Protein 5L39 (pdb70)

CATH classification: 3.30.70.1710 (+1 more: 3.30.70.1710)

InterPro domains:
  IPR000249 Bacterial microcompartment domain [PF00936] (140-196)
  IPR000249 Bacterial microcompartment domain [SM00877] (34-115)
  IPR000249 Bacterial microcompartment domain [SM00877] (136-202)
  IPR037233 CcmK-like superfamily [G3DSA:3.30.70.1710] (1-100)
  IPR037233 CcmK-like superfamily [G3DSA:3.30.70.1710] (103-202)
  IPR037233 CcmK-like superfamily [SSF143414] (38-97)
  IPR037233 CcmK-like superfamily [SSF143414] (136-197)
  IPR044870 Bacterial microcompartment (BMC) circularly permuted domain [PS51931] (3-104)
  IPR044870 Bacterial microcompartment (BMC) circularly permuted domain [PS51931] (105-202)
  IPR060394 CsoS1D-like, N-terminal domain [PF27545] (4-96)

Solvent-accessible surface area: 40735 Å² total; per-residue (Å²): 126,71,17,27,0,43,4,74,2,77,128,0,27,58,16,0,6,0,3,0,0,16,91,1,98,6,10,70,3,137,70,67,36,2,0,2,0,0,0,3,19,25,0,3,45,0,4,2,0,0,16,22,0,12,92,116,23,145,3,49,0,1,3,8,39,35,29,46,74,22,0,1,1,0,0,1,5,143,75,52,24,0,112,51,0,6,80,15,0,19,98,80,47,64,36,78,65,73,66,15,51,137,4,102,55,59,12,34,91,34,2,54,54,4,30,78,39,0,1,58,9,5,4,104,65,13,64,0,3,4,0,45,53,46,37,2,0,0,2,0,1,0,22,4,0,0,6,0,0,18,0,0,0,43,0,20,86,41,11,127,4,50,0,0,13,2,91,3,44,6,22,15,0,22,0,12,0,0,10,88,72,78,43,0,104,93,0,2,87,19,0,89,86,10,0,49,102,56,67,26,32,146,113,55,74,82,154,174,126,70,16,26,0,41,5,70,2,73,129,2,41,75,22,0,3,4,0,1,0,20,75,0,103,1,12,21,1,125,55,79,44,1,0,2,0,0,0,3,17,16,0,2,48,0,3,1,0,0,17,23,0,12,96,113,12,134,3,62,1,0,3,6,36,30,27,44,78,17,0,0,0,1,0,2,5,114,65,52,5,0,107,51,0,6,81,14,0,16,93,80,40,72,38,67,64,54,64,6,50,65,0,96,61,80,13,44,101,29,3,44,64,3,30,46,13,0,2,12,6,4,24,82,54,20,60,0,5,33,0,85,59,50,26,4,0,0,3,0,1,0,20,4,0,0,2,0,0,17,0,0,0,42,0,20,82,41,10,129,4,54,0,0,8,1,104,2,42,8,22,15,0,22,0,23,0,0,8,88,74,78,43,0,105,94,0,0,77,19,0,72,88,10,0,51,108,46,83,38,31,137,100,56,48,66,139,134,180,125,72,13,26,0,38,1,60,3,70,110,8,26,66,28,0,0,43,60,5,46,7,40,75,107,61,162,132,20,0,0,2,1,0,0,2,17,20,0,3,45,0,4,1,0,0,15,41,0,2,100,120,16,136,8,97,18,22,17,8,45,31,26,46,76,17,0,1,0,1,0,7,4,126,60,51,17,0,101,36,0,5,78,13,0,18,96,78,41,69,36,69,61,108,65,6,54,98,3,106,59,61,12,37,90,30,2,48,54,4,31,59,22,0,2,14,3,4,5,27,48,22,104,19,5,0,0,31,48,43,27,7,0,0,2,0,0,0,21,3,0,0,2,0,0,14,0,1,1,51,0,18,59,46,13,124,4,46,3,0,11,10,64,9,60,8,22,14,0,25,1,10,0,0,14,88,69,73,36,0,116,104,0,1,83,21,1,76,86,11,0,50,109,61,98,98,125,76,21,26,0,42,7,63,1,66,118,5,24,42,14,1,34,8,21,23,6,63,134,106,79,2,0,3,1,0,0,3,15,24,0,2,44,0,4,2,0,0,8,38,0,0,94,73,31,131,8,91,9,14,2,7,25,33,27,44,76,24,0,1,0,2,0,36,5,105,58,47,13,0,100,47,0,6,81,32,0,18,100,85,54,69,41,70,69,126,72,21,53,119,6,98,67,60,15,37,80,36,0,52,51,5,26,51,37,0,0,4,14,5,0,92,64,8,79,6,3,0,0,32,46,43,38,5,0,0,3,0,1,0,22,2,0,0,19,0,2,34,0,0,0,44,0,19,69,55,15,119,6,41,0,0,4,8,81,13,44,7,22,14,0,13,0,10,0,0,11,86,60,70,38,0,118,110,0,0,83,21,0,78,100,27,9,70,69,185,135,130,125,72,18,25,0,40,7,79,3,81,101,2,24,62,23,0,0,30,48,3,30,7,19,33,57,33,90,96,103,208,47,53,11,0,0,4,0,0,0,1,18,21,0,4,44,0,5,1,0,0,16,24,0,13,100,113,25,156,6,94,13,26,18,4,37,23,31,45,64,20,0,0,0,0,0,8,4,116,59,38,20,0,111,45,0,6,83,10,0,15,111,77,62,66,38,72,61,129,58,21,51,180,10,107,67,59,12,38,70,32,0,44,49,4,34,48,41,0,2,8,5,2,3,27,43,22,98,22,6,0,0,31,44,45,36,1,0,0,2,0,1,0,22,3,0,0,8,0,0,18,0,0,0,45,0,19,56,46,16,121,4,53,2,0,9,10,74,7,65,8,17,13,0,22,0,12,0,0,11,87,81,75,35,0,109,110,0,1,86,22,0,73,90,12,10,76,129,90,125,70,18,24,0,39,5,58,4,70,116,1,29,63,23,0,8,5,0,3,0,19,76,0,104,1,19,22,0,97,62,61,32,2,1,1,2,0,0,3,15,18,0,2,41,0,1,1,0,0,13,23,0,10,100,123,22,142,6,66,3,0,4,6,36,26,25,39,72,20,0,1,0,4,0,1,7,146,75,52,19,0,103,50,0,2,93,15,0,14,108,86,45,74,19,96,68,126,58,13,29,139,4,99,53,64,10,37,71,33,1,50,52,2,32,68,2,0,2,16,0,4,31,104,63,19,58,0,4,34,0,84,71,48,31,1,0,0,2,0,1,0,19,3,0,0,4,0,2,17,0,0,1,55,0,20,76,48,10,128,5,51,0,0,10,0,105,2,45,8,24,15,0,22,0,21,0,0,7,80,68,66,34,0,111,88,0,1,69,27,0,92,96,12,0,49,114,74,80,55,96,257

Foldseek 3Di:
DAWAAWDKAQFFDDQLQVQLVVDFDWDRDDHGWIKIKTKDPQAVVVVVLCVQLVVFFDWTWRDFDHPPGMTMTMITDHPVRRVRSSCRSCVVVPNDNLSHHQKDWPDKDKDQFDAQVRQVVLLVVWDWDGAHGGKIKIKTKMPPLQLQSQLQRQLVVFAPWTFGHWARDDRIIMTIIIDHNVRNVRSNVRSVVSSVCSVCVVCVVVVD/DAWAAKDKAQWFDDQLLVQLVVDFPWDRDDHGKIKIKTKTPQAVVVVVLCVQLVVFFPWTWRHFDRDDGMTMTMTIDHNVSRVRSSQRSCVVVVRDNLRHHAKDWPDKDKAAQDAPVRQVVLLVVFDGDGADGRKIKIKIKMPPQQLQSVLQRQLVVFAVWHFRHWARDDRIIMGIIIDHPVRNVRSNVRSVVSSVCSVCVVVVVVVVD/DAWAAWDKAWAFDAQLCVLLVDGDDPPIKIKIKTKDPQAVVVVVLCVQLCVQAPWAWSDFDRDPGMTMTMTMDHPVRRVRSSQSSCVVVVNDRVRHHAKDWPDKDKAAFDAQVRQVVLLVVADWDRDHGGWIKIKTKMPPLQLQSQLQRQLVVFADWTFGHWASDDRMTMTITTDHSVSNVRSRVRSVVSSVVSVD/DAWADWDKDCAFDDQLVVLLVVLNWIKIKTKGPQAVVVVVLCCQLCVLPQWAWSDFDRPPGMTMTMTIDHDPSRVVSSQRSCVVPPNDRPSHRAKDWPDKDKAAFAAQVRQVVLQVVADFDGAHGGKIKIKTKMPPQQCQSQLQRQLVVFFPWGFSHWARDDRMIMTMIIDHSVRNVRSRVRSVVSSDDDDD/DAWAAWDKAPFFDAQLVVQLVDGDPPPDCPFTKMKIKTKDWQAVVVVVLCVQLVVQFPWAWRDFDHPPGMTMTMTMGDPVRRVRSSQSSCVVVPRDNPRHHQKDWPDKDKAAFAAQVSQVVLLVVADWDRDHGGWIKIKTKMPPLQLQSQLQRQLVVFADWTFGHWASDDRITMTMIIDHSVSRVRSRVRSVVSSVVD/DAWAAKDKDQFFDDQLQVQLVVDFPWDRDDGRWIKIKTKDWQAVVVVVLVVQLVVQFPWTWRHFDRDPGMTMTMITDHPVRRVRSSQRSCVVVVHDNLSHHAKDWPDKDKAQFAADVSQVVLQVVFDGDGADGGKIKIKIKIPPQQLQSQLQRQLVVFAPWTFRHWTRDDRMIMGIIIDHRVSNVRSRVSSVVSRVVSNDDD

Structure (mmCIF, N/CA/C/O backbone):
data_5L39
#
_entry.id   5L39
#
_cell.length_a   132.140
_cell.length_b   143.480
_cell.length_c   116.990
_cell.angle_alpha   90.00
_cell.angle_beta   90.00
_cell.angle_gamma   90.00
#
_symmetry.space_group_name_H-M   'C 2 2 21'
#
loop_
_entity.id
_entity.type
_entity.pdbx_description
1 polymer 'RMM microcompartment shell protein MSM0275'
2 non-polymer 'CHLORIDE ION'
3 water water
#
loop_
_atom_site.group_PDB
_atom_site.id
_atom_site.type_symbol
_atom_site.label_atom_id
_atom_site.label_alt_id
_atom_site.label_comp_id
_atom_site.label_asym_id
_atom_site.label_entity_id
_atom_site.label_seq_id
_atom_site.pdbx_PDB_ins_code
_atom_site.Cartn_x
_atom_site.Cartn_y
_atom_site.Cartn_z
_atom_site.occupancy
_atom_site.B_iso_or_equiv
_atom_site.auth_seq_id
_atom_site.auth_comp_id
_atom_site.auth_asym_id
_atom_site.auth_atom_id
_atom_site.pdbx_PDB_model_num
ATOM 1 N N . ALA A 1 2 ? 62.854 71.303 30.310 1.00 69.18 2 ALA A N 1
ATOM 2 C CA . ALA A 1 2 ? 61.638 71.292 29.506 1.00 64.14 2 ALA A CA 1
ATOM 3 C C . ALA A 1 2 ? 61.936 70.846 28.075 1.00 61.36 2 ALA A C 1
ATOM 4 O O . ALA A 1 2 ? 63.086 70.563 27.731 1.00 62.88 2 ALA A O 1
ATOM 6 N N . GLU A 1 3 ? 60.897 70.787 27.246 1.00 50.14 3 GLU A N 1
ATOM 7 C CA . GLU A 1 3 ? 61.046 70.309 25.878 1.00 42.48 3 GLU A CA 1
ATOM 8 C C . GLU A 1 3 ? 59.884 70.751 25.000 1.00 35.77 3 GLU A C 1
ATOM 9 O O . GLU A 1 3 ? 58.733 70.410 25.261 1.00 35.36 3 GLU A O 1
ATOM 15 N N . LEU A 1 4 ? 60.189 71.523 23.964 1.00 32.80 4 LEU A N 1
ATOM 16 C CA . LEU A 1 4 ? 59.195 71.858 22.951 1.00 28.73 4 LEU A CA 1
ATOM 17 C C . LEU A 1 4 ? 59.133 70.713 21.938 1.00 31.20 4 LEU A C 1
ATOM 18 O O . LEU A 1 4 ? 60.045 70.540 21.134 1.00 35.85 4 LEU A O 1
ATOM 23 N N . ARG A 1 5 ? 58.071 69.918 21.987 1.00 27.54 5 ARG A N 1
ATOM 24 C CA . ARG A 1 5 ? 58.010 68.713 21.169 1.00 28.31 5 ARG A CA 1
ATOM 25 C C . ARG A 1 5 ? 57.468 68.988 19.770 1.00 29.03 5 ARG A C 1
ATOM 26 O O . ARG A 1 5 ? 57.854 68.322 18.805 1.00 28.80 5 ARG A O 1
ATOM 34 N N . SER A 1 6 ? 56.582 69.970 19.659 1.00 25.20 6 SER A N 1
ATOM 35 C CA . SER A 1 6 ? 56.103 70.408 18.355 1.00 27.22 6 SER A CA 1
ATOM 36 C C . SER A 1 6 ? 55.582 71.825 18.428 1.00 28.42 6 SER A C 1
ATOM 37 O O . SER A 1 6 ? 55.074 72.265 19.461 1.00 27.34 6 SER A O 1
ATOM 40 N N . PHE A 1 7 ? 55.709 72.532 17.314 1.00 27.36 7 PHE A N 1
ATOM 41 C CA . PHE A 1 7 ? 55.143 73.860 17.171 1.00 24.78 7 PHE A CA 1
ATOM 42 C C . PHE A 1 7 ? 54.639 73.934 15.735 1.00 29.39 7 PHE A C 1
ATOM 43 O O . PHE A 1 7 ? 55.362 74.352 14.841 1.00 29.34 7 PHE A O 1
ATOM 51 N N . ILE A 1 8 ? 53.400 73.491 15.531 1.00 30.60 8 ILE A N 1
ATOM 52 C CA . ILE A 1 8 ? 52.866 73.206 14.201 1.00 29.24 8 ILE A CA 1
ATOM 53 C C . ILE A 1 8 ? 51.790 74.188 13.771 1.00 27.63 8 ILE A C 1
ATOM 54 O O . ILE A 1 8 ? 50.791 74.365 14.473 1.00 26.45 8 ILE A O 1
ATOM 59 N N . PHE A 1 9 ? 51.990 74.816 12.616 1.00 30.49 9 PHE A N 1
ATOM 60 C CA . PHE A 1 9 ? 50.978 75.700 12.038 1.00 29.51 9 PHE A CA 1
ATOM 61 C C . PHE A 1 9 ? 50.235 75.002 10.906 1.00 28.15 9 PHE A C 1
ATOM 62 O O . PHE A 1 9 ? 50.847 74.554 9.941 1.00 31.66 9 PHE A O 1
ATOM 70 N N . ILE A 1 10 ? 48.915 74.906 11.039 1.00 31.20 10 ILE A N 1
ATOM 71 C CA . ILE A 1 10 ? 48.056 74.381 9.979 1.00 33.34 10 ILE A CA 1
ATOM 72 C C . ILE A 1 10 ? 47.402 75.546 9.229 1.00 36.51 10 ILE A C 1
ATOM 73 O O . ILE A 1 10 ? 46.555 76.254 9.791 1.00 30.19 10 ILE A O 1
ATOM 78 N N . ASP A 1 11 ? 47.790 75.756 7.972 1.00 34.47 11 ASP A N 1
ATOM 79 C CA . ASP A 1 11 ? 47.310 76.928 7.239 1.00 39.79 11 ASP A CA 1
ATOM 80 C C . ASP A 1 11 ? 45.804 76.871 7.019 1.00 37.21 11 ASP A C 1
ATOM 81 O O . ASP A 1 11 ? 45.107 77.875 7.146 1.00 38.41 11 ASP A O 1
ATOM 86 N N . ARG A 1 12 ? 45.305 75.678 6.731 1.00 35.01 12 ARG A N 1
ATOM 87 C CA . ARG A 1 12 ? 43.907 75.506 6.393 1.00 38.37 12 ARG A CA 1
ATOM 88 C C . ARG A 1 12 ? 43.469 74.108 6.793 1.00 37.84 12 ARG A C 1
ATOM 89 O O . ARG A 1 12 ? 43.892 73.114 6.194 1.00 34.35 12 ARG A O 1
ATOM 97 N N . LEU A 1 13 ? 42.648 74.031 7.833 1.00 37.09 13 LEU A N 1
ATOM 98 C CA . LEU A 1 13 ? 42.178 72.746 8.315 1.00 40.09 13 LEU A CA 1
ATOM 99 C C . LEU A 1 13 ? 41.245 72.125 7.295 1.00 42.47 13 LEU A C 1
ATOM 100 O O . LEU A 1 13 ? 40.338 72.784 6.785 1.00 44.15 13 LEU A O 1
ATOM 105 N N . GLN A 1 14 ? 41.484 70.854 6.996 1.00 39.66 14 GLN A N 1
ATOM 106 C CA . GLN A 1 14 ? 40.702 70.140 6.000 1.00 41.18 14 GLN A CA 1
ATOM 107 C C . GLN A 1 14 ? 39.474 69.497 6.642 1.00 42.68 14 GLN A C 1
ATOM 108 O O . GLN A 1 14 ? 39.478 69.216 7.839 1.00 40.40 14 GLN A O 1
ATOM 114 N N . PRO A 1 15 ? 38.411 69.282 5.848 1.00 46.93 15 PRO A N 1
ATOM 115 C CA . PRO A 1 15 ? 37.143 68.691 6.297 1.00 47.68 15 PRO A CA 1
ATOM 116 C C . PRO A 1 15 ? 37.278 67.458 7.198 1.00 46.02 15 PRO A C 1
ATOM 117 O O . PRO A 1 15 ? 36.809 67.499 8.330 1.00 46.55 15 PRO A O 1
ATOM 121 N N . GLN A 1 16 ? 37.895 66.385 6.716 1.00 44.85 16 GLN A N 1
ATOM 122 C CA . GLN A 1 16 ? 37.977 65.159 7.511 1.00 49.42 16 GLN A CA 1
ATOM 123 C C . GLN A 1 16 ? 38.846 65.334 8.745 1.00 45.44 16 GLN A C 1
ATOM 124 O O . GLN A 1 16 ? 38.491 64.881 9.834 1.00 43.63 16 GLN A O 1
ATOM 130 N N . THR A 1 17 ? 39.993 65.980 8.557 1.00 45.58 17 THR A N 1
ATOM 131 C CA . THR A 1 17 ? 40.902 66.290 9.650 1.00 44.93 17 THR A CA 1
ATOM 132 C C . THR A 1 17 ? 40.152 67.008 10.760 1.00 41.24 17 THR A C 1
ATOM 133 O O . THR A 1 17 ? 40.231 66.642 11.932 1.00 43.57 17 THR A O 1
ATOM 137 N N . MET A 1 18 ? 39.398 68.021 10.357 1.00 34.34 18 MET A N 1
ATOM 138 C CA . MET A 1 18 ? 38.622 68.841 11.266 1.00 36.52 18 MET A CA 1
ATOM 139 C C . MET A 1 18 ? 37.409 68.085 11.794 1.00 39.88 18 MET A C 1
ATOM 140 O O . MET A 1 18 ? 37.035 68.225 12.965 1.00 39.88 18 MET A O 1
ATOM 145 N N . SER A 1 19 ? 36.793 67.290 10.923 1.00 36.77 19 SER A N 1
ATOM 146 C CA . SER A 1 19 ? 35.644 66.484 11.310 1.00 44.14 19 SER A CA 1
ATOM 147 C C . SER A 1 19 ? 36.076 65.405 12.292 1.00 45.10 19 SER A C 1
ATOM 148 O O . SER A 1 19 ? 35.386 65.134 13.278 1.00 46.71 19 SER A O 1
ATOM 151 N N . TYR A 1 20 ? 37.225 64.791 12.026 1.00 43.17 20 TYR A N 1
ATOM 152 C CA . TYR A 1 20 ? 37.751 63.787 12.938 1.00 47.25 20 TYR A CA 1
ATOM 153 C C . TYR A 1 20 ? 38.135 64.455 14.257 1.00 49.44 20 TYR A C 1
ATOM 154 O O . TYR A 1 20 ? 37.838 63.943 15.332 1.00 47.53 20 TYR A O 1
ATOM 163 N N . LEU A 1 21 ? 38.814 65.590 14.163 1.00 52.63 21 LEU A N 1
ATOM 164 C CA . LEU A 1 21 ? 39.167 66.366 15.343 1.00 54.72 21 LEU A CA 1
ATOM 165 C C . LEU A 1 21 ? 37.916 66.642 16.162 1.00 54.45 21 LEU A C 1
ATOM 166 O O . LEU A 1 21 ? 37.839 66.291 17.339 1.00 54.48 21 LEU A O 1
ATOM 171 N N . GLY A 1 22 ? 36.921 67.236 15.511 1.00 53.49 22 GLY A N 1
ATOM 172 C CA . GLY A 1 22 ? 35.665 67.574 16.156 1.00 52.29 22 GLY A CA 1
ATOM 173 C C . GLY A 1 22 ? 34.960 66.394 16.798 1.00 52.56 22 GLY A C 1
ATOM 174 O O . GLY A 1 22 ? 34.145 66.579 17.698 1.00 47.87 22 GLY A O 1
ATOM 175 N N . THR A 1 23 ? 35.272 65.183 16.339 1.00 57.18 23 THR A N 1
ATOM 176 C CA . THR A 1 23 ? 34.670 63.973 16.898 1.00 58.16 23 THR A CA 1
ATOM 177 C C . THR A 1 23 ? 34.969 63.825 18.394 1.00 56.67 23 THR A C 1
ATOM 178 O O . THR A 1 23 ? 34.107 63.396 19.161 1.00 59.56 23 THR A O 1
ATOM 182 N N . TRP A 1 24 ? 36.170 64.203 18.822 1.00 51.46 24 TRP A N 1
ATOM 183 C CA . TRP A 1 24 ? 36.551 63.930 20.204 1.00 51.49 24 TRP A CA 1
ATOM 184 C C . TRP A 1 24 ? 36.947 65.149 21.050 1.00 48.56 24 TRP A C 1
ATOM 185 O O . TRP A 1 24 ? 36.850 65.098 22.276 1.00 44.52 24 TRP A O 1
ATOM 196 N N . ILE A 1 25 ? 37.383 66.234 20.420 1.00 50.47 25 ILE A N 1
ATOM 197 C CA . ILE A 1 25 ? 37.888 67.376 21.188 1.00 56.46 25 ILE A CA 1
ATOM 198 C C . ILE A 1 25 ? 36.804 68.017 22.055 1.00 57.69 25 ILE A C 1
ATOM 199 O O . ILE A 1 25 ? 35.619 67.966 21.728 1.00 60.90 25 ILE A O 1
ATOM 204 N N . LYS A 1 26 ? 37.220 68.614 23.167 1.00 56.39 26 LYS A N 1
ATOM 205 C CA . LYS A 1 26 ? 36.278 69.142 24.149 1.00 56.09 26 LYS A CA 1
ATOM 206 C C . LYS A 1 26 ? 36.210 70.665 24.128 1.00 52.29 26 LYS A C 1
ATOM 207 O O . LYS A 1 26 ? 35.291 71.264 24.687 1.00 51.99 26 LYS A O 1
ATOM 213 N N . GLY A 1 27 ? 37.187 71.288 23.478 1.00 50.91 27 GLY A N 1
ATOM 214 C CA . GLY A 1 27 ? 37.202 72.732 23.336 1.00 50.64 27 GLY A CA 1
ATOM 215 C C . GLY A 1 27 ? 36.290 73.201 22.218 1.00 53.12 27 GLY A C 1
ATOM 216 O O . GLY A 1 27 ? 35.366 72.492 21.811 1.00 54.04 27 GLY A O 1
ATOM 217 N N . ALA A 1 28 ? 36.553 74.402 21.713 1.00 54.17 28 ALA A N 1
ATOM 218 C CA . ALA A 1 28 ? 35.729 74.978 20.658 1.00 58.48 28 ALA A CA 1
ATOM 219 C C . ALA A 1 28 ? 35.934 74.260 19.323 1.00 61.10 28 ALA A C 1
ATOM 220 O O . ALA A 1 28 ? 37.002 73.706 19.054 1.00 60.14 28 ALA A O 1
ATOM 222 N N . LEU A 1 29 ? 34.896 74.280 18.492 1.00 62.35 29 LEU A N 1
ATOM 223 C CA . LEU A 1 29 ? 34.905 73.579 17.213 1.00 62.45 29 LEU A CA 1
ATOM 224 C C . LEU A 1 29 ? 35.137 74.563 16.068 1.00 59.40 29 LEU A C 1
ATOM 225 O O . LEU A 1 29 ? 34.462 75.588 15.986 1.00 56.65 29 LEU A O 1
ATOM 230 N N . PRO A 1 30 ? 36.094 74.255 15.178 1.00 62.12 30 PRO A N 1
ATOM 231 C CA . PRO A 1 30 ? 36.407 75.159 14.063 1.00 66.62 30 PRO A CA 1
ATOM 232 C C . PRO A 1 30 ? 35.371 75.115 12.938 1.00 66.60 30 PRO A C 1
ATOM 233 O O . PRO A 1 30 ? 34.784 74.063 12.687 1.00 64.91 30 PRO A O 1
ATOM 237 N N . ARG A 1 31 ? 35.145 76.252 12.285 1.00 67.89 31 ARG A N 1
ATOM 238 C CA . ARG A 1 31 ? 34.315 76.296 11.085 1.00 67.99 31 ARG A CA 1
ATOM 239 C C . ARG A 1 31 ? 35.185 76.030 9.865 1.00 66.71 31 ARG A C 1
ATOM 240 O O . ARG A 1 31 ? 36.370 75.729 9.997 1.00 66.03 31 ARG A O 1
ATOM 248 N N . ALA A 1 32 ? 34.595 76.177 8.683 1.00 64.92 32 ALA A N 1
ATOM 249 C CA . ALA A 1 32 ? 35.266 75.879 7.420 1.00 59.66 32 ALA A CA 1
ATOM 250 C C . ALA A 1 32 ? 36.621 76.580 7.239 1.00 59.65 32 ALA A C 1
ATOM 251 O O . ALA A 1 32 ? 36.725 77.806 7.343 1.00 57.05 32 ALA A O 1
ATOM 253 N N . ASN A 1 33 ? 37.650 75.770 6.989 1.00 62.94 33 ASN A N 1
ATOM 254 C CA . ASN A 1 33 ? 38.957 76.229 6.503 1.00 67.89 33 ASN A CA 1
ATOM 255 C C . ASN A 1 33 ? 39.673 77.265 7.371 1.00 70.24 33 ASN A C 1
ATOM 256 O O . ASN A 1 33 ? 40.408 78.116 6.860 1.00 75.57 33 ASN A O 1
ATOM 261 N N . MET A 1 34 ? 39.465 77.186 8.681 1.00 61.09 34 MET A N 1
ATOM 262 C CA . MET A 1 34 ? 40.231 77.994 9.617 1.00 52.22 34 MET A CA 1
ATOM 263 C C . MET A 1 34 ? 41.679 77.536 9.653 1.00 41.21 34 MET A C 1
ATOM 264 O O . MET A 1 34 ? 41.987 76.403 9.283 1.00 40.16 34 MET A O 1
ATOM 269 N N . ALA A 1 35 ? 42.559 78.425 10.097 1.00 31.88 35 ALA A N 1
ATOM 270 C CA . ALA A 1 35 ? 43.936 78.074 10.408 1.00 32.71 35 ALA A CA 1
ATOM 271 C C . ALA A 1 35 ? 43.999 77.540 11.833 1.00 35.96 35 ALA A C 1
ATOM 272 O O . ALA A 1 35 ? 43.103 77.801 12.630 1.00 31.64 35 ALA A O 1
ATOM 274 N N . ALA A 1 36 ? 45.046 76.788 12.152 1.00 36.91 36 ALA A N 1
ATOM 275 C CA . ALA A 1 36 ? 45.203 76.260 13.497 1.00 32.66 36 ALA A CA 1
ATOM 276 C C . ALA A 1 36 ? 46.664 76.171 13.909 1.00 32.76 36 ALA A C 1
ATOM 277 O O . ALA A 1 36 ? 47.567 76.086 13.074 1.00 28.27 36 ALA A O 1
ATOM 279 N N . GLN A 1 37 ? 46.891 76.183 15.215 1.00 27.91 37 GLN A N 1
ATOM 280 C CA . GLN A 1 37 ? 48.231 76.023 15.742 1.00 25.54 37 GLN A CA 1
ATOM 281 C C . GLN A 1 37 ? 48.213 74.880 16.731 1.00 27.25 37 GLN A C 1
ATOM 282 O O . GLN A 1 37 ? 47.285 74.767 17.530 1.00 29.70 37 GLN A O 1
ATOM 288 N N . ILE A 1 38 ? 49.232 74.032 16.680 1.00 26.45 38 ILE A N 1
ATOM 289 C CA . ILE A 1 38 ? 49.329 72.930 17.629 1.00 26.12 38 ILE A CA 1
ATOM 290 C C . ILE A 1 38 ? 50.667 72.985 18.353 1.00 23.09 38 ILE A C 1
ATOM 291 O O . ILE A 1 38 ? 51.711 73.165 17.740 1.00 22.86 38 ILE A O 1
ATOM 296 N N . ILE A 1 39 ? 50.623 72.852 19.671 1.00 25.35 39 ILE A N 1
ATOM 297 C CA . ILE A 1 39 ? 51.828 72.916 20.485 1.00 24.26 39 ILE A CA 1
ATOM 298 C C . ILE A 1 39 ? 51.871 71.737 21.438 1.00 21.36 39 ILE A C 1
ATOM 299 O O . ILE A 1 39 ? 50.902 71.486 22.147 1.00 22.40 39 ILE A O 1
ATOM 304 N N . GLU A 1 40 ? 52.986 71.012 21.453 1.00 22.93 40 GLU A N 1
ATOM 305 C CA . GLU A 1 40 ? 53.149 69.885 22.369 1.00 21.97 40 GLU A CA 1
ATOM 306 C C . GLU A 1 40 ? 54.410 70.090 23.202 1.00 23.42 40 GLU A C 1
ATOM 307 O O . GLU A 1 40 ? 55.452 70.482 22.666 1.00 24.23 40 GLU A O 1
ATOM 313 N N . VAL A 1 41 ? 54.322 69.856 24.511 1.00 19.24 41 VAL A N 1
ATOM 314 C CA . VAL A 1 41 ? 55.482 70.076 25.370 1.00 21.23 41 VAL A CA 1
ATOM 315 C C . VAL A 1 41 ? 55.684 68.981 26.417 1.00 26.18 41 VAL A C 1
ATOM 316 O O . VAL A 1 41 ? 54.766 68.218 26.741 1.00 25.01 41 VAL A O 1
ATOM 320 N N . ALA A 1 42 ? 56.911 68.907 26.920 1.00 25.55 42 ALA A N 1
ATOM 321 C CA . ALA A 1 42 ? 57.229 68.163 28.132 1.00 21.99 42 ALA A CA 1
ATOM 322 C C . ALA A 1 42 ? 58.005 69.113 29.046 1.00 28.74 42 ALA A C 1
ATOM 323 O O . ALA A 1 42 ? 58.805 69.915 28.562 1.00 25.08 42 ALA A O 1
ATOM 325 N N . PRO A 1 43 ? 57.738 69.067 30.360 1.00 30.97 43 PRO A N 1
ATOM 326 C CA . PRO A 1 43 ? 56.690 68.253 30.991 1.00 30.37 43 PRO A CA 1
ATOM 327 C C . PRO A 1 43 ? 55.292 68.742 30.606 1.00 30.66 43 PRO A C 1
ATOM 328 O O . PRO A 1 43 ? 55.121 69.920 30.260 1.00 31.26 43 PRO A O 1
ATOM 332 N N . GLY A 1 44 ? 54.322 67.837 30.641 1.00 26.72 44 GLY A N 1
ATOM 333 C CA . GLY A 1 44 ? 52.983 68.118 30.165 1.00 27.11 44 GLY A CA 1
ATOM 334 C C . GLY A 1 44 ? 52.354 69.355 30.765 1.00 28.61 44 GLY A C 1
ATOM 335 O O . GLY A 1 44 ? 51.759 70.166 30.051 1.00 23.99 44 GLY A O 1
ATOM 336 N N . LEU A 1 45 ? 52.509 69.523 32.076 1.00 25.46 45 LEU A N 1
ATOM 337 C CA . LEU A 1 45 ? 51.852 70.623 32.764 1.00 28.45 45 LEU A CA 1
ATOM 338 C C . LEU A 1 45 ? 52.355 72.009 32.346 1.00 27.77 45 LEU A C 1
ATOM 339 O O . LEU A 1 45 ? 51.703 73.013 32.637 1.00 25.86 45 LEU A O 1
ATOM 344 N N . ASP A 1 46 ? 53.497 72.076 31.663 1.00 28.77 46 ASP A N 1
ATOM 345 C CA . ASP A 1 46 ? 53.982 73.356 31.135 1.00 30.01 46 ASP A CA 1
ATOM 346 C C . ASP A 1 46 ? 53.012 73.961 30.118 1.00 28.84 46 ASP A C 1
ATOM 347 O O . ASP A 1 46 ? 53.071 75.153 29.833 1.00 30.39 46 ASP A O 1
ATOM 352 N N . ILE A 1 47 ? 52.112 73.143 29.581 1.00 27.29 47 ILE A N 1
ATOM 353 C CA . ILE A 1 47 ? 51.180 73.611 28.563 1.00 25.87 47 ILE A CA 1
ATOM 354 C C . ILE A 1 47 ? 50.192 74.636 29.137 1.00 26.77 47 ILE A C 1
ATOM 355 O O . ILE A 1 47 ? 49.628 75.447 28.397 1.00 28.19 47 ILE A O 1
ATOM 360 N N . GLU A 1 48 ? 49.988 74.613 30.452 1.00 23.76 48 GLU A N 1
ATOM 361 C CA . GLU A 1 48 ? 49.032 75.536 31.064 1.00 24.61 48 GLU A CA 1
ATOM 362 C C . GLU A 1 48 ? 49.512 76.982 30.951 1.00 24.30 48 GLU A C 1
ATOM 363 O O . GLU A 1 48 ? 48.719 77.885 30.668 1.00 25.37 48 GLU A O 1
ATOM 369 N N . GLY A 1 49 ? 50.806 77.204 31.175 1.00 24.30 49 GLY A N 1
ATOM 370 C CA . GLY A 1 49 ? 51.379 78.535 31.025 1.00 28.40 49 GLY A CA 1
ATOM 371 C C . GLY A 1 49 ? 51.353 78.977 29.568 1.00 30.12 49 GLY A C 1
ATOM 372 O O . GLY A 1 49 ? 51.103 80.144 29.258 1.00 29.32 49 GLY A O 1
ATOM 373 N N . VAL A 1 50 ? 51.618 78.031 28.673 1.00 29.86 50 VAL A N 1
ATOM 374 C CA . VAL A 1 50 ? 51.534 78.277 27.237 1.00 30.14 50 VAL A CA 1
ATOM 375 C C . VAL A 1 50 ? 50.137 78.736 26.848 1.00 27.90 50 VAL A C 1
ATOM 376 O O . VAL A 1 50 ? 49.977 79.714 26.124 1.00 28.03 50 VAL A O 1
ATOM 380 N N . THR A 1 51 ? 49.129 78.033 27.351 1.00 24.73 51 THR A N 1
ATOM 381 C CA . THR A 1 51 ? 47.734 78.345 27.049 1.00 24.70 51 THR A CA 1
ATOM 382 C C . THR A 1 51 ? 47.338 79.741 27.543 1.00 26.39 51 THR A C 1
ATOM 383 O O . THR A 1 51 ? 46.659 80.498 26.843 1.00 22.54 51 THR A O 1
ATOM 387 N N . ASP A 1 52 ? 47.763 80.057 28.760 1.00 25.96 52 ASP A N 1
ATOM 388 C CA . ASP A 1 52 ? 47.520 81.356 29.375 1.00 26.88 52 ASP A CA 1
ATOM 389 C C . ASP A 1 52 ? 48.001 82.486 28.470 1.00 27.81 52 ASP A C 1
ATOM 390 O O . ASP A 1 52 ? 47.262 83.422 28.180 1.00 31.93 52 ASP A O 1
ATOM 395 N N . VAL A 1 53 ? 49.237 82.373 28.004 1.00 28.67 53 VAL A N 1
ATOM 396 C CA . VAL A 1 53 ? 49.805 83.361 27.096 1.00 31.45 53 VAL A CA 1
ATOM 397 C C . VAL A 1 53 ? 49.057 83.419 25.764 1.00 31.78 53 VAL A C 1
ATOM 398 O O . VAL A 1 53 ? 48.664 84.496 25.310 1.00 26.92 53 VAL A O 1
ATOM 402 N N . ALA A 1 54 ? 48.855 82.262 25.142 1.00 27.62 54 ALA A N 1
ATOM 403 C CA . ALA A 1 54 ? 48.288 82.214 23.792 1.00 29.33 54 ALA A CA 1
ATOM 404 C C . ALA A 1 54 ? 46.874 82.787 23.737 1.00 32.43 54 ALA A C 1
ATOM 405 O O . ALA A 1 54 ? 46.539 83.564 22.837 1.00 33.31 54 ALA A O 1
ATOM 407 N N . LEU A 1 55 ? 46.054 82.414 24.715 1.00 32.14 55 LEU A N 1
ATOM 408 C CA . LEU A 1 55 ? 44.646 82.781 24.703 1.00 29.30 55 LEU A CA 1
ATOM 409 C C . LEU A 1 55 ? 44.426 84.231 25.126 1.00 30.78 55 LEU A C 1
ATOM 410 O O . LEU A 1 55 ? 43.403 84.828 24.789 1.00 38.64 55 LEU A O 1
ATOM 415 N N . LYS A 1 56 ? 45.386 84.806 25.842 1.00 32.60 56 LYS A N 1
ATOM 416 C CA . LYS A 1 56 ? 45.281 86.209 26.240 1.00 38.25 56 LYS A CA 1
ATOM 417 C C . LYS A 1 56 ? 45.702 87.174 25.129 1.00 39.85 56 LYS A C 1
ATOM 418 O O . LYS A 1 56 ? 45.322 88.339 25.152 1.00 41.69 56 LYS A O 1
ATOM 424 N N . HIS A 1 57 ? 46.471 86.701 24.154 1.00 38.86 57 HIS A N 1
ATOM 425 C CA . HIS A 1 57 ? 47.058 87.624 23.182 1.00 45.33 57 HIS A CA 1
ATOM 426 C C . HIS A 1 57 ? 46.269 87.804 21.879 1.00 44.08 57 HIS A C 1
ATOM 427 O O . HIS A 1 57 ? 46.504 88.769 21.158 1.00 41.04 57 HIS A O 1
ATOM 434 N N . ALA A 1 58 ? 45.336 86.907 21.579 1.00 44.08 58 ALA A N 1
ATOM 435 C CA . ALA A 1 58 ? 44.501 87.070 20.387 1.00 49.68 58 ALA A CA 1
ATOM 436 C C . ALA A 1 58 ? 43.180 86.315 20.505 1.00 47.59 58 ALA A C 1
ATOM 437 O O . ALA A 1 58 ? 43.029 85.439 21.356 1.00 43.95 58 ALA A O 1
ATOM 439 N N . GLU A 1 59 ? 42.227 86.650 19.641 1.00 46.19 59 GLU A N 1
ATOM 440 C CA . GLU A 1 59 ? 40.955 85.940 19.628 1.00 48.89 59 GLU A CA 1
ATOM 441 C C . GLU A 1 59 ? 41.046 84.637 18.833 1.00 40.66 59 GLU A C 1
ATOM 442 O O . GLU A 1 59 ? 40.771 84.595 17.629 1.00 42.00 59 GLU A O 1
ATOM 448 N N . VAL A 1 60 ? 41.444 83.578 19.524 1.00 34.35 60 VAL A N 1
ATOM 449 C CA . VAL A 1 60 ? 41.474 82.242 18.959 1.00 30.77 60 VAL A CA 1
ATOM 450 C C . VAL A 1 60 ? 40.565 81.349 19.792 1.00 32.31 60 VAL A C 1
ATOM 451 O O . VAL A 1 60 ? 40.173 81.711 20.905 1.00 33.22 60 VAL A O 1
ATOM 455 N N . LYS A 1 61 ? 40.220 80.188 19.257 1.00 28.80 61 LYS A N 1
ATOM 456 C CA . LYS A 1 61 ? 39.412 79.241 20.009 1.00 33.29 61 LYS A CA 1
ATOM 457 C C . LYS A 1 61 ? 40.189 77.947 20.199 1.00 30.43 61 LYS A C 1
ATOM 458 O O . LYS A 1 61 ? 40.637 77.332 19.232 1.00 31.19 61 LYS A O 1
ATOM 464 N N . ALA A 1 62 ? 40.371 77.540 21.449 1.00 28.59 62 ALA A N 1
ATOM 465 C CA . ALA A 1 62 ? 41.143 76.340 21.722 1.00 31.67 62 ALA A CA 1
ATOM 466 C C . ALA A 1 62 ? 40.263 75.106 21.601 1.00 30.88 62 ALA A C 1
ATOM 467 O O . ALA A 1 62 ? 39.228 75.004 22.253 1.00 35.16 62 ALA A O 1
ATOM 469 N N . GLY A 1 63 ? 40.669 74.169 20.759 1.00 27.62 63 GLY A N 1
ATOM 470 C CA . GLY A 1 63 ? 39.915 72.942 20.611 1.00 29.13 63 GLY A CA 1
ATOM 471 C C . GLY A 1 63 ? 40.448 71.909 21.581 1.00 32.17 63 GLY A C 1
ATOM 472 O O . GLY A 1 63 ? 39.689 71.140 22.169 1.00 32.89 63 GLY A O 1
ATOM 473 N N . ILE A 1 64 ? 41.766 71.907 21.753 1.00 30.03 64 ILE A N 1
ATOM 474 C CA . ILE A 1 64 ? 42.433 70.920 22.590 1.00 30.34 64 ILE A CA 1
ATOM 475 C C . ILE A 1 64 ? 43.253 71.555 23.698 1.00 30.22 64 ILE A C 1
ATOM 476 O O . ILE A 1 64 ? 44.126 72.383 23.436 1.00 28.21 64 ILE A O 1
ATOM 481 N N . LEU A 1 65 ? 42.954 71.165 24.932 1.00 28.64 65 LEU A N 1
ATOM 482 C CA . LEU A 1 65 ? 43.826 71.413 26.072 1.00 24.82 65 LEU A CA 1
ATOM 483 C C . LEU A 1 65 ? 43.911 70.098 26.832 1.00 26.10 65 LEU A C 1
ATOM 484 O O . LEU A 1 65 ? 42.969 69.704 27.522 1.00 24.99 65 LEU A O 1
ATOM 489 N N . VAL A 1 66 ? 45.033 69.408 26.677 1.00 25.71 66 VAL A N 1
ATOM 490 C CA . VAL A 1 66 ? 45.171 68.058 27.193 1.00 28.82 66 VAL A CA 1
ATOM 491 C C . VAL A 1 66 ? 46.540 67.818 27.813 1.00 23.90 66 VAL A C 1
ATOM 492 O O . VAL A 1 66 ? 47.567 68.137 27.216 1.00 25.26 66 VAL A O 1
ATOM 496 N N . VAL A 1 67 ? 46.537 67.272 29.024 1.00 23.80 67 VAL A N 1
ATOM 497 C CA . VAL A 1 67 ? 47.742 66.721 29.631 1.00 28.63 67 VAL A CA 1
ATOM 498 C C . VAL A 1 67 ? 47.561 65.205 29.792 1.00 28.50 67 VAL A C 1
ATOM 499 O O . VAL A 1 67 ? 46.765 64.743 30.611 1.00 26.96 67 VAL A O 1
ATOM 503 N N . GLU A 1 68 ? 48.282 64.435 28.985 1.00 27.94 68 GLU A N 1
ATOM 504 C CA . GLU A 1 68 ? 48.171 62.978 29.024 1.00 25.77 68 GLU A CA 1
ATOM 505 C C . GLU A 1 68 ? 49.233 62.410 29.951 1.00 27.38 68 GLU A C 1
ATOM 506 O O . GLU A 1 68 ? 49.670 63.095 30.878 1.00 27.70 68 GLU A O 1
ATOM 512 N N . ARG A 1 69 ? 49.649 61.171 29.715 1.00 26.54 69 ARG A N 1
ATOM 513 C CA . ARG A 1 69 ? 50.554 60.511 30.653 1.00 29.39 69 ARG A CA 1
ATOM 514 C C . ARG A 1 69 ? 51.869 61.271 30.835 1.00 27.23 69 ARG A C 1
ATOM 515 O O . ARG A 1 69 ? 52.381 61.373 31.947 1.00 27.95 69 ARG A O 1
ATOM 523 N N . GLN A 1 70 ? 52.400 61.816 29.746 1.00 28.31 70 GLN A N 1
ATOM 524 C CA . GLN A 1 70 ? 53.705 62.476 29.771 1.00 29.83 70 GLN A CA 1
ATOM 525 C C . GLN A 1 70 ? 53.665 63.906 29.245 1.00 28.36 70 GLN A C 1
ATOM 526 O O . GLN A 1 70 ? 54.285 64.812 29.806 1.00 32.43 70 GLN A O 1
ATOM 532 N N . PHE A 1 71 ? 52.943 64.102 28.151 1.00 19.44 71 PHE A N 1
ATOM 533 C CA . PHE A 1 71 ? 53.073 65.328 27.379 1.00 22.03 71 PHE A CA 1
ATOM 534 C C . PHE A 1 71 ? 51.809 66.171 27.445 1.00 21.12 71 PHE A C 1
ATOM 535 O O . PHE A 1 71 ? 50.733 65.672 27.770 1.00 23.45 71 PHE A O 1
ATOM 543 N N . GLY A 1 72 ? 51.955 67.454 27.137 1.00 21.62 72 GLY A N 1
ATOM 544 C CA . GLY A 1 72 ? 50.854 68.395 27.185 1.00 23.58 72 GLY A CA 1
ATOM 545 C C . GLY A 1 72 ? 50.607 68.986 25.809 1.00 23.25 72 GLY A C 1
ATOM 546 O O . GLY A 1 72 ? 51.541 69.188 25.030 1.00 22.87 72 GLY A O 1
ATOM 547 N N . TYR A 1 73 ? 49.342 69.257 25.509 1.00 20.86 73 TYR A N 1
ATOM 548 C CA . TYR A 1 73 ? 48.942 69.636 24.159 1.00 22.74 73 TYR A CA 1
ATOM 549 C C . TYR A 1 73 ? 47.996 70.813 24.198 1.00 22.89 73 TYR A C 1
ATOM 550 O O . TYR A 1 73 ? 47.066 70.849 25.008 1.00 24.98 73 TYR A O 1
ATOM 559 N N . LEU A 1 74 ? 48.239 71.769 23.314 1.00 21.36 74 LEU A N 1
ATOM 560 C CA . LEU A 1 74 ? 47.309 72.860 23.082 1.00 22.08 74 LEU A CA 1
ATOM 561 C C . LEU A 1 74 ? 47.026 72.931 21.590 1.00 22.33 74 LEU A C 1
ATOM 562 O O . LEU A 1 74 ? 47.946 72.890 20.773 1.00 21.08 74 LEU A O 1
ATOM 567 N N . GLU A 1 75 ? 45.753 73.026 21.233 1.00 23.27 75 GLU A N 1
ATOM 568 C CA . GLU A 1 75 ? 45.395 73.363 19.865 1.00 26.08 75 GLU A CA 1
ATOM 569 C C . GLU A 1 75 ? 44.417 74.522 19.879 1.00 26.81 75 GLU A C 1
ATOM 570 O O . GLU A 1 75 ? 43.479 74.542 20.677 1.00 27.63 75 GLU A O 1
ATOM 576 N N . PHE A 1 76 ? 44.634 75.490 18.996 1.00 23.41 76 PHE A N 1
ATOM 577 C CA . PHE A 1 76 ? 43.656 76.549 18.823 1.00 29.70 76 PHE A CA 1
ATOM 578 C C . PHE A 1 76 ? 43.551 76.966 17.364 1.00 31.44 76 PHE A C 1
ATOM 579 O O . PHE A 1 76 ? 44.450 76.722 16.564 1.00 28.58 76 PHE A O 1
ATOM 587 N N . HIS A 1 77 ? 42.441 77.613 17.039 1.00 32.45 77 HIS A N 1
ATOM 588 C CA . HIS A 1 77 ? 42.113 77.931 15.664 1.00 32.83 77 HIS A CA 1
ATOM 589 C C . HIS A 1 77 ? 41.272 79.188 15.605 1.00 33.58 77 HIS A C 1
ATOM 590 O O . HIS A 1 77 ? 40.740 79.641 16.619 1.00 34.10 77 HIS A O 1
ATOM 597 N N . GLY A 1 78 ? 41.145 79.736 14.403 1.00 34.72 78 GLY A N 1
ATOM 598 C CA . GLY A 1 78 ? 40.437 80.981 14.184 1.00 34.17 78 GLY A CA 1
ATOM 599 C C . GLY A 1 78 ? 40.916 81.592 12.884 1.00 37.76 78 GLY A C 1
ATOM 600 O O . GLY A 1 78 ? 41.549 80.914 12.070 1.00 36.82 78 GLY A O 1
ATOM 601 N N . GLU A 1 79 ? 40.619 82.870 12.685 1.00 40.75 79 GLU A N 1
ATOM 602 C CA . GLU A 1 79 ? 41.098 83.574 11.506 1.00 45.19 79 GLU A CA 1
ATOM 603 C C . GLU A 1 79 ? 42.623 83.614 11.513 1.00 45.33 79 GLU A C 1
ATOM 604 O O . GLU A 1 79 ? 43.249 83.647 12.573 1.00 43.85 79 GLU A O 1
ATOM 610 N N . THR A 1 80 ? 43.203 83.587 10.317 1.00 44.59 80 THR A N 1
ATOM 611 C CA . THR A 1 80 ? 44.642 83.435 10.129 1.00 44.09 80 THR A CA 1
ATOM 612 C C . THR A 1 80 ? 45.480 84.392 10.965 1.00 38.05 80 THR A C 1
ATOM 613 O O . THR A 1 80 ? 46.402 83.963 11.654 1.00 37.13 80 THR A O 1
ATOM 617 N N . GLY A 1 81 ? 45.158 85.682 10.898 1.00 35.85 81 GLY A N 1
ATOM 618 C CA . GLY A 1 81 ? 45.877 86.695 11.655 1.00 38.58 81 GLY A CA 1
ATOM 619 C C . GLY A 1 81 ? 45.917 86.400 13.146 1.00 34.14 81 GLY A C 1
ATOM 620 O O . GLY A 1 81 ? 46.977 86.433 13.775 1.00 32.61 81 GLY A O 1
ATOM 621 N N . ALA A 1 82 ? 44.758 86.093 13.715 1.00 35.23 82 ALA A N 1
ATOM 622 C CA . ALA A 1 82 ? 44.652 85.818 15.144 1.00 36.39 82 ALA A CA 1
ATOM 623 C C . ALA A 1 82 ? 45.476 84.597 15.564 1.00 36.67 82 ALA A C 1
ATOM 624 O O . ALA A 1 82 ? 46.199 84.636 16.564 1.00 35.11 82 ALA A O 1
ATOM 626 N N . VAL A 1 83 ? 45.370 83.514 14.803 1.00 33.37 83 VAL A N 1
ATOM 627 C CA . VAL A 1 83 ? 46.099 82.286 15.126 1.00 27.08 83 VAL A CA 1
ATOM 628 C C . VAL A 1 83 ? 47.609 82.530 15.149 1.00 26.07 83 VAL A C 1
ATOM 629 O O . VAL A 1 83 ? 48.304 82.094 16.058 1.00 28.50 83 VAL A O 1
ATOM 633 N N . LYS A 1 84 ? 48.104 83.256 14.154 1.00 32.55 84 LYS A N 1
ATOM 634 C CA . LYS A 1 84 ? 49.528 83.551 14.051 1.00 36.19 84 LYS A CA 1
ATOM 635 C C . LYS A 1 84 ? 49.998 84.490 15.158 1.00 37.20 84 LYS A C 1
ATOM 636 O O . LYS A 1 84 ? 51.106 84.341 15.675 1.00 35.54 84 LYS A O 1
ATOM 642 N N . ALA A 1 85 ? 49.156 85.456 15.518 1.00 38.13 85 ALA A N 1
ATOM 643 C CA . ALA A 1 85 ? 49.463 86.357 16.623 1.00 38.12 85 ALA A CA 1
ATOM 644 C C . ALA A 1 85 ? 49.600 85.572 17.922 1.00 36.21 85 ALA A C 1
ATOM 645 O O . ALA A 1 85 ? 50.595 85.713 18.633 1.00 36.44 85 ALA A O 1
ATOM 647 N N . ALA A 1 86 ? 48.598 84.746 18.222 1.00 34.83 86 ALA A N 1
ATOM 648 C CA . ALA A 1 86 ? 48.617 83.898 19.415 1.00 35.00 86 ALA A CA 1
ATOM 649 C C . ALA A 1 86 ? 49.808 82.945 19.396 1.00 32.84 86 ALA A C 1
ATOM 650 O O . ALA A 1 86 ? 50.445 82.704 20.428 1.00 28.86 86 ALA A O 1
ATOM 652 N N . ALA A 1 87 ? 50.109 82.420 18.212 1.00 31.18 87 ALA A N 1
ATOM 653 C CA . ALA A 1 87 ? 51.200 81.465 18.043 1.00 30.36 87 ALA A CA 1
ATOM 654 C C . ALA A 1 87 ? 52.561 82.104 18.313 1.00 29.46 87 ALA A C 1
ATOM 655 O O . ALA A 1 87 ? 53.409 81.513 18.989 1.00 29.69 87 ALA A O 1
ATOM 657 N N . ASP A 1 88 ? 52.777 83.305 17.788 1.00 31.95 88 ASP A N 1
ATOM 658 C CA . ASP A 1 88 ? 54.048 83.989 18.019 1.00 43.72 88 ASP A CA 1
ATOM 659 C C . ASP A 1 88 ? 54.202 84.367 19.490 1.00 37.59 88 ASP A C 1
ATOM 660 O O . ASP A 1 88 ? 55.310 84.346 20.027 1.00 34.82 88 ASP A O 1
ATOM 665 N N . ALA A 1 89 ? 53.093 84.705 20.141 1.00 36.68 89 ALA A N 1
ATOM 666 C CA . ALA A 1 89 ? 53.125 84.992 21.574 1.00 37.99 89 ALA A CA 1
ATOM 667 C C . ALA A 1 89 ? 53.506 83.737 22.351 1.00 30.83 89 ALA A C 1
ATOM 668 O O . ALA A 1 89 ? 54.348 83.782 23.244 1.00 32.14 89 ALA A O 1
ATOM 670 N N . ALA A 1 90 ? 52.884 82.616 22.005 1.00 29.59 90 ALA A N 1
ATOM 671 C CA . ALA A 1 90 ? 53.222 81.342 22.633 1.00 29.67 90 ALA A CA 1
ATOM 672 C C . ALA A 1 90 ? 54.694 81.020 22.394 1.00 31.65 90 ALA A C 1
ATOM 673 O O . ALA A 1 90 ? 55.404 80.567 23.295 1.00 31.63 90 ALA A O 1
ATOM 675 N N . LEU A 1 91 ? 55.146 81.282 21.172 1.00 34.36 91 LEU A N 1
ATOM 676 C CA . LEU A 1 91 ? 56.516 80.989 20.776 1.00 35.00 91 LEU A CA 1
ATOM 677 C C . LEU A 1 91 ? 57.522 81.790 21.594 1.00 37.23 91 LEU A C 1
ATOM 678 O O . LEU A 1 91 ? 58.534 81.251 22.049 1.00 35.83 91 LEU A O 1
ATOM 683 N N . ASP A 1 92 ? 57.244 83.079 21.769 1.00 36.48 92 ASP A N 1
ATOM 684 C CA . ASP A 1 92 ? 58.106 83.941 22.569 1.00 39.54 92 ASP A CA 1
ATOM 685 C C . ASP A 1 92 ? 58.204 83.409 23.993 1.00 35.45 92 ASP A C 1
ATOM 686 O O . ASP A 1 92 ? 59.275 83.408 24.592 1.00 38.35 92 ASP A O 1
ATOM 691 N N . TYR A 1 93 ? 57.074 82.950 24.523 1.00 31.14 93 TYR A N 1
ATOM 692 C CA . TYR A 1 93 ? 57.029 82.379 25.863 1.00 35.02 93 TYR A CA 1
ATOM 693 C C . TYR A 1 93 ? 57.886 81.114 25.945 1.00 35.64 93 TYR A C 1
ATOM 694 O O . TYR A 1 93 ? 58.518 80.853 26.963 1.00 38.75 93 TYR A O 1
ATOM 703 N N . LEU A 1 94 ? 57.921 80.348 24.859 1.00 37.04 94 LEU A N 1
ATOM 704 C CA . LEU A 1 94 ? 58.627 79.067 24.840 1.00 41.73 94 LEU A CA 1
ATOM 705 C C . LEU A 1 94 ? 60.095 79.168 24.417 1.00 51.74 94 LEU A C 1
ATOM 706 O O . LEU A 1 94 ? 60.779 78.149 24.308 1.00 57.58 94 LEU A O 1
ATOM 711 N N . GLY A 1 95 ? 60.578 80.383 24.170 1.00 51.28 95 GLY A N 1
ATOM 712 C CA . GLY A 1 95 ? 61.984 80.575 23.853 1.00 47.50 95 GLY A CA 1
ATOM 713 C C . GLY A 1 95 ? 62.274 81.354 22.584 1.00 44.49 95 GLY A C 1
ATOM 714 O O . GLY A 1 95 ? 63.410 81.755 22.349 1.00 47.35 95 GLY A O 1
ATOM 715 N N . GLY A 1 96 ? 61.255 81.555 21.757 1.00 42.91 96 GLY A N 1
ATOM 716 C CA . GLY A 1 96 ? 61.395 82.359 20.554 1.00 42.01 96 GLY A CA 1
ATOM 717 C C . GLY A 1 96 ? 61.920 81.631 19.328 1.00 48.97 96 GLY A C 1
ATOM 718 O O . GLY A 1 96 ? 61.836 82.149 18.215 1.00 47.98 96 GLY A O 1
ATOM 719 N N . ASP A 1 97 ? 62.460 80.430 19.520 1.00 50.37 97 ASP A N 1
ATOM 720 C CA . ASP A 1 97 ? 63.024 79.669 18.409 1.00 48.60 97 ASP A CA 1
ATOM 721 C C . ASP A 1 97 ? 62.127 78.492 18.037 1.00 44.52 97 ASP A C 1
ATOM 722 O O . ASP A 1 97 ? 62.069 77.505 18.764 1.00 42.65 97 ASP A O 1
ATOM 727 N N . PRO A 1 98 ? 61.439 78.590 16.889 1.00 44.09 98 PRO A N 1
ATOM 728 C CA . PRO A 1 98 ? 60.570 77.507 16.412 1.00 45.84 98 PRO A CA 1
ATOM 729 C C . PRO A 1 98 ? 61.335 76.220 16.094 1.00 47.40 98 PRO A C 1
ATOM 730 O O . PRO A 1 98 ? 60.747 75.136 16.127 1.00 44.39 98 PRO A O 1
ATOM 734 N N . ASP A 1 99 ? 62.626 76.336 15.798 1.00 50.73 99 ASP A N 1
ATOM 735 C CA . ASP A 1 99 ? 63.421 75.167 15.432 1.00 55.84 99 ASP A CA 1
ATOM 736 C C . ASP A 1 99 ? 64.014 74.471 16.655 1.00 50.78 99 ASP A C 1
ATOM 737 O O . ASP A 1 99 ? 64.795 73.525 16.526 1.00 47.53 99 ASP A O 1
ATOM 742 N N . ALA A 1 100 ? 63.638 74.941 17.841 1.00 44.72 100 ALA A N 1
ATOM 743 C CA . ALA A 1 100 ? 63.967 74.236 19.072 1.00 41.99 100 ALA A CA 1
ATOM 744 C C . ALA A 1 100 ? 63.038 73.034 19.236 1.00 39.80 100 ALA A C 1
ATOM 745 O O . ALA A 1 100 ? 63.274 72.161 20.068 1.00 44.84 100 ALA A O 1
ATOM 747 N N . ALA A 1 101 ? 61.979 73.005 18.433 1.00 34.21 101 ALA A N 1
ATOM 748 C CA . ALA A 1 101 ? 61.005 71.924 18.472 1.00 33.52 101 ALA A CA 1
ATOM 749 C C . ALA A 1 101 ? 61.653 70.607 18.057 1.00 30.88 101 ALA A C 1
ATOM 750 O O . ALA A 1 101 ? 62.512 70.582 17.179 1.00 32.81 101 ALA A O 1
ATOM 752 N N . VAL A 1 102 ? 61.263 69.518 18.710 1.00 29.90 102 VAL A N 1
ATOM 753 C CA . VAL A 1 102 ? 61.769 68.206 18.330 1.00 29.09 102 VAL A CA 1
ATOM 754 C C . VAL A 1 102 ? 61.333 67.894 16.899 1.00 31.26 102 VAL A C 1
ATOM 755 O O . VAL A 1 102 ? 60.159 68.027 16.553 1.00 30.01 102 VAL A O 1
ATOM 759 N N . ARG A 1 103 ? 62.282 67.497 16.064 1.00 35.35 103 ARG A N 1
ATOM 760 C CA . ARG A 1 103 ? 61.958 67.152 14.689 1.00 39.67 103 ARG A CA 1
ATOM 761 C C . ARG A 1 103 ? 61.180 65.840 14.643 1.00 36.94 103 ARG A C 1
ATOM 762 O O . ARG A 1 103 ? 61.486 64.899 15.380 1.00 32.19 103 ARG A O 1
ATOM 770 N N . PRO A 1 104 ? 60.150 65.784 13.792 1.00 37.13 104 PRO A N 1
ATOM 771 C CA . PRO A 1 104 ? 59.324 64.580 13.673 1.00 34.74 104 PRO A CA 1
ATOM 772 C C . PRO A 1 104 ? 60.135 63.399 13.163 1.00 30.83 104 PRO A C 1
ATOM 773 O O . PRO A 1 104 ? 60.975 63.574 12.276 1.00 28.62 104 PRO A O 1
ATOM 777 N N . GLU A 1 105 ? 59.897 62.224 13.739 1.00 28.79 105 GLU A N 1
ATOM 778 C CA . GLU A 1 105 ? 60.487 60.987 13.246 1.00 33.14 105 GLU A CA 1
ATOM 779 C C . GLU A 1 105 ? 59.392 60.010 12.832 1.00 33.25 105 GLU A C 1
ATOM 780 O O . GLU A 1 105 ? 58.456 59.752 13.595 1.00 32.18 105 GLU A O 1
ATOM 786 N N . ILE A 1 106 ? 59.506 59.481 11.617 1.00 29.38 106 ILE A N 1
ATOM 787 C CA . ILE A 1 106 ? 58.617 58.426 11.143 1.00 28.58 106 ILE A CA 1
ATOM 788 C C . ILE A 1 106 ? 59.089 57.081 11.682 1.00 28.19 106 ILE A C 1
ATOM 789 O O . ILE A 1 106 ? 60.192 56.643 11.364 1.00 30.85 106 ILE A O 1
ATOM 794 N N . LEU A 1 107 ? 58.264 56.436 12.506 1.00 29.91 107 LEU A N 1
ATOM 795 C CA . LEU A 1 107 ? 58.649 55.168 13.129 1.00 33.68 107 LEU A CA 1
ATOM 796 C C . LEU A 1 107 ? 58.245 53.996 12.253 1.00 31.88 107 LEU A C 1
ATOM 797 O O . LEU A 1 107 ? 58.922 52.971 12.216 1.00 34.26 107 LEU A O 1
ATOM 802 N N . ALA A 1 108 ? 57.125 54.154 11.561 1.00 28.31 108 ALA A N 1
ATOM 803 C CA . ALA A 1 108 ? 56.684 53.162 10.590 1.00 30.56 108 ALA A CA 1
ATOM 804 C C . ALA A 1 108 ? 55.828 53.843 9.539 1.00 29.68 108 ALA A C 1
ATOM 805 O O . ALA A 1 108 ? 55.149 54.824 9.822 1.00 30.21 108 ALA A O 1
ATOM 807 N N . SER A 1 109 ? 55.883 53.333 8.319 1.00 31.89 109 SER A N 1
ATOM 808 C CA . SER A 1 109 ? 54.972 53.771 7.279 1.00 35.25 109 SER A CA 1
ATOM 809 C C . SER A 1 109 ? 54.853 52.647 6.276 1.00 38.01 109 SER A C 1
ATOM 810 O O . SER A 1 109 ? 55.848 52.031 5.891 1.00 40.93 109 SER A O 1
ATOM 813 N N . ARG A 1 110 ? 53.626 52.364 5.871 1.00 35.83 110 ARG A N 1
ATOM 814 C CA . ARG A 1 110 ? 53.388 51.250 4.983 1.00 39.37 110 ARG A CA 1
ATOM 815 C C . ARG A 1 110 ? 52.072 51.413 4.254 1.00 35.84 110 ARG A C 1
ATOM 816 O O . ARG A 1 110 ? 51.081 51.865 4.827 1.00 31.99 110 ARG A O 1
ATOM 824 N N . ILE A 1 111 ? 52.084 51.050 2.979 1.00 36.16 111 ILE A N 1
ATOM 825 C CA . ILE A 1 111 ? 50.870 50.946 2.195 1.00 37.99 111 ILE A CA 1
ATOM 826 C C . ILE A 1 111 ? 50.489 49.478 2.024 1.00 40.49 111 ILE A C 1
ATOM 827 O O . ILE A 1 111 ? 51.256 48.697 1.459 1.00 42.89 111 ILE A O 1
ATOM 832 N N . ILE A 1 112 ? 49.321 49.094 2.533 1.00 40.92 112 ILE A N 1
ATOM 833 C CA . ILE A 1 112 ? 48.769 47.778 2.214 1.00 45.90 112 ILE A CA 1
ATOM 834 C C . ILE A 1 112 ? 47.907 47.908 0.959 1.00 44.33 112 ILE A C 1
ATOM 835 O O . ILE A 1 112 ? 46.907 48.626 0.952 1.00 49.20 112 ILE A O 1
ATOM 840 N N . SER A 1 113 ? 48.302 47.209 -0.101 1.00 44.31 113 SER A N 1
ATOM 841 C CA . SER A 1 113 ? 47.750 47.450 -1.434 1.00 50.04 113 SER A CA 1
ATOM 842 C C . SER A 1 113 ? 46.276 47.079 -1.584 1.00 47.52 113 SER A C 1
ATOM 843 O O . SER A 1 113 ? 45.519 47.773 -2.264 1.00 50.02 113 SER A O 1
ATOM 846 N N . SER A 1 114 ? 45.870 45.984 -0.957 1.00 42.41 114 SER A N 1
ATOM 847 C CA . SER A 1 114 ? 44.497 45.514 -1.089 1.00 46.56 114 SER A CA 1
ATOM 848 C C . SER A 1 114 ? 44.111 44.781 0.181 1.00 44.64 114 SER A C 1
ATOM 849 O O . SER A 1 114 ? 44.443 43.610 0.359 1.00 44.97 114 SER A O 1
ATOM 852 N N . ILE A 1 115 ? 43.416 45.482 1.069 1.00 36.05 115 ILE A N 1
ATOM 853 C CA . ILE A 1 115 ? 43.234 44.994 2.427 1.00 34.78 115 ILE A CA 1
ATOM 854 C C . ILE A 1 115 ? 42.291 43.793 2.496 1.00 40.82 115 ILE A C 1
ATOM 855 O O . ILE A 1 115 ? 41.225 43.765 1.876 1.00 41.67 115 ILE A O 1
ATOM 860 N N . ASP A 1 116 ? 42.727 42.781 3.236 1.00 43.91 116 ASP A N 1
ATOM 861 C CA . ASP A 1 116 ? 41.896 41.623 3.514 1.00 48.01 116 ASP A CA 1
ATOM 862 C C . ASP A 1 116 ? 40.629 42.061 4.242 1.00 43.84 116 ASP A C 1
ATOM 863 O O . ASP A 1 116 ? 40.625 43.031 5.010 1.00 41.90 116 ASP A O 1
ATOM 868 N N . HIS A 1 117 ? 39.554 41.337 3.963 1.00 44.98 117 HIS A N 1
ATOM 869 C CA . HIS A 1 117 ? 38.230 41.632 4.485 1.00 53.66 117 HIS A CA 1
ATOM 870 C C . HIS A 1 117 ? 38.156 41.501 6.000 1.00 50.67 117 HIS A C 1
ATOM 871 O O . HIS A 1 117 ? 37.421 42.241 6.656 1.00 46.88 117 HIS A O 1
ATOM 878 N N . GLN A 1 118 ? 38.901 40.552 6.554 1.00 48.70 118 GLN A N 1
ATOM 879 C CA . GLN A 1 118 ? 38.930 40.391 7.997 1.00 45.51 118 GLN A CA 1
ATOM 880 C C . GLN A 1 118 ? 39.779 41.504 8.608 1.00 39.99 118 GLN A C 1
ATOM 881 O O . GLN A 1 118 ? 39.421 42.084 9.635 1.00 36.01 118 GLN A O 1
ATOM 887 N N . HIS A 1 119 ? 40.899 41.811 7.961 1.00 34.79 119 HIS A N 1
ATOM 888 C CA . HIS A 1 119 ? 41.766 42.882 8.428 1.00 32.52 119 HIS A CA 1
ATOM 889 C C . HIS A 1 119 ? 41.006 44.205 8.496 1.00 35.13 119 HIS A C 1
ATOM 890 O O . HIS A 1 119 ? 41.135 44.956 9.474 1.00 35.49 119 HIS A O 1
ATOM 897 N N . ALA A 1 120 ? 40.213 44.480 7.462 1.00 35.71 120 ALA A N 1
ATOM 898 C CA . ALA A 1 120 ? 39.444 45.726 7.385 1.00 36.39 120 ALA A CA 1
ATOM 899 C C . ALA A 1 120 ? 38.460 45.813 8.541 1.00 34.91 120 ALA A C 1
ATOM 900 O O . ALA A 1 120 ? 38.308 46.858 9.168 1.00 33.31 120 ALA A O 1
ATOM 902 N N . PHE A 1 121 ? 37.795 44.693 8.805 1.00 39.01 121 PHE A N 1
ATOM 903 C CA . PHE A 1 121 ? 36.863 44.563 9.917 1.00 41.21 121 PHE A CA 1
ATOM 904 C C . PHE A 1 121 ? 37.555 44.879 11.244 1.00 37.00 121 PHE A C 1
ATOM 905 O O . PHE A 1 121 ? 37.047 45.665 12.035 1.00 35.38 121 PHE A O 1
ATOM 913 N N . LEU A 1 122 ? 38.723 44.281 11.468 1.00 37.50 122 LEU A N 1
ATOM 914 C CA . LEU A 1 122 ? 39.478 44.477 12.711 1.00 36.47 122 LEU A CA 1
ATOM 915 C C . LEU A 1 122 ? 39.852 45.940 12.951 1.00 35.56 122 LEU A C 1
ATOM 916 O O . LEU A 1 122 ? 39.775 46.432 14.073 1.00 34.02 122 LEU A O 1
ATOM 921 N N . ILE A 1 123 ? 40.270 46.629 11.893 1.00 35.54 123 ILE A N 1
ATOM 922 C CA . ILE A 1 123 ? 40.634 48.038 11.998 1.00 32.55 123 ILE A CA 1
ATOM 923 C C . ILE A 1 123 ? 39.427 48.910 12.347 1.00 33.52 123 ILE A C 1
ATOM 924 O O . ILE A 1 123 ? 39.533 49.866 13.122 1.00 32.10 123 ILE A O 1
ATOM 929 N N . ASN A 1 124 ? 38.279 48.573 11.771 1.00 35.86 124 ASN A N 1
ATOM 930 C CA . ASN A 1 124 ? 37.078 49.373 11.955 1.00 37.97 124 ASN A CA 1
ATOM 931 C C . ASN A 1 124 ? 36.549 49.348 13.390 1.00 47.91 124 ASN A C 1
ATOM 932 O O . ASN A 1 124 ? 35.827 50.251 13.803 1.00 50.02 124 ASN A O 1
ATOM 937 N N . ARG A 1 125 ? 36.919 48.322 14.149 1.00 51.68 125 ARG A N 1
ATOM 938 C CA . ARG A 1 125 ? 36.511 48.227 15.547 1.00 53.84 125 ARG A CA 1
ATOM 939 C C . ARG A 1 125 ? 37.238 49.232 16.432 1.00 50.43 125 ARG A C 1
ATOM 940 O O . ARG A 1 125 ? 36.699 49.685 17.439 1.00 52.77 125 ARG A O 1
ATOM 948 N N . ASN A 1 126 ? 38.472 49.559 16.057 1.00 49.00 126 ASN A N 1
ATOM 949 C CA . ASN A 1 126 ? 39.307 50.467 16.840 1.00 50.89 126 ASN A CA 1
ATOM 950 C C . ASN A 1 126 ? 39.191 51.921 16.395 1.00 51.50 126 ASN A C 1
ATOM 951 O O . ASN A 1 126 ? 39.344 52.836 17.203 1.00 51.50 126 ASN A O 1
ATOM 956 N N . LYS A 1 127 ? 38.935 52.132 15.107 1.00 51.98 127 LYS A N 1
ATOM 957 C CA . LYS A 1 127 ? 38.963 53.475 14.534 1.00 50.34 127 LYS A CA 1
ATOM 958 C C . LYS A 1 127 ? 37.690 54.270 14.810 1.00 50.87 127 LYS A C 1
ATOM 959 O O . LYS A 1 127 ? 36.640 53.698 15.097 1.00 52.94 127 LYS A O 1
ATOM 965 N N . ILE A 1 128 ? 37.796 55.594 14.716 1.00 51.13 128 ILE A N 1
ATOM 966 C CA . ILE A 1 128 ? 36.654 56.473 14.954 1.00 56.68 128 ILE A CA 1
ATOM 967 C C . ILE A 1 128 ? 36.345 57.320 13.717 1.00 57.83 128 ILE A C 1
ATOM 968 O O . ILE A 1 128 ? 35.290 57.955 13.625 1.00 58.43 128 ILE A O 1
ATOM 973 N N . GLY A 1 129 ? 37.267 57.321 12.761 1.00 56.89 129 GLY A N 1
ATOM 974 C CA . GLY A 1 129 ? 37.052 58.021 11.508 1.00 51.44 129 GLY A CA 1
ATOM 975 C C . GLY A 1 129 ? 36.125 57.244 10.596 1.00 47.65 129 GLY A C 1
ATOM 976 O O . GLY A 1 129 ? 35.176 56.607 11.056 1.00 49.61 129 GLY A O 1
ATOM 977 N N . SER A 1 130 ? 36.400 57.290 9.297 1.00 42.35 130 SER A N 1
ATOM 978 C CA . SER A 1 130 ? 35.594 56.561 8.329 1.00 44.02 130 SER A CA 1
ATOM 979 C C . SER A 1 130 ? 36.079 55.119 8.227 1.00 43.40 130 SER A C 1
ATOM 980 O O . SER A 1 130 ? 37.220 54.817 8.572 1.00 41.99 130 SER A O 1
ATOM 983 N N . MET A 1 131 ? 35.211 54.229 7.760 1.00 45.28 131 MET A N 1
ATOM 984 C CA . MET A 1 131 ? 35.551 52.810 7.700 1.00 43.91 131 MET A CA 1
ATOM 985 C C . MET A 1 131 ? 36.451 52.485 6.518 1.00 43.72 131 MET A C 1
ATOM 986 O O . MET A 1 131 ? 36.289 53.041 5.435 1.00 41.36 131 MET A O 1
ATOM 991 N N . VAL A 1 132 ? 37.396 51.576 6.727 1.00 39.38 132 VAL A N 1
ATOM 992 C CA . VAL A 1 132 ? 38.157 51.035 5.617 1.00 42.34 132 VAL A CA 1
ATOM 993 C C . VAL A 1 132 ? 37.400 49.824 5.092 1.00 44.22 132 VAL A C 1
ATOM 994 O O . VAL A 1 132 ? 36.940 48.984 5.865 1.00 48.27 132 VAL A O 1
ATOM 998 N N . LEU A 1 133 ? 37.241 49.758 3.777 1.00 45.39 133 LEU A N 1
ATOM 999 C CA . LEU A 1 133 ? 36.454 48.702 3.162 1.00 50.94 133 LEU A CA 1
ATOM 1000 C C . LEU A 1 133 ? 37.362 47.663 2.514 1.00 51.67 133 LEU A C 1
ATOM 1001 O O . LEU A 1 133 ? 38.453 47.997 2.052 1.00 49.17 133 LEU A O 1
ATOM 1006 N N . PRO A 1 134 ? 36.922 46.393 2.495 1.00 52.71 134 PRO A N 1
ATOM 1007 C CA . PRO A 1 134 ? 37.680 45.317 1.845 1.00 51.29 134 PRO A CA 1
ATOM 1008 C C . PRO A 1 134 ? 38.080 45.665 0.413 1.00 50.19 134 PRO A C 1
ATOM 1009 O O . PRO A 1 134 ? 37.289 46.266 -0.312 1.00 51.39 134 PRO A O 1
ATOM 1013 N N . GLY A 1 135 ? 39.301 45.306 0.024 1.00 49.83 135 GLY A N 1
ATOM 1014 C CA . GLY A 1 135 ? 39.795 45.589 -1.313 1.00 49.16 135 GLY A CA 1
ATOM 1015 C C . GLY A 1 135 ? 40.532 46.918 -1.424 1.00 45.86 135 GLY A C 1
ATOM 1016 O O . GLY A 1 135 ? 41.432 47.065 -2.254 1.00 43.44 135 GLY A O 1
ATOM 1017 N N . GLU A 1 136 ? 40.154 47.885 -0.590 1.00 40.87 136 GLU A N 1
ATOM 1018 C CA . GLU A 1 136 ? 40.785 49.206 -0.605 1.00 44.12 136 GLU A CA 1
ATOM 1019 C C . GLU A 1 136 ? 42.259 49.153 -0.211 1.00 45.24 136 GLU A C 1
ATOM 1020 O O . GLU A 1 136 ? 42.720 48.183 0.395 1.00 43.18 136 GLU A O 1
ATOM 1026 N N . SER A 1 137 ? 42.990 50.205 -0.564 1.00 43.73 137 SER A N 1
ATOM 1027 C CA . SER A 1 137 ? 44.364 50.364 -0.119 1.00 43.58 137 SER A CA 1
ATOM 1028 C C . SER A 1 137 ? 44.372 51.078 1.224 1.00 41.44 137 SER A C 1
ATOM 1029 O O . SER A 1 137 ? 43.481 51.881 1.518 1.00 34.65 137 SER A O 1
ATOM 1032 N N . LEU A 1 138 ? 45.378 50.788 2.037 1.00 37.96 138 LEU A N 1
ATOM 1033 C CA . LEU A 1 138 ? 45.476 51.386 3.359 1.00 33.39 138 LEU A CA 1
ATOM 1034 C C . LEU A 1 138 ? 46.877 51.921 3.606 1.00 33.79 138 LEU A C 1
ATOM 1035 O O . LEU A 1 138 ? 47.854 51.182 3.532 1.00 37.38 138 LEU A O 1
ATOM 1040 N N . PHE A 1 139 ? 46.978 53.210 3.897 1.00 28.08 139 PHE A N 1
ATOM 1041 C CA . PHE A 1 139 ? 48.256 53.773 4.303 1.00 28.67 139 PHE A CA 1
ATOM 1042 C C . PHE A 1 139 ? 48.281 53.901 5.817 1.00 29.94 139 PHE A C 1
ATOM 1043 O O . PHE A 1 139 ? 47.358 54.474 6.405 1.00 31.75 139 PHE A O 1
ATOM 1051 N N . VAL A 1 140 ? 49.317 53.354 6.450 1.00 29.19 140 VAL A N 1
ATOM 1052 C CA . VAL A 1 140 ? 49.492 53.536 7.890 1.00 24.69 140 VAL A CA 1
ATOM 1053 C C . VAL A 1 140 ? 50.814 54.237 8.162 1.00 28.14 140 VAL A C 1
ATOM 1054 O O . VAL A 1 140 ? 51.822 53.971 7.508 1.00 32.35 140 VAL A O 1
ATOM 1058 N N . LEU A 1 141 ? 50.790 55.153 9.123 1.00 23.17 141 LEU A N 1
ATOM 1059 C CA . LEU A 1 141 ? 51.950 55.970 9.439 1.00 30.21 141 LEU A CA 1
ATOM 1060 C C . LEU A 1 141 ? 52.056 56.201 10.933 1.00 26.17 141 LEU A C 1
ATOM 1061 O O . LEU A 1 141 ? 51.078 56.587 11.567 1.00 25.95 141 LEU A O 1
ATOM 1066 N N . GLU A 1 142 ? 53.239 55.970 11.493 1.00 24.79 142 GLU A N 1
ATOM 1067 C CA . GLU A 1 142 ? 53.460 56.238 12.909 1.00 29.33 142 GLU A CA 1
ATOM 1068 C C . GLU A 1 142 ? 54.565 57.275 13.061 1.00 26.74 142 GLU A C 1
ATOM 1069 O O . GLU A 1 142 ? 55.649 57.128 12.496 1.00 30.27 142 GLU A O 1
ATOM 1075 N N . VAL A 1 143 ? 54.282 58.336 13.806 1.00 24.10 143 VAL A N 1
ATOM 1076 C CA . VAL A 1 143 ? 55.249 59.420 13.960 1.00 26.07 143 VAL A CA 1
ATOM 1077 C C . VAL A 1 143 ? 55.435 59.789 15.432 1.00 30.24 143 VAL A C 1
ATOM 1078 O O . VAL A 1 143 ? 54.506 59.672 16.235 1.00 28.33 143 VAL A O 1
ATOM 1082 N N . ALA A 1 144 ? 56.648 60.205 15.783 1.00 32.37 144 ALA A N 1
ATOM 1083 C CA . ALA A 1 144 ? 56.927 60.766 17.098 1.00 31.07 144 ALA A CA 1
ATOM 1084 C C . ALA A 1 144 ? 57.749 62.042 16.939 1.00 29.03 144 ALA A C 1
ATOM 1085 O O . ALA A 1 144 ? 58.683 62.069 16.137 1.00 29.01 144 ALA A O 1
ATOM 1087 N N . PRO A 1 145 ? 57.409 63.111 17.686 1.00 24.20 145 PRO A N 1
ATOM 1088 C CA . PRO A 1 145 ? 56.295 63.302 18.627 1.00 23.68 145 PRO A CA 1
ATOM 1089 C C . PRO A 1 145 ? 54.918 63.104 17.986 1.00 26.45 145 PRO A C 1
ATOM 1090 O O . PRO A 1 145 ? 54.767 63.328 16.781 1.00 24.08 145 PRO A O 1
ATOM 1094 N N . ALA A 1 146 ? 53.937 62.697 18.787 1.00 25.89 146 ALA A N 1
ATOM 1095 C CA . ALA A 1 146 ? 52.617 62.319 18.281 1.00 25.58 146 ALA A CA 1
ATOM 1096 C C . ALA A 1 146 ? 51.856 63.446 17.590 1.00 27.47 146 ALA A C 1
ATOM 1097 O O . ALA A 1 146 ? 51.089 63.184 16.666 1.00 25.93 146 ALA A O 1
ATOM 1099 N N . SER A 1 147 ? 52.036 64.690 18.033 1.00 23.18 147 SER A N 1
ATOM 1100 C CA . SER A 1 147 ? 51.203 65.778 17.506 1.00 25.15 147 SER A CA 1
ATOM 1101 C C . SER A 1 147 ? 51.443 66.038 16.020 1.00 23.93 147 SER A C 1
ATOM 1102 O O . SER A 1 147 ? 50.585 66.598 15.342 1.00 23.74 147 SER A O 1
ATOM 1105 N N . TYR A 1 148 ? 52.585 65.605 15.497 1.00 26.93 148 TYR A N 1
ATOM 1106 C CA . TYR A 1 148 ? 52.856 65.782 14.065 1.00 27.52 148 TYR A CA 1
ATOM 1107 C C . TYR A 1 148 ? 51.886 65.001 13.177 1.00 28.73 148 TYR A C 1
ATOM 1108 O O . TYR A 1 148 ? 51.809 65.250 11.975 1.00 30.08 148 TYR A O 1
ATOM 1117 N N . ALA A 1 149 ? 51.146 64.067 13.769 1.00 26.18 149 ALA A N 1
ATOM 1118 C CA . ALA A 1 149 ? 50.140 63.309 13.030 1.00 28.27 149 ALA A CA 1
ATOM 1119 C C . ALA A 1 149 ? 49.101 64.222 12.365 1.00 28.79 149 ALA A C 1
ATOM 1120 O O . ALA A 1 149 ? 48.628 63.928 11.268 1.00 27.88 149 ALA A O 1
ATOM 1122 N N . ILE A 1 150 ? 48.745 65.325 13.025 1.00 28.46 150 ILE A N 1
ATOM 1123 C CA . ILE A 1 150 ? 47.707 66.207 12.485 1.00 31.36 150 ILE A CA 1
ATOM 1124 C C . ILE A 1 150 ? 48.199 66.884 11.212 1.00 30.74 150 ILE A C 1
ATOM 1125 O O . ILE A 1 150 ? 47.431 67.083 10.274 1.00 30.55 150 ILE A O 1
ATOM 1130 N N . LEU A 1 151 ? 49.487 67.201 11.167 1.00 31.47 151 LEU A N 1
ATOM 1131 C CA . LEU A 1 151 ? 50.069 67.827 9.990 1.00 32.06 151 LEU A CA 1
ATOM 1132 C C . LEU A 1 151 ? 50.133 66.832 8.837 1.00 31.95 151 LEU A C 1
ATOM 1133 O O . LEU A 1 151 ? 49.817 67.176 7.700 1.00 31.08 151 LEU A O 1
ATOM 1138 N N . ALA A 1 152 ? 50.534 65.598 9.134 1.00 27.10 152 ALA A N 1
ATOM 1139 C CA . ALA A 1 152 ? 50.608 64.557 8.107 1.00 27.52 152 ALA A CA 1
ATOM 1140 C C . ALA A 1 152 ? 49.228 64.305 7.513 1.00 26.29 152 ALA A C 1
ATOM 1141 O O . ALA A 1 152 ? 49.063 64.236 6.297 1.00 31.89 152 ALA A O 1
ATOM 1143 N N . THR A 1 153 ? 48.242 64.193 8.394 1.00 29.58 153 THR A N 1
ATOM 1144 C CA . THR A 1 153 ? 46.862 63.927 8.011 1.00 29.57 153 THR A CA 1
ATOM 1145 C C . THR A 1 153 ? 46.256 65.063 7.203 1.00 33.99 153 THR A C 1
ATOM 1146 O O . THR A 1 153 ? 45.613 64.828 6.181 1.00 32.55 153 THR A O 1
ATOM 1150 N N . ASN A 1 154 ? 46.450 66.294 7.665 1.00 33.46 154 ASN A N 1
ATOM 1151 C CA . ASN A 1 154 ? 45.859 67.438 6.986 1.00 31.61 154 ASN A CA 1
ATOM 1152 C C . ASN A 1 154 ? 46.451 67.599 5.590 1.00 34.41 154 ASN A C 1
ATOM 1153 O O . ASN A 1 154 ? 45.739 67.879 4.630 1.00 38.66 154 ASN A O 1
ATOM 1158 N N . GLU A 1 155 ? 47.758 67.399 5.483 1.00 32.63 155 GLU A N 1
ATOM 1159 C CA . GLU A 1 155 ? 48.448 67.502 4.204 1.00 38.57 155 GLU A CA 1
ATOM 1160 C C . GLU A 1 155 ? 48.078 66.363 3.254 1.00 42.53 155 GLU A C 1
ATOM 1161 O O . GLU A 1 155 ? 47.994 66.559 2.041 1.00 46.55 155 GLU A O 1
ATOM 1167 N N . ALA A 1 156 ? 47.862 65.175 3.811 1.00 37.21 156 ALA A N 1
ATOM 1168 C CA . ALA A 1 156 ? 47.405 64.039 3.022 1.00 37.90 156 ALA A CA 1
ATOM 1169 C C . ALA A 1 156 ? 46.062 64.347 2.373 1.00 36.96 156 ALA A C 1
ATOM 1170 O O . ALA A 1 156 ? 45.857 64.080 1.183 1.00 31.70 156 ALA A O 1
ATOM 1172 N N . GLU A 1 157 ? 45.155 64.915 3.162 1.00 34.15 157 GLU A N 1
ATOM 1173 C CA . GLU A 1 157 ? 43.809 65.210 2.690 1.00 44.33 157 GLU A CA 1
ATOM 1174 C C . GLU A 1 157 ? 43.812 66.289 1.615 1.00 47.06 157 GLU A C 1
ATOM 1175 O O . GLU A 1 157 ? 42.969 66.280 0.720 1.00 51.24 157 GLU A O 1
ATOM 1181 N N . LYS A 1 158 ? 44.760 67.215 1.704 1.00 45.56 158 LYS A N 1
ATOM 1182 C CA . LYS A 1 158 ? 44.903 68.254 0.688 1.00 49.56 158 LYS A CA 1
ATOM 1183 C C . LYS A 1 158 ? 45.246 67.677 -0.677 1.00 47.96 158 LYS A C 1
ATOM 1184 O O . LYS A 1 158 ? 44.790 68.181 -1.704 1.00 49.90 158 LYS A O 1
ATOM 1190 N N . ALA A 1 159 ? 46.058 66.624 -0.686 1.00 44.07 159 ALA A N 1
ATOM 1191 C CA . ALA A 1 159 ? 46.662 66.150 -1.932 1.00 47.70 159 ALA A CA 1
ATOM 1192 C C . ALA A 1 159 ? 45.906 65.012 -2.608 1.00 45.55 159 ALA A C 1
ATOM 1193 O O . ALA A 1 159 ? 46.175 64.688 -3.768 1.00 50.02 159 ALA A O 1
ATOM 1195 N N . ALA A 1 160 ? 44.967 64.405 -1.897 1.00 40.94 160 ALA A N 1
ATOM 1196 C CA . ALA A 1 160 ? 44.296 63.228 -2.425 1.00 46.87 160 ALA A CA 1
ATOM 1197 C C . ALA A 1 160 ? 42.933 63.012 -1.794 1.00 48.30 160 ALA A C 1
ATOM 1198 O O . ALA A 1 160 ? 42.706 63.367 -0.638 1.00 46.30 160 ALA A O 1
ATOM 1200 N N . ASP A 1 161 ? 42.032 62.409 -2.560 1.00 49.60 161 ASP A N 1
ATOM 1201 C CA . ASP A 1 161 ? 40.707 62.075 -2.060 1.00 56.24 161 ASP A CA 1
ATOM 1202 C C . ASP A 1 161 ? 40.724 60.733 -1.330 1.00 49.00 161 ASP A C 1
ATOM 1203 O O . ASP A 1 161 ? 40.350 59.701 -1.885 1.00 48.55 161 ASP A O 1
ATOM 1208 N N . VAL A 1 162 ? 41.167 60.750 -0.083 1.00 41.12 162 VAL A N 1
ATOM 1209 C CA . VAL A 1 162 ? 41.212 59.528 0.703 1.00 39.56 162 VAL A CA 1
ATOM 1210 C C . VAL A 1 162 ? 40.295 59.633 1.910 1.00 42.48 162 VAL A C 1
ATOM 1211 O O . VAL A 1 162 ? 39.837 60.719 2.264 1.00 41.76 162 VAL A O 1
ATOM 1215 N N . LYS A 1 163 ? 40.023 58.496 2.536 1.00 42.75 163 LYS A N 1
ATOM 1216 C CA . LYS A 1 163 ? 39.248 58.476 3.767 1.00 42.76 163 LYS A CA 1
ATOM 1217 C C . LYS A 1 163 ? 40.168 58.449 4.982 1.00 36.60 163 LYS A C 1
ATOM 1218 O O . LYS A 1 163 ? 41.007 57.558 5.113 1.00 40.01 163 LYS A O 1
ATOM 1224 N N . VAL A 1 164 ? 40.019 59.434 5.860 1.00 35.01 164 VAL A N 1
ATOM 1225 C CA . VAL A 1 164 ? 40.718 59.418 7.135 1.00 32.83 164 VAL A CA 1
ATOM 1226 C C . VAL A 1 164 ? 40.048 58.386 8.041 1.00 33.52 164 VAL A C 1
ATOM 1227 O O . VAL A 1 164 ? 38.994 58.638 8.628 1.00 36.45 164 VAL A O 1
ATOM 1231 N N . VAL A 1 165 ? 40.661 57.212 8.125 1.00 32.54 165 VAL A N 1
ATOM 1232 C CA . VAL A 1 165 ? 40.116 56.097 8.885 1.00 33.68 165 VAL A CA 1
ATOM 1233 C C . VAL A 1 165 ? 40.401 56.260 10.369 1.00 37.38 165 VAL A C 1
ATOM 1234 O O . VAL A 1 165 ? 39.540 56.016 11.219 1.00 36.83 165 VAL A O 1
ATOM 1238 N N . ASP A 1 166 ? 41.621 56.681 10.671 1.00 36.23 166 ASP A N 1
ATOM 1239 C CA . ASP A 1 166 ? 42.023 56.901 12.045 1.00 36.38 166 ASP A CA 1
ATOM 1240 C C . ASP A 1 166 ? 43.131 57.935 12.096 1.00 34.25 166 ASP A C 1
ATOM 1241 O O . ASP A 1 166 ? 43.906 58.080 11.156 1.00 28.23 166 ASP A O 1
ATOM 1246 N N . PHE A 1 167 ? 43.213 58.648 13.208 1.00 34.26 167 PHE A N 1
ATOM 1247 C CA . PHE A 1 167 ? 44.209 59.687 13.345 1.00 36.02 167 PHE A CA 1
ATOM 1248 C C . PHE A 1 167 ? 44.384 59.986 14.838 1.00 36.54 167 PHE A C 1
ATOM 1249 O O . PHE A 1 167 ? 43.478 60.480 15.492 1.00 39.44 167 PHE A O 1
ATOM 1257 N N . ARG A 1 168 ? 45.542 59.624 15.379 1.00 31.13 168 ARG A N 1
ATOM 1258 C CA . ARG A 1 168 ? 45.838 59.877 16.789 1.00 34.62 168 ARG A CA 1
ATOM 1259 C C . ARG A 1 168 ? 47.015 60.831 16.906 1.00 31.51 168 ARG A C 1
ATOM 1260 O O . ARG A 1 168 ? 48.089 60.560 16.384 1.00 29.93 168 ARG A O 1
ATOM 1268 N N . MET A 1 169 ? 46.818 61.945 17.597 1.00 25.52 169 MET A N 1
ATOM 1269 C CA . MET A 1 169 ? 47.855 62.965 17.661 1.00 23.35 169 MET A CA 1
ATOM 1270 C C . MET A 1 169 ? 48.334 63.212 19.096 1.00 26.19 169 MET A C 1
ATOM 1271 O O . MET A 1 169 ? 49.117 64.129 19.349 1.00 28.18 169 MET A O 1
ATOM 1276 N N . ILE A 1 170 ? 47.852 62.393 20.026 1.00 22.86 170 ILE A N 1
ATOM 1277 C CA . ILE A 1 170 ? 48.206 62.528 21.438 1.00 25.95 170 ILE A CA 1
ATOM 1278 C C . ILE A 1 170 ? 48.719 61.211 22.011 1.00 27.03 170 ILE A C 1
ATOM 1279 O O . ILE A 1 170 ? 48.038 60.188 21.941 1.00 25.37 170 ILE A O 1
ATOM 1284 N N . GLY A 1 171 ? 49.923 61.239 22.573 1.00 26.85 171 GLY A N 1
ATOM 1285 C CA . GLY A 1 171 ? 50.485 60.069 23.214 1.00 28.50 171 GLY A CA 1
ATOM 1286 C C . GLY A 1 171 ? 51.977 59.963 22.993 1.00 27.47 171 GLY A C 1
ATOM 1287 O O . GLY A 1 171 ? 52.635 60.951 22.680 1.00 23.63 171 GLY A O 1
ATOM 1288 N N . ALA A 1 172 ? 52.516 58.761 23.162 1.00 27.91 172 ALA A N 1
ATOM 1289 C CA . ALA A 1 172 ? 53.935 58.530 22.922 1.00 28.43 172 ALA A CA 1
ATOM 1290 C C . ALA A 1 172 ? 54.230 58.663 21.432 1.00 27.30 172 ALA A C 1
ATOM 1291 O O . ALA A 1 172 ? 55.247 59.236 21.031 1.00 26.79 172 ALA A O 1
ATOM 1293 N N . THR A 1 173 ? 53.331 58.118 20.617 1.00 25.49 173 THR A N 1
ATOM 1294 C CA . THR A 1 173 ? 53.452 58.193 19.165 1.00 28.58 173 THR A CA 1
ATOM 1295 C C . THR A 1 173 ? 52.113 58.548 18.537 1.00 29.54 173 THR A C 1
ATOM 1296 O O . THR A 1 173 ? 51.055 58.257 19.095 1.00 29.51 173 THR A O 1
ATOM 1300 N N . GLY A 1 174 ? 52.167 59.185 17.375 1.00 23.89 174 GLY A N 1
ATOM 1301 C CA . GLY A 1 174 ? 50.966 59.533 16.646 1.00 22.03 174 GLY A CA 1
ATOM 1302 C C . GLY A 1 174 ? 50.758 58.550 15.512 1.00 23.93 174 GLY A C 1
ATOM 1303 O O . GLY A 1 174 ? 51.720 57.970 15.010 1.00 26.33 174 GLY A O 1
ATOM 1304 N N . ARG A 1 175 ? 49.508 58.376 15.095 1.00 25.16 175 ARG A N 1
ATOM 1305 C CA . ARG A 1 175 ? 49.176 57.369 14.091 1.00 31.29 175 ARG A CA 1
ATOM 1306 C C . ARG A 1 175 ? 48.244 57.942 13.037 1.00 30.17 175 ARG A C 1
ATOM 1307 O O . ARG A 1 175 ? 47.401 58.781 13.335 1.00 28.94 175 ARG A O 1
ATOM 1315 N N . VAL A 1 176 ? 48.401 57.480 11.803 1.00 27.12 176 VAL A N 1
ATOM 1316 C CA . VAL A 1 176 ? 47.539 57.916 10.712 1.00 30.51 176 VAL A CA 1
ATOM 1317 C C . VAL A 1 176 ? 47.123 56.717 9.871 1.00 26.29 176 VAL A C 1
ATOM 1318 O O . VAL A 1 176 ? 47.975 55.937 9.435 1.00 26.14 176 VAL A O 1
ATOM 1322 N N . TYR A 1 177 ? 45.816 56.564 9.664 1.00 24.77 177 TYR A N 1
ATOM 1323 C CA . TYR A 1 177 ? 45.281 55.510 8.795 1.00 30.08 177 TYR A CA 1
ATOM 1324 C C . TYR A 1 177 ? 44.465 56.151 7.676 1.00 30.11 177 TYR A C 1
ATOM 1325 O O . TYR A 1 177 ? 43.495 56.859 7.952 1.00 29.79 177 TYR A O 1
ATOM 1334 N N . LEU A 1 178 ? 44.847 55.899 6.428 1.00 25.30 178 LEU A N 1
ATOM 1335 C CA . LEU A 1 178 ? 44.133 56.442 5.277 1.00 30.44 178 LEU A CA 1
ATOM 1336 C C . LEU A 1 178 ? 43.784 55.333 4.298 1.00 33.16 178 LEU A C 1
ATOM 1337 O O . LEU A 1 178 ? 44.597 54.444 4.048 1.00 37.80 178 LEU A O 1
ATOM 1342 N N . SER A 1 179 ? 42.583 55.380 3.734 1.00 31.16 179 SER A N 1
ATOM 1343 C CA . SER A 1 179 ? 42.187 54.352 2.783 1.00 34.80 179 SER A CA 1
ATOM 1344 C C . SER A 1 179 ? 41.543 54.944 1.539 1.00 33.12 179 SER A C 1
ATOM 1345 O O . SER A 1 179 ? 41.181 56.119 1.513 1.00 36.95 179 SER A O 1
ATOM 1348 N N . GLY A 1 180 ? 41.404 54.113 0.511 1.00 34.81 180 GLY A N 1
ATOM 1349 C CA . GLY A 1 180 ? 40.818 54.532 -0.750 1.00 37.03 180 GLY A CA 1
ATOM 1350 C C . GLY A 1 180 ? 41.442 53.749 -1.887 1.00 39.26 180 GLY A C 1
ATOM 1351 O O . GLY A 1 180 ? 42.008 52.680 -1.661 1.00 39.76 180 GLY A O 1
ATOM 1352 N N . THR A 1 181 ? 41.339 54.271 -3.105 1.00 40.78 181 THR A N 1
ATOM 1353 C CA . THR A 1 181 ? 41.977 53.632 -4.254 1.00 45.74 181 THR A CA 1
ATOM 1354 C C . THR A 1 181 ? 43.489 53.682 -4.081 1.00 43.10 181 THR A C 1
ATOM 1355 O O . THR A 1 181 ? 44.010 54.547 -3.377 1.00 39.40 181 THR A O 1
ATOM 1359 N N . GLU A 1 182 ? 44.192 52.760 -4.728 1.00 45.92 182 GLU A N 1
ATOM 1360 C CA . GLU A 1 182 ? 45.640 52.690 -4.582 1.00 49.72 182 GLU A CA 1
ATOM 1361 C C . GLU A 1 182 ? 46.317 53.976 -5.047 1.00 47.04 182 GLU A C 1
ATOM 1362 O O . GLU A 1 182 ? 47.210 54.483 -4.373 1.00 47.24 182 GLU A O 1
ATOM 1368 N N . ALA A 1 183 ? 45.885 54.502 -6.189 1.00 43.86 183 ALA A N 1
ATOM 1369 C CA . ALA A 1 183 ? 46.434 55.749 -6.713 1.00 44.69 183 ALA A CA 1
ATOM 1370 C C . ALA A 1 183 ? 46.318 56.874 -5.697 1.00 42.71 183 ALA A C 1
ATOM 1371 O O . ALA A 1 183 ? 47.297 57.555 -5.401 1.00 45.12 183 ALA A O 1
ATOM 1373 N N . ASP A 1 184 ? 45.118 57.055 -5.156 1.00 42.83 184 ASP A N 1
ATOM 1374 C CA . ASP A 1 184 ? 44.849 58.140 -4.219 1.00 40.43 184 ASP A CA 1
ATOM 1375 C C . ASP A 1 184 ? 45.647 57.977 -2.931 1.00 42.29 184 ASP A C 1
ATOM 1376 O O . ASP A 1 184 ? 46.254 58.927 -2.440 1.00 39.76 184 ASP A O 1
ATOM 1381 N N . VAL A 1 185 ? 45.653 56.763 -2.396 1.00 41.11 185 VAL A N 1
ATOM 1382 C CA . VAL A 1 185 ? 46.335 56.495 -1.139 1.00 41.02 185 VAL A CA 1
ATOM 1383 C C . VAL A 1 185 ? 47.851 56.691 -1.263 1.00 34.53 185 VAL A C 1
ATOM 1384 O O . VAL A 1 185 ? 48.475 57.231 -0.362 1.00 33.03 185 VAL A O 1
ATOM 1388 N N . ARG A 1 186 ? 48.448 56.279 -2.379 1.00 36.33 186 ARG A N 1
ATOM 1389 C CA . ARG A 1 186 ? 49.881 56.510 -2.556 1.00 46.32 186 ARG A CA 1
ATOM 1390 C C . ARG A 1 186 ? 50.158 58.003 -2.676 1.00 47.06 186 ARG A C 1
ATOM 1391 O O . ARG A 1 186 ? 51.168 58.506 -2.177 1.00 43.27 186 ARG A O 1
ATOM 1399 N N . GLN A 1 187 ? 49.243 58.710 -3.326 1.00 45.69 187 GLN A N 1
ATOM 1400 C CA . GLN A 1 187 ? 49.352 60.154 -3.453 1.00 44.83 187 GLN A CA 1
ATOM 1401 C C . GLN A 1 187 ? 49.260 60.839 -2.088 1.00 41.31 187 GLN A C 1
ATOM 1402 O O . GLN A 1 187 ? 50.025 61.757 -1.800 1.00 40.12 187 GLN A O 1
ATOM 1408 N N . ALA A 1 188 ? 48.324 60.390 -1.255 1.00 36.03 188 ALA A N 1
ATOM 1409 C CA . ALA A 1 188 ? 48.169 60.946 0.087 1.00 37.91 188 ALA A CA 1
ATOM 1410 C C . ALA A 1 188 ? 49.392 60.638 0.939 1.00 36.89 188 ALA A C 1
ATOM 1411 O O . ALA A 1 188 ? 49.884 61.504 1.666 1.00 34.62 188 ALA A O 1
ATOM 1413 N N . ALA A 1 189 ? 49.880 59.405 0.836 1.00 38.24 189 ALA A N 1
ATOM 1414 C CA . ALA A 1 189 ? 51.053 58.970 1.591 1.00 39.87 189 ALA A CA 1
ATOM 1415 C C . ALA A 1 189 ? 52.268 59.834 1.260 1.00 35.91 189 ALA A C 1
ATOM 1416 O O . ALA A 1 189 ? 52.986 60.269 2.155 1.00 33.35 189 ALA A O 1
ATOM 1418 N N . ASP A 1 190 ? 52.485 60.080 -0.028 1.00 35.73 190 ASP A N 1
ATOM 1419 C CA . ASP A 1 190 ? 53.580 60.936 -0.481 1.00 40.30 190 ASP A CA 1
ATOM 1420 C C . ASP A 1 190 ? 53.509 62.337 0.107 1.00 39.79 190 ASP A C 1
ATOM 1421 O O . ASP A 1 190 ? 54.527 62.897 0.492 1.00 38.51 190 ASP A O 1
ATOM 1426 N N . ALA A 1 191 ? 52.305 62.899 0.169 1.00 41.54 191 ALA A N 1
ATOM 1427 C CA . ALA A 1 191 ? 52.117 64.240 0.715 1.00 42.68 191 ALA A CA 1
ATOM 1428 C C . ALA A 1 191 ? 52.310 64.274 2.226 1.00 42.44 191 ALA A C 1
ATOM 1429 O O . ALA A 1 191 ? 52.826 65.251 2.770 1.00 44.19 191 ALA A O 1
ATOM 1431 N N . ALA A 1 192 ? 51.878 63.217 2.904 1.00 36.35 192 ALA A N 1
ATOM 1432 C CA . ALA A 1 192 ? 52.041 63.127 4.349 1.00 36.72 192 ALA A CA 1
ATOM 1433 C C . ALA A 1 192 ? 53.523 63.104 4.713 1.00 40.16 192 ALA A C 1
ATOM 1434 O O . ALA A 1 192 ? 53.965 63.853 5.584 1.00 38.79 192 ALA A O 1
ATOM 1436 N N . ARG A 1 193 ? 54.291 62.262 4.028 1.00 41.15 193 ARG A N 1
ATOM 1437 C CA . ARG A 1 193 ? 55.727 62.169 4.283 1.00 45.64 193 ARG A CA 1
ATOM 1438 C C . ARG A 1 193 ? 56.461 63.459 3.916 1.00 44.53 193 ARG A C 1
ATOM 1439 O O . ARG A 1 193 ? 57.354 63.893 4.643 1.00 43.15 193 ARG A O 1
ATOM 1447 N N . ASP A 1 194 ? 56.087 64.068 2.793 1.00 36.35 194 ASP A N 1
ATOM 1448 C CA . ASP A 1 194 ? 56.737 65.299 2.360 1.00 43.89 194 ASP A CA 1
ATOM 1449 C C . ASP A 1 194 ? 56.516 66.421 3.373 1.00 42.86 194 ASP A C 1
ATOM 1450 O O . ASP A 1 194 ? 57.411 67.225 3.623 1.00 41.03 194 ASP A O 1
ATOM 1455 N N . ALA A 1 195 ? 55.327 66.461 3.962 1.00 41.90 195 ALA A N 1
ATOM 1456 C CA . ALA A 1 195 ? 55.015 67.462 4.975 1.00 40.78 195 ALA A CA 1
ATOM 1457 C C . ALA A 1 195 ? 55.935 67.310 6.177 1.00 40.13 195 ALA A C 1
ATOM 1458 O O . ALA A 1 195 ? 56.387 68.298 6.758 1.00 41.18 195 ALA A O 1
ATOM 1460 N N . LEU A 1 196 ? 56.210 66.067 6.553 1.00 39.33 196 LEU A N 1
ATOM 1461 C CA . LEU A 1 196 ? 57.128 65.804 7.650 1.00 40.20 196 LEU A CA 1
ATOM 1462 C C . LEU A 1 196 ? 58.547 66.129 7.207 1.00 40.04 196 LEU A C 1
ATOM 1463 O O . LEU A 1 196 ? 59.358 66.601 8.001 1.00 39.40 196 LEU A O 1
ATOM 1468 N N . ALA A 1 197 ? 58.827 65.900 5.927 1.00 41.58 197 ALA A N 1
ATOM 1469 C CA . ALA A 1 197 ? 60.152 66.148 5.364 1.00 45.00 197 ALA A CA 1
ATOM 1470 C C . ALA A 1 197 ? 60.545 67.624 5.389 1.00 45.91 197 ALA A C 1
ATOM 1471 O O . ALA A 1 197 ? 61.704 67.947 5.651 1.00 50.02 197 ALA A O 1
ATOM 1473 N N . VAL A 1 198 ? 59.601 68.522 5.109 1.00 43.41 198 VAL A N 1
ATOM 1474 C CA . VAL A 1 198 ? 59.933 69.943 5.106 1.00 49.08 198 VAL A CA 1
ATOM 1475 C C . VAL A 1 198 ? 60.283 70.406 6.520 1.00 46.61 198 VAL A C 1
ATOM 1476 O O . VAL A 1 198 ? 61.088 71.315 6.690 1.00 49.97 198 VAL A O 1
ATOM 1480 N N . LEU A 1 199 ? 59.699 69.771 7.532 1.00 44.42 199 LEU A N 1
ATOM 1481 C CA . LEU A 1 199 ? 60.033 70.102 8.917 1.00 45.16 199 LEU A CA 1
ATOM 1482 C C . LEU A 1 199 ? 61.390 69.523 9.296 1.00 44.71 199 LEU A C 1
ATOM 1483 O O . LEU A 1 199 ? 62.211 70.193 9.922 1.00 44.91 199 LEU A O 1
ATOM 1488 N N . GLN A 1 200 ? 61.618 68.274 8.907 1.00 43.36 200 GLN A N 1
ATOM 1489 C CA . GLN A 1 200 ? 62.900 67.615 9.134 1.00 43.06 200 GLN A CA 1
ATOM 1490 C C . GLN A 1 200 ? 64.049 68.384 8.493 1.00 45.02 200 GLN A C 1
ATOM 1491 O O . GLN A 1 200 ? 65.170 68.374 9.003 1.00 52.23 200 GLN A O 1
ATOM 1497 N N . GLY A 1 201 ? 63.768 69.044 7.373 1.00 39.68 201 GLY A N 1
ATOM 1498 C CA . GLY A 1 201 ? 64.781 69.805 6.663 1.00 44.70 201 GLY A CA 1
ATOM 1499 C C . GLY A 1 201 ? 64.672 71.298 6.916 1.00 45.07 201 GLY A C 1
ATOM 1500 O O . GLY A 1 201 ? 65.036 72.105 6.058 1.00 43.10 201 GLY A O 1
ATOM 1501 N N . ALA A 1 202 ? 64.177 71.666 8.096 1.00 42.13 202 ALA A N 1
ATOM 1502 C CA . ALA A 1 202 ? 63.965 73.074 8.433 1.00 46.90 202 ALA A CA 1
ATOM 1503 C C . ALA A 1 202 ? 65.259 73.887 8.352 1.00 55.52 202 ALA A C 1
ATOM 1504 O O . ALA A 1 202 ? 65.256 75.038 7.907 1.00 57.43 202 ALA A O 1
ATOM 1506 N N . LYS A 1 203 ? 66.364 73.271 8.762 1.00 54.95 203 LYS A N 1
ATOM 1507 C CA . LYS A 1 203 ? 67.645 73.963 8.848 1.00 55.17 203 LYS A CA 1
ATOM 1508 C C . LYS A 1 203 ? 68.379 74.040 7.514 1.00 53.82 203 LYS A C 1
ATOM 1509 O O . LYS A 1 203 ? 69.452 74.635 7.430 1.00 54.20 203 LYS A O 1
ATOM 1515 N N . LEU A 1 204 ? 67.811 73.428 6.478 1.00 41.73 204 LEU A N 1
ATOM 1516 C CA . LEU A 1 204 ? 68.322 73.606 5.122 1.00 48.71 204 LEU A CA 1
ATOM 1517 C C . LEU A 1 204 ? 68.084 75.037 4.650 1.00 45.58 204 LEU A C 1
ATOM 1518 O O . LEU A 1 204 ? 68.797 75.544 3.791 1.00 48.35 204 LEU A O 1
ATOM 1523 N N . ALA A 1 205 ? 67.061 75.672 5.213 1.00 52.50 205 ALA A N 1
ATOM 1524 C CA . ALA A 1 205 ? 66.722 77.054 4.889 1.00 53.69 205 ALA A CA 1
ATOM 1525 C C . ALA A 1 205 ? 67.939 77.972 4.980 1.00 55.84 205 ALA A C 1
ATOM 1526 O O . ALA A 1 205 ? 68.214 78.743 4.057 1.00 60.16 205 ALA A O 1
ATOM 1528 N N . ALA A 1 206 ? 68.671 77.873 6.087 1.00 54.00 206 ALA A N 1
ATOM 1529 C CA . ALA A 1 206 ? 69.859 78.695 6.306 1.00 56.09 206 ALA A CA 1
ATOM 1530 C C . ALA A 1 206 ? 70.901 78.455 5.224 1.00 59.18 206 ALA A C 1
ATOM 1531 O O . ALA A 1 206 ? 71.585 79.382 4.788 1.00 62.53 206 ALA A O 1
ATOM 1533 N N . ALA A 1 207 ? 71.008 77.204 4.787 1.00 57.94 207 ALA A N 1
ATOM 1534 C CA . ALA A 1 207 ? 71.971 76.825 3.761 1.00 60.57 207 ALA A CA 1
ATOM 1535 C C . ALA A 1 207 ? 71.620 77.430 2.404 1.00 63.60 207 ALA A C 1
ATOM 1536 O O . ALA A 1 207 ? 72.505 77.724 1.601 1.00 68.92 207 ALA A O 1
ATOM 1538 N N . LEU A 1 208 ? 70.328 77.620 2.156 1.00 60.09 208 LEU A N 1
ATOM 1539 C CA . LEU A 1 208 ? 69.857 78.071 0.848 1.00 61.35 208 LEU A CA 1
ATOM 1540 C C . LEU A 1 208 ? 69.861 79.597 0.686 1.00 63.76 208 LEU A C 1
ATOM 1541 O O . LEU A 1 208 ? 69.861 80.109 -0.437 1.00 60.94 208 LEU A O 1
ATOM 1546 N N . GLU A 1 209 ? 69.880 80.319 1.802 1.00 63.01 209 GLU A N 1
ATOM 1547 C CA . GLU A 1 209 ? 69.794 81.778 1.761 1.00 65.45 209 GLU A CA 1
ATOM 1548 C C . GLU A 1 209 ? 71.102 82.456 2.167 1.00 64.46 209 GLU A C 1
ATOM 1549 O O . GLU A 1 209 ? 72.154 81.821 2.227 1.00 65.57 209 GLU A O 1
ATOM 1555 N N . ALA B 1 2 ? 60.991 45.915 43.565 1.00 47.03 2 ALA B N 1
ATOM 1556 C CA . ALA B 1 2 ? 62.128 46.493 42.852 1.00 52.30 2 ALA B CA 1
ATOM 1557 C C . ALA B 1 2 ? 62.295 47.986 43.147 1.00 53.70 2 ALA B C 1
ATOM 1558 O O . ALA B 1 2 ? 63.401 48.519 43.044 1.00 57.29 2 ALA B O 1
ATOM 1560 N N . GLU B 1 3 ? 61.202 48.659 43.508 1.00 46.47 3 GLU B N 1
ATOM 1561 C CA . GLU B 1 3 ? 61.260 50.088 43.801 1.00 43.40 3 GLU B CA 1
ATOM 1562 C C . GLU B 1 3 ? 60.122 50.552 44.711 1.00 36.11 3 GLU B C 1
ATOM 1563 O O . GLU B 1 3 ? 58.946 50.368 44.399 1.00 33.87 3 GLU B O 1
ATOM 1569 N N . LEU B 1 4 ? 60.485 51.146 45.843 1.00 31.48 4 LEU B N 1
ATOM 1570 C CA . LEU B 1 4 ? 59.530 51.854 46.684 1.00 25.43 4 LEU B CA 1
ATOM 1571 C C . LEU B 1 4 ? 59.467 53.303 46.206 1.00 26.96 4 LEU B C 1
ATOM 1572 O O . LEU B 1 4 ? 60.398 54.076 46.431 1.00 29.96 4 LEU B O 1
ATOM 1577 N N . ARG B 1 5 ? 58.385 53.669 45.531 1.00 25.83 5 ARG B N 1
ATOM 1578 C CA . ARG B 1 5 ? 58.308 54.995 44.920 1.00 24.82 5 ARG B CA 1
ATOM 1579 C C . ARG B 1 5 ? 57.762 56.044 45.876 1.00 28.22 5 ARG B C 1
ATOM 1580 O O . ARG B 1 5 ? 58.080 57.227 45.753 1.00 27.63 5 ARG B O 1
ATOM 1588 N N . SER B 1 6 ? 56.937 55.614 46.824 1.00 23.53 6 SER B N 1
ATOM 1589 C CA . SER B 1 6 ? 56.494 56.516 47.876 1.00 25.68 6 SER B CA 1
ATOM 1590 C C . SER B 1 6 ? 55.960 55.743 49.067 1.00 29.90 6 SER B C 1
ATOM 1591 O O . SER B 1 6 ? 55.442 54.633 48.938 1.00 30.18 6 SER B O 1
ATOM 1594 N N . PHE B 1 7 ? 56.113 56.347 50.235 1.00 28.32 7 PHE B N 1
ATOM 1595 C CA . PHE B 1 7 ? 55.576 55.808 51.465 1.00 26.26 7 PHE B CA 1
ATOM 1596 C C . PHE B 1 7 ? 55.104 56.998 52.280 1.00 26.93 7 PHE B C 1
ATOM 1597 O O . PHE B 1 7 ? 55.847 57.539 53.092 1.00 26.35 7 PHE B O 1
ATOM 1605 N N . ILE B 1 8 ? 53.865 57.403 52.039 1.00 26.14 8 ILE B N 1
ATOM 1606 C CA . ILE B 1 8 ? 53.376 58.703 52.470 1.00 27.05 8 ILE B CA 1
ATOM 1607 C C . ILE B 1 8 ? 52.325 58.599 53.555 1.00 27.76 8 ILE B C 1
ATOM 1608 O O . ILE B 1 8 ? 51.257 58.024 53.339 1.00 23.61 8 ILE B O 1
ATOM 1613 N N . PHE B 1 9 ? 52.625 59.173 54.715 1.00 29.59 9 PHE B N 1
ATOM 1614 C CA . PHE B 1 9 ? 51.647 59.269 55.788 1.00 30.45 9 PHE B CA 1
ATOM 1615 C C . PHE B 1 9 ? 50.943 60.622 55.731 1.00 28.09 9 PHE B C 1
ATOM 1616 O O . PHE B 1 9 ? 51.588 61.661 55.808 1.00 28.29 9 PHE B O 1
ATOM 1624 N N . ILE B 1 10 ? 49.623 60.597 55.577 1.00 28.86 10 ILE B N 1
ATOM 1625 C CA . ILE B 1 10 ? 48.801 61.800 55.667 1.00 27.53 10 ILE B CA 1
ATOM 1626 C C . ILE B 1 10 ? 48.203 61.869 57.064 1.00 30.14 10 ILE B C 1
ATOM 1627 O O . ILE B 1 10 ? 47.298 61.095 57.390 1.00 27.70 10 ILE B O 1
ATOM 1632 N N . ASP B 1 11 ? 48.699 62.778 57.896 1.00 32.43 11 ASP B N 1
ATOM 1633 C CA . ASP B 1 11 ? 48.301 62.774 59.300 1.00 35.15 11 ASP B CA 1
ATOM 1634 C C . ASP B 1 11 ? 46.816 63.063 59.488 1.00 31.00 11 ASP B C 1
ATOM 1635 O O . ASP B 1 11 ? 46.146 62.406 60.283 1.00 34.39 11 ASP B O 1
ATOM 1640 N N . ARG B 1 12 ? 46.304 64.030 58.744 1.00 30.78 12 ARG B N 1
ATOM 1641 C CA . ARG B 1 12 ? 44.888 64.363 58.801 1.00 30.68 12 ARG B CA 1
ATOM 1642 C C . ARG B 1 12 ? 44.425 64.908 57.456 1.00 29.81 12 ARG B C 1
ATOM 1643 O O . ARG B 1 12 ? 44.919 65.937 56.983 1.00 30.76 12 ARG B O 1
ATOM 1651 N N . LEU B 1 13 ? 43.474 64.211 56.840 1.00 30.23 13 LEU B N 1
ATOM 1652 C CA . LEU B 1 13 ? 42.943 64.604 55.534 1.00 26.21 13 LEU B CA 1
ATOM 1653 C C . LEU B 1 13 ? 42.047 65.835 55.629 1.00 27.74 13 LEU B C 1
ATOM 1654 O O . LEU B 1 13 ? 41.161 65.917 56.481 1.00 30.37 13 LEU B O 1
ATOM 1659 N N . GLN B 1 14 ? 42.277 66.786 54.733 1.00 26.98 14 GLN B N 1
ATOM 1660 C CA . GLN B 1 14 ? 41.505 68.019 54.706 1.00 28.89 14 GLN B CA 1
ATOM 1661 C C . GLN B 1 14 ? 40.233 67.818 53.870 1.00 29.27 14 GLN B C 1
ATOM 1662 O O . GLN B 1 14 ? 40.177 66.905 53.054 1.00 32.58 14 GLN B O 1
ATOM 1668 N N . PRO B 1 15 ? 39.199 68.649 54.092 1.00 33.14 15 PRO B N 1
ATOM 1669 C CA . PRO B 1 15 ? 37.883 68.447 53.466 1.00 37.29 15 PRO B CA 1
ATOM 1670 C C . PRO B 1 15 ? 37.853 68.444 51.934 1.00 34.05 15 PRO B C 1
ATOM 1671 O O . PRO B 1 15 ? 37.220 67.553 51.368 1.00 35.57 15 PRO B O 1
ATOM 1675 N N . GLN B 1 16 ? 38.474 69.419 51.274 1.00 28.25 16 GLN B N 1
ATOM 1676 C CA . GLN B 1 16 ? 38.424 69.469 49.814 1.00 32.75 16 GLN B CA 1
ATOM 1677 C C . GLN B 1 16 ? 39.233 68.329 49.225 1.00 31.61 16 GLN B C 1
ATOM 1678 O O . GLN B 1 16 ? 38.832 67.720 48.234 1.00 30.39 16 GLN B O 1
ATOM 1684 N N . THR B 1 17 ? 40.375 68.048 49.844 1.00 30.47 17 THR B N 1
ATOM 1685 C CA . THR B 1 17 ? 41.236 66.958 49.406 1.00 29.76 17 THR B CA 1
ATOM 1686 C C . THR B 1 17 ? 40.481 65.641 49.477 1.00 28.73 17 THR B C 1
ATOM 1687 O O . THR B 1 17 ? 40.498 64.849 48.537 1.00 27.11 17 THR B O 1
ATOM 1691 N N . MET B 1 18 ? 39.812 65.419 50.603 1.00 29.49 18 MET B N 1
ATOM 1692 C CA . MET B 1 18 ? 39.040 64.199 50.807 1.00 30.72 18 MET B CA 1
ATOM 1693 C C . MET B 1 18 ? 37.848 64.132 49.852 1.00 31.92 18 MET B C 1
ATOM 1694 O O . MET B 1 18 ? 37.561 63.081 49.270 1.00 29.20 18 MET B O 1
ATOM 1699 N N . SER B 1 19 ? 37.159 65.257 49.689 1.00 28.98 19 SER B N 1
ATOM 1700 C CA . SER B 1 19 ? 36.025 65.321 48.776 1.00 29.91 19 SER B CA 1
ATOM 1701 C C . SER B 1 19 ? 36.449 65.028 47.341 1.00 31.97 19 SER B C 1
ATOM 1702 O O . SER B 1 19 ? 35.698 64.405 46.585 1.00 31.87 19 SER B O 1
ATOM 1705 N N . TYR B 1 20 ? 37.644 65.473 46.957 1.00 28.51 20 TYR B N 1
ATOM 1706 C CA . TYR B 1 20 ? 38.118 65.177 45.614 1.00 26.75 20 TYR B CA 1
ATOM 1707 C C . TYR B 1 20 ? 38.406 63.688 45.483 1.00 29.70 20 TYR B C 1
ATOM 1708 O O . TYR B 1 20 ? 38.027 63.078 44.489 1.00 27.99 20 TYR B O 1
ATOM 1717 N N . LEU B 1 21 ? 39.095 63.115 46.470 1.00 28.74 21 LEU B N 1
ATOM 1718 C CA . LEU B 1 21 ? 39.376 61.678 46.456 1.00 32.05 21 LEU B CA 1
ATOM 1719 C C . LEU B 1 21 ? 38.082 60.912 46.289 1.00 31.21 21 LEU B C 1
ATOM 1720 O O . LEU B 1 21 ? 37.977 60.011 45.451 1.00 35.65 21 LEU B O 1
ATOM 1725 N N . GLY B 1 22 ? 37.087 61.316 47.070 1.00 29.73 22 GLY B N 1
ATOM 1726 C CA . GLY B 1 22 ? 35.805 60.640 47.112 1.00 32.37 22 GLY B CA 1
ATOM 1727 C C . GLY B 1 22 ? 35.085 60.652 45.786 1.00 38.41 22 GLY B C 1
ATOM 1728 O O . GLY B 1 22 ? 34.149 59.892 45.584 1.00 41.36 22 GLY B O 1
ATOM 1729 N N . THR B 1 23 ? 35.525 61.510 44.872 1.00 38.20 23 THR B N 1
ATOM 1730 C CA . THR B 1 23 ? 34.887 61.606 43.573 1.00 42.47 23 THR B CA 1
ATOM 1731 C C . THR B 1 23 ? 35.287 60.444 42.647 1.00 41.27 23 THR B C 1
ATOM 1732 O O . THR B 1 23 ? 34.528 60.084 41.746 1.00 42.19 23 THR B O 1
ATOM 1736 N N . TRP B 1 24 ? 36.454 59.838 42.870 1.00 33.57 24 TRP B N 1
ATOM 1737 C CA . TRP B 1 24 ? 36.935 58.822 41.923 1.00 32.00 24 TRP B CA 1
ATOM 1738 C C . TRP B 1 24 ? 37.421 57.494 42.521 1.00 34.07 24 TRP B C 1
ATOM 1739 O O . TRP B 1 24 ? 37.367 56.466 41.842 1.00 32.82 24 TRP B O 1
ATOM 1750 N N . ILE B 1 25 ? 37.894 57.495 43.767 1.00 28.93 25 ILE B N 1
ATOM 1751 C CA . ILE B 1 25 ? 38.463 56.272 44.335 1.00 28.65 25 ILE B CA 1
ATOM 1752 C C . ILE B 1 25 ? 37.423 55.143 44.365 1.00 26.76 25 ILE B C 1
ATOM 1753 O O . ILE B 1 25 ? 36.230 55.377 44.541 1.00 32.33 25 ILE B O 1
ATOM 1758 N N . LYS B 1 26 ? 37.872 53.917 44.149 1.00 27.25 26 LYS B N 1
ATOM 1759 C CA . LYS B 1 26 ? 36.932 52.809 44.037 1.00 28.46 26 LYS B CA 1
ATOM 1760 C C . LYS B 1 26 ? 36.698 52.109 45.367 1.00 27.73 26 LYS B C 1
ATOM 1761 O O . LYS B 1 26 ? 35.754 51.340 45.509 1.00 30.33 26 LYS B O 1
ATOM 1767 N N . GLY B 1 27 ? 37.548 52.391 46.348 1.00 28.95 27 GLY B N 1
ATOM 1768 C CA . GLY B 1 27 ? 37.483 51.695 47.618 1.00 27.65 27 GLY B CA 1
ATOM 1769 C C . GLY B 1 27 ? 36.609 52.366 48.660 1.00 33.50 27 GLY B C 1
ATOM 1770 O O . GLY B 1 27 ? 35.613 53.011 48.340 1.00 34.39 27 GLY B O 1
ATOM 1771 N N . ALA B 1 28 ? 36.987 52.209 49.922 1.00 37.36 28 ALA B N 1
ATOM 1772 C CA . ALA B 1 28 ? 36.207 52.762 51.017 1.00 37.14 28 ALA B CA 1
ATOM 1773 C C . ALA B 1 28 ? 36.343 54.272 51.053 1.00 36.25 28 ALA B C 1
ATOM 1774 O O . ALA B 1 28 ? 37.425 54.819 50.844 1.00 33.05 28 ALA B O 1
ATOM 1776 N N . LEU B 1 29 ? 35.230 54.945 51.306 1.00 38.18 29 LEU B N 1
ATOM 1777 C CA . LEU B 1 29 ? 35.216 56.396 51.379 1.00 42.05 29 LEU B CA 1
ATOM 1778 C C . LEU B 1 29 ? 35.530 56.845 52.808 1.00 42.05 29 LEU B C 1
ATOM 1779 O O . LEU B 1 29 ? 34.875 56.411 53.754 1.00 43.03 29 LEU B O 1
ATOM 1784 N N . PRO B 1 30 ? 36.552 57.700 52.967 1.00 40.00 30 PRO B N 1
ATOM 1785 C CA . PRO B 1 30 ? 37.045 58.134 54.284 1.00 44.59 30 PRO B CA 1
ATOM 1786 C C . PRO B 1 30 ? 36.041 58.978 55.078 1.00 47.60 30 PRO B C 1
ATOM 1787 O O . PRO B 1 30 ? 35.298 59.764 54.490 1.00 46.63 30 PRO B O 1
ATOM 1791 N N . ARG B 1 31 ? 36.020 58.811 56.399 1.00 45.85 31 ARG B N 1
ATOM 1792 C CA . ARG B 1 31 ? 35.301 59.739 57.271 1.00 46.19 31 ARG B CA 1
ATOM 1793 C C . ARG B 1 31 ? 36.143 60.998 57.448 1.00 44.35 31 ARG B C 1
ATOM 1794 O O . ARG B 1 31 ? 37.350 60.980 57.207 1.00 41.94 31 ARG B O 1
ATOM 1802 N N . ALA B 1 32 ? 35.510 62.086 57.873 1.00 48.94 32 ALA B N 1
ATOM 1803 C CA . ALA B 1 32 ? 36.204 63.363 58.022 1.00 51.01 32 ALA B CA 1
ATOM 1804 C C . ALA B 1 32 ? 37.396 63.268 58.979 1.00 44.11 32 ALA B C 1
ATOM 1805 O O . ALA B 1 32 ? 37.343 62.545 59.971 1.00 43.43 32 ALA B O 1
ATOM 1807 N N . ASN B 1 33 ? 38.467 63.991 58.647 1.00 40.60 33 ASN B N 1
ATOM 1808 C CA . ASN B 1 33 ? 39.635 64.165 59.517 1.00 43.59 33 ASN B CA 1
ATOM 1809 C C . ASN B 1 33 ? 40.483 62.917 59.735 1.00 44.35 33 ASN B C 1
ATOM 1810 O O . ASN B 1 33 ? 41.340 62.896 60.621 1.00 52.04 33 ASN B O 1
ATOM 1815 N N . MET B 1 34 ? 40.256 61.879 58.942 1.00 40.28 34 MET B N 1
ATOM 1816 C CA . MET B 1 34 ? 40.991 60.632 59.133 1.00 35.40 34 MET B CA 1
ATOM 1817 C C . MET B 1 34 ? 42.440 60.734 58.680 1.00 29.61 34 MET B C 1
ATOM 1818 O O . MET B 1 34 ? 42.775 61.525 57.796 1.00 31.37 34 MET B O 1
ATOM 1823 N N . ALA B 1 35 ? 43.297 59.922 59.287 1.00 30.22 35 ALA B N 1
ATOM 1824 C CA . ALA B 1 35 ? 44.663 59.761 58.811 1.00 27.63 35 ALA B CA 1
ATOM 1825 C C . ALA B 1 35 ? 44.665 58.762 57.661 1.00 30.16 35 ALA B C 1
ATOM 1826 O O . ALA B 1 35 ? 43.751 57.941 57.545 1.00 27.76 35 ALA B O 1
ATOM 1828 N N . ALA B 1 36 ? 45.686 58.825 56.813 1.00 25.90 36 ALA B N 1
ATOM 1829 C CA . ALA B 1 36 ? 45.773 57.913 55.677 1.00 30.34 36 ALA B CA 1
ATOM 1830 C C . ALA B 1 36 ? 47.221 57.593 55.334 1.00 28.50 36 ALA B C 1
ATOM 1831 O O . ALA B 1 36 ? 48.123 58.368 55.642 1.00 25.69 36 ALA B O 1
ATOM 1833 N N . GLN B 1 37 ? 47.437 56.445 54.701 1.00 24.47 37 GLN B N 1
ATOM 1834 C CA . GLN B 1 37 ? 48.764 56.068 54.224 1.00 23.48 37 GLN B CA 1
ATOM 1835 C C . GLN B 1 37 ? 48.687 55.784 52.737 1.00 23.09 37 GLN B C 1
ATOM 1836 O O . GLN B 1 37 ? 47.740 55.154 52.273 1.00 22.59 37 GLN B O 1
ATOM 1842 N N . ILE B 1 38 ? 49.670 56.261 51.986 1.00 26.53 38 ILE B N 1
ATOM 1843 C CA . ILE B 1 38 ? 49.699 56.011 50.549 1.00 26.59 38 ILE B CA 1
ATOM 1844 C C . ILE B 1 38 ? 51.029 55.355 50.215 1.00 27.09 38 ILE B C 1
ATOM 1845 O O . ILE B 1 38 ? 52.078 55.781 50.697 1.00 28.89 38 ILE B O 1
ATOM 1850 N N . ILE B 1 39 ? 50.972 54.288 49.428 1.00 25.67 39 ILE B N 1
ATOM 1851 C CA . ILE B 1 39 ? 52.166 53.552 49.029 1.00 25.00 39 ILE B CA 1
ATOM 1852 C C . ILE B 1 39 ? 52.174 53.347 47.517 1.00 25.40 39 ILE B C 1
ATOM 1853 O O . ILE B 1 39 ? 51.188 52.883 46.937 1.00 25.97 39 ILE B O 1
ATOM 1858 N N . GLU B 1 40 ? 53.285 53.693 46.878 1.00 22.73 40 GLU B N 1
ATOM 1859 C CA . GLU B 1 40 ? 53.424 53.465 45.444 1.00 21.00 40 GLU B CA 1
ATOM 1860 C C . GLU B 1 40 ? 54.652 52.597 45.211 1.00 23.05 40 GLU B C 1
ATOM 1861 O O . GLU B 1 40 ? 55.700 52.824 45.816 1.00 23.98 40 GLU B O 1
ATOM 1867 N N . VAL B 1 41 ? 54.522 51.571 44.373 1.00 24.58 41 VAL B N 1
ATOM 1868 C CA . VAL B 1 41 ? 55.650 50.686 44.125 1.00 23.67 41 VAL B CA 1
ATOM 1869 C C . VAL B 1 41 ? 55.823 50.378 42.645 1.00 30.52 41 VAL B C 1
ATOM 1870 O O . VAL B 1 41 ? 54.916 50.602 41.843 1.00 26.36 41 VAL B O 1
ATOM 1874 N N . ALA B 1 42 ? 57.012 49.884 42.306 1.00 33.31 42 ALA B N 1
ATOM 1875 C CA . ALA B 1 42 ? 57.278 49.214 41.040 1.00 30.93 42 ALA B CA 1
ATOM 1876 C C . ALA B 1 42 ? 57.986 47.897 41.349 1.00 32.73 42 ALA B C 1
ATOM 1877 O O . ALA B 1 42 ? 58.817 47.843 42.255 1.00 35.84 42 ALA B O 1
ATOM 1879 N N . PRO B 1 43 ? 57.639 46.819 40.630 1.00 30.49 43 PRO B N 1
ATOM 1880 C CA . PRO B 1 43 ? 56.600 46.751 39.600 1.00 28.73 43 PRO B CA 1
ATOM 1881 C C . PRO B 1 43 ? 55.213 46.864 40.227 1.00 29.65 43 PRO B C 1
ATOM 1882 O O . PRO B 1 43 ? 55.054 46.579 41.419 1.00 29.55 43 PRO B O 1
ATOM 1886 N N . GLY B 1 44 ? 54.233 47.282 39.437 1.00 28.98 44 GLY B N 1
ATOM 1887 C CA . GLY B 1 44 ? 52.907 47.560 39.954 1.00 27.16 44 GLY B CA 1
ATOM 1888 C C . GLY B 1 44 ? 52.272 46.436 40.755 1.00 31.48 44 GLY B C 1
ATOM 1889 O O . GLY B 1 44 ? 51.686 46.686 41.812 1.00 25.37 44 GLY B O 1
ATOM 1890 N N . LEU B 1 45 ? 52.397 45.199 40.276 1.00 29.71 45 LEU B N 1
ATOM 1891 C CA . LEU B 1 45 ? 51.667 44.087 40.884 1.00 34.93 45 LEU B CA 1
ATOM 1892 C C . LEU B 1 45 ? 52.166 43.709 42.273 1.00 31.60 45 LEU B C 1
ATOM 1893 O O . LEU B 1 45 ? 51.505 42.939 42.974 1.00 27.67 45 LEU B O 1
ATOM 1898 N N . ASP B 1 46 ? 53.322 44.240 42.670 1.00 30.42 46 ASP B N 1
ATOM 1899 C CA . ASP B 1 46 ? 53.816 44.047 44.037 1.00 34.22 46 ASP B CA 1
ATOM 1900 C C . ASP B 1 46 ? 52.861 44.645 45.065 1.00 31.10 46 ASP B C 1
ATOM 1901 O O . ASP B 1 46 ? 52.851 44.236 46.231 1.00 31.18 46 ASP B O 1
ATOM 1906 N N . ILE B 1 47 ? 52.058 45.612 44.634 1.00 26.97 47 ILE B N 1
ATOM 1907 C CA . ILE B 1 47 ? 51.142 46.282 45.548 1.00 29.70 47 ILE B CA 1
ATOM 1908 C C . ILE B 1 47 ? 50.058 45.329 46.064 1.00 32.51 47 ILE B C 1
ATOM 1909 O O . ILE B 1 47 ? 49.442 45.589 47.098 1.00 34.72 47 ILE B O 1
ATOM 1914 N N . GLU B 1 48 ? 49.830 44.225 45.356 1.00 30.78 48 GLU B N 1
ATOM 1915 C CA . GLU B 1 48 ? 48.826 43.261 45.801 1.00 32.98 48 GLU B CA 1
ATOM 1916 C C . GLU B 1 48 ? 49.277 42.604 47.098 1.00 29.46 48 GLU B C 1
ATOM 1917 O O . GLU B 1 48 ? 48.485 42.427 48.021 1.00 28.74 48 GLU B O 1
ATOM 1923 N N . GLY B 1 49 ? 50.555 42.250 47.169 1.00 29.95 49 GLY B N 1
ATOM 1924 C CA . GLY B 1 49 ? 51.104 41.666 48.382 1.00 27.91 49 GLY B CA 1
ATOM 1925 C C . GLY B 1 49 ? 51.145 42.669 49.525 1.00 27.43 49 GLY B C 1
ATOM 1926 O O . GLY B 1 49 ? 50.909 42.312 50.677 1.00 26.86 49 GLY B O 1
ATOM 1927 N N . VAL B 1 50 ? 51.448 43.928 49.207 1.00 25.00 50 VAL B N 1
ATOM 1928 C CA . VAL B 1 50 ? 51.444 44.992 50.210 1.00 24.53 50 VAL B CA 1
ATOM 1929 C C . VAL B 1 50 ? 50.054 45.169 50.817 1.00 27.25 50 VAL B C 1
ATOM 1930 O O . VAL B 1 50 ? 49.908 45.348 52.031 1.00 33.00 50 VAL B O 1
ATOM 1934 N N . THR B 1 51 ? 49.040 45.114 49.958 1.00 26.13 51 THR B N 1
ATOM 1935 C CA . THR B 1 51 ? 47.650 45.318 50.357 1.00 24.82 51 THR B CA 1
ATOM 1936 C C . THR B 1 51 ? 47.190 44.191 51.272 1.00 30.73 51 THR B C 1
ATOM 1937 O O . THR B 1 51 ? 46.481 44.413 52.256 1.00 31.35 51 THR B O 1
ATOM 1941 N N . ASP B 1 52 ? 47.607 42.978 50.932 1.00 33.40 52 ASP B N 1
ATOM 1942 C CA . ASP B 1 52 ? 47.291 41.801 51.724 1.00 32.77 52 ASP B CA 1
ATOM 1943 C C . ASP B 1 52 ? 47.836 41.960 53.140 1.00 35.89 52 ASP B C 1
ATOM 1944 O O . ASP B 1 52 ? 47.108 41.792 54.117 1.00 34.59 52 ASP B O 1
ATOM 1949 N N . VAL B 1 53 ? 49.115 42.307 53.237 1.00 35.12 53 VAL B N 1
ATOM 1950 C CA . VAL B 1 53 ? 49.769 42.505 54.526 1.00 36.97 53 VAL B CA 1
ATOM 1951 C C . VAL B 1 53 ? 49.130 43.645 55.329 1.00 34.82 53 VAL B C 1
ATOM 1952 O O . VAL B 1 53 ? 48.879 43.500 56.532 1.00 32.45 53 VAL B O 1
ATOM 1956 N N . ALA B 1 54 ? 48.839 44.761 54.662 1.00 25.85 54 ALA B N 1
ATOM 1957 C CA . ALA B 1 54 ? 48.310 45.933 55.358 1.00 29.96 54 ALA B CA 1
ATOM 1958 C C . ALA B 1 54 ? 46.923 45.667 55.926 1.00 36.53 54 ALA B C 1
ATOM 1959 O O . ALA B 1 54 ? 46.682 45.880 57.117 1.00 39.68 54 ALA B O 1
ATOM 1961 N N . LEU B 1 55 ? 46.019 45.196 55.073 1.00 35.49 55 LEU B N 1
ATOM 1962 C CA . LEU B 1 55 ? 44.642 44.937 55.478 1.00 41.92 55 LEU B CA 1
ATOM 1963 C C . LEU B 1 55 ? 44.551 43.940 56.623 1.00 42.05 55 LEU B C 1
ATOM 1964 O O . LEU B 1 55 ? 43.657 44.030 57.462 1.00 44.76 55 LEU B O 1
ATOM 1969 N N . LYS B 1 56 ? 45.483 42.998 56.665 1.00 42.73 56 LYS B N 1
ATOM 1970 C CA . LYS B 1 56 ? 45.428 41.935 57.659 1.00 44.14 56 LYS B CA 1
ATOM 1971 C C . LYS B 1 56 ? 46.203 42.260 58.933 1.00 45.10 56 LYS B C 1
ATOM 1972 O O . LYS B 1 56 ? 46.306 41.421 59.824 1.00 49.14 56 LYS B O 1
ATOM 1978 N N . HIS B 1 57 ? 46.742 43.471 59.035 1.00 38.81 57 HIS B N 1
ATOM 1979 C CA . HIS B 1 57 ? 47.481 43.838 60.239 1.00 40.42 57 HIS B CA 1
ATOM 1980 C C . HIS B 1 57 ? 46.776 44.883 61.100 1.00 39.15 57 HIS B C 1
ATOM 1981 O O . HIS B 1 57 ? 47.123 45.061 62.266 1.00 41.11 57 HIS B O 1
ATOM 1988 N N . ALA B 1 58 ? 45.787 45.566 60.537 1.00 36.13 58 ALA B N 1
ATOM 1989 C CA . ALA B 1 58 ? 45.018 46.529 61.315 1.00 45.61 58 ALA B CA 1
ATOM 1990 C C . ALA B 1 58 ? 43.675 46.820 60.661 1.00 46.43 58 ALA B C 1
ATOM 1991 O O . ALA B 1 58 ? 43.411 46.386 59.541 1.00 42.73 58 ALA B O 1
ATOM 1993 N N . GLU B 1 59 ? 42.840 47.570 61.371 1.00 47.15 59 GLU B N 1
ATOM 1994 C CA . GLU B 1 59 ? 41.497 47.901 60.916 1.00 50.59 59 GLU B CA 1
ATOM 1995 C C . GLU B 1 59 ? 41.568 49.184 60.130 1.00 39.07 59 GLU B C 1
ATOM 1996 O O . GLU B 1 59 ? 41.211 50.249 60.628 1.00 35.98 59 GLU B O 1
ATOM 2002 N N . VAL B 1 60 ? 42.055 49.075 58.906 1.00 37.68 60 VAL B N 1
ATOM 2003 C CA . VAL B 1 60 ? 42.131 50.216 58.023 1.00 39.60 60 VAL B CA 1
ATOM 2004 C C . VAL B 1 60 ? 41.131 50.016 56.902 1.00 41.68 60 VAL B C 1
ATOM 2005 O O . VAL B 1 60 ? 40.741 48.888 56.606 1.00 40.39 60 VAL B O 1
ATOM 2009 N N . LYS B 1 61 ? 40.692 51.114 56.305 1.00 39.91 61 LYS B N 1
ATOM 2010 C CA . LYS B 1 61 ? 39.792 51.060 55.165 1.00 39.99 61 LYS B CA 1
ATOM 2011 C C . LYS B 1 61 ? 40.555 51.474 53.921 1.00 34.02 61 LYS B C 1
ATOM 2012 O O . LYS B 1 61 ? 41.047 52.602 53.837 1.00 29.77 61 LYS B O 1
ATOM 2018 N N . ALA B 1 62 ? 40.664 50.554 52.967 1.00 32.36 62 ALA B N 1
ATOM 2019 C CA . ALA B 1 62 ? 41.398 50.801 51.731 1.00 32.44 62 ALA B CA 1
ATOM 2020 C C . ALA B 1 62 ? 40.536 51.530 50.704 1.00 30.93 62 ALA B C 1
ATOM 2021 O O . ALA B 1 62 ? 39.513 51.010 50.262 1.00 32.36 62 ALA B O 1
ATOM 2023 N N . GLY B 1 63 ? 40.957 52.731 50.326 1.00 27.66 63 GLY B N 1
ATOM 2024 C CA . GLY B 1 63 ? 40.236 53.512 49.334 1.00 26.82 63 GLY B CA 1
ATOM 2025 C C . GLY B 1 63 ? 40.789 53.334 47.928 1.00 28.00 63 GLY B C 1
ATOM 2026 O O . GLY B 1 63 ? 40.056 53.454 46.942 1.00 29.96 63 GLY B O 1
ATOM 2027 N N . ILE B 1 64 ? 42.086 53.057 47.829 1.00 24.81 64 ILE B N 1
ATOM 2028 C CA . ILE B 1 64 ? 42.720 52.882 46.526 1.00 26.83 64 ILE B CA 1
ATOM 2029 C C . ILE B 1 64 ? 43.524 51.592 46.433 1.00 27.19 64 ILE B C 1
ATOM 2030 O O . ILE B 1 64 ? 44.379 51.312 47.274 1.00 27.96 64 ILE B O 1
ATOM 2035 N N . LEU B 1 65 ? 43.222 50.810 45.406 1.00 23.06 65 LEU B N 1
ATOM 2036 C CA . LEU B 1 65 ? 44.087 49.732 44.962 1.00 27.25 65 LEU B CA 1
ATOM 2037 C C . LEU B 1 65 ? 44.143 49.816 43.439 1.00 31.54 65 LEU B C 1
ATOM 2038 O O . LEU B 1 65 ? 43.169 49.501 42.759 1.00 31.27 65 LEU B O 1
ATOM 2043 N N . VAL B 1 66 ? 45.269 50.278 42.908 1.00 31.76 66 VAL B N 1
ATOM 2044 C CA . VAL B 1 66 ? 45.401 50.479 41.467 1.00 31.52 66 VAL B CA 1
ATOM 2045 C C . VAL B 1 66 ? 46.721 49.948 40.939 1.00 28.33 66 VAL B C 1
ATOM 2046 O O . VAL B 1 66 ? 47.788 50.276 41.460 1.00 28.39 66 VAL B O 1
ATOM 2050 N N . VAL B 1 67 ? 46.637 49.118 39.905 1.00 24.70 67 VAL B N 1
ATOM 2051 C CA . VAL B 1 67 ? 47.803 48.747 39.116 1.00 27.57 67 VAL B CA 1
ATOM 2052 C C . VAL B 1 67 ? 47.648 49.375 37.733 1.00 31.36 67 VAL B C 1
ATOM 2053 O O . VAL B 1 67 ? 46.917 48.859 36.888 1.00 32.87 67 VAL B O 1
ATOM 2057 N N . GLU B 1 68 ? 48.322 50.502 37.514 1.00 29.34 68 GLU B N 1
ATOM 2058 C CA . GLU B 1 68 ? 48.246 51.202 36.232 1.00 31.97 68 GLU B CA 1
ATOM 2059 C C . GLU B 1 68 ? 49.328 50.677 35.294 1.00 35.11 68 GLU B C 1
ATOM 2060 O O . GLU B 1 68 ? 49.782 49.546 35.460 1.00 34.47 68 GLU B O 1
ATOM 2066 N N . ARG B 1 69 ? 49.741 51.488 34.324 1.00 31.12 69 ARG B N 1
ATOM 2067 C CA . ARG B 1 69 ? 50.642 51.003 33.276 1.00 32.95 69 ARG B CA 1
ATOM 2068 C C . ARG B 1 69 ? 51.952 50.453 33.831 1.00 30.88 69 ARG B C 1
ATOM 2069 O O . ARG B 1 69 ? 52.398 49.383 33.425 1.00 27.60 69 ARG B O 1
ATOM 2077 N N . GLN B 1 70 ? 52.558 51.184 34.762 1.00 28.52 70 GLN B N 1
ATOM 2078 C CA . GLN B 1 70 ? 53.852 50.801 35.315 1.00 32.23 70 GLN B CA 1
ATOM 2079 C C . GLN B 1 70 ? 53.780 50.529 36.812 1.00 31.71 70 GLN B C 1
ATOM 2080 O O . GLN B 1 70 ? 54.42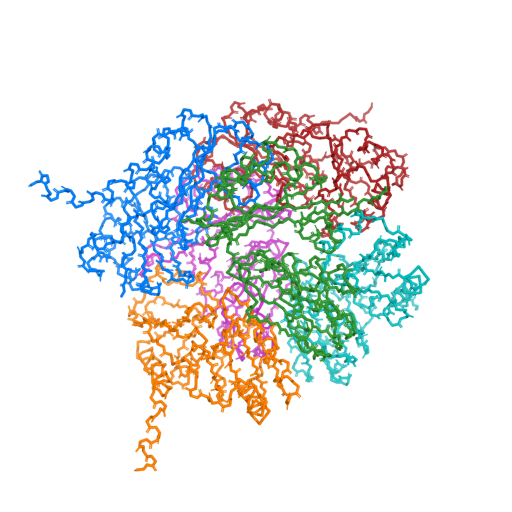2 49.610 37.311 1.00 34.08 70 GLN B O 1
ATOM 2086 N N . PHE B 1 71 ? 53.009 51.341 37.529 1.00 24.86 71 PHE B N 1
ATOM 2087 C CA . PHE B 1 71 ? 53.121 51.384 38.982 1.00 23.81 71 PHE B CA 1
ATOM 2088 C C . PHE B 1 71 ? 51.868 50.896 39.692 1.00 22.10 71 PHE B C 1
ATOM 2089 O O . PHE B 1 71 ? 50.786 50.826 39.102 1.00 22.95 71 PHE B O 1
ATOM 2097 N N . GLY B 1 72 ? 52.032 50.550 40.966 1.00 23.56 72 GLY B N 1
ATOM 2098 C CA . GLY B 1 72 ? 50.929 50.090 41.789 1.00 23.94 72 GLY B CA 1
ATOM 2099 C C . GLY B 1 72 ? 50.725 51.004 42.978 1.00 23.00 72 GLY B C 1
ATOM 2100 O O . GLY B 1 72 ? 51.687 51.525 43.541 1.00 25.69 72 GLY B O 1
ATOM 2101 N N . TYR B 1 73 ? 49.468 51.199 43.362 1.00 21.89 73 TYR B N 1
ATOM 2102 C CA . TYR B 1 73 ? 49.121 52.170 44.393 1.00 21.71 73 TYR B CA 1
ATOM 2103 C C . TYR B 1 73 ? 48.218 51.552 45.438 1.00 25.83 73 TYR B C 1
ATOM 2104 O O . TYR B 1 73 ? 47.294 50.809 45.109 1.00 27.33 73 TYR B O 1
ATOM 2113 N N . LEU B 1 74 ? 48.498 51.860 46.698 1.00 22.89 74 LEU B N 1
ATOM 2114 C CA . LEU B 1 74 ? 47.605 51.499 47.785 1.00 25.69 74 LEU B CA 1
ATOM 2115 C C . LEU B 1 74 ? 47.371 52.710 48.669 1.00 22.72 74 LEU B C 1
ATOM 2116 O O . LEU B 1 74 ? 48.316 53.405 49.050 1.00 22.91 74 LEU B O 1
ATOM 2121 N N . GLU B 1 75 ? 46.109 52.976 48.967 1.00 20.21 75 GLU B N 1
ATOM 2122 C CA . GLU B 1 75 ? 45.771 53.947 49.992 1.00 23.69 75 GLU B CA 1
ATOM 2123 C C . GLU B 1 75 ? 44.856 53.282 50.998 1.00 23.79 75 GLU B C 1
ATOM 2124 O O . GLU B 1 75 ? 43.947 52.550 50.623 1.00 26.06 75 GLU B O 1
ATOM 2130 N N . PHE B 1 76 ? 45.094 53.540 52.277 1.00 23.78 76 PHE B N 1
ATOM 2131 C CA . PHE B 1 76 ? 44.146 53.135 53.297 1.00 25.46 76 PHE B CA 1
ATOM 2132 C C . PHE B 1 76 ? 44.091 54.164 54.420 1.00 27.70 76 PHE B C 1
ATOM 2133 O O . PHE B 1 76 ? 45.038 54.913 54.644 1.00 26.58 76 PHE B O 1
ATOM 2141 N N . HIS B 1 77 ? 42.966 54.192 55.120 1.00 29.79 77 HIS B N 1
ATOM 2142 C CA . HIS B 1 77 ? 42.711 55.217 56.121 1.00 29.26 77 HIS B CA 1
ATOM 2143 C C . HIS B 1 77 ? 41.934 54.634 57.289 1.00 32.62 77 HIS B C 1
ATOM 2144 O O . HIS B 1 77 ? 41.542 53.466 57.259 1.00 32.93 77 HIS B O 1
ATOM 2151 N N . GLY B 1 78 ? 41.697 55.454 58.307 1.00 32.46 78 GLY B N 1
ATOM 2152 C CA . GLY B 1 78 ? 41.007 55.009 59.506 1.00 36.59 78 GLY B CA 1
ATOM 2153 C C . GLY B 1 78 ? 41.565 55.697 60.736 1.00 37.28 78 GLY B C 1
ATOM 2154 O O . GLY B 1 78 ? 42.180 56.761 60.626 1.00 33.37 78 GLY B O 1
ATOM 2155 N N . GLU B 1 79 ? 41.348 55.096 61.903 1.00 38.55 79 GLU B N 1
ATOM 2156 C CA . GLU B 1 79 ? 41.892 55.632 63.148 1.00 45.82 79 GLU B CA 1
ATOM 2157 C C . GLU B 1 79 ? 43.407 55.697 63.027 1.00 41.53 79 GLU B C 1
ATOM 2158 O O . GLU B 1 79 ? 44.021 54.824 62.422 1.00 39.25 79 GLU B O 1
ATOM 2164 N N . THR B 1 80 ? 44.000 56.741 63.589 1.00 39.79 80 THR B N 1
ATOM 2165 C CA . THR B 1 80 ? 45.427 56.994 63.429 1.00 39.57 80 THR B CA 1
ATOM 2166 C C . THR B 1 80 ? 46.289 55.810 63.849 1.00 34.05 80 THR B C 1
ATOM 2167 O O . THR B 1 80 ? 47.234 55.445 63.149 1.00 35.22 80 THR B O 1
ATOM 2171 N N . GLY B 1 81 ? 45.959 55.224 64.996 1.00 37.68 81 GLY B N 1
ATOM 2172 C CA . GLY B 1 81 ? 46.672 54.066 65.501 1.00 42.05 81 GLY B CA 1
ATOM 2173 C C . GLY B 1 81 ? 46.699 52.917 64.506 1.00 43.40 81 GLY B C 1
ATOM 2174 O O . GLY B 1 81 ? 47.745 52.308 64.279 1.00 42.57 81 GLY B O 1
ATOM 2175 N N . ALA B 1 82 ? 45.550 52.630 63.901 1.00 42.76 82 ALA B N 1
ATOM 2176 C CA . ALA B 1 82 ? 45.437 51.521 62.961 1.00 41.18 82 ALA B CA 1
ATOM 2177 C C . ALA B 1 82 ? 46.232 51.788 61.686 1.00 31.28 82 ALA B C 1
ATOM 2178 O O . ALA B 1 82 ? 46.923 50.903 61.175 1.00 30.48 82 ALA B O 1
ATOM 2180 N N . VAL B 1 83 ? 46.136 53.010 61.176 1.00 30.83 83 VAL B N 1
ATOM 2181 C CA . VAL B 1 83 ? 46.830 53.374 59.944 1.00 30.27 83 VAL B CA 1
ATOM 2182 C C . VAL B 1 83 ? 48.341 53.215 60.111 1.00 29.38 83 VAL B C 1
ATOM 2183 O O . VAL B 1 83 ? 49.014 52.662 59.242 1.00 29.96 83 VAL B O 1
ATOM 2187 N N . LYS B 1 84 ? 48.868 53.675 61.241 1.00 30.27 84 LYS B N 1
ATOM 2188 C CA . LYS B 1 84 ? 50.300 53.558 61.518 1.00 31.01 84 LYS B CA 1
ATOM 2189 C C . LYS B 1 84 ? 50.741 52.099 61.637 1.00 30.02 84 LYS B C 1
ATOM 2190 O O . LYS B 1 84 ? 51.794 51.716 61.115 1.00 31.94 84 LYS B O 1
ATOM 2196 N N . ALA B 1 85 ? 49.936 51.293 62.324 1.00 28.59 85 ALA B N 1
ATOM 2197 C CA . ALA B 1 85 ? 50.236 49.871 62.483 1.00 34.11 85 ALA B CA 1
ATOM 2198 C C . ALA B 1 85 ? 50.276 49.151 61.130 1.00 33.21 85 ALA B C 1
ATOM 2199 O O . ALA B 1 85 ? 51.219 48.413 60.848 1.00 33.47 85 ALA B O 1
ATOM 2201 N N . ALA B 1 86 ? 49.267 49.383 60.291 1.00 33.19 86 ALA B N 1
ATOM 2202 C CA . ALA B 1 86 ? 49.211 48.740 58.977 1.00 31.94 86 ALA B CA 1
ATOM 2203 C C . ALA B 1 86 ? 50.355 49.218 58.093 1.00 34.66 86 ALA B C 1
ATOM 2204 O O . ALA B 1 86 ? 50.963 48.423 57.361 1.00 31.28 86 ALA B O 1
ATOM 2206 N N . ALA B 1 87 ? 50.639 50.517 58.162 1.00 29.17 87 ALA B N 1
ATOM 2207 C CA . ALA B 1 87 ? 51.741 51.109 57.408 1.00 30.73 87 ALA B CA 1
ATOM 2208 C C . ALA B 1 87 ? 53.069 50.480 57.816 1.00 30.93 87 ALA B C 1
ATOM 2209 O O . ALA B 1 87 ? 53.894 50.140 56.964 1.00 33.21 87 ALA B O 1
ATOM 2211 N N . ASP B 1 88 ? 53.271 50.324 59.121 1.00 31.32 88 ASP B N 1
ATOM 2212 C CA . ASP B 1 88 ? 54.520 49.765 59.621 1.00 41.52 88 ASP B CA 1
ATOM 2213 C C . ASP B 1 88 ? 54.684 48.314 59.173 1.00 38.03 88 ASP B C 1
ATOM 2214 O O . ASP B 1 88 ? 55.790 47.877 58.873 1.00 40.24 88 ASP B O 1
ATOM 2219 N N . ALA B 1 89 ? 53.581 47.575 59.122 1.00 35.91 89 ALA B N 1
ATOM 2220 C CA . ALA B 1 89 ? 53.614 46.201 58.620 1.00 38.02 89 ALA B CA 1
ATOM 2221 C C . ALA B 1 89 ? 53.929 46.187 57.130 1.00 35.34 89 ALA B C 1
ATOM 2222 O O . ALA B 1 89 ? 54.709 45.362 56.654 1.00 34.07 89 ALA B O 1
ATOM 2224 N N . ALA B 1 90 ? 53.312 47.101 56.392 1.00 32.84 90 ALA B N 1
ATOM 2225 C CA . ALA B 1 90 ? 53.593 47.225 54.968 1.00 28.68 90 ALA B CA 1
ATOM 2226 C C . ALA B 1 90 ? 55.064 47.572 54.758 1.00 29.90 90 ALA B C 1
ATOM 2227 O O . ALA B 1 90 ? 55.727 47.015 53.880 1.00 31.11 90 ALA B O 1
ATOM 2229 N N . LEU B 1 91 ? 55.568 48.490 55.579 1.00 32.26 91 LEU B N 1
ATOM 2230 C CA . LEU B 1 91 ? 56.948 48.949 55.459 1.00 39.22 91 LEU B CA 1
ATOM 2231 C C . LEU B 1 91 ? 57.938 47.809 55.683 1.00 45.86 91 LEU B C 1
ATOM 2232 O O . LEU B 1 91 ? 58.868 47.627 54.893 1.00 47.86 91 LEU B O 1
ATOM 2237 N N . ASP B 1 92 ? 57.735 47.043 56.753 1.00 44.93 92 ASP B N 1
ATOM 2238 C CA . ASP B 1 92 ? 58.587 45.888 57.037 1.00 53.33 92 ASP B CA 1
ATOM 2239 C C . ASP B 1 92 ? 58.578 44.888 55.881 1.00 52.64 92 ASP B C 1
ATOM 2240 O O . ASP B 1 92 ? 59.586 44.242 55.593 1.00 55.89 92 ASP B O 1
ATOM 2245 N N . TYR B 1 93 ? 57.429 44.767 55.225 1.00 50.43 93 TYR B N 1
ATOM 2246 C CA . TYR B 1 93 ? 57.290 43.918 54.048 1.00 48.16 93 TYR B CA 1
ATOM 2247 C C . TYR B 1 93 ? 58.081 44.497 52.868 1.00 49.49 93 TYR B C 1
ATOM 2248 O O . TYR B 1 93 ? 58.531 43.762 51.990 1.00 48.61 93 TYR B O 1
ATOM 2257 N N . LEU B 1 94 ? 58.261 45.817 52.867 1.00 48.34 94 LEU B N 1
ATOM 2258 C CA . LEU B 1 94 ? 58.940 46.510 51.773 1.00 46.78 94 LEU B CA 1
ATOM 2259 C C . LEU B 1 94 ? 60.385 46.907 52.084 1.00 50.17 94 LEU B C 1
ATOM 2260 O O . LEU B 1 94 ? 60.919 47.832 51.472 1.00 51.75 94 LEU B O 1
ATOM 2265 N N . GLY B 1 95 ? 61.019 46.224 53.033 1.00 47.18 95 GLY B N 1
ATOM 2266 C CA . GLY B 1 95 ? 62.419 46.487 53.315 1.00 48.39 95 GLY B CA 1
ATOM 2267 C C . GLY B 1 95 ? 62.686 47.129 54.662 1.00 50.34 95 GLY B C 1
ATOM 2268 O O . GLY B 1 95 ? 63.789 47.020 55.196 1.00 56.76 95 GLY B O 1
ATOM 2269 N N . GLY B 1 96 ? 61.684 47.811 55.206 1.00 47.87 96 GLY B N 1
ATOM 2270 C CA . GLY B 1 96 ? 61.777 48.361 56.548 1.00 46.57 96 GLY B CA 1
ATOM 2271 C C . GLY B 1 96 ? 62.365 49.757 56.659 1.00 49.20 96 GLY B C 1
ATOM 2272 O O . GLY B 1 96 ? 62.479 50.295 57.764 1.00 50.80 96 GLY B O 1
ATOM 2273 N N . ASP B 1 97 ? 62.732 50.350 55.526 1.00 45.06 97 ASP B N 1
ATOM 2274 C CA . ASP B 1 97 ? 63.355 51.674 55.519 1.00 49.56 97 ASP B CA 1
ATOM 2275 C C . ASP B 1 97 ? 62.552 52.690 54.704 1.00 45.47 97 ASP B C 1
ATOM 2276 O O . ASP B 1 97 ? 62.532 52.631 53.475 1.00 42.93 97 ASP B O 1
ATOM 2281 N N . PRO B 1 98 ? 61.901 53.640 55.391 1.00 47.53 98 PRO B N 1
ATOM 2282 C CA . PRO B 1 98 ? 61.075 54.650 54.718 1.00 51.71 98 PRO B CA 1
ATOM 2283 C C . PRO B 1 98 ? 61.896 55.605 53.850 1.00 54.02 98 PRO B C 1
ATOM 2284 O O . PRO B 1 98 ? 61.365 56.186 52.901 1.00 52.57 98 PRO B O 1
ATOM 2288 N N . ASP B 1 99 ? 63.178 55.753 54.165 1.00 53.97 99 ASP B N 1
ATOM 2289 C CA . ASP B 1 99 ? 64.041 56.640 53.394 1.00 58.65 99 ASP B CA 1
ATOM 2290 C C . ASP B 1 99 ? 64.528 55.984 52.103 1.00 57.30 99 ASP B C 1
ATOM 2291 O O . ASP B 1 99 ? 65.260 56.595 51.323 1.00 59.14 99 ASP B O 1
ATOM 2296 N N . ALA B 1 100 ? 64.113 54.743 51.876 1.00 54.06 100 ALA B N 1
ATOM 2297 C CA . ALA B 1 100 ? 64.417 54.056 50.624 1.00 51.02 100 ALA B CA 1
ATOM 2298 C C . ALA B 1 100 ? 63.476 54.516 49.508 1.00 39.60 100 ALA B C 1
ATOM 2299 O O . ALA B 1 100 ? 63.700 54.226 48.335 1.00 41.51 100 ALA B O 1
ATOM 2301 N N . ALA B 1 101 ? 62.419 55.224 49.887 1.00 31.92 101 ALA B N 1
ATOM 2302 C CA . ALA B 1 101 ? 61.434 55.703 48.925 1.00 31.39 101 ALA B CA 1
ATOM 2303 C C . ALA B 1 101 ? 62.031 56.761 48.008 1.00 28.36 101 ALA B C 1
ATOM 2304 O O . ALA B 1 101 ? 62.814 57.602 48.446 1.00 33.48 101 ALA B O 1
ATOM 2306 N N . VAL B 1 102 ? 61.660 56.708 46.737 1.00 27.97 102 VAL B N 1
ATOM 2307 C CA . VAL B 1 102 ? 62.112 57.696 45.767 1.00 29.17 102 VAL B CA 1
ATOM 2308 C C . VAL B 1 102 ? 61.697 59.093 46.215 1.00 27.60 102 VAL B C 1
ATOM 2309 O O . VAL B 1 102 ? 60.537 59.332 46.541 1.00 30.45 102 VAL B O 1
ATOM 2313 N N . ARG B 1 103 ? 62.657 60.004 46.254 1.00 29.77 103 ARG B N 1
ATOM 2314 C CA . ARG B 1 103 ? 62.382 61.384 46.631 1.00 32.67 103 ARG B CA 1
ATOM 2315 C C . ARG B 1 103 ? 61.479 62.054 45.604 1.00 33.14 103 ARG B C 1
ATOM 2316 O O . ARG B 1 103 ? 61.618 61.814 44.405 1.00 32.72 103 ARG B O 1
ATOM 2324 N N . PRO B 1 104 ? 60.539 62.890 46.067 1.00 30.93 104 PRO B N 1
ATOM 2325 C CA . PRO B 1 104 ? 59.715 63.611 45.091 1.00 29.29 104 PRO B CA 1
ATOM 2326 C C . PRO B 1 104 ? 60.549 64.602 44.289 1.00 26.74 104 PRO B C 1
ATOM 2327 O O . PRO B 1 104 ? 61.477 65.199 44.834 1.00 28.53 104 PRO B O 1
ATOM 2331 N N . GLU B 1 105 ? 60.226 64.747 43.008 1.00 26.76 105 GLU B N 1
ATOM 2332 C CA . GLU B 1 105 ? 60.803 65.778 42.161 1.00 32.81 105 GLU B CA 1
ATOM 2333 C C . GLU B 1 105 ? 59.697 66.655 41.605 1.00 29.36 105 GLU B C 1
ATOM 2334 O O . GLU B 1 105 ? 58.706 66.153 41.073 1.00 27.29 105 GLU B O 1
ATOM 2340 N N . ILE B 1 106 ? 59.863 67.965 41.729 1.00 29.35 106 ILE B N 1
ATOM 2341 C CA . ILE B 1 106 ? 58.959 68.893 41.074 1.00 29.77 106 ILE B CA 1
ATOM 2342 C C . ILE B 1 106 ? 59.402 69.063 39.628 1.00 26.23 106 ILE B C 1
ATOM 2343 O O . ILE B 1 106 ? 60.501 69.544 39.372 1.00 28.72 106 ILE B O 1
ATOM 2348 N N . LEU B 1 107 ? 58.560 68.647 38.686 1.00 25.06 107 LEU B N 1
ATOM 2349 C CA . LEU B 1 107 ? 58.893 68.769 37.265 1.00 27.94 107 LEU B CA 1
ATOM 2350 C C . LEU B 1 107 ? 58.435 70.108 36.704 1.00 24.57 107 LEU B C 1
ATOM 2351 O O . LEU B 1 107 ? 59.015 70.627 35.760 1.00 27.66 107 LEU B O 1
ATOM 2356 N N . ALA B 1 108 ? 57.375 70.647 37.289 1.00 23.39 108 ALA B N 1
ATOM 2357 C CA . ALA B 1 108 ? 56.828 71.922 36.859 1.00 28.03 108 ALA B CA 1
ATOM 2358 C C . ALA B 1 108 ? 56.006 72.514 37.985 1.00 29.95 108 ALA B C 1
ATOM 2359 O O . ALA B 1 108 ? 55.326 71.792 38.718 1.00 25.35 108 ALA B O 1
ATOM 2361 N N . SER B 1 109 ? 56.086 73.828 38.133 1.00 31.62 109 SER B N 1
ATOM 2362 C CA . SER B 1 109 ? 55.210 74.533 39.055 1.00 37.95 109 SER B CA 1
ATOM 2363 C C . SER B 1 109 ? 55.048 75.964 38.584 1.00 40.15 109 SER B C 1
ATOM 2364 O O . SER B 1 109 ? 56.032 76.646 38.293 1.00 38.80 109 SER B O 1
ATOM 2367 N N . ARG B 1 110 ? 53.802 76.411 38.495 1.00 38.29 110 ARG B N 1
ATOM 2368 C CA . ARG B 1 110 ? 53.523 77.762 38.038 1.00 36.75 110 ARG B CA 1
ATOM 2369 C C . ARG B 1 110 ? 52.276 78.314 38.698 1.00 32.50 110 ARG B C 1
ATOM 2370 O O . ARG B 1 110 ? 51.309 77.590 38.942 1.00 28.52 110 ARG B O 1
ATOM 2378 N N . ILE B 1 111 ? 52.310 79.605 38.995 1.00 29.51 111 ILE B N 1
ATOM 2379 C CA . ILE B 1 111 ? 51.109 80.313 39.379 1.00 30.39 111 ILE B CA 1
ATOM 2380 C C . ILE B 1 111 ? 50.678 81.161 38.190 1.00 30.03 111 ILE B C 1
ATOM 2381 O O . ILE B 1 111 ? 51.436 82.001 37.700 1.00 29.92 111 ILE B O 1
ATOM 2386 N N . ILE B 1 112 ? 49.476 80.902 37.694 1.00 31.28 112 ILE B N 1
ATOM 2387 C CA . ILE B 1 112 ? 48.906 81.726 36.639 1.00 36.01 112 ILE B CA 1
ATOM 2388 C C . ILE B 1 112 ? 47.972 82.762 37.256 1.00 37.52 112 ILE B C 1
ATOM 2389 O O . ILE B 1 112 ? 46.919 82.424 37.795 1.00 39.55 112 ILE B O 1
ATOM 2394 N N . SER B 1 113 ? 48.378 84.025 37.200 1.00 39.51 113 SER B N 1
ATOM 2395 C CA . SER B 1 113 ? 47.575 85.106 37.755 1.00 46.33 113 SER B CA 1
ATOM 2396 C C . SER B 1 113 ? 46.463 85.470 36.780 1.00 44.29 113 SER B C 1
ATOM 2397 O O . SER B 1 113 ? 46.679 85.479 35.565 1.00 45.31 113 SER B O 1
ATOM 2400 N N . SER B 1 114 ? 45.284 85.760 37.327 1.00 37.37 114 SER B N 1
ATOM 2401 C CA . SER B 1 114 ? 44.120 86.174 36.546 1.00 35.24 114 SER B CA 1
ATOM 2402 C C . SER B 1 114 ? 43.889 85.285 35.337 1.00 34.99 114 SER B C 1
ATOM 2403 O O . SER B 1 114 ? 44.214 85.656 34.211 1.00 35.92 114 SER B O 1
ATOM 2406 N N . ILE B 1 115 ? 43.333 84.105 35.581 1.00 35.70 115 ILE B N 1
ATOM 2407 C CA . ILE B 1 115 ? 43.085 83.159 34.512 1.00 35.84 115 ILE B CA 1
ATOM 2408 C C . ILE B 1 115 ? 42.045 83.721 33.540 1.00 35.21 115 ILE B C 1
ATOM 2409 O O . ILE B 1 115 ? 41.029 84.290 33.941 1.00 32.82 115 ILE B O 1
ATOM 2414 N N . ASP B 1 116 ? 42.338 83.574 32.257 1.00 34.39 116 ASP B N 1
ATOM 2415 C CA . ASP B 1 116 ? 41.476 84.035 31.175 1.00 38.95 116 ASP B CA 1
ATOM 2416 C C . ASP B 1 116 ? 40.146 83.270 31.148 1.00 35.12 116 ASP B C 1
ATOM 2417 O O . ASP B 1 116 ? 40.082 82.113 31.571 1.00 29.80 116 ASP B O 1
ATOM 2422 N N . HIS B 1 117 ? 39.091 83.922 30.662 1.00 34.03 117 HIS B N 1
ATOM 2423 C CA . HIS B 1 117 ? 37.756 83.321 30.600 1.00 35.91 117 HIS B CA 1
ATOM 2424 C C . HIS B 1 117 ? 37.708 81.995 29.838 1.00 30.81 117 HIS B C 1
ATOM 2425 O O . HIS B 1 117 ? 37.115 81.026 30.309 1.00 28.90 117 HIS B O 1
ATOM 2432 N N . GLN B 1 118 ? 38.310 81.959 28.652 1.00 25.56 118 GLN B N 1
ATOM 2433 C CA . GLN B 1 118 ? 38.325 80.730 27.870 1.00 27.89 118 GLN B CA 1
ATOM 2434 C C . GLN B 1 118 ? 39.163 79.689 28.592 1.00 29.62 118 GLN B C 1
ATOM 2435 O O . GLN B 1 118 ? 38.809 78.506 28.628 1.00 25.57 118 GLN B O 1
ATOM 2441 N N . HIS B 1 119 ? 40.271 80.129 29.180 1.00 25.14 119 HIS B N 1
ATOM 2442 C CA . HIS B 1 119 ? 41.178 79.187 29.819 1.00 23.33 119 HIS B CA 1
ATOM 2443 C C . HIS B 1 119 ? 40.481 78.507 31.003 1.00 25.39 119 HIS B C 1
ATOM 2444 O O . HIS B 1 119 ? 40.623 77.299 31.203 1.00 25.77 119 HIS B O 1
ATOM 2451 N N . ALA B 1 120 ? 39.701 79.269 31.763 1.00 24.24 120 ALA B N 1
ATOM 2452 C CA . ALA B 1 120 ? 38.951 78.692 32.883 1.00 23.87 120 ALA B CA 1
ATOM 2453 C C . ALA B 1 120 ? 37.913 77.691 32.379 1.00 24.35 120 ALA B C 1
ATOM 2454 O O . ALA B 1 120 ? 37.719 76.628 32.977 1.00 27.17 120 ALA B O 1
ATOM 2456 N N . PHE B 1 121 ? 37.252 78.031 31.275 1.00 26.28 121 PHE B N 1
ATOM 2457 C CA . PHE B 1 121 ? 36.266 77.144 30.652 1.00 26.72 121 PHE B CA 1
ATOM 2458 C C . PHE B 1 121 ? 36.885 75.798 30.271 1.00 28.40 121 PHE B C 1
ATOM 2459 O O . PHE B 1 121 ? 36.279 74.749 30.471 1.00 32.32 121 PHE B O 1
ATOM 2467 N N . LEU B 1 122 ? 38.094 75.837 29.725 1.00 27.94 122 LEU B N 1
ATOM 2468 C CA . LEU B 1 122 ? 38.777 74.622 29.296 1.00 28.93 122 LEU B CA 1
ATOM 2469 C C . LEU B 1 122 ? 39.165 73.773 30.492 1.00 29.20 122 LEU B C 1
ATOM 2470 O O . LEU B 1 122 ? 39.020 72.554 30.478 1.00 29.59 122 LEU B O 1
ATOM 2475 N N . ILE B 1 123 ? 39.659 74.431 31.531 1.00 26.68 123 ILE B N 1
ATOM 2476 C CA . ILE B 1 123 ? 40.084 73.731 32.727 1.00 28.53 123 ILE B CA 1
ATOM 2477 C C . ILE B 1 123 ? 38.897 73.087 33.428 1.00 26.74 123 ILE B C 1
ATOM 2478 O O . ILE B 1 123 ? 38.981 71.944 33.867 1.00 28.42 123 ILE B O 1
ATOM 2483 N N . ASN B 1 124 ? 37.779 73.803 33.485 1.00 24.62 124 ASN B N 1
ATOM 2484 C CA . ASN B 1 124 ? 36.589 73.296 34.157 1.00 23.75 124 ASN B CA 1
ATOM 2485 C C . ASN B 1 124 ? 35.949 72.130 33.422 1.00 31.01 124 ASN B C 1
ATOM 2486 O O . ASN B 1 124 ? 35.253 71.317 34.034 1.00 31.20 124 ASN B O 1
ATOM 2491 N N . ARG B 1 125 ? 36.188 72.048 32.114 1.00 30.74 125 ARG B N 1
ATOM 2492 C CA . ARG B 1 125 ? 35.709 70.919 31.319 1.00 40.12 125 ARG B CA 1
ATOM 2493 C C . ARG B 1 125 ? 36.541 69.671 31.579 1.00 33.98 125 ARG B C 1
ATOM 2494 O O . ARG B 1 125 ? 36.031 68.559 31.515 1.00 38.65 125 ARG B O 1
ATOM 2502 N N . ASN B 1 126 ? 37.825 69.873 31.856 1.00 30.16 126 ASN B N 1
ATOM 2503 C CA . ASN B 1 126 ? 38.747 68.780 32.152 1.00 34.68 126 ASN B CA 1
ATOM 2504 C C . ASN B 1 126 ? 38.667 68.284 33.597 1.00 38.62 126 ASN B C 1
ATOM 2505 O O . ASN B 1 126 ? 38.744 67.086 33.848 1.00 43.21 126 ASN B O 1
ATOM 2510 N N . LYS B 1 127 ? 38.511 69.206 34.542 1.00 34.74 127 LYS B N 1
ATOM 2511 C CA . LYS B 1 127 ? 38.603 68.878 35.966 1.00 32.91 127 LYS B CA 1
ATOM 2512 C C . LYS B 1 127 ? 37.332 68.265 36.553 1.00 30.60 127 LYS B C 1
ATOM 2513 O O . LYS B 1 127 ? 36.238 68.486 36.048 1.00 30.94 127 LYS B O 1
ATOM 2519 N N . ILE B 1 128 ? 37.474 67.505 37.635 1.00 32.76 128 ILE B N 1
ATOM 2520 C CA . ILE B 1 128 ? 36.300 66.907 38.270 1.00 36.06 128 ILE B CA 1
ATOM 2521 C C . ILE B 1 128 ? 36.097 67.404 39.704 1.00 34.38 128 ILE B C 1
ATOM 2522 O O . ILE B 1 128 ? 35.181 66.958 40.398 1.00 33.39 128 ILE B O 1
ATOM 2527 N N . GLY B 1 129 ? 36.943 68.331 40.143 1.00 28.41 129 GLY B N 1
ATOM 2528 C CA . GLY B 1 129 ? 36.806 68.908 41.469 1.00 24.33 129 GLY B CA 1
ATOM 2529 C C . GLY B 1 129 ? 36.067 70.231 41.488 1.00 26.48 129 GLY B C 1
ATOM 2530 O O . GLY B 1 129 ? 34.996 70.374 40.901 1.00 29.66 129 GLY B O 1
ATOM 2531 N N . SER B 1 130 ? 36.645 71.210 42.171 1.00 26.80 130 SER B N 1
ATOM 2532 C CA . SER B 1 130 ? 35.993 72.499 42.334 1.00 27.54 130 SER B CA 1
ATOM 2533 C C . SER B 1 130 ? 36.230 73.377 41.116 1.00 28.32 130 SER B C 1
ATOM 2534 O O . SER B 1 130 ? 37.209 73.221 40.406 1.00 24.53 130 SER B O 1
ATOM 2537 N N . MET B 1 131 ? 35.315 74.304 40.896 1.00 30.53 131 MET B N 1
ATOM 2538 C CA . MET B 1 131 ? 35.325 75.165 39.727 1.00 34.22 131 MET B CA 1
ATOM 2539 C C . MET B 1 131 ? 36.368 76.275 39.822 1.00 32.26 131 MET B C 1
ATOM 2540 O O . MET B 1 131 ? 36.535 76.885 40.871 1.00 28.82 131 MET B O 1
ATOM 2545 N N . VAL B 1 132 ? 37.081 76.535 38.733 1.00 29.19 132 VAL B N 1
ATOM 2546 C CA . VAL B 1 132 ? 37.929 77.723 38.686 1.00 27.47 132 VAL B CA 1
ATOM 2547 C C . VAL B 1 132 ? 37.125 78.872 38.069 1.00 29.06 132 VAL B C 1
ATOM 2548 O O . VAL B 1 132 ? 36.326 78.655 37.159 1.00 31.50 132 VAL B O 1
ATOM 2552 N N . LEU B 1 133 ? 37.303 80.080 38.595 1.00 28.89 133 LEU B N 1
ATOM 2553 C CA . LEU B 1 133 ? 36.597 81.255 38.081 1.00 37.15 133 LEU B CA 1
ATOM 2554 C C . LEU B 1 133 ? 37.534 82.177 37.302 1.00 35.18 133 LEU B C 1
ATOM 2555 O O . LEU B 1 133 ? 38.720 82.271 37.620 1.00 34.66 133 LEU B O 1
ATOM 2560 N N . PRO B 1 134 ? 37.006 82.854 36.269 1.00 35.12 134 PRO B N 1
ATOM 2561 C CA . PRO B 1 134 ? 37.815 83.845 35.555 1.00 34.01 134 PRO B CA 1
ATOM 2562 C C . PRO B 1 134 ? 38.303 84.915 36.513 1.00 29.56 134 PRO B C 1
ATOM 2563 O O . PRO B 1 134 ? 37.535 85.353 37.359 1.00 35.11 134 PRO B O 1
ATOM 2567 N N . GLY B 1 135 ? 39.566 85.306 36.405 1.00 31.95 135 GLY B N 1
ATOM 2568 C CA . GLY B 1 135 ? 40.106 86.318 37.295 1.00 32.99 135 GLY B CA 1
ATOM 2569 C C . GLY B 1 135 ? 40.859 85.732 38.473 1.00 34.74 135 GLY B C 1
ATOM 2570 O O . GLY B 1 135 ? 41.735 86.391 39.030 1.00 40.61 135 GLY B O 1
ATOM 2571 N N . GLU B 1 136 ? 40.519 84.500 38.858 1.00 29.38 136 GLU B N 1
ATOM 2572 C CA . GLU B 1 136 ? 41.219 83.813 39.949 1.00 33.39 136 GLU B CA 1
ATOM 2573 C C . GLU B 1 136 ? 42.654 83.502 39.565 1.00 31.94 136 GLU B C 1
ATOM 2574 O O . GLU B 1 136 ? 43.002 83.509 38.390 1.00 28.26 136 GLU B O 1
ATOM 2580 N N . SER B 1 137 ? 43.481 83.212 40.564 1.00 33.05 137 SER B N 1
ATOM 2581 C CA . SER B 1 137 ? 44.813 82.684 40.316 1.00 32.31 137 SER B CA 1
ATOM 2582 C C . SER B 1 137 ? 44.752 81.165 40.320 1.00 29.84 137 SER B C 1
ATOM 2583 O O . SER B 1 137 ? 43.912 80.564 40.996 1.00 27.01 137 SER B O 1
ATOM 2586 N N . LEU B 1 138 ? 45.642 80.546 39.557 1.00 27.84 138 LEU B N 1
ATOM 2587 C CA . LEU B 1 138 ? 45.693 79.097 39.482 1.00 27.20 138 LEU B CA 1
ATOM 2588 C C . LEU B 1 138 ? 47.119 78.636 39.717 1.00 30.24 138 LEU B C 1
ATOM 2589 O O . LEU B 1 138 ? 48.059 79.161 39.113 1.00 35.72 138 LEU B O 1
ATOM 2594 N N . PHE B 1 139 ? 47.274 77.683 40.628 1.00 22.40 139 PHE B N 1
ATOM 2595 C CA . PHE B 1 139 ? 48.561 77.055 40.888 1.00 24.84 139 PHE B CA 1
ATOM 2596 C C . PHE B 1 139 ? 48.582 75.687 40.240 1.00 23.22 139 PHE B C 1
ATOM 2597 O O . PHE B 1 139 ? 47.675 74.882 40.471 1.00 21.87 139 PHE B O 1
ATOM 2605 N N . VAL B 1 140 ? 49.609 75.417 39.441 1.00 18.69 140 VAL B N 1
ATOM 2606 C CA . VAL B 1 140 ? 49.749 74.095 38.836 1.00 24.41 140 VAL B CA 1
ATOM 2607 C C . VAL B 1 140 ? 51.100 73.514 39.205 1.00 21.87 140 VAL B C 1
ATOM 2608 O O . VAL B 1 140 ? 52.116 74.200 39.178 1.00 22.52 140 VAL B O 1
ATOM 2612 N N . LEU B 1 141 ? 51.095 72.243 39.580 1.00 23.39 141 LEU B N 1
ATOM 2613 C CA . LEU B 1 141 ? 52.296 71.583 40.049 1.00 23.95 141 LEU B CA 1
ATOM 2614 C C . LEU B 1 141 ? 52.352 70.180 39.482 1.00 19.46 141 LEU B C 1
ATOM 2615 O O . LEU B 1 141 ? 51.360 69.450 39.530 1.00 20.67 141 LEU B O 1
ATOM 2620 N N . GLU B 1 142 ? 53.499 69.809 38.928 1.00 22.48 142 GLU B N 1
ATOM 2621 C CA . GLU B 1 142 ? 53.695 68.450 38.442 1.00 23.81 142 GLU B CA 1
ATOM 2622 C C . GLU B 1 142 ? 54.816 67.820 39.253 1.00 22.38 142 GLU B C 1
ATOM 2623 O O . GLU B 1 142 ? 55.868 68.426 39.444 1.00 24.30 142 GLU B O 1
ATOM 2629 N N . VAL B 1 143 ? 54.584 66.607 39.735 1.00 21.54 143 VAL B N 1
ATOM 2630 C CA . VAL B 1 143 ? 55.542 65.942 40.608 1.00 25.14 143 VAL B CA 1
ATOM 2631 C C . VAL B 1 143 ? 55.705 64.479 40.189 1.00 25.35 143 VAL B C 1
ATOM 2632 O O . VAL B 1 143 ? 54.763 63.863 39.696 1.00 25.25 143 VAL B O 1
ATOM 2636 N N . ALA B 1 144 ? 56.909 63.939 40.355 1.00 26.19 144 ALA B N 1
ATOM 2637 C CA . ALA B 1 144 ? 57.143 62.503 40.177 1.00 28.08 144 ALA B CA 1
ATOM 2638 C C . ALA B 1 144 ? 58.023 61.989 41.312 1.00 25.14 144 ALA B C 1
ATOM 2639 O O . ALA B 1 144 ? 58.964 62.679 41.707 1.00 24.93 144 ALA B O 1
ATOM 2641 N N . PRO B 1 145 ? 57.709 60.797 41.865 1.00 22.54 145 PRO B N 1
ATOM 2642 C CA . PRO B 1 145 ? 56.546 59.919 41.644 1.00 20.59 145 PRO B CA 1
ATOM 2643 C C . PRO B 1 145 ? 55.196 60.612 41.825 1.00 23.17 145 PRO B C 1
ATOM 2644 O O . PRO B 1 145 ? 55.082 61.581 42.586 1.00 24.69 145 PRO B O 1
ATOM 2648 N N . ALA B 1 146 ? 54.186 60.111 41.124 1.00 20.97 146 ALA B N 1
ATOM 2649 C CA . ALA B 1 146 ? 52.906 60.800 41.018 1.00 23.24 146 ALA B CA 1
ATOM 2650 C C . ALA B 1 146 ? 52.141 60.847 42.336 1.00 23.70 146 ALA B C 1
ATOM 2651 O O . ALA B 1 146 ? 51.428 61.821 42.604 1.00 20.69 146 ALA B O 1
ATOM 2653 N N . SER B 1 147 ? 52.285 59.802 43.156 1.00 21.05 147 SER B N 1
ATOM 2654 C CA . SER B 1 147 ? 51.494 59.696 44.391 1.00 22.16 147 SER B CA 1
ATOM 2655 C C . SER B 1 147 ? 51.719 60.869 45.345 1.00 22.09 147 SER B C 1
ATOM 2656 O O . SER B 1 147 ? 50.848 61.189 46.152 1.00 21.24 147 SER B O 1
ATOM 2659 N N . TYR B 1 148 ? 52.871 61.528 45.237 1.00 23.00 148 TYR B N 1
ATOM 2660 C CA . TYR B 1 148 ? 53.184 62.667 46.102 1.00 24.39 148 TYR B CA 1
ATOM 2661 C C . TYR B 1 148 ? 52.245 63.856 45.888 1.00 23.00 148 TYR B C 1
ATOM 2662 O O . TYR B 1 148 ? 52.250 64.802 46.678 1.00 22.70 148 TYR B O 1
ATOM 2671 N N . ALA B 1 149 ? 51.444 63.810 44.829 1.00 22.99 149 ALA B N 1
ATOM 2672 C CA . ALA B 1 149 ? 50.468 64.863 44.566 1.00 26.25 149 ALA B CA 1
ATOM 2673 C C . ALA B 1 149 ? 49.449 64.983 45.696 1.00 25.44 149 ALA B C 1
ATOM 2674 O O . ALA B 1 149 ? 48.918 66.065 45.932 1.00 24.60 149 ALA B O 1
ATOM 2676 N N . ILE B 1 150 ? 49.158 63.879 46.382 1.00 26.33 150 ILE B N 1
ATOM 2677 C CA . ILE B 1 150 ? 48.186 63.940 47.473 1.00 26.26 150 ILE B CA 1
ATOM 2678 C C . ILE B 1 150 ? 48.779 64.670 48.685 1.00 24.83 150 ILE B C 1
ATOM 2679 O O . ILE B 1 150 ? 48.072 65.372 49.406 1.00 28.02 150 ILE B O 1
ATOM 2684 N N . LEU B 1 151 ? 50.081 64.522 48.900 1.00 25.68 151 LEU B N 1
ATOM 2685 C CA . LEU B 1 151 ? 50.727 65.199 50.015 1.00 26.79 151 LEU B CA 1
ATOM 2686 C C . LEU B 1 151 ? 50.785 66.689 49.742 1.00 28.74 151 LEU B C 1
ATOM 2687 O O . LEU B 1 151 ? 50.487 67.506 50.619 1.00 24.90 151 LEU B O 1
ATOM 2692 N N . ALA B 1 152 ? 51.169 67.036 48.516 1.00 23.02 152 ALA B N 1
ATOM 2693 C CA . ALA B 1 152 ? 51.232 68.433 48.105 1.00 24.41 152 ALA B CA 1
ATOM 2694 C C . ALA B 1 152 ? 49.868 69.108 48.247 1.00 20.98 152 ALA B C 1
ATOM 2695 O O . ALA B 1 152 ? 49.763 70.225 48.741 1.00 23.90 152 ALA B O 1
ATOM 2697 N N . THR B 1 153 ? 48.825 68.419 47.804 1.00 22.56 153 THR B N 1
ATOM 2698 C CA . THR B 1 153 ? 47.472 68.957 47.827 1.00 23.29 153 THR B CA 1
ATOM 2699 C C . THR B 1 153 ? 46.942 69.130 49.253 1.00 27.77 153 THR B C 1
ATOM 2700 O O . THR B 1 153 ? 46.431 70.195 49.611 1.00 27.59 153 THR B O 1
ATOM 2704 N N . ASN B 1 154 ? 47.059 68.080 50.063 1.00 29.25 154 ASN B N 1
ATOM 2705 C CA . ASN B 1 154 ? 46.574 68.136 51.441 1.00 24.88 154 ASN B CA 1
ATOM 2706 C C . ASN B 1 154 ? 47.272 69.206 52.266 1.00 25.86 154 ASN B C 1
ATOM 2707 O O . ASN B 1 154 ? 46.642 69.882 53.080 1.00 26.28 154 ASN B O 1
ATOM 2712 N N . GLU B 1 155 ? 48.574 69.360 52.050 1.00 22.77 155 GLU B N 1
ATOM 2713 C CA . GLU B 1 155 ? 49.347 70.368 52.766 1.00 28.10 155 GLU B CA 1
ATOM 2714 C C . GLU B 1 155 ? 49.018 71.771 52.266 1.00 25.75 155 GLU B C 1
ATOM 2715 O O . GLU B 1 155 ? 48.991 72.727 53.048 1.00 26.06 155 GLU B O 1
ATOM 2721 N N . ALA B 1 156 ? 48.756 71.899 50.968 1.00 24.23 156 ALA B N 1
ATOM 2722 C CA . ALA B 1 156 ? 48.320 73.185 50.432 1.00 28.21 156 ALA B CA 1
ATOM 2723 C C . ALA B 1 156 ? 47.010 73.616 51.093 1.00 27.49 156 ALA B C 1
ATOM 2724 O O . ALA B 1 156 ? 46.863 74.770 51.504 1.00 25.46 156 ALA B O 1
ATOM 2726 N N . GLU B 1 157 ? 46.074 72.676 51.220 1.00 26.45 157 GLU B N 1
ATOM 2727 C CA . GLU B 1 157 ? 44.769 72.980 51.798 1.00 31.20 157 GLU B CA 1
ATOM 2728 C C . GLU B 1 157 ? 44.856 73.330 53.284 1.00 31.59 157 GLU B C 1
ATOM 2729 O O . GLU B 1 157 ? 44.095 74.169 53.773 1.00 30.33 157 GLU B O 1
ATOM 2735 N N . LYS B 1 158 ? 45.777 72.683 53.997 1.00 29.64 158 LYS B N 1
ATOM 2736 C CA . LYS B 1 158 ? 46.026 73.003 55.398 1.00 32.57 158 LYS B CA 1
ATOM 2737 C C . LYS B 1 158 ? 46.371 74.474 55.593 1.00 31.80 158 LYS B C 1
ATOM 2738 O O . LYS B 1 158 ? 46.030 75.072 56.612 1.00 32.62 158 LYS B O 1
ATOM 2744 N N . ALA B 1 159 ? 47.063 75.043 54.612 1.00 29.14 159 ALA B N 1
ATOM 2745 C CA . ALA B 1 159 ? 47.701 76.344 54.783 1.00 31.97 159 ALA B CA 1
ATOM 2746 C C . ALA B 1 159 ? 46.925 77.507 54.179 1.00 32.86 159 ALA B C 1
ATOM 2747 O O . ALA B 1 159 ? 47.236 78.666 54.456 1.00 36.85 159 ALA B O 1
ATOM 2749 N N . ALA B 1 160 ? 45.930 77.211 53.348 1.00 29.49 160 ALA B N 1
ATOM 2750 C CA . ALA B 1 160 ? 45.212 78.271 52.646 1.00 35.03 160 ALA B CA 1
ATOM 2751 C C . ALA B 1 160 ? 43.805 77.855 52.255 1.00 36.46 160 ALA B C 1
ATOM 2752 O O . ALA B 1 160 ? 43.548 76.686 51.987 1.00 32.93 160 ALA B O 1
ATOM 2754 N N . ASP B 1 161 ? 42.896 78.823 52.220 1.00 41.94 161 ASP B N 1
ATOM 2755 C CA . ASP B 1 161 ? 41.553 78.571 51.721 1.00 49.16 161 ASP B CA 1
ATOM 2756 C C . ASP B 1 161 ? 41.574 78.655 50.200 1.00 42.26 161 ASP B C 1
ATOM 2757 O O . ASP B 1 161 ? 41.265 79.695 49.619 1.00 40.54 161 ASP B O 1
ATOM 2762 N N . VAL B 1 162 ? 41.970 77.556 49.566 1.00 32.89 162 VAL B N 1
ATOM 2763 C CA . VAL B 1 162 ? 41.969 77.460 48.116 1.00 33.09 162 VAL B CA 1
ATOM 2764 C C . VAL B 1 162 ? 41.064 76.319 47.685 1.00 34.18 162 VAL B C 1
ATOM 2765 O O . VAL B 1 162 ? 40.736 75.440 48.483 1.00 33.16 162 VAL B O 1
ATOM 2769 N N . LYS B 1 163 ? 40.664 76.331 46.420 1.00 32.47 163 LYS B N 1
ATOM 2770 C CA . LYS B 1 163 ? 39.833 75.263 45.897 1.00 33.93 163 LYS B CA 1
ATOM 2771 C C . LYS B 1 163 ? 40.695 74.193 45.243 1.00 26.16 163 LYS B C 1
ATOM 2772 O O . LYS B 1 163 ? 41.641 74.511 44.523 1.00 24.94 163 LYS B O 1
ATOM 2778 N N . VAL B 1 164 ? 40.391 72.927 45.526 1.00 27.37 164 VAL B N 1
ATOM 2779 C CA . VAL B 1 164 ? 41.036 71.823 44.824 1.00 24.26 164 VAL B CA 1
ATOM 2780 C C . VAL B 1 164 ? 40.307 71.606 43.509 1.00 23.21 164 VAL B C 1
ATOM 2781 O O . VAL B 1 164 ? 39.261 70.956 43.462 1.00 27.02 164 VAL B O 1
ATOM 2785 N N . VAL B 1 165 ? 40.860 72.175 42.447 1.00 21.88 165 VAL B N 1
ATOM 2786 C CA . VAL B 1 165 ? 40.279 72.059 41.118 1.00 19.31 165 VAL B CA 1
ATOM 2787 C C . VAL B 1 165 ? 40.464 70.638 40.602 1.00 28.30 165 VAL B C 1
ATOM 2788 O O . VAL B 1 165 ? 39.520 70.004 40.127 1.00 27.90 165 VAL B O 1
ATOM 2792 N N . ASP B 1 166 ? 41.690 70.138 40.715 1.00 30.16 166 ASP B N 1
ATOM 2793 C CA . ASP B 1 166 ? 42.005 68.782 40.293 1.00 32.21 166 ASP B CA 1
ATOM 2794 C C . ASP B 1 166 ? 43.335 68.348 40.892 1.00 28.61 166 ASP B C 1
ATOM 2795 O O . ASP B 1 166 ? 44.241 69.165 41.056 1.00 28.53 166 ASP B O 1
ATOM 2800 N N . PHE B 1 167 ? 43.447 67.077 41.259 1.00 30.65 167 PHE B N 1
ATOM 2801 C CA . PHE B 1 167 ? 44.771 66.502 41.435 1.00 29.42 167 PHE B CA 1
ATOM 2802 C C . PHE B 1 167 ? 44.775 65.032 41.026 1.00 27.17 167 PHE B C 1
ATOM 2803 O O . PHE B 1 167 ? 43.814 64.295 41.244 1.00 27.30 167 PHE B O 1
ATOM 2811 N N . ARG B 1 168 ? 45.859 64.641 40.375 1.00 21.66 168 ARG B N 1
ATOM 2812 C CA . ARG B 1 168 ? 46.037 63.279 39.908 1.00 31.16 168 ARG B CA 1
ATOM 2813 C C . ARG B 1 168 ? 47.259 62.704 40.590 1.00 25.13 168 ARG B C 1
ATOM 2814 O O . ARG B 1 168 ? 48.326 63.309 40.573 1.00 26.49 168 ARG B O 1
ATOM 2822 N N . MET B 1 169 ? 47.102 61.538 41.199 1.00 20.05 169 MET B N 1
ATOM 2823 C CA . MET B 1 169 ? 48.164 60.981 42.025 1.00 20.12 169 MET B CA 1
ATOM 2824 C C . MET B 1 169 ? 48.590 59.615 41.509 1.00 24.07 169 MET B C 1
ATOM 2825 O O . MET B 1 169 ? 49.334 58.899 42.170 1.00 27.01 169 MET B O 1
ATOM 2830 N N . ILE B 1 170 ? 48.102 59.266 40.324 1.00 22.80 170 ILE B N 1
ATOM 2831 C CA . ILE B 1 170 ? 48.411 57.985 39.705 1.00 25.84 170 ILE B CA 1
ATOM 2832 C C . ILE B 1 170 ? 48.910 58.213 38.285 1.00 25.52 170 ILE B C 1
ATOM 2833 O O . ILE B 1 170 ? 48.265 58.901 37.501 1.00 27.16 170 ILE B O 1
ATOM 2838 N N . GLY B 1 171 ? 50.071 57.650 37.970 1.00 26.80 171 GLY B N 1
ATOM 2839 C CA . GLY B 1 171 ? 50.617 57.742 36.628 1.00 27.14 171 GLY B CA 1
ATOM 2840 C C . GLY B 1 171 ? 52.123 57.892 36.641 1.00 27.25 171 GLY B C 1
ATOM 2841 O O . GLY B 1 171 ? 52.786 57.579 37.631 1.00 26.19 171 GLY B O 1
ATOM 2842 N N . ALA B 1 172 ? 52.670 58.371 35.531 1.00 25.46 172 ALA B N 1
ATOM 2843 C CA . ALA B 1 172 ? 54.090 58.674 35.469 1.00 24.79 172 ALA B CA 1
ATOM 2844 C C . ALA B 1 172 ? 54.395 59.924 36.299 1.00 25.78 172 ALA B C 1
ATOM 2845 O O . ALA B 1 172 ? 55.447 60.019 36.925 1.00 25.86 172 ALA B O 1
ATOM 2847 N N . THR B 1 173 ? 53.472 60.885 36.288 1.00 21.86 173 THR B N 1
ATOM 2848 C CA . THR B 1 173 ? 53.645 62.130 37.040 1.00 25.01 173 THR B CA 1
ATOM 2849 C C . THR B 1 173 ? 52.326 62.512 37.698 1.00 26.11 173 THR B C 1
ATOM 2850 O O . THR B 1 173 ? 51.256 62.180 37.189 1.00 29.09 173 THR B O 1
ATOM 2854 N N . GLY B 1 174 ? 52.409 63.184 38.841 1.00 26.24 174 GLY B N 1
ATOM 2855 C CA . GLY B 1 174 ? 51.232 63.653 39.548 1.00 24.69 174 GLY B CA 1
ATOM 2856 C C . GLY B 1 174 ? 50.987 65.109 39.218 1.00 21.20 174 GLY B C 1
ATOM 2857 O O . GLY B 1 174 ? 51.921 65.829 38.877 1.00 24.87 174 GLY B O 1
ATOM 2858 N N . ARG B 1 175 ? 49.739 65.552 39.310 1.00 19.90 175 ARG B N 1
ATOM 2859 C CA . ARG B 1 175 ? 49.424 66.937 38.978 1.00 25.60 175 ARG B CA 1
ATOM 2860 C C . ARG B 1 175 ? 48.526 67.546 40.033 1.00 27.76 175 ARG B C 1
ATOM 2861 O O . ARG B 1 175 ? 47.668 66.865 40.594 1.00 25.20 175 ARG B O 1
ATOM 2869 N N . VAL B 1 176 ? 48.739 68.829 40.304 1.00 28.59 176 VAL B N 1
ATOM 2870 C CA . VAL B 1 176 ? 47.949 69.556 41.284 1.00 26.75 176 VAL B CA 1
ATOM 2871 C C . VAL B 1 176 ? 47.436 70.851 40.664 1.00 22.94 176 VAL B C 1
ATOM 2872 O O . VAL B 1 176 ? 48.205 71.620 40.094 1.00 20.44 176 VAL B O 1
ATOM 2876 N N . TYR B 1 177 ? 46.132 71.070 40.769 1.00 21.73 177 TYR B N 1
ATOM 2877 C CA . TYR B 1 177 ? 45.488 72.278 40.269 1.00 24.93 177 TYR B CA 1
ATOM 2878 C C . TYR B 1 177 ? 44.723 72.927 41.403 1.00 23.30 177 TYR B C 1
ATOM 2879 O O . TYR B 1 177 ? 43.742 72.362 41.876 1.00 21.14 177 TYR B O 1
ATOM 2888 N N . LEU B 1 178 ? 45.152 74.114 41.823 1.00 21.19 178 LEU B N 1
ATOM 2889 C CA . LEU B 1 178 ? 44.484 74.839 42.903 1.00 24.43 178 LEU B CA 1
ATOM 2890 C C . LEU B 1 178 ? 44.110 76.240 42.450 1.00 24.41 178 LEU B C 1
ATOM 2891 O O . LEU B 1 178 ? 44.869 76.873 41.724 1.00 31.00 178 LEU B O 1
ATOM 2896 N N . SER B 1 179 ? 42.953 76.735 42.881 1.00 25.36 179 SER B N 1
ATOM 2897 C CA . SER B 1 179 ? 42.559 78.095 42.514 1.00 28.39 179 SER B CA 1
ATOM 2898 C C . SER B 1 179 ? 42.041 78.910 43.699 1.00 28.26 179 SER B C 1
ATOM 2899 O O . SER B 1 179 ? 41.628 78.358 44.722 1.00 26.43 179 SER B O 1
ATOM 2902 N N . GLY B 1 180 ? 42.062 80.232 43.536 1.00 26.66 180 GLY B N 1
ATOM 2903 C CA . GLY B 1 180 ? 41.605 81.158 44.555 1.00 27.41 180 GLY B CA 1
ATOM 2904 C C . GLY B 1 180 ? 42.202 82.530 44.303 1.00 31.99 180 GLY B C 1
ATOM 2905 O O . GLY B 1 180 ? 42.723 82.799 43.215 1.00 25.64 180 GLY B O 1
ATOM 2906 N N . THR B 1 181 ? 42.131 83.403 45.301 1.00 32.24 181 THR B N 1
ATOM 2907 C CA . THR B 1 181 ? 42.770 84.706 45.196 1.00 36.71 181 THR B CA 1
ATOM 2908 C C . THR B 1 181 ? 44.272 84.502 45.124 1.00 36.34 181 THR B C 1
ATOM 2909 O O . THR B 1 181 ? 44.779 83.444 45.497 1.00 32.94 181 THR B O 1
ATOM 2913 N N . GLU B 1 182 ? 44.984 85.518 44.653 1.00 37.23 182 GLU B N 1
ATOM 2914 C CA . GLU B 1 182 ? 46.412 85.381 44.409 1.00 37.12 182 GLU B CA 1
ATOM 2915 C C . GLU B 1 182 ? 47.176 85.071 45.694 1.00 32.69 182 GLU B C 1
ATOM 2916 O O . GLU B 1 182 ? 48.011 84.170 45.720 1.00 30.98 182 GLU B O 1
ATOM 2922 N N . ALA B 1 183 ? 46.877 85.809 46.758 1.00 31.15 183 ALA B N 1
ATOM 2923 C CA . ALA B 1 183 ? 47.577 85.630 48.024 1.00 31.34 183 ALA B CA 1
ATOM 2924 C C . ALA B 1 183 ? 47.366 84.222 48.571 1.00 31.62 183 ALA B C 1
ATOM 2925 O O . ALA B 1 183 ? 48.315 83.581 49.021 1.00 33.80 183 ALA B O 1
ATOM 2927 N N . ASP B 1 184 ? 46.132 83.732 48.498 1.00 32.08 184 ASP B N 1
ATOM 2928 C CA . ASP B 1 184 ? 45.809 82.388 48.976 1.00 31.60 184 ASP B CA 1
ATOM 2929 C C . ASP B 1 184 ? 46.508 81.315 48.157 1.00 33.31 184 ASP B C 1
ATOM 2930 O O . ASP B 1 184 ? 46.969 80.298 48.691 1.00 27.62 184 ASP B O 1
ATOM 2935 N N . VAL B 1 185 ? 46.580 81.548 46.852 1.00 28.53 185 VAL B N 1
ATOM 2936 C CA . VAL B 1 185 ? 47.175 80.586 45.950 1.00 27.24 185 VAL B CA 1
ATOM 2937 C C . VAL B 1 185 ? 48.685 80.549 46.138 1.00 25.17 185 VAL B C 1
ATOM 2938 O O . VAL B 1 185 ? 49.276 79.478 46.134 1.00 27.94 185 VAL B O 1
ATOM 2942 N N . ARG B 1 186 ? 49.310 81.706 46.339 1.00 25.94 186 ARG B N 1
ATOM 2943 C CA . ARG B 1 186 ? 50.751 81.720 46.574 1.00 33.10 186 ARG B CA 1
ATOM 2944 C C . ARG B 1 186 ? 51.078 81.047 47.904 1.00 33.58 186 ARG B C 1
ATOM 2945 O O . ARG B 1 186 ? 52.063 80.319 48.018 1.00 29.66 186 ARG B O 1
ATOM 2953 N N . GLN B 1 187 ? 50.233 81.288 48.901 1.00 30.66 187 GLN B N 1
ATOM 2954 C CA . GLN B 1 187 ? 50.385 80.657 50.205 1.00 32.20 187 GLN B CA 1
ATOM 2955 C C . GLN B 1 187 ? 50.247 79.140 50.094 1.00 29.69 187 GLN B C 1
ATOM 2956 O O . GLN B 1 187 ? 51.028 78.393 50.686 1.00 26.03 187 GLN B O 1
ATOM 2962 N N . ALA B 1 188 ? 49.256 78.692 49.327 1.00 26.65 188 ALA B N 1
ATOM 2963 C CA . ALA B 1 188 ? 49.021 77.265 49.137 1.00 27.06 188 ALA B CA 1
ATOM 2964 C C . ALA B 1 188 ? 50.162 76.613 48.363 1.00 31.66 188 ALA B C 1
ATOM 2965 O O . ALA B 1 188 ? 50.552 75.484 48.652 1.00 34.94 188 ALA B O 1
ATOM 2967 N N . ALA B 1 189 ? 50.696 77.332 47.381 1.00 32.19 189 ALA B N 1
ATOM 2968 C CA . ALA B 1 189 ? 51.827 76.849 46.595 1.00 32.14 189 ALA B CA 1
ATOM 2969 C C . ALA B 1 189 ? 53.072 76.694 47.464 1.00 29.77 189 ALA B C 1
ATOM 2970 O O . ALA B 1 189 ? 53.804 75.712 47.350 1.00 29.04 189 ALA B O 1
ATOM 2972 N N . ASP B 1 190 ? 53.319 77.685 48.314 1.00 28.30 190 ASP B N 1
ATOM 2973 C CA . ASP B 1 190 ? 54.439 77.628 49.246 1.00 37.68 190 ASP B CA 1
ATOM 2974 C C . ASP B 1 190 ? 54.360 76.392 50.132 1.00 35.89 190 ASP B C 1
ATOM 2975 O O . ASP B 1 190 ? 55.366 75.732 50.380 1.00 33.53 190 ASP B O 1
ATOM 2980 N N . ALA B 1 191 ? 53.160 76.074 50.600 1.00 33.64 191 ALA B N 1
ATOM 2981 C CA . ALA B 1 191 ? 53.004 74.973 51.540 1.00 34.00 191 ALA B CA 1
ATOM 2982 C C . ALA B 1 191 ? 53.173 73.637 50.828 1.00 32.66 191 ALA B C 1
ATOM 2983 O O . ALA B 1 191 ? 53.701 72.683 51.402 1.00 32.03 191 ALA B O 1
ATOM 2985 N N . ALA B 1 192 ? 52.731 73.574 49.576 1.00 29.13 192 ALA B N 1
ATOM 2986 C CA . ALA B 1 192 ? 52.872 72.345 48.802 1.00 30.47 192 ALA B CA 1
ATOM 2987 C C . ALA B 1 192 ? 54.349 72.075 48.529 1.00 30.80 192 ALA B C 1
ATOM 2988 O O . ALA B 1 192 ? 54.819 70.951 48.682 1.00 35.15 192 ALA B O 1
ATOM 2990 N N . ARG B 1 193 ? 55.081 73.114 48.141 1.00 31.39 193 ARG B N 1
ATOM 2991 C CA . ARG B 1 193 ? 56.511 72.979 47.877 1.00 35.94 193 ARG B CA 1
ATOM 2992 C C . ARG B 1 193 ? 57.279 72.655 49.156 1.00 40.68 193 ARG B C 1
ATOM 2993 O O . ARG B 1 193 ? 58.208 71.846 49.143 1.00 41.19 193 ARG B O 1
ATOM 3001 N N . ASP B 1 194 ? 56.887 73.287 50.261 1.00 39.73 194 ASP B N 1
ATOM 3002 C CA . ASP B 1 194 ? 57.519 73.021 51.549 1.00 44.83 194 ASP B CA 1
ATOM 3003 C C . ASP B 1 194 ? 57.327 71.565 51.976 1.00 40.77 194 ASP B C 1
ATOM 3004 O O . ASP B 1 194 ? 58.229 70.959 52.550 1.00 39.33 194 ASP B O 1
ATOM 3009 N N . ALA B 1 195 ? 56.152 71.010 51.696 1.00 37.58 195 ALA B N 1
ATOM 3010 C CA . ALA B 1 195 ? 55.847 69.631 52.082 1.00 41.51 195 ALA B CA 1
ATOM 3011 C C . ALA B 1 195 ? 56.760 68.645 51.361 1.00 37.35 195 ALA B C 1
ATOM 3012 O O . ALA B 1 195 ? 57.248 67.681 51.952 1.00 38.34 195 ALA B O 1
ATOM 3014 N N . LEU B 1 196 ? 56.995 68.898 50.080 1.00 32.52 196 LEU B N 1
ATOM 3015 C CA . LEU B 1 196 ? 57.884 68.051 49.297 1.00 31.96 196 LEU B CA 1
ATOM 3016 C C . LEU B 1 196 ? 59.327 68.220 49.751 1.00 32.95 196 LEU B C 1
ATOM 3017 O O . LEU B 1 196 ? 60.098 67.263 49.754 1.00 38.58 196 LEU B O 1
ATOM 3022 N N . ALA B 1 197 ? 59.673 69.440 50.155 1.00 37.31 197 ALA B N 1
ATOM 3023 C CA . ALA B 1 197 ? 61.021 69.762 50.627 1.00 37.90 197 ALA B CA 1
ATOM 3024 C C . ALA B 1 197 ? 61.374 69.033 51.925 1.00 38.01 197 ALA B C 1
ATOM 3025 O O . ALA B 1 197 ? 62.528 68.661 52.138 1.00 36.53 197 ALA B O 1
ATOM 3027 N N . VAL B 1 198 ? 60.388 68.841 52.794 1.00 41.57 198 VAL B N 1
ATOM 3028 C CA . VAL B 1 198 ? 60.600 68.083 54.026 1.00 42.67 198 VAL B CA 1
ATOM 3029 C C . VAL B 1 198 ? 61.047 66.660 53.693 1.00 37.18 198 VAL B C 1
ATOM 3030 O O . VAL B 1 198 ? 61.962 66.120 54.320 1.00 40.82 198 VAL B O 1
ATOM 3034 N N . LEU B 1 199 ? 60.418 66.064 52.687 1.00 38.10 199 LEU B N 1
ATOM 3035 C CA . LEU B 1 199 ? 60.798 64.727 52.231 1.00 40.21 199 LEU B CA 1
ATOM 3036 C C . LEU B 1 199 ? 62.162 64.733 51.543 1.00 41.40 199 LEU B C 1
ATOM 3037 O O . LEU B 1 199 ? 63.008 63.872 51.803 1.00 37.37 199 LEU B O 1
ATOM 3042 N N . GLN B 1 200 ? 62.373 65.718 50.674 1.00 42.46 200 GLN B N 1
ATOM 3043 C CA . GLN B 1 200 ? 63.630 65.839 49.942 1.00 43.09 200 GLN B CA 1
ATOM 3044 C C . GLN B 1 200 ? 64.817 65.993 50.885 1.00 43.35 200 GLN B C 1
ATOM 3045 O O . GLN B 1 200 ? 65.918 65.523 50.591 1.00 41.95 200 GLN B O 1
ATOM 3051 N N . GLY B 1 201 ? 64.588 66.647 52.020 1.00 41.24 201 GLY B N 1
ATOM 3052 C CA . GLY B 1 201 ? 65.647 66.867 52.988 1.00 47.41 201 GLY B CA 1
ATOM 3053 C C . GLY B 1 201 ? 65.515 66.019 54.240 1.00 47.66 201 GLY B C 1
ATOM 3054 O O . GLY B 1 201 ? 65.919 66.441 55.324 1.00 50.77 201 GLY B O 1
ATOM 3055 N N . ALA B 1 202 ? 64.955 64.821 54.090 1.00 45.87 202 ALA B N 1
ATOM 3056 C CA . ALA B 1 202 ? 64.756 63.910 55.216 1.00 43.55 202 ALA B CA 1
ATOM 3057 C C . ALA B 1 202 ? 66.068 63.576 55.919 1.00 46.01 202 ALA B C 1
ATOM 3058 O O . ALA B 1 202 ? 66.126 63.540 57.148 1.00 48.22 202 ALA B O 1
ATOM 3060 N N . LYS B 1 203 ? 67.123 63.347 55.142 1.00 45.25 203 LYS B N 1
ATOM 3061 C CA . LYS B 1 203 ? 68.401 62.919 55.706 1.00 50.20 203 LYS B CA 1
ATOM 3062 C C . LYS B 1 203 ? 69.116 64.029 56.474 1.00 47.37 203 LYS B C 1
ATOM 3063 O O . LYS B 1 203 ? 70.170 63.797 57.073 1.00 38.57 203 LYS B O 1
ATOM 3069 N N . LEU B 1 204 ? 68.543 65.231 56.454 1.00 44.23 204 LEU B N 1
ATOM 3070 C CA . LEU B 1 204 ? 69.059 66.341 57.254 1.00 50.65 204 LEU B CA 1
ATOM 3071 C C . LEU B 1 204 ? 68.855 66.056 58.746 1.00 49.89 204 LEU B C 1
ATOM 3072 O O . LEU B 1 204 ? 69.575 66.582 59.595 1.00 51.13 204 LEU B O 1
ATOM 3077 N N . ALA B 1 205 ? 67.871 65.213 59.047 1.00 50.66 205 ALA B N 1
ATOM 3078 C CA . ALA B 1 205 ? 67.554 64.820 60.419 1.00 53.43 205 ALA B CA 1
ATOM 3079 C C . ALA B 1 205 ? 68.772 64.263 61.150 1.00 55.56 205 ALA B C 1
ATOM 3080 O O . ALA B 1 205 ? 69.008 64.585 62.315 1.00 58.43 205 ALA B O 1
ATOM 3082 N N . ALA B 1 206 ? 69.553 63.437 60.461 1.00 54.15 206 ALA B N 1
ATOM 3083 C CA . ALA B 1 206 ? 70.744 62.841 61.060 1.00 55.72 206 ALA B CA 1
ATOM 3084 C C . ALA B 1 206 ? 71.805 63.896 61.346 1.00 58.31 206 ALA B C 1
ATOM 3085 O O . ALA B 1 206 ? 72.545 63.789 62.320 1.00 60.89 206 ALA B O 1
ATOM 3087 N N . ALA B 1 207 ? 71.878 64.911 60.490 1.00 59.63 207 ALA B N 1
ATOM 3088 C CA . ALA B 1 207 ? 72.848 65.986 60.666 1.00 68.31 207 ALA B CA 1
ATOM 3089 C C . ALA B 1 207 ? 72.546 66.785 61.930 1.00 70.13 207 ALA B C 1
ATOM 3090 O O . ALA B 1 207 ? 73.456 67.252 62.617 1.00 75.50 207 ALA B O 1
ATOM 3092 N N . LEU B 1 208 ? 71.259 66.925 62.233 1.00 64.79 208 LEU B N 1
ATOM 3093 C CA . LEU B 1 208 ? 70.806 67.722 63.370 1.00 62.82 208 LEU B CA 1
ATOM 3094 C C . LEU B 1 208 ? 70.848 66.941 64.688 1.00 67.43 208 LEU B C 1
ATOM 3095 O O . LEU B 1 208 ? 70.870 67.532 65.771 1.00 69.42 208 LEU B O 1
ATOM 3100 N N . GLU B 1 209 ? 70.867 65.614 64.589 1.00 68.69 209 GLU B N 1
ATOM 3101 C CA . GLU B 1 209 ? 70.872 64.752 65.770 1.00 72.42 209 GLU B CA 1
ATOM 3102 C C . GLU B 1 209 ? 72.269 64.519 66.334 1.00 77.74 209 GLU B C 1
ATOM 3103 O O . GLU B 1 209 ? 72.431 63.801 67.322 1.00 83.73 209 GLU B O 1
ATOM 3109 N N . HIS B 1 210 ? 73.278 65.113 65.706 1.00 80.14 210 HIS B N 1
ATOM 3110 C CA . HIS B 1 210 ? 74.644 65.019 66.216 1.00 84.65 210 HIS B CA 1
ATOM 3111 C C . HIS B 1 210 ? 75.355 66.368 66.120 1.00 85.48 210 HIS B C 1
ATOM 3112 O O . HIS B 1 210 ? 74.806 67.403 66.502 1.00 84.13 210 HIS B O 1
ATOM 3119 N N . ALA C 1 2 ? 63.072 48.893 15.866 1.00 61.44 2 ALA C N 1
ATOM 3120 C CA . ALA C 1 2 ? 62.077 47.844 15.671 1.00 61.92 2 ALA C CA 1
ATOM 3121 C C . ALA C 1 2 ? 62.448 46.583 16.445 1.00 63.68 2 ALA C C 1
ATOM 3122 O O . ALA C 1 2 ? 63.616 46.189 16.483 1.00 69.32 2 ALA C O 1
ATOM 3124 N N . GLU C 1 3 ? 61.456 45.948 17.062 1.00 54.39 3 GLU C N 1
ATOM 3125 C CA . GLU C 1 3 ? 61.722 44.727 17.809 1.00 51.56 3 GLU C CA 1
ATOM 3126 C C . GLU C 1 3 ? 60.528 43.780 17.844 1.00 43.13 3 GLU C C 1
ATOM 3127 O O . GLU C 1 3 ? 59.371 44.199 17.849 1.00 40.58 3 GLU C O 1
ATOM 3133 N N . LEU C 1 4 ? 60.836 42.492 17.858 1.00 38.01 4 LEU C N 1
ATOM 3134 C CA . LEU C 1 4 ? 59.840 41.450 18.042 1.00 36.64 4 LEU C CA 1
ATOM 3135 C C . LEU C 1 4 ? 59.717 41.174 19.530 1.00 32.62 4 LEU C C 1
ATOM 3136 O O . LEU C 1 4 ? 60.661 40.684 20.149 1.00 38.47 4 LEU C O 1
ATOM 3141 N N . ARG C 1 5 ? 58.570 41.494 20.116 1.00 30.00 5 ARG C N 1
ATOM 3142 C CA . ARG C 1 5 ? 58.443 41.384 21.569 1.00 31.15 5 ARG C CA 1
ATOM 3143 C C . ARG C 1 5 ? 57.879 40.034 21.992 1.00 35.58 5 ARG C C 1
ATOM 3144 O O . ARG C 1 5 ? 58.158 39.560 23.096 1.00 33.85 5 ARG C O 1
ATOM 3152 N N . SER C 1 6 ? 57.103 39.406 21.112 1.00 31.27 6 SER C N 1
ATOM 3153 C CA . SER C 1 6 ? 56.618 38.057 21.379 1.00 32.05 6 SER C CA 1
ATOM 3154 C C . SER C 1 6 ? 56.187 37.348 20.102 1.00 32.51 6 SER C C 1
ATOM 3155 O O . SER C 1 6 ? 55.617 37.958 19.193 1.00 33.11 6 SER C O 1
ATOM 3158 N N . PHE C 1 7 ? 56.479 36.056 20.044 1.00 31.72 7 PHE C N 1
ATOM 3159 C CA . PHE C 1 7 ? 56.003 35.191 18.972 1.00 36.13 7 PHE C CA 1
ATOM 3160 C C . PHE C 1 7 ? 55.542 33.898 19.623 1.00 35.95 7 PHE C C 1
ATOM 3161 O O . PHE C 1 7 ? 56.299 32.933 19.725 1.00 35.52 7 PHE C O 1
ATOM 3169 N N . ILE C 1 8 ? 54.299 33.903 20.090 1.00 38.16 8 ILE C N 1
ATOM 3170 C CA . ILE C 1 8 ? 53.797 32.845 20.958 1.00 37.79 8 ILE C CA 1
ATOM 3171 C C . ILE C 1 8 ? 52.835 31.914 20.244 1.00 37.58 8 ILE C C 1
ATOM 3172 O O . ILE C 1 8 ? 51.828 32.350 19.687 1.00 34.66 8 ILE C O 1
ATOM 3177 N N . PHE C 1 9 ? 53.145 30.624 20.277 1.00 42.32 9 PHE C N 1
ATOM 3178 C CA . PHE C 1 9 ? 52.231 29.621 19.759 1.00 41.97 9 PHE C CA 1
ATOM 3179 C C . PHE C 1 9 ? 51.569 28.864 20.905 1.00 44.15 9 PHE C C 1
ATOM 3180 O O . PHE C 1 9 ? 52.244 28.350 21.794 1.00 46.91 9 PHE C O 1
ATOM 3188 N N . ILE C 1 10 ? 50.243 28.809 20.882 1.00 43.60 10 ILE C N 1
ATOM 3189 C CA . ILE C 1 10 ? 49.481 28.054 21.871 1.00 43.50 10 ILE C CA 1
ATOM 3190 C C . ILE C 1 10 ? 48.831 26.843 21.209 1.00 42.25 10 ILE C C 1
ATOM 3191 O O . ILE C 1 10 ? 48.021 26.999 20.298 1.00 42.24 10 ILE C O 1
ATOM 3196 N N . ASP C 1 11 ? 49.186 25.639 21.653 1.00 41.40 11 ASP C N 1
ATOM 3197 C CA . ASP C 1 11 ? 48.692 24.429 20.995 1.00 44.77 11 ASP C CA 1
ATOM 3198 C C . ASP C 1 11 ? 47.209 24.176 21.255 1.00 44.78 11 ASP C C 1
ATOM 3199 O O . ASP C 1 11 ? 46.474 23.780 20.348 1.00 47.06 11 ASP C O 1
ATOM 3204 N N . ARG C 1 12 ? 46.778 24.401 22.493 1.00 42.32 12 ARG C N 1
ATOM 3205 C CA . ARG C 1 12 ? 45.427 24.054 22.917 1.00 52.36 12 ARG C CA 1
ATOM 3206 C C . ARG C 1 12 ? 44.843 25.135 23.804 1.00 47.05 12 ARG C C 1
ATOM 3207 O O . ARG C 1 12 ? 45.097 25.148 25.008 1.00 49.65 12 ARG C O 1
ATOM 3215 N N . LEU C 1 13 ? 44.063 26.034 23.210 1.00 43.72 13 LEU C N 1
ATOM 3216 C CA . LEU C 1 13 ? 43.384 27.085 23.962 1.00 42.31 13 LEU C CA 1
ATOM 3217 C C . LEU C 1 13 ? 42.431 26.506 24.997 1.00 44.01 13 LEU C C 1
ATOM 3218 O O . LEU C 1 13 ? 41.691 25.560 24.720 1.00 44.27 13 LEU C O 1
ATOM 3223 N N . GLN C 1 14 ? 42.457 27.080 26.192 1.00 42.29 14 GLN C N 1
ATOM 3224 C CA . GLN C 1 14 ? 41.550 26.677 27.258 1.00 47.12 14 GLN C CA 1
ATOM 3225 C C . GLN C 1 14 ? 40.356 27.642 27.291 1.00 47.12 14 GLN C C 1
ATOM 3226 O O . GLN C 1 14 ? 40.459 28.757 26.783 1.00 48.31 14 GLN C O 1
ATOM 3232 N N . PRO C 1 15 ? 39.216 27.206 27.866 1.00 44.34 15 PRO C N 1
ATOM 3233 C CA . PRO C 1 15 ? 37.960 27.971 27.815 1.00 42.62 15 PRO C CA 1
ATOM 3234 C C . PRO C 1 15 ? 38.040 29.410 28.324 1.00 41.45 15 PRO C C 1
ATOM 3235 O O . PRO C 1 15 ? 37.651 30.322 27.599 1.00 39.88 15 PRO C O 1
ATOM 3239 N N . GLN C 1 16 ? 38.519 29.611 29.546 1.00 39.42 16 GLN C N 1
ATOM 3240 C CA . GLN C 1 16 ? 38.544 30.949 30.124 1.00 40.24 16 GLN C CA 1
ATOM 3241 C C . GLN C 1 16 ? 39.509 31.855 29.374 1.00 44.56 16 GLN C C 1
ATOM 3242 O O . GLN C 1 16 ? 39.230 33.037 29.162 1.00 46.51 16 GLN C O 1
ATOM 3248 N N . THR C 1 17 ? 40.641 31.292 28.970 1.00 45.53 17 THR C N 1
ATOM 3249 C CA . THR C 1 17 ? 41.658 32.053 28.260 1.00 49.70 17 THR C CA 1
ATOM 3250 C C . THR C 1 17 ? 41.136 32.469 26.891 1.00 53.96 17 THR C C 1
ATOM 3251 O O . THR C 1 17 ? 41.250 33.631 26.501 1.00 51.16 17 THR C O 1
ATOM 3255 N N . MET C 1 18 ? 40.536 31.526 26.172 1.00 52.37 18 MET C N 1
ATOM 3256 C CA . MET C 1 18 ? 40.065 31.815 24.826 1.00 52.82 18 MET C CA 1
ATOM 3257 C C . MET C 1 18 ? 38.840 32.726 24.849 1.00 51.97 18 MET C C 1
ATOM 3258 O O . MET C 1 18 ? 38.502 33.338 23.835 1.00 51.91 18 MET C O 1
ATOM 3263 N N . SER C 1 19 ? 38.186 32.820 26.005 1.00 46.95 19 SER C N 1
ATOM 3264 C CA . SER C 1 19 ? 37.025 33.691 26.156 1.00 48.73 19 SER C CA 1
ATOM 3265 C C . SER C 1 19 ? 37.416 35.148 25.927 1.00 45.55 19 SER C C 1
ATOM 3266 O O . SER C 1 19 ? 36.638 35.931 25.388 1.00 46.35 19 SER C O 1
ATOM 3269 N N . TYR C 1 20 ? 38.631 35.505 26.333 1.00 43.24 20 TYR C N 1
ATOM 3270 C CA . TYR C 1 20 ? 39.139 36.859 26.127 1.00 45.31 20 TYR C CA 1
ATOM 3271 C C . TYR C 1 20 ? 39.456 37.118 24.660 1.00 47.38 20 TYR C C 1
ATOM 3272 O O . TYR C 1 20 ? 39.576 38.266 24.237 1.00 49.34 20 TYR C O 1
ATOM 3281 N N . LEU C 1 21 ? 39.598 36.041 23.897 1.00 48.59 21 LEU C N 1
ATOM 3282 C CA . LEU C 1 21 ? 39.899 36.121 22.473 1.00 50.50 21 LEU C CA 1
ATOM 3283 C C . LEU C 1 21 ? 38.617 36.085 21.647 1.00 49.95 21 LEU C C 1
ATOM 3284 O O . LEU C 1 21 ? 38.661 36.105 20.417 1.00 48.41 21 LEU C O 1
ATOM 3289 N N . GLY C 1 22 ? 37.479 36.021 22.332 1.00 48.25 22 GLY C N 1
ATOM 3290 C CA . GLY C 1 22 ? 36.184 36.054 21.677 1.00 50.37 22 GLY C CA 1
ATOM 3291 C C . GLY C 1 22 ? 35.764 34.733 21.061 1.00 53.68 22 GLY C C 1
ATOM 3292 O O . GLY C 1 22 ? 34.985 34.703 20.109 1.00 55.24 22 GLY C O 1
ATOM 3293 N N . THR C 1 23 ? 36.276 33.634 21.600 1.00 51.60 23 THR C N 1
ATOM 3294 C CA . THR C 1 23 ? 35.908 32.321 21.090 1.00 56.22 23 THR C CA 1
ATOM 3295 C C . THR C 1 23 ? 35.638 31.329 22.219 1.00 57.32 23 THR C C 1
ATOM 3296 O O . THR C 1 23 ? 35.798 31.647 23.398 1.00 55.57 23 THR C O 1
ATOM 3300 N N . TRP C 1 24 ? 35.215 30.129 21.834 1.00 59.90 24 TRP C N 1
ATOM 3301 C CA . TRP C 1 24 ? 34.860 29.074 22.770 1.00 58.35 24 TRP C CA 1
ATOM 3302 C C . TRP C 1 24 ? 35.024 27.734 22.063 1.00 62.42 24 TRP C C 1
ATOM 3303 O O . TRP C 1 24 ? 35.004 27.673 20.834 1.00 67.00 24 TRP C O 1
ATOM 3314 N N . ILE C 1 25 ? 35.182 26.659 22.824 1.00 60.29 25 ILE C N 1
ATOM 3315 C CA . ILE C 1 25 ? 35.314 25.343 22.206 1.00 68.80 25 ILE C CA 1
ATOM 3316 C C . ILE C 1 25 ? 33.945 24.701 21.988 1.00 66.58 25 ILE C C 1
ATOM 3317 O O . ILE C 1 25 ? 33.084 24.735 22.868 1.00 64.46 25 ILE C O 1
ATOM 3322 N N . LYS C 1 26 ? 33.760 24.124 20.803 1.00 70.94 26 LYS C N 1
ATOM 3323 C CA . LYS C 1 26 ? 32.464 23.600 20.366 1.00 74.95 26 LYS C CA 1
ATOM 3324 C C . LYS C 1 26 ? 32.133 22.239 20.975 1.00 80.26 26 LYS C C 1
ATOM 3325 O O . LYS C 1 26 ? 31.609 22.149 22.083 1.00 82.01 26 LYS C O 1
ATOM 3331 N N . GLY C 1 27 ? 32.427 21.183 20.226 1.00 85.68 27 GLY C N 1
ATOM 3332 C CA . GLY C 1 27 ? 32.186 19.822 20.671 1.00 89.32 27 GLY C CA 1
ATOM 3333 C C . GLY C 1 27 ? 33.122 18.867 19.958 1.00 92.60 27 GLY C C 1
ATOM 3334 O O . GLY C 1 27 ? 34.343 19.006 20.053 1.00 94.80 27 GLY C O 1
ATOM 3335 N N . ALA C 1 28 ? 32.547 17.904 19.243 1.00 94.18 28 ALA C N 1
ATOM 3336 C CA . ALA C 1 28 ? 33.313 16.961 18.426 1.00 95.42 28 ALA C CA 1
ATOM 3337 C C . ALA C 1 28 ? 34.395 16.238 19.227 1.00 96.19 28 ALA C C 1
ATOM 3338 O O . ALA C 1 28 ? 35.589 16.462 19.018 1.00 95.21 28 ALA C O 1
ATOM 3340 N N . ASN C 1 33 ? 40.448 20.884 19.052 1.00 70.85 33 ASN C N 1
ATOM 3341 C CA . ASN C 1 33 ? 41.772 21.452 19.274 1.00 72.01 33 ASN C CA 1
ATOM 3342 C C . ASN C 1 33 ? 41.943 22.774 18.543 1.00 68.09 33 ASN C C 1
ATOM 3343 O O . ASN C 1 33 ? 42.083 22.806 17.319 1.00 67.81 33 ASN C O 1
ATOM 3348 N N . MET C 1 34 ? 41.957 23.865 19.298 1.00 63.84 34 MET C N 1
ATOM 3349 C CA . MET C 1 34 ? 42.095 25.177 18.694 1.00 62.42 34 MET C CA 1
ATOM 3350 C C . MET C 1 34 ? 43.421 25.821 19.074 1.00 61.15 34 MET C C 1
ATOM 3351 O O . MET C 1 34 ? 43.649 26.165 20.233 1.00 57.80 34 MET C O 1
ATOM 3356 N N . ALA C 1 35 ? 44.296 25.968 18.085 1.00 44.10 35 ALA C N 1
ATOM 3357 C CA . ALA C 1 35 ? 45.594 26.584 18.296 1.00 42.35 35 ALA C CA 1
ATOM 3358 C C . ALA C 1 35 ? 45.486 28.099 18.159 1.00 43.84 35 ALA C C 1
ATOM 3359 O O . ALA C 1 35 ? 44.523 28.608 17.589 1.00 42.03 35 ALA C O 1
ATOM 3361 N N . ALA C 1 36 ? 46.466 28.819 18.693 1.00 44.44 36 ALA C N 1
ATOM 3362 C CA . ALA C 1 36 ? 46.494 30.270 18.552 1.00 46.77 36 ALA C CA 1
ATOM 3363 C C . ALA C 1 36 ? 47.921 30.776 18.427 1.00 45.68 36 ALA C C 1
ATOM 3364 O O . ALA C 1 36 ? 48.864 30.146 18.908 1.00 46.02 36 ALA C O 1
ATOM 3366 N N . GLN C 1 37 ? 48.069 31.917 17.766 1.00 40.54 37 GLN C N 1
ATOM 3367 C CA . GLN C 1 37 ? 49.364 32.562 17.631 1.00 40.38 37 GLN C CA 1
ATOM 3368 C C . GLN C 1 37 ? 49.238 34.006 18.074 1.00 38.83 37 GLN C C 1
ATOM 3369 O O . GLN C 1 37 ? 48.340 34.720 17.628 1.00 42.16 37 GLN C O 1
ATOM 3375 N N . ILE C 1 38 ? 50.130 34.429 18.962 1.00 35.57 38 ILE C N 1
ATOM 3376 C CA . ILE C 1 38 ? 50.122 35.799 19.463 1.00 34.18 38 ILE C CA 1
ATOM 3377 C C . ILE C 1 38 ? 51.431 36.475 19.089 1.00 34.84 38 ILE C C 1
ATOM 3378 O O . ILE C 1 38 ? 52.511 35.907 19.270 1.00 35.08 38 ILE C O 1
ATOM 3383 N N . ILE C 1 39 ? 51.330 37.686 18.558 1.00 33.05 39 ILE C N 1
ATOM 3384 C CA . ILE C 1 39 ? 52.495 38.419 18.099 1.00 33.06 39 ILE C CA 1
ATOM 3385 C C . ILE C 1 39 ? 52.451 39.850 18.632 1.00 32.13 39 ILE C C 1
ATOM 3386 O O . ILE C 1 39 ? 51.445 40.545 18.486 1.00 31.56 39 ILE C O 1
ATOM 3391 N N . GLU C 1 40 ? 53.532 40.276 19.278 1.00 31.49 40 GLU C N 1
ATOM 3392 C CA . GLU C 1 40 ? 53.630 41.639 19.796 1.00 28.16 40 GLU C CA 1
ATOM 3393 C C . GLU C 1 40 ? 54.866 42.309 19.216 1.00 30.30 40 GLU C C 1
ATOM 3394 O O . GLU C 1 40 ? 55.937 41.708 19.180 1.00 34.22 40 GLU C O 1
ATOM 3400 N N . VAL C 1 41 ? 54.726 43.544 18.740 1.00 29.20 41 VAL C N 1
ATOM 3401 C CA . VAL C 1 41 ? 55.866 44.219 18.124 1.00 29.12 41 VAL C CA 1
ATOM 3402 C C . VAL C 1 41 ? 56.009 45.687 18.527 1.00 32.85 41 VAL C C 1
ATOM 3403 O O . VAL C 1 41 ? 55.079 46.300 19.058 1.00 30.58 41 VAL C O 1
ATOM 3407 N N . ALA C 1 42 ? 57.197 46.226 18.270 1.00 30.77 42 ALA C N 1
ATOM 3408 C CA . ALA C 1 42 ? 57.453 47.659 18.318 1.00 32.16 42 ALA C CA 1
ATOM 3409 C C . ALA C 1 42 ? 58.217 48.031 17.051 1.00 34.88 42 ALA C C 1
ATOM 3410 O O . ALA C 1 42 ? 59.061 47.257 16.599 1.00 35.14 42 ALA C O 1
ATOM 3412 N N . PRO C 1 43 ? 57.910 49.197 16.456 1.00 32.38 43 PRO C N 1
ATOM 3413 C CA . PRO C 1 43 ? 56.855 50.133 16.864 1.00 31.11 43 PRO C CA 1
ATOM 3414 C C . PRO C 1 43 ? 55.477 49.546 16.571 1.00 32.51 43 PRO C C 1
ATOM 3415 O O . PRO C 1 43 ? 55.360 48.699 15.676 1.00 33.09 43 PRO C O 1
ATOM 3419 N N . GLY C 1 44 ? 54.466 49.978 17.321 1.00 29.86 44 GLY C N 1
ATOM 3420 C CA . GLY C 1 44 ? 53.154 49.348 17.304 1.00 31.88 44 GLY C CA 1
ATOM 3421 C C . GLY C 1 44 ? 52.491 49.162 15.947 1.00 33.48 44 GLY C C 1
ATOM 3422 O O . GLY C 1 44 ? 51.844 48.145 15.708 1.00 34.58 44 GLY C O 1
ATOM 3423 N N . LEU C 1 45 ? 52.647 50.136 15.057 1.00 29.07 45 LEU C N 1
ATOM 3424 C CA . LEU C 1 45 ? 51.939 50.115 13.779 1.00 31.85 45 LEU C CA 1
ATOM 3425 C C . LEU C 1 45 ? 52.487 49.065 12.819 1.00 30.22 45 LEU C C 1
ATOM 3426 O O . LEU C 1 45 ? 51.862 48.768 11.802 1.00 30.29 45 LEU C O 1
ATOM 3431 N N . ASP C 1 46 ? 53.645 48.502 13.147 1.00 31.17 46 ASP C N 1
ATOM 3432 C CA . ASP C 1 46 ? 54.232 47.435 12.342 1.00 35.24 46 ASP C CA 1
ATOM 3433 C C . ASP C 1 46 ? 53.358 46.188 12.358 1.00 33.63 46 ASP C C 1
ATOM 3434 O O . ASP C 1 46 ? 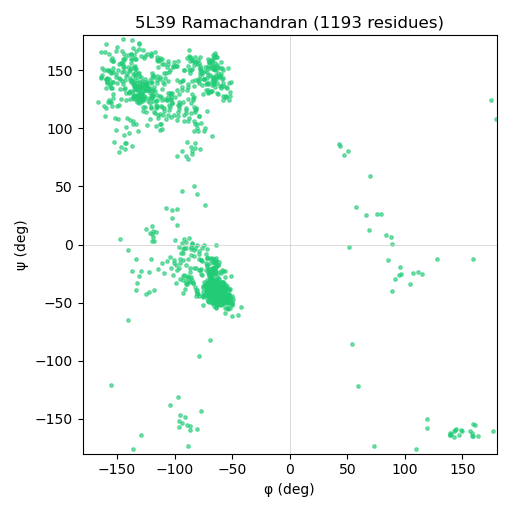53.499 45.310 11.501 1.00 36.25 46 ASP C O 1
ATOM 3439 N N . ILE C 1 47 ? 52.453 46.106 13.328 1.00 31.97 47 ILE C N 1
ATOM 3440 C CA . ILE C 1 47 ? 51.599 44.933 13.437 1.00 30.38 47 ILE C CA 1
ATOM 3441 C C . ILE C 1 47 ? 50.600 44.882 12.276 1.00 30.44 47 ILE C C 1
ATOM 3442 O O . ILE C 1 47 ? 50.086 43.814 11.934 1.00 32.17 47 ILE C O 1
ATOM 3447 N N . GLU C 1 48 ? 50.348 46.024 11.639 1.00 32.42 48 GLU C N 1
ATOM 3448 C CA . GLU C 1 48 ? 49.398 46.055 10.532 1.00 32.42 48 GLU C CA 1
ATOM 3449 C C . GLU C 1 48 ? 49.954 45.306 9.322 1.00 36.57 48 GLU C C 1
ATOM 3450 O O . GLU C 1 48 ? 49.232 44.561 8.663 1.00 39.25 48 GLU C O 1
ATOM 3456 N N . GLY C 1 49 ? 51.240 45.493 9.038 1.00 30.91 49 GLY C N 1
ATOM 3457 C CA . GLY C 1 49 ? 51.889 44.764 7.965 1.00 32.52 49 GLY C CA 1
ATOM 3458 C C . GLY C 1 49 ? 51.951 43.277 8.271 1.00 43.49 49 GLY C C 1
ATOM 3459 O O . GLY C 1 49 ? 51.827 42.438 7.376 1.00 39.16 49 GLY C O 1
ATOM 3460 N N . VAL C 1 50 ? 52.148 42.952 9.546 1.00 42.57 50 VAL C N 1
ATOM 3461 C CA . VAL C 1 50 ? 52.163 41.565 9.997 1.00 44.59 50 VAL C CA 1
ATOM 3462 C C . VAL C 1 50 ? 50.802 40.918 9.773 1.00 41.87 50 VAL C C 1
ATOM 3463 O O . VAL C 1 50 ? 50.710 39.795 9.277 1.00 40.95 50 VAL C O 1
ATOM 3467 N N . THR C 1 51 ? 49.749 41.643 10.141 1.00 38.51 51 THR C N 1
ATOM 3468 C CA . THR C 1 51 ? 48.381 41.157 10.017 1.00 38.60 51 THR C CA 1
ATOM 3469 C C . THR C 1 51 ? 48.020 40.913 8.560 1.00 43.53 51 THR C C 1
ATOM 3470 O O . THR C 1 51 ? 47.401 39.899 8.218 1.00 42.99 51 THR C O 1
ATOM 3474 N N . ASP C 1 52 ? 48.426 41.846 7.706 1.00 42.39 52 ASP C N 1
ATOM 3475 C CA . ASP C 1 52 ? 48.183 41.746 6.278 1.00 41.06 52 ASP C CA 1
ATOM 3476 C C . ASP C 1 52 ? 48.768 40.459 5.700 1.00 39.19 52 ASP C C 1
ATOM 3477 O O . ASP C 1 52 ? 48.143 39.806 4.868 1.00 39.89 52 ASP C O 1
ATOM 3482 N N . VAL C 1 53 ? 49.968 40.100 6.144 1.00 37.79 53 VAL C N 1
ATOM 3483 C CA . VAL C 1 53 ? 50.630 38.900 5.646 1.00 48.36 53 VAL C CA 1
ATOM 3484 C C . VAL C 1 53 ? 49.999 37.645 6.238 1.00 43.70 53 VAL C C 1
ATOM 3485 O O . VAL C 1 53 ? 49.752 36.669 5.526 1.00 41.78 53 VAL C O 1
ATOM 3489 N N . ALA C 1 54 ? 49.726 37.678 7.540 1.00 38.24 54 ALA C N 1
ATOM 3490 C CA . ALA C 1 54 ? 49.197 36.506 8.230 1.00 49.16 54 ALA C CA 1
ATOM 3491 C C . ALA C 1 54 ? 47.815 36.095 7.716 1.00 47.98 54 ALA C C 1
ATOM 3492 O O . ALA C 1 54 ? 47.607 34.944 7.318 1.00 44.30 54 ALA C O 1
ATOM 3494 N N . LEU C 1 55 ? 46.881 37.042 7.722 1.00 42.56 55 LEU C N 1
ATOM 3495 C CA . LEU C 1 55 ? 45.488 36.744 7.421 1.00 43.74 55 LEU C CA 1
ATOM 3496 C C . LEU C 1 55 ? 45.290 36.371 5.954 1.00 50.36 55 LEU C C 1
ATOM 3497 O O . LEU C 1 55 ? 44.338 35.670 5.611 1.00 50.60 55 LEU C O 1
ATOM 3502 N N . LYS C 1 56 ? 46.192 36.829 5.092 1.00 49.97 56 LYS C N 1
ATOM 3503 C CA . LYS C 1 56 ? 46.124 36.476 3.680 1.00 49.16 56 LYS C CA 1
ATOM 3504 C C . LYS C 1 56 ? 46.696 35.092 3.404 1.00 49.89 56 LYS C C 1
ATOM 3505 O O . LYS C 1 56 ? 46.130 34.337 2.625 1.00 49.22 56 LYS C O 1
ATOM 3511 N N . HIS C 1 57 ? 47.815 34.758 4.038 1.00 48.41 57 HIS C N 1
ATOM 3512 C CA . HIS C 1 57 ? 48.522 33.529 3.694 1.00 57.96 57 HIS C CA 1
ATOM 3513 C C . HIS C 1 57 ? 47.750 32.268 4.079 1.00 60.59 57 HIS C C 1
ATOM 3514 O O . HIS C 1 57 ? 47.938 31.212 3.479 1.00 67.63 57 HIS C O 1
ATOM 3521 N N . ALA C 1 58 ? 46.878 32.381 5.073 1.00 57.88 58 ALA C N 1
ATOM 3522 C CA . ALA C 1 58 ? 46.089 31.241 5.529 1.00 61.23 58 ALA C CA 1
ATOM 3523 C C . ALA C 1 58 ? 44.796 31.729 6.160 1.00 59.39 58 ALA C C 1
ATOM 3524 O O . ALA C 1 58 ? 44.711 32.877 6.596 1.00 55.33 58 ALA C O 1
ATOM 3526 N N . GLU C 1 59 ? 43.784 30.871 6.215 1.00 57.45 59 GLU C N 1
ATOM 3527 C CA . GLU C 1 59 ? 42.520 31.303 6.795 1.00 60.65 59 GLU C CA 1
ATOM 3528 C C . GLU C 1 59 ? 42.464 30.985 8.288 1.00 56.50 59 GLU C C 1
ATOM 3529 O O . GLU C 1 59 ? 42.418 29.825 8.698 1.00 58.08 59 GLU C O 1
ATOM 3535 N N . VAL C 1 60 ? 42.493 32.040 9.093 1.00 52.11 60 VAL C N 1
ATOM 3536 C CA . VAL C 1 60 ? 42.441 31.933 10.547 1.00 50.83 60 VAL C CA 1
ATOM 3537 C C . VAL C 1 60 ? 41.480 32.981 11.102 1.00 48.05 60 VAL C C 1
ATOM 3538 O O . VAL C 1 60 ? 41.054 33.886 10.381 1.00 46.34 60 VAL C O 1
ATOM 3542 N N . LYS C 1 61 ? 41.151 32.870 12.384 1.00 45.04 61 LYS C N 1
ATOM 3543 C CA . LYS C 1 61 ? 40.240 33.821 13.017 1.00 50.16 61 LYS C CA 1
ATOM 3544 C C . LYS C 1 61 ? 40.980 34.729 13.990 1.00 48.54 61 LYS C C 1
ATOM 3545 O O . LYS C 1 61 ? 41.487 34.263 15.008 1.00 50.30 61 LYS C O 1
ATOM 3551 N N . ALA C 1 62 ? 41.032 36.025 13.692 1.00 46.66 62 ALA C N 1
ATOM 3552 C CA . ALA C 1 62 ? 41.743 36.960 14.558 1.00 47.49 62 ALA C CA 1
ATOM 3553 C C . ALA C 1 62 ? 40.866 37.458 15.702 1.00 46.77 62 ALA C C 1
ATOM 3554 O O . ALA C 1 62 ? 39.805 38.036 15.480 1.00 49.51 62 ALA C O 1
ATOM 3556 N N . GLY C 1 63 ? 41.321 37.235 16.929 1.00 44.05 63 GLY C N 1
ATOM 3557 C CA . GLY C 1 63 ? 40.601 37.700 18.098 1.00 44.89 63 GLY C CA 1
ATOM 3558 C C . GLY C 1 63 ? 41.130 39.023 18.612 1.00 45.27 63 GLY C C 1
ATOM 3559 O O . GLY C 1 63 ? 40.434 39.737 19.336 1.00 48.08 63 GLY C O 1
ATOM 3560 N N . ILE C 1 64 ? 42.364 39.359 18.244 1.00 43.05 64 ILE C N 1
ATOM 3561 C CA . ILE C 1 64 ? 42.972 40.614 18.693 1.00 40.99 64 ILE C CA 1
ATOM 3562 C C . ILE C 1 64 ? 43.756 41.320 17.587 1.00 37.51 64 ILE C C 1
ATOM 3563 O O . ILE C 1 64 ? 44.641 40.737 16.958 1.00 34.33 64 ILE C O 1
ATOM 3568 N N . LEU C 1 65 ? 43.411 42.579 17.350 1.00 31.89 65 LEU C N 1
ATOM 3569 C CA . LEU C 1 65 ? 44.262 43.484 16.590 1.00 29.95 65 LEU C CA 1
ATOM 3570 C C . LEU C 1 65 ? 44.222 44.816 17.303 1.00 29.22 65 LEU C C 1
ATOM 3571 O O . LEU C 1 65 ? 43.206 45.500 17.275 1.00 29.62 65 LEU C O 1
ATOM 3576 N N . VAL C 1 66 ? 45.318 45.166 17.967 1.00 27.89 66 VAL C N 1
ATOM 3577 C CA . VAL C 1 66 ? 45.359 46.363 18.801 1.00 30.22 66 VAL C CA 1
ATOM 3578 C C . VAL C 1 66 ? 46.713 47.053 18.704 1.00 30.80 66 VAL C C 1
ATOM 3579 O O . VAL C 1 66 ? 47.761 46.397 18.774 1.00 32.45 66 VAL C O 1
ATOM 3583 N N . VAL C 1 67 ? 46.690 48.374 18.545 1.00 26.96 67 VAL C N 1
ATOM 3584 C CA . VAL C 1 67 ? 47.888 49.185 18.719 1.00 27.18 67 VAL C CA 1
ATOM 3585 C C . VAL C 1 67 ? 47.685 50.089 19.929 1.00 30.21 67 VAL C C 1
ATOM 3586 O O . VAL C 1 67 ? 46.859 51.001 19.901 1.00 28.91 67 VAL C O 1
ATOM 3590 N N . GLU C 1 68 ? 48.430 49.834 20.999 1.00 24.97 68 GLU C N 1
ATOM 3591 C CA . GLU C 1 68 ? 48.276 50.625 22.220 1.00 28.94 68 GLU C CA 1
ATOM 3592 C C . GLU C 1 68 ? 49.306 51.743 22.261 1.00 25.82 68 GLU C C 1
ATOM 3593 O O . GLU C 1 68 ? 49.803 52.155 21.218 1.00 26.83 68 GLU C O 1
ATOM 3599 N N . ARG C 1 69 ? 49.618 52.234 23.457 1.00 25.96 69 ARG C N 1
ATOM 3600 C CA . ARG C 1 69 ? 50.504 53.388 23.603 1.00 24.11 69 ARG C CA 1
ATOM 3601 C C . ARG C 1 69 ? 51.825 53.214 22.856 1.00 26.96 69 ARG C C 1
ATOM 3602 O O . ARG C 1 69 ? 52.281 54.124 22.170 1.00 25.67 69 ARG C O 1
ATOM 3610 N N . GLN C 1 70 ? 52.433 52.041 22.988 1.00 27.80 70 GLN C N 1
ATOM 3611 C CA . GLN C 1 70 ? 53.720 51.774 22.360 1.00 26.50 70 GLN C CA 1
ATOM 3612 C C . GLN C 1 70 ? 53.666 50.573 21.420 1.00 28.38 70 GLN C C 1
ATOM 3613 O O . GLN C 1 70 ? 54.247 50.600 20.338 1.00 30.74 70 GLN C O 1
ATOM 3619 N N . PHE C 1 71 ? 52.970 49.521 21.838 1.00 25.28 71 PHE C N 1
ATOM 3620 C CA . PHE C 1 71 ? 53.133 48.216 21.203 1.00 25.59 71 PHE C CA 1
ATOM 3621 C C . PHE C 1 71 ? 51.929 47.769 20.373 1.00 26.45 71 PHE C C 1
ATOM 3622 O O . PHE C 1 71 ? 50.797 48.199 20.602 1.00 30.22 71 PHE C O 1
ATOM 3630 N N . GLY C 1 72 ? 52.194 46.903 19.398 1.00 25.84 72 GLY C N 1
ATOM 3631 C CA . GLY C 1 72 ? 51.162 46.388 18.518 1.00 25.93 72 GLY C CA 1
ATOM 3632 C C . GLY C 1 72 ? 50.941 44.905 18.752 1.00 27.80 72 GLY C C 1
ATOM 3633 O O . GLY C 1 72 ? 51.888 44.160 18.996 1.00 25.97 72 GLY C O 1
ATOM 3634 N N . TYR C 1 73 ? 49.687 44.476 18.682 1.00 29.80 73 TYR C N 1
ATOM 3635 C CA . TYR C 1 73 ? 49.330 43.107 19.035 1.00 26.81 73 TYR C CA 1
ATOM 3636 C C . TYR C 1 73 ? 48.460 42.454 17.979 1.00 28.19 73 TYR C C 1
ATOM 3637 O O . TYR C 1 73 ? 47.496 43.051 17.510 1.00 32.14 73 TYR C O 1
ATOM 3646 N N . LEU C 1 74 ? 48.803 41.223 17.618 1.00 25.54 74 LEU C N 1
ATOM 3647 C CA . LEU C 1 74 ? 47.945 40.397 16.775 1.00 29.05 74 LEU C CA 1
ATOM 3648 C C . LEU C 1 74 ? 47.774 39.024 17.409 1.00 31.42 74 LEU C C 1
ATOM 3649 O O . LEU C 1 74 ? 48.742 38.418 17.863 1.00 30.00 74 LEU C O 1
ATOM 3654 N N . GLU C 1 75 ? 46.537 38.543 17.439 1.00 34.43 75 GLU C N 1
ATOM 3655 C CA . GLU C 1 75 ? 46.260 37.170 17.826 1.00 34.29 75 GLU C CA 1
ATOM 3656 C C . GLU C 1 75 ? 45.253 36.586 16.854 1.00 32.69 75 GLU C C 1
ATOM 3657 O O . GLU C 1 75 ? 44.242 37.220 16.548 1.00 37.07 75 GLU C O 1
ATOM 3663 N N . PHE C 1 76 ? 45.527 35.380 16.372 1.00 32.64 76 PHE C N 1
ATOM 3664 C CA . PHE C 1 76 ? 44.550 34.649 15.584 1.00 34.23 76 PHE C CA 1
ATOM 3665 C C . PHE C 1 76 ? 44.531 33.185 16.013 1.00 50.37 76 PHE C C 1
ATOM 3666 O O . PHE C 1 76 ? 45.486 32.695 16.617 1.00 44.22 76 PHE C O 1
ATOM 3674 N N . HIS C 1 77 ? 43.437 32.495 15.709 1.00 37.19 77 HIS C N 1
ATOM 3675 C CA . HIS C 1 77 ? 43.279 31.111 16.122 1.00 42.13 77 HIS C CA 1
ATOM 3676 C C . HIS C 1 77 ? 42.503 30.312 15.091 1.00 45.77 77 HIS C C 1
ATOM 3677 O O . HIS C 1 77 ? 41.874 30.873 14.196 1.00 43.85 77 HIS C O 1
ATOM 3684 N N . GLY C 1 78 ? 42.548 28.995 15.241 1.00 46.65 78 GLY C N 1
ATOM 3685 C CA . GLY C 1 78 ? 41.872 28.086 14.337 1.00 46.23 78 GLY C CA 1
ATOM 3686 C C . GLY C 1 78 ? 42.488 26.714 14.496 1.00 48.64 78 GLY C C 1
ATOM 3687 O O . GLY C 1 78 ? 43.052 26.401 15.547 1.00 48.41 78 GLY C O 1
ATOM 3688 N N . GLU C 1 79 ? 42.391 25.897 13.455 1.00 53.87 79 GLU C N 1
ATOM 3689 C CA . GLU C 1 79 ? 43.002 24.575 13.475 1.00 61.45 79 GLU C CA 1
ATOM 3690 C C . GLU C 1 79 ? 44.512 24.721 13.337 1.00 60.94 79 GLU C C 1
ATOM 3691 O O . GLU C 1 79 ? 44.994 25.666 12.708 1.00 61.83 79 GLU C O 1
ATOM 3697 N N . THR C 1 80 ? 45.244 23.782 13.932 1.00 59.46 80 THR C N 1
ATOM 3698 C CA . THR C 1 80 ? 46.698 23.870 14.079 1.00 58.22 80 THR C CA 1
ATOM 3699 C C . THR C 1 80 ? 47.438 24.210 12.786 1.00 57.86 80 THR C C 1
ATOM 3700 O O . THR C 1 80 ? 48.309 25.086 12.770 1.00 56.22 80 THR C O 1
ATOM 3704 N N . GLY C 1 81 ? 47.085 23.517 11.710 1.00 58.62 81 GLY C N 1
ATOM 3705 C CA . GLY C 1 81 ? 47.707 23.735 10.417 1.00 61.21 81 GLY C CA 1
ATOM 3706 C C . GLY C 1 81 ? 47.538 25.153 9.906 1.00 52.46 81 GLY C C 1
ATOM 3707 O O . GLY C 1 81 ? 48.511 25.798 9.511 1.00 59.44 81 GLY C O 1
ATOM 3708 N N . ALA C 1 82 ? 46.302 25.641 9.917 1.00 52.07 82 ALA C N 1
ATOM 3709 C CA . ALA C 1 82 ? 46.014 27.007 9.487 1.00 50.46 82 ALA C CA 1
ATOM 3710 C C . ALA C 1 82 ? 46.793 28.031 10.318 1.00 47.59 82 ALA C C 1
ATOM 3711 O O . ALA C 1 82 ? 47.429 28.929 9.766 1.00 46.68 82 ALA C O 1
ATOM 3713 N N . VAL C 1 83 ? 46.752 27.884 11.639 1.00 46.33 83 VAL C N 1
ATOM 3714 C CA . VAL C 1 83 ? 47.437 28.816 12.538 1.00 43.74 83 VAL C CA 1
ATOM 3715 C C . VAL C 1 83 ? 48.944 28.845 12.279 1.00 47.55 83 VAL C C 1
ATOM 3716 O O . VAL C 1 83 ? 49.540 29.916 12.146 1.00 42.11 83 VAL C O 1
ATOM 3720 N N . LYS C 1 84 ? 49.552 27.665 12.188 1.00 47.02 84 LYS C N 1
ATOM 3721 C CA . LYS C 1 84 ? 50.988 27.567 11.960 1.00 49.48 84 LYS C CA 1
ATOM 3722 C C . LYS C 1 84 ? 51.380 28.083 10.576 1.00 52.69 84 LYS C C 1
ATOM 3723 O O . LYS C 1 84 ? 52.469 28.629 10.395 1.00 56.64 84 LYS C O 1
ATOM 3729 N N . ALA C 1 85 ? 50.489 27.914 9.604 1.00 52.71 85 ALA C N 1
ATOM 3730 C CA . ALA C 1 85 ? 50.716 28.457 8.269 1.00 53.32 85 ALA C CA 1
ATOM 3731 C C . ALA C 1 85 ? 50.769 29.987 8.296 1.00 47.84 85 ALA C C 1
ATOM 3732 O O . ALA C 1 85 ? 51.731 30.591 7.821 1.00 46.35 85 ALA C O 1
ATOM 3734 N N . ALA C 1 86 ? 49.742 30.613 8.858 1.00 44.85 86 ALA C N 1
ATOM 3735 C CA . ALA C 1 86 ? 49.715 32.069 8.944 1.00 42.83 86 ALA C CA 1
ATOM 3736 C C . ALA C 1 86 ? 50.863 32.589 9.809 1.00 47.77 86 ALA C C 1
ATOM 3737 O O . ALA C 1 86 ? 51.406 33.661 9.545 1.00 40.05 86 ALA C O 1
ATOM 3739 N N . ALA C 1 87 ? 51.245 31.821 10.828 1.00 47.97 87 ALA C N 1
ATOM 3740 C CA . ALA C 1 87 ? 52.314 32.239 11.738 1.00 45.09 87 ALA C CA 1
ATOM 3741 C C . ALA C 1 87 ? 53.672 32.263 11.038 1.00 47.14 87 ALA C C 1
ATOM 3742 O O . ALA C 1 87 ? 54.452 33.194 11.224 1.00 44.05 87 ALA C O 1
ATOM 3744 N N . ASP C 1 88 ? 53.959 31.243 10.231 1.00 45.87 88 ASP C N 1
ATOM 3745 C CA . ASP C 1 88 ? 55.253 31.192 9.558 1.00 54.20 88 ASP C CA 1
ATOM 3746 C C . ASP C 1 88 ? 55.383 32.302 8.520 1.00 52.65 88 ASP C C 1
ATOM 3747 O O . ASP C 1 88 ? 56.469 32.851 8.316 1.00 52.42 88 ASP C O 1
ATOM 3752 N N . ALA C 1 89 ? 54.275 32.630 7.864 1.00 49.22 89 ALA C N 1
ATOM 3753 C CA . ALA C 1 89 ? 54.268 33.744 6.928 1.00 56.25 89 ALA C CA 1
ATOM 3754 C C . ALA C 1 89 ? 54.567 35.044 7.669 1.00 54.13 89 ALA C C 1
ATOM 3755 O O . ALA C 1 89 ? 55.322 35.885 7.185 1.00 53.93 89 ALA C O 1
ATOM 3757 N N . ALA C 1 90 ? 53.977 35.197 8.851 1.00 51.73 90 ALA C N 1
ATOM 3758 C CA . ALA C 1 90 ? 54.229 36.373 9.680 1.00 44.93 90 ALA C CA 1
ATOM 3759 C C . ALA C 1 90 ? 55.687 36.399 10.124 1.00 44.99 90 ALA C C 1
ATOM 3760 O O . ALA C 1 90 ? 56.333 37.443 10.104 1.00 44.06 90 ALA C O 1
ATOM 3762 N N . LEU C 1 91 ? 56.204 35.235 10.502 1.00 49.30 91 LEU C N 1
ATOM 3763 C CA . LEU C 1 91 ? 57.582 35.116 10.964 1.00 52.37 91 LEU C CA 1
ATOM 3764 C C . LEU C 1 91 ? 58.585 35.508 9.886 1.00 54.99 91 LEU C C 1
ATOM 3765 O O . LEU C 1 91 ? 59.565 36.195 10.169 1.00 49.86 91 LEU C O 1
ATOM 3770 N N . ASP C 1 92 ? 58.340 35.067 8.654 1.00 59.57 92 ASP C N 1
ATOM 3771 C CA . ASP C 1 92 ? 59.206 35.416 7.533 1.00 63.03 92 ASP C CA 1
ATOM 3772 C C . ASP C 1 92 ? 59.214 36.921 7.323 1.00 66.39 92 ASP C C 1
ATOM 3773 O O . ASP C 1 92 ? 60.244 37.511 6.999 1.00 71.76 92 ASP C O 1
ATOM 3778 N N . TYR C 1 93 ? 58.053 37.535 7.514 1.00 63.57 93 TYR C N 1
ATOM 3779 C CA . TYR C 1 93 ? 57.920 38.979 7.422 1.00 62.40 93 TYR C CA 1
ATOM 3780 C C . TYR C 1 93 ? 58.652 39.674 8.569 1.00 65.16 93 TYR C C 1
ATOM 3781 O O . TYR C 1 93 ? 59.099 40.811 8.431 1.00 70.87 93 TYR C O 1
ATOM 3790 N N . LEU C 1 94 ? 58.773 38.986 9.701 1.00 59.79 94 LEU C N 1
ATOM 3791 C CA . LEU C 1 94 ? 59.429 39.559 10.874 1.00 55.97 94 LEU C CA 1
ATOM 3792 C C . LEU C 1 94 ? 60.887 39.119 11.003 1.00 59.58 94 LEU C C 1
ATOM 3793 O O . LEU C 1 94 ? 61.483 39.244 12.073 1.00 60.18 94 LEU C O 1
ATOM 3798 N N . GLY C 1 95 ? 61.457 38.601 9.919 1.00 58.35 95 GLY C N 1
ATOM 3799 C CA . GLY C 1 95 ? 62.858 38.221 9.919 1.00 58.62 95 GLY C CA 1
ATOM 3800 C C . GLY C 1 95 ? 63.111 36.734 9.749 1.00 59.47 95 GLY C C 1
ATOM 3801 O O . GLY C 1 95 ? 64.175 36.332 9.282 1.00 62.03 95 GLY C O 1
ATOM 3802 N N . GLY C 1 96 ? 62.139 35.915 10.138 1.00 58.52 96 GLY C N 1
ATOM 3803 C CA . GLY C 1 96 ? 62.252 34.476 9.992 1.00 61.47 96 GLY C CA 1
ATOM 3804 C C . GLY C 1 96 ? 62.915 33.765 11.158 1.00 65.18 96 GLY C C 1
ATOM 3805 O O . GLY C 1 96 ? 63.163 32.563 11.090 1.00 66.44 96 GLY C O 1
ATOM 3806 N N . ASP C 1 97 ? 63.201 34.495 12.232 1.00 64.58 97 ASP C N 1
ATOM 3807 C CA . ASP C 1 97 ? 63.843 33.897 13.405 1.00 64.50 97 ASP C CA 1
ATOM 3808 C C . ASP C 1 97 ? 63.065 34.203 14.684 1.00 59.60 97 ASP C C 1
ATOM 3809 O O . ASP C 1 97 ? 62.966 35.359 15.088 1.00 58.87 97 ASP C O 1
ATOM 3814 N N . PRO C 1 98 ? 62.510 33.158 15.320 1.00 58.34 98 PRO C N 1
ATOM 3815 C CA . PRO C 1 98 ? 61.713 33.258 16.550 1.00 58.81 98 PRO C CA 1
ATOM 3816 C C . PRO C 1 98 ? 62.548 33.622 17.778 1.00 57.44 98 PRO C C 1
ATOM 3817 O O . PRO C 1 98 ? 62.009 34.167 18.740 1.00 55.59 98 PRO C O 1
ATOM 3821 N N . ASP C 1 99 ? 63.842 33.319 17.741 1.00 59.65 99 ASP C N 1
ATOM 3822 C CA . ASP C 1 99 ? 64.738 33.601 18.859 1.00 61.54 99 ASP C CA 1
ATOM 3823 C C . ASP C 1 99 ? 65.014 35.090 18.999 1.00 58.59 99 ASP C C 1
ATOM 3824 O O . ASP C 1 99 ? 65.579 35.533 19.997 1.00 58.17 99 ASP C O 1
ATOM 3829 N N . ALA C 1 100 ? 64.624 35.857 17.988 1.00 55.87 100 ALA C N 1
ATOM 3830 C CA . ALA C 1 100 ? 64.792 37.301 18.018 1.00 53.93 100 ALA C CA 1
ATOM 3831 C C . ALA C 1 100 ? 63.796 37.941 18.982 1.00 47.58 100 ALA C C 1
ATOM 3832 O O . ALA C 1 100 ? 63.956 39.097 19.376 1.00 49.38 100 ALA C O 1
ATOM 3834 N N . ALA C 1 101 ? 62.771 37.180 19.357 1.00 42.88 101 ALA C N 1
ATOM 3835 C CA . ALA C 1 101 ? 61.734 37.677 20.256 1.00 45.12 101 ALA C CA 1
ATOM 3836 C C . ALA C 1 101 ? 62.306 37.962 21.637 1.00 44.22 101 ALA C C 1
ATOM 3837 O O . ALA C 1 101 ? 63.143 37.210 22.134 1.00 44.37 101 ALA C O 1
ATOM 3839 N N . VAL C 1 102 ? 61.861 39.056 22.245 1.00 39.36 102 VAL C N 1
ATOM 3840 C CA . VAL C 1 102 ? 62.263 39.378 23.608 1.00 34.59 102 VAL C CA 1
ATOM 3841 C C . VAL C 1 102 ? 61.830 38.250 24.546 1.00 35.89 102 VAL C C 1
ATOM 3842 O O . VAL C 1 102 ? 60.707 37.753 24.451 1.00 37.00 102 VAL C O 1
ATOM 3846 N N . ARG C 1 103 ? 62.728 37.831 25.431 1.00 33.73 103 ARG C N 1
ATOM 3847 C CA . ARG C 1 103 ? 62.401 36.792 26.402 1.00 36.51 103 ARG C CA 1
ATOM 3848 C C . ARG C 1 103 ? 61.450 37.338 27.462 1.00 35.65 103 ARG C C 1
ATOM 3849 O O . ARG C 1 103 ? 61.564 38.492 27.861 1.00 36.12 103 ARG C O 1
ATOM 3857 N N . PRO C 1 104 ? 60.500 36.509 27.922 1.00 36.31 104 PRO C N 1
ATOM 3858 C CA . PRO C 1 104 ? 59.596 36.981 28.971 1.00 36.20 104 PRO C CA 1
ATOM 3859 C C . PRO C 1 104 ? 60.328 37.155 30.299 1.00 32.67 104 PRO C C 1
ATOM 3860 O O . PRO C 1 104 ? 61.265 36.417 30.592 1.00 32.71 104 PRO C O 1
ATOM 3864 N N . GLU C 1 105 ? 59.914 38.144 31.077 1.00 33.46 105 GLU C N 1
ATOM 3865 C CA . GLU C 1 105 ? 60.481 38.356 32.395 1.00 36.68 105 GLU C CA 1
ATOM 3866 C C . GLU C 1 105 ? 59.352 38.450 33.414 1.00 33.84 105 GLU C C 1
ATOM 3867 O O . GLU C 1 105 ? 58.445 39.271 33.275 1.00 32.75 105 GLU C O 1
ATOM 3873 N N . ILE C 1 106 ? 59.394 37.588 34.424 1.00 31.03 106 ILE C N 1
ATOM 3874 C CA . ILE C 1 106 ? 58.409 37.639 35.494 1.00 28.78 106 ILE C CA 1
ATOM 3875 C C . ILE C 1 106 ? 58.813 38.764 36.442 1.00 33.91 106 ILE C C 1
ATOM 3876 O O . ILE C 1 106 ? 59.837 38.674 37.118 1.00 37.64 106 ILE C O 1
ATOM 3881 N N . LEU C 1 107 ? 58.022 39.834 36.459 1.00 34.08 107 LEU C N 1
ATOM 3882 C CA . LEU C 1 107 ? 58.339 41.016 37.255 1.00 30.78 107 LEU C CA 1
ATOM 3883 C C . LEU C 1 107 ? 57.934 40.806 38.699 1.00 29.56 107 LEU C C 1
ATOM 3884 O O . LEU C 1 107 ? 58.638 41.209 39.620 1.00 30.23 107 LEU C O 1
ATOM 3889 N N . ALA C 1 108 ? 56.788 40.167 38.884 1.00 28.67 108 ALA C N 1
ATOM 3890 C CA . ALA C 1 108 ? 56.305 39.826 40.211 1.00 31.82 108 ALA C CA 1
ATOM 3891 C C . ALA C 1 108 ? 55.368 38.633 40.111 1.00 32.99 108 ALA C C 1
ATOM 3892 O O . ALA C 1 108 ? 54.674 38.454 39.109 1.00 33.99 108 ALA C O 1
ATOM 3894 N N . SER C 1 109 ? 55.366 37.807 41.146 1.00 29.78 109 SER C N 1
ATOM 3895 C CA . SER C 1 109 ? 54.409 36.715 41.232 1.00 35.77 109 SER C CA 1
ATOM 3896 C C . SER C 1 109 ? 54.241 36.350 42.688 1.00 36.79 109 SER C C 1
ATOM 3897 O O . SER C 1 109 ? 55.217 36.271 43.429 1.00 38.30 109 SER C O 1
ATOM 3900 N N . ARG C 1 110 ? 53.000 36.133 43.101 1.00 35.79 110 ARG C N 1
ATOM 3901 C CA . ARG C 1 110 ? 52.730 35.884 44.506 1.00 37.57 110 ARG C CA 1
ATOM 3902 C C . ARG C 1 110 ? 51.465 35.065 44.709 1.00 35.03 110 ARG C C 1
ATOM 3903 O O . ARG C 1 110 ? 50.461 35.257 44.015 1.00 33.05 110 ARG C O 1
ATOM 3911 N N . ILE C 1 111 ? 51.543 34.139 45.658 1.00 34.30 111 ILE C N 1
ATOM 3912 C CA . ILE C 1 111 ? 50.386 33.415 46.160 1.00 38.22 111 ILE C CA 1
ATOM 3913 C C . ILE C 1 111 ? 49.854 34.160 47.364 1.00 37.26 111 ILE C C 1
ATOM 3914 O O . ILE C 1 111 ? 50.581 34.378 48.332 1.00 35.03 111 ILE C O 1
ATOM 3919 N N . ILE C 1 112 ? 48.593 34.559 47.307 1.00 39.87 112 ILE C N 1
ATOM 3920 C CA . ILE C 1 112 ? 47.968 35.204 48.452 1.00 46.85 112 ILE C CA 1
ATOM 3921 C C . ILE C 1 112 ? 46.897 34.286 49.022 1.00 53.30 112 ILE C C 1
ATOM 3922 O O . ILE C 1 112 ? 45.816 34.137 48.454 1.00 55.95 112 ILE C O 1
ATOM 3927 N N . SER C 1 113 ? 47.220 33.653 50.142 1.00 57.13 113 SER C N 1
ATOM 3928 C CA . SER C 1 113 ? 46.306 32.716 50.772 1.00 61.49 113 SER C CA 1
ATOM 3929 C C . SER C 1 113 ? 45.176 33.450 51.486 1.00 61.60 113 SER C C 1
ATOM 3930 O O . SER C 1 113 ? 45.422 34.374 52.267 1.00 66.94 113 SER C O 1
ATOM 3933 N N . SER C 1 114 ? 43.944 33.036 51.198 1.00 53.23 114 SER C N 1
ATOM 3934 C CA . SER C 1 114 ? 42.750 33.550 51.865 1.00 48.88 114 SER C CA 1
ATOM 3935 C C . SER C 1 114 ? 42.696 35.076 51.874 1.00 41.98 114 SER C C 1
ATOM 3936 O O . SER C 1 114 ? 43.033 35.711 52.875 1.00 37.21 114 SER C O 1
ATOM 3939 N N . ILE C 1 115 ? 42.273 35.664 50.759 1.00 35.76 115 ILE C N 1
ATOM 3940 C CA . ILE C 1 115 ? 42.279 37.115 50.643 1.00 40.15 115 ILE C CA 1
ATOM 3941 C C . ILE C 1 115 ? 41.200 37.751 51.508 1.00 40.23 115 ILE C C 1
ATOM 3942 O O . ILE C 1 115 ? 40.136 37.167 51.744 1.00 36.91 115 ILE C O 1
ATOM 3947 N N . ASP C 1 116 ? 41.499 38.956 51.983 1.00 39.48 116 ASP C N 1
ATOM 3948 C CA . ASP C 1 116 ? 40.602 39.718 52.836 1.00 42.37 116 ASP C CA 1
ATOM 3949 C C . ASP C 1 116 ? 39.362 40.145 52.057 1.00 39.70 116 ASP C C 1
ATOM 3950 O O . ASP C 1 116 ? 39.405 40.264 50.833 1.00 38.48 116 ASP C O 1
ATOM 3955 N N . HIS C 1 117 ? 38.261 40.382 52.760 1.00 41.69 117 HIS C N 1
ATOM 3956 C CA . HIS C 1 117 ? 37.026 40.791 52.096 1.00 44.05 117 HIS C CA 1
ATOM 3957 C C . HIS C 1 117 ? 37.183 42.147 51.406 1.00 40.41 117 HIS C C 1
ATOM 3958 O O . HIS C 1 117 ? 36.591 42.383 50.352 1.00 39.23 117 HIS C O 1
ATOM 3965 N N . GLN C 1 118 ? 37.983 43.036 51.989 1.00 36.18 118 GLN C N 1
ATOM 3966 C CA . GLN C 1 118 ? 38.240 44.328 51.353 1.00 35.63 118 GLN C CA 1
ATOM 3967 C C . GLN C 1 118 ? 39.051 44.132 50.092 1.00 33.87 118 GLN C C 1
ATOM 3968 O O . GLN C 1 118 ? 38.830 44.800 49.083 1.00 33.98 118 GLN C O 1
ATOM 3974 N N . HIS C 1 119 ? 40.008 43.215 50.169 1.00 31.82 119 HIS C N 1
ATOM 3975 C CA . HIS C 1 119 ? 40.895 42.960 49.049 1.00 31.90 119 HIS C CA 1
ATOM 3976 C C . HIS C 1 119 ? 40.105 42.389 47.873 1.00 31.55 119 HIS C C 1
ATOM 3977 O O . HIS C 1 119 ? 40.311 42.790 46.731 1.00 34.02 119 HIS C O 1
ATOM 3984 N N . ALA C 1 120 ? 39.187 41.469 48.164 1.00 32.53 120 ALA C N 1
ATOM 3985 C CA . ALA C 1 120 ? 38.302 40.903 47.141 1.00 32.47 120 ALA C CA 1
ATOM 3986 C C . ALA C 1 120 ? 37.455 41.993 46.486 1.00 32.99 120 ALA C C 1
ATOM 3987 O O . ALA C 1 120 ? 37.345 42.074 45.258 1.00 30.82 120 ALA C O 1
ATOM 3989 N N . PHE C 1 121 ? 36.850 42.816 47.334 1.00 30.82 121 PHE C N 1
ATOM 3990 C CA . PHE C 1 121 ? 36.074 43.981 46.913 1.00 32.17 121 PHE C CA 1
ATOM 3991 C C . PHE C 1 121 ? 36.842 44.860 45.925 1.00 31.89 121 PHE C C 1
ATOM 3992 O O . PHE C 1 121 ? 36.344 45.184 44.844 1.00 35.76 121 PHE C O 1
ATOM 4000 N N . LEU C 1 122 ? 38.061 45.238 46.296 1.00 34.25 122 LEU C N 1
ATOM 4001 C CA . LEU C 1 122 ? 38.898 46.087 45.450 1.00 33.36 122 LEU C CA 1
ATOM 4002 C C . LEU C 1 122 ? 39.254 45.418 44.123 1.00 32.79 122 LEU C C 1
ATOM 4003 O O . LEU C 1 122 ? 39.216 46.050 43.070 1.00 30.76 122 LEU C O 1
ATOM 4008 N N . ILE C 1 123 ? 39.611 44.139 44.173 1.00 31.93 123 ILE C N 1
ATOM 4009 C CA . ILE C 1 123 ? 39.957 43.419 42.952 1.00 30.95 123 ILE C CA 1
ATOM 4010 C C . ILE C 1 123 ? 38.750 43.352 42.017 1.00 29.09 123 ILE C C 1
ATOM 4011 O O . ILE C 1 123 ? 38.867 43.640 40.823 1.00 28.90 123 ILE C O 1
ATOM 4016 N N . ASN C 1 124 ? 37.586 43.015 42.567 1.00 28.10 124 ASN C N 1
ATOM 4017 C CA . ASN C 1 124 ? 36.362 42.919 41.772 1.00 29.67 124 ASN C CA 1
ATOM 4018 C C . ASN C 1 124 ? 35.978 44.212 41.057 1.00 33.63 124 ASN C C 1
ATOM 4019 O O . ASN C 1 124 ? 35.238 44.181 40.075 1.00 32.51 124 ASN C O 1
ATOM 4024 N N . ARG C 1 125 ? 36.470 45.343 41.559 1.00 30.05 125 ARG C N 1
ATOM 4025 C CA . ARG C 1 125 ? 36.160 46.638 40.966 1.00 31.99 125 ARG C CA 1
ATOM 4026 C C . ARG C 1 125 ? 37.191 47.063 39.925 1.00 35.79 125 ARG C C 1
ATOM 4027 O O . ARG C 1 125 ? 37.043 48.105 39.295 1.00 35.38 125 ARG C O 1
ATOM 4035 N N . ASN C 1 126 ? 38.234 46.249 39.762 1.00 35.84 126 ASN C N 1
ATOM 4036 C CA . ASN C 1 126 ? 39.284 46.486 38.775 1.00 37.09 126 ASN C CA 1
ATOM 4037 C C . ASN C 1 126 ? 39.298 45.417 37.690 1.00 39.94 126 ASN C C 1
ATOM 4038 O O . ASN C 1 126 ? 39.834 45.628 36.604 1.00 41.73 126 ASN C O 1
ATOM 4043 N N . LYS C 1 127 ? 38.720 44.264 38.011 1.00 39.25 127 LYS C N 1
ATOM 4044 C CA . LYS C 1 127 ? 38.874 43.051 37.215 1.00 42.46 127 LYS C CA 1
ATOM 4045 C C . LYS C 1 127 ? 38.157 43.074 35.871 1.00 43.15 127 LYS C C 1
ATOM 4046 O O . LYS C 1 127 ? 37.231 43.853 35.647 1.00 44.66 127 LYS C O 1
ATOM 4052 N N . ILE C 1 128 ? 38.615 42.199 34.983 1.00 42.79 128 ILE C N 1
ATOM 4053 C CA . ILE C 1 128 ? 37.839 41.752 33.837 1.00 41.01 128 ILE C CA 1
ATOM 4054 C C . ILE C 1 128 ? 37.946 40.233 33.828 1.00 42.84 128 ILE C C 1
ATOM 4055 O O . ILE C 1 128 ? 38.940 39.667 33.363 1.00 37.44 128 ILE C O 1
ATOM 4060 N N . GLY C 1 129 ? 36.932 39.583 34.383 1.00 40.25 129 GLY C N 1
ATOM 4061 C CA . GLY C 1 129 ? 36.942 38.145 34.548 1.00 40.16 129 GLY C CA 1
ATOM 4062 C C . GLY C 1 129 ? 35.960 37.764 35.630 1.00 40.33 129 GLY C C 1
ATOM 4063 O O . GLY C 1 129 ? 35.015 38.501 35.899 1.00 39.26 129 GLY C O 1
ATOM 4064 N N . SER C 1 130 ? 36.190 36.622 36.263 1.00 41.00 130 SER C N 1
ATOM 4065 C CA . SER C 1 130 ? 35.247 36.107 37.242 1.00 41.70 130 SER C CA 1
ATOM 4066 C C . SER C 1 130 ? 35.384 36.784 38.598 1.00 38.66 130 SER C C 1
ATOM 4067 O O . SER C 1 130 ? 36.483 37.101 39.051 1.00 31.83 130 SER C O 1
ATOM 4070 N N . MET C 1 131 ? 34.236 36.994 39.227 1.00 41.48 131 MET C N 1
ATOM 4071 C CA . MET C 1 131 ? 34.131 37.550 40.568 1.00 41.72 131 MET C CA 1
ATOM 4072 C C . MET C 1 131 ? 34.934 36.761 41.607 1.00 37.79 131 MET C C 1
ATOM 4073 O O . MET C 1 131 ? 34.776 35.551 41.731 1.00 33.51 131 MET C O 1
ATOM 4078 N N . VAL C 1 132 ? 35.795 37.440 42.357 1.00 37.09 132 VAL C N 1
ATOM 4079 C CA . VAL C 1 132 ? 36.524 36.752 43.418 1.00 37.45 132 VAL C CA 1
ATOM 4080 C C . VAL C 1 132 ? 35.765 36.909 44.736 1.00 41.52 132 VAL C C 1
ATOM 4081 O O . VAL C 1 132 ? 35.172 37.958 45.005 1.00 41.25 132 VAL C O 1
ATOM 4085 N N . LEU C 1 133 ? 35.742 35.845 45.535 1.00 43.90 133 LEU C N 1
ATOM 4086 C CA . LEU C 1 133 ? 35.034 35.859 46.814 1.00 46.87 133 LEU C CA 1
ATOM 4087 C C . LEU C 1 133 ? 36.019 35.976 47.976 1.00 44.72 133 LEU C C 1
ATOM 4088 O O . LEU C 1 133 ? 37.162 35.528 47.870 1.00 38.46 133 LEU C O 1
ATOM 4093 N N . PRO C 1 134 ? 35.579 36.593 49.086 1.00 45.72 134 PRO C N 1
ATOM 4094 C CA . PRO C 1 134 ? 36.392 36.649 50.304 1.00 45.02 134 PRO C CA 1
ATOM 4095 C C . PRO C 1 134 ? 36.801 35.262 50.773 1.00 42.57 134 PRO C C 1
ATOM 4096 O O . PRO C 1 134 ? 35.973 34.351 50.768 1.00 41.35 134 PRO C O 1
ATOM 4100 N N . GLY C 1 135 ? 38.063 35.103 51.158 1.00 44.01 135 GLY C N 1
ATOM 4101 C CA . GLY C 1 135 ? 38.541 33.833 51.676 1.00 44.25 135 GLY C CA 1
ATOM 4102 C C . GLY C 1 135 ? 39.219 32.961 50.634 1.00 45.02 135 GLY C C 1
ATOM 4103 O O . GLY C 1 135 ? 39.973 32.051 50.979 1.00 43.80 135 GLY C O 1
ATOM 4104 N N . GLU C 1 136 ? 38.959 33.238 49.357 1.00 41.79 136 GLU C N 1
ATOM 4105 C CA . GLU C 1 136 ? 39.593 32.484 48.280 1.00 44.90 136 GLU C CA 1
ATOM 4106 C C . GLU C 1 136 ? 41.097 32.719 48.251 1.00 40.91 136 GLU C C 1
ATOM 4107 O O . GLU C 1 136 ? 41.580 33.766 48.682 1.00 35.93 136 GLU C O 1
ATOM 4113 N N . SER C 1 137 ? 41.834 31.740 47.742 1.00 39.66 137 SER C N 1
ATOM 4114 C CA . SER C 1 137 ? 43.261 31.914 47.521 1.00 43.28 137 SER C CA 1
ATOM 4115 C C . SER C 1 137 ? 43.492 32.550 46.152 1.00 44.53 137 SER C C 1
ATOM 4116 O O . SER C 1 137 ? 42.735 32.313 45.211 1.00 44.53 137 SER C O 1
ATOM 4119 N N . LEU C 1 138 ? 44.539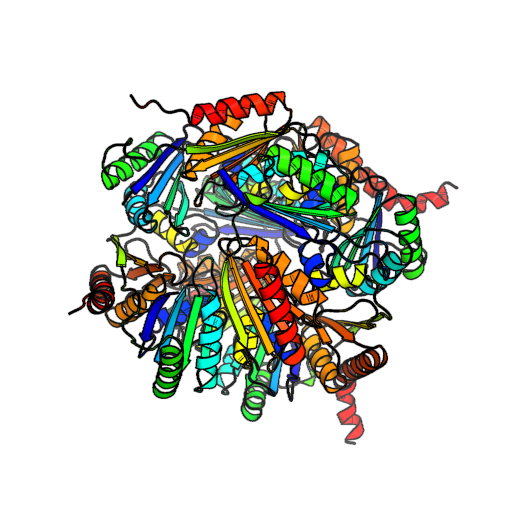 33.360 46.048 1.00 38.09 138 LEU C N 1
ATOM 4120 C CA . LEU C 1 138 ? 44.788 34.124 44.839 1.00 39.92 138 LEU C CA 1
ATOM 4121 C C . LEU C 1 138 ? 46.234 33.984 44.373 1.00 39.81 138 LEU C C 1
ATOM 4122 O O . LEU C 1 138 ? 47.169 34.032 45.184 1.00 39.63 138 LEU C O 1
ATOM 4127 N N . PHE C 1 139 ? 46.411 33.781 43.071 1.00 36.03 139 PHE C N 1
ATOM 4128 C CA . PHE C 1 139 ? 47.729 33.871 42.455 1.00 36.21 139 PHE C CA 1
ATOM 4129 C C . PHE C 1 139 ? 47.771 35.079 41.540 1.00 35.06 139 PHE C C 1
ATOM 4130 O O . PHE C 1 139 ? 46.909 35.244 40.677 1.00 37.84 139 PHE C O 1
ATOM 4138 N N . VAL C 1 140 ? 48.768 35.929 41.740 1.00 34.46 140 VAL C N 1
ATOM 4139 C CA . VAL C 1 140 ? 48.950 37.087 40.884 1.00 32.96 140 VAL C CA 1
ATOM 4140 C C . VAL C 1 140 ? 50.310 36.996 40.217 1.00 29.88 140 VAL C C 1
ATOM 4141 O O . VAL C 1 140 ? 51.261 36.455 40.779 1.00 31.00 140 VAL C O 1
ATOM 4145 N N . LEU C 1 141 ? 50.394 37.514 39.004 1.00 27.49 141 LEU C N 1
ATOM 4146 C CA . LEU C 1 141 ? 51.596 37.353 38.209 1.00 30.34 141 LEU C CA 1
ATOM 4147 C C . LEU C 1 141 ? 51.693 38.503 37.209 1.00 29.10 141 LEU C C 1
ATOM 4148 O O . LEU C 1 141 ? 50.699 38.877 36.588 1.00 26.97 141 LEU C O 1
ATOM 4153 N N . GLU C 1 142 ? 52.879 39.090 37.097 1.00 25.98 142 GLU C N 1
ATOM 4154 C CA . GLU C 1 142 ? 53.102 40.190 36.168 1.00 26.72 142 GLU C CA 1
ATOM 4155 C C . GLU C 1 142 ? 54.280 39.835 35.269 1.00 25.28 142 GLU C C 1
ATOM 4156 O O . GLU C 1 142 ? 55.305 39.373 35.751 1.00 29.45 142 GLU C O 1
ATOM 4162 N N . VAL C 1 143 ? 54.119 40.029 33.963 1.00 26.07 143 VAL C N 1
ATOM 4163 C CA . VAL C 1 143 ? 55.143 39.661 32.983 1.00 27.28 143 VAL C CA 1
ATOM 4164 C C . VAL C 1 143 ? 55.394 40.791 32.007 1.00 26.05 143 VAL C C 1
ATOM 4165 O O . VAL C 1 143 ? 54.476 41.535 31.678 1.00 27.36 143 VAL C O 1
ATOM 4169 N N . ALA C 1 144 ? 56.633 40.909 31.537 1.00 27.25 144 ALA C N 1
ATOM 4170 C CA . ALA C 1 144 ? 56.941 41.765 30.395 1.00 25.88 144 ALA C CA 1
ATOM 4171 C C . ALA C 1 144 ? 57.826 41.003 29.410 1.00 25.60 144 ALA C C 1
ATOM 4172 O O . ALA C 1 144 ? 58.772 40.324 29.818 1.00 25.78 144 ALA C O 1
ATOM 4174 N N . PRO C 1 145 ? 57.516 41.085 28.104 1.00 26.67 145 PRO C N 1
ATOM 4175 C CA . PRO C 1 145 ? 56.370 41.739 27.454 1.00 24.90 145 PRO C CA 1
ATOM 4176 C C . PRO C 1 145 ? 55.005 41.240 27.918 1.00 24.61 145 PRO C C 1
ATOM 4177 O O . PRO C 1 145 ? 54.854 40.080 28.316 1.00 25.31 145 PRO C O 1
ATOM 4181 N N . ALA C 1 146 ? 54.031 42.141 27.869 1.00 23.06 146 ALA C N 1
ATOM 4182 C CA . ALA C 1 146 ? 52.682 41.903 28.367 1.00 25.96 146 ALA C CA 1
ATOM 4183 C C . ALA C 1 146 ? 51.985 40.708 27.727 1.00 28.51 146 ALA C C 1
ATOM 4184 O O . ALA C 1 146 ? 51.228 39.999 28.398 1.00 30.19 146 ALA C O 1
ATOM 4186 N N . SER C 1 147 ? 52.231 40.477 26.437 1.00 26.41 147 SER C N 1
ATOM 4187 C CA . SER C 1 147 ? 51.482 39.445 25.717 1.00 26.02 147 SER C CA 1
ATOM 4188 C C . SER C 1 147 ? 51.788 38.035 26.226 1.00 29.29 147 SER C C 1
ATOM 4189 O O . SER C 1 147 ? 50.998 37.113 26.024 1.00 30.97 147 SER C O 1
ATOM 4192 N N . TYR C 1 148 ? 52.921 37.859 26.895 1.00 30.54 148 TYR C N 1
ATOM 4193 C CA . TYR C 1 148 ? 53.244 36.549 27.461 1.00 32.55 148 TYR C CA 1
ATOM 4194 C C . TYR C 1 148 ? 52.255 36.134 28.558 1.00 31.88 148 TYR C C 1
ATOM 4195 O O . TYR C 1 148 ? 52.213 34.973 28.950 1.00 30.94 148 TYR C O 1
ATOM 4204 N N . ALA C 1 149 ? 51.459 37.081 29.047 1.00 28.73 149 ALA C N 1
ATOM 4205 C CA . ALA C 1 149 ? 50.415 36.769 30.016 1.00 28.49 149 ALA C CA 1
ATOM 4206 C C . ALA C 1 149 ? 49.475 35.668 29.513 1.00 31.78 149 ALA C C 1
ATOM 4207 O O . ALA C 1 149 ? 49.012 34.842 30.299 1.00 35.56 149 ALA C O 1
ATOM 4209 N N . ILE C 1 150 ? 49.201 35.643 28.210 1.00 27.16 150 ILE C N 1
ATOM 4210 C CA . ILE C 1 150 ? 48.239 34.675 27.677 1.00 31.38 150 ILE C CA 1
ATOM 4211 C C . ILE C 1 150 ? 48.779 33.248 27.774 1.00 36.67 150 ILE C C 1
ATOM 4212 O O . ILE C 1 150 ? 48.026 32.305 28.030 1.00 38.36 150 ILE C O 1
ATOM 4217 N N . LEU C 1 151 ? 50.090 33.100 27.616 1.00 38.56 151 LEU C N 1
ATOM 4218 C CA . LEU C 1 151 ? 50.726 31.795 27.695 1.00 42.16 151 LEU C CA 1
ATOM 4219 C C . LEU C 1 151 ? 50.713 31.264 29.128 1.00 45.08 151 LEU C C 1
ATOM 4220 O O . LEU C 1 151 ? 50.441 30.081 29.364 1.00 39.01 151 LEU C O 1
ATOM 4225 N N . ALA C 1 152 ? 51.002 32.148 30.078 1.00 41.20 152 ALA C N 1
ATOM 4226 C CA . ALA C 1 152 ? 50.992 31.786 31.488 1.00 38.57 152 ALA C CA 1
ATOM 4227 C C . ALA C 1 152 ? 49.581 31.435 31.949 1.00 35.54 152 ALA C C 1
ATOM 4228 O O . ALA C 1 152 ? 49.389 30.515 32.732 1.00 36.72 152 ALA C O 1
ATOM 4230 N N . THR C 1 153 ? 48.596 32.182 31.468 1.00 33.70 153 THR C N 1
ATOM 4231 C CA . THR C 1 153 ? 47.209 31.941 31.845 1.00 36.90 153 THR C CA 1
ATOM 4232 C C . THR C 1 153 ? 46.678 30.645 31.232 1.00 36.36 153 THR C C 1
ATOM 4233 O O . THR C 1 153 ? 45.957 29.891 31.881 1.00 37.93 153 THR C O 1
ATOM 4237 N N . ASN C 1 154 ? 47.035 30.380 29.982 1.00 35.15 154 ASN C N 1
ATOM 4238 C CA . ASN C 1 154 ? 46.544 29.181 29.320 1.00 39.61 154 ASN C CA 1
ATOM 4239 C C . ASN C 1 154 ? 47.119 27.914 29.946 1.00 40.67 154 ASN C C 1
ATOM 4240 O O . ASN C 1 154 ? 46.405 26.930 30.133 1.00 40.28 154 ASN C O 1
ATOM 4245 N N . GLU C 1 155 ? 48.408 27.948 30.273 1.00 38.24 155 GLU C N 1
ATOM 4246 C CA . GLU C 1 155 ? 49.063 26.811 30.908 1.00 44.77 155 GLU C CA 1
ATOM 4247 C C . GLU C 1 155 ? 48.545 26.604 32.323 1.00 45.26 155 GLU C C 1
ATOM 4248 O O . GLU C 1 155 ? 48.348 25.469 32.760 1.00 43.68 155 GLU C O 1
ATOM 4254 N N . ALA C 1 156 ? 48.322 27.706 33.034 1.00 43.05 156 ALA C N 1
ATOM 4255 C CA . ALA C 1 156 ? 47.776 27.636 34.385 1.00 44.33 156 ALA C CA 1
ATOM 4256 C C . ALA C 1 156 ? 46.387 27.007 34.360 1.00 45.33 156 ALA C C 1
ATOM 4257 O O . ALA C 1 156 ? 46.064 26.156 35.185 1.00 43.29 156 ALA C O 1
ATOM 4259 N N . GLU C 1 157 ? 45.578 27.425 33.393 1.00 43.13 157 GLU C N 1
ATOM 4260 C CA . GLU C 1 157 ? 44.230 26.894 33.236 1.00 45.52 157 GLU C CA 1
ATOM 4261 C C . GLU C 1 157 ? 44.243 25.393 32.902 1.00 46.58 157 GLU C C 1
ATOM 4262 O O . GLU C 1 157 ? 43.370 24.640 33.353 1.00 42.35 157 GLU C O 1
ATOM 4268 N N . LYS C 1 158 ? 45.233 24.958 32.124 1.00 46.65 158 LYS C N 1
ATOM 4269 C CA . LYS C 1 158 ? 45.400 23.533 31.835 1.00 51.51 158 LYS C CA 1
ATOM 4270 C C . LYS C 1 158 ? 45.583 22.716 33.105 1.00 50.92 158 LYS C C 1
ATOM 4271 O O . LYS C 1 158 ? 45.019 21.632 33.245 1.00 51.04 158 LYS C O 1
ATOM 4277 N N . ALA C 1 159 ? 46.375 23.250 34.027 1.00 49.38 159 ALA C N 1
ATOM 4278 C CA . ALA C 1 159 ? 46.923 22.454 35.119 1.00 50.91 159 ALA C CA 1
ATOM 4279 C C . ALA C 1 159 ? 46.044 22.418 36.358 1.00 50.67 159 ALA C C 1
ATOM 4280 O O . ALA C 1 159 ? 46.220 21.560 37.213 1.00 48.80 159 ALA C O 1
ATOM 4282 N N . ALA C 1 160 ? 45.107 23.350 36.470 1.00 50.73 160 ALA C N 1
ATOM 4283 C CA . ALA C 1 160 ? 44.292 23.406 37.674 1.00 54.60 160 ALA C CA 1
ATOM 4284 C C . ALA C 1 160 ? 42.925 24.022 37.433 1.00 47.76 160 ALA C C 1
ATOM 4285 O O . ALA C 1 160 ? 42.722 24.764 36.474 1.00 45.68 160 ALA C O 1
ATOM 4287 N N . ASP C 1 161 ? 41.992 23.691 38.320 1.00 50.31 161 ASP C N 1
ATOM 4288 C CA . ASP C 1 161 ? 40.654 24.257 38.288 1.00 54.17 161 ASP C CA 1
ATOM 4289 C C . ASP C 1 161 ? 40.649 25.591 39.024 1.00 50.21 161 ASP C C 1
ATOM 4290 O O . ASP C 1 161 ? 40.219 25.688 40.172 1.00 52.94 161 ASP C O 1
ATOM 4295 N N . VAL C 1 162 ? 41.151 26.615 38.353 1.00 45.42 162 VAL C N 1
ATOM 4296 C CA . VAL C 1 162 ? 41.145 27.955 38.908 1.00 43.75 162 VAL C CA 1
ATOM 4297 C C . VAL C 1 162 ? 40.247 28.816 38.044 1.00 46.34 162 VAL C C 1
ATOM 4298 O O . VAL C 1 162 ? 39.966 28.465 36.895 1.00 43.21 162 VAL C O 1
ATOM 4302 N N . LYS C 1 163 ? 39.765 29.928 38.584 1.00 47.66 163 LYS C N 1
ATOM 4303 C CA . LYS C 1 163 ? 39.042 30.848 37.732 1.00 49.09 163 LYS C CA 1
ATOM 4304 C C . LYS C 1 163 ? 39.902 32.059 37.443 1.00 40.68 163 LYS C C 1
ATOM 4305 O O . LYS C 1 163 ? 40.646 32.542 38.304 1.00 37.43 163 LYS C O 1
ATOM 4311 N N . VAL C 1 164 ? 39.817 32.516 36.201 1.00 33.41 164 VAL C N 1
ATOM 4312 C CA . VAL C 1 164 ? 40.523 33.700 35.772 1.00 32.35 164 VAL C CA 1
ATOM 4313 C C . VAL C 1 164 ? 39.763 34.920 36.289 1.00 32.53 164 VAL C C 1
ATOM 4314 O O . VAL C 1 164 ? 38.702 35.266 35.776 1.00 36.30 164 VAL C O 1
ATOM 4318 N N . VAL C 1 165 ? 40.296 35.542 37.333 1.00 32.18 165 VAL C N 1
ATOM 4319 C CA . VAL C 1 165 ? 39.653 36.699 37.950 1.00 30.97 165 VAL C CA 1
ATOM 4320 C C . VAL C 1 165 ? 39.943 37.956 37.149 1.00 33.67 165 VAL C C 1
ATOM 4321 O O . VAL C 1 165 ? 39.058 38.784 36.922 1.00 37.42 165 VAL C O 1
ATOM 4325 N N . ASP C 1 166 ? 41.188 38.087 36.705 1.00 34.89 166 ASP C N 1
ATOM 4326 C CA . ASP C 1 166 ? 41.594 39.241 35.912 1.00 38.04 166 ASP C CA 1
ATOM 4327 C C . ASP C 1 166 ? 42.702 38.839 34.942 1.00 36.55 166 ASP C C 1
ATOM 4328 O O . ASP C 1 166 ? 43.495 37.937 35.227 1.00 34.88 166 ASP C O 1
ATOM 4333 N N . PHE C 1 167 ? 42.754 39.513 33.799 1.00 35.16 167 PHE C N 1
ATOM 4334 C CA . PHE C 1 167 ? 43.694 39.159 32.747 1.00 36.14 167 PHE C CA 1
ATOM 4335 C C . PHE C 1 167 ? 43.944 40.343 31.820 1.00 36.10 167 PHE C C 1
ATOM 4336 O O . PHE C 1 167 ? 43.012 40.896 31.245 1.00 37.06 167 PHE C O 1
ATOM 4344 N N . ARG C 1 168 ? 45.209 40.731 31.700 1.00 34.01 168 ARG C N 1
ATOM 4345 C CA . ARG C 1 168 ? 45.638 41.808 30.812 1.00 32.21 168 ARG C CA 1
ATOM 4346 C C . ARG C 1 168 ? 46.874 41.344 30.071 1.00 34.16 168 ARG C C 1
ATOM 4347 O O . ARG C 1 168 ? 47.852 40.942 30.707 1.00 33.38 168 ARG C O 1
ATOM 4355 N N . MET C 1 169 ? 46.845 41.400 28.743 1.00 31.59 169 MET C N 1
ATOM 4356 C CA . MET C 1 169 ? 47.981 40.953 27.940 1.00 31.79 169 MET C CA 1
ATOM 4357 C C . MET C 1 169 ? 48.447 42.051 26.995 1.00 32.69 169 MET C C 1
ATOM 4358 O O . MET C 1 169 ? 49.215 41.805 26.060 1.00 31.19 169 MET C O 1
ATOM 4363 N N . ILE C 1 170 ? 47.961 43.261 27.245 1.00 26.30 170 ILE C N 1
ATOM 4364 C CA . ILE C 1 170 ? 48.251 44.413 26.408 1.00 27.66 170 ILE C CA 1
ATOM 4365 C C . ILE C 1 170 ? 48.721 45.570 27.278 1.00 29.71 170 ILE C C 1
ATOM 4366 O O . ILE C 1 170 ? 48.048 45.944 28.231 1.00 32.64 170 ILE C O 1
ATOM 4371 N N . GLY C 1 171 ? 49.889 46.122 26.963 1.00 30.65 171 GLY C N 1
ATOM 4372 C CA . GLY C 1 171 ? 50.434 47.225 27.736 1.00 27.12 171 GLY C CA 1
ATOM 4373 C C . GLY C 1 171 ? 51.925 47.060 27.944 1.00 30.68 171 GLY C C 1
ATOM 4374 O O . GLY C 1 171 ? 52.579 46.293 27.230 1.00 31.70 171 GLY C O 1
ATOM 4375 N N . ALA C 1 172 ? 52.472 47.781 28.916 1.00 25.89 172 ALA C N 1
ATOM 4376 C CA . ALA C 1 172 ? 53.887 47.644 29.239 1.00 28.98 172 ALA C CA 1
ATOM 4377 C C . ALA C 1 172 ? 54.137 46.321 29.951 1.00 27.68 172 ALA C C 1
ATOM 4378 O O . ALA C 1 172 ? 55.188 45.700 29.779 1.00 28.59 172 ALA C O 1
ATOM 4380 N N . THR C 1 173 ? 53.167 45.900 30.756 1.00 26.91 173 THR C N 1
ATOM 4381 C CA . THR C 1 173 ? 53.246 44.632 31.472 1.00 31.64 173 THR C CA 1
ATOM 4382 C C . THR C 1 173 ? 51.925 43.876 31.361 1.00 30.80 173 THR C C 1
ATOM 4383 O O . THR C 1 173 ? 50.875 44.481 31.155 1.00 27.34 173 THR C O 1
ATOM 4387 N N . GLY C 1 174 ? 51.987 42.551 31.471 1.00 28.20 174 GLY C N 1
ATOM 4388 C CA . GLY C 1 174 ? 50.793 41.724 31.452 1.00 26.41 174 GLY C CA 1
ATOM 4389 C C . GLY C 1 174 ? 50.503 41.224 32.854 1.00 30.42 174 GLY C C 1
ATOM 4390 O O . GLY C 1 174 ? 51.412 41.153 33.684 1.00 30.42 174 GLY C O 1
ATOM 4391 N N . ARG C 1 175 ? 49.245 40.893 33.134 1.00 27.25 175 ARG C N 1
ATOM 4392 C CA . ARG C 1 175 ? 48.850 40.517 34.491 1.00 32.31 175 ARG C CA 1
ATOM 4393 C C . ARG C 1 175 ? 47.821 39.403 34.505 1.00 32.27 175 ARG C C 1
ATOM 4394 O O . ARG C 1 175 ? 46.947 39.327 33.638 1.00 33.18 175 ARG C O 1
ATOM 4402 N N . VAL C 1 176 ? 47.933 38.549 35.516 1.00 30.00 176 VAL C N 1
ATOM 4403 C CA . VAL C 1 176 ? 47.039 37.422 35.700 1.00 31.69 176 VAL C CA 1
ATOM 4404 C C . VAL C 1 176 ? 46.617 37.296 37.160 1.00 30.87 176 VAL C C 1
ATOM 4405 O O . VAL C 1 176 ? 47.462 37.245 38.054 1.00 30.61 176 VAL C O 1
ATOM 4409 N N . TYR C 1 177 ? 45.311 37.253 37.395 1.00 29.36 177 TYR C N 1
ATOM 4410 C CA . TYR C 1 177 ? 44.773 36.981 38.721 1.00 31.11 177 TYR C CA 1
ATOM 4411 C C . TYR C 1 177 ? 43.970 35.692 38.651 1.00 34.01 177 TYR C C 1
ATOM 4412 O O . TYR C 1 177 ? 42.952 35.635 37.961 1.00 34.09 177 TYR C O 1
ATOM 4421 N N . LEU C 1 178 ? 44.435 34.655 39.345 1.00 28.80 178 LEU C N 1
ATOM 4422 C CA . LEU C 1 178 ? 43.715 33.392 39.397 1.00 31.82 178 LEU C CA 1
ATOM 4423 C C . LEU C 1 178 ? 43.252 33.115 40.816 1.00 34.32 178 LEU C C 1
ATOM 4424 O O . LEU C 1 178 ? 43.992 33.350 41.770 1.00 36.83 178 LEU C O 1
ATOM 4429 N N . SER C 1 179 ? 42.032 32.613 40.960 1.00 32.26 179 SER C N 1
ATOM 4430 C CA . SER C 1 179 ? 41.533 32.253 42.279 1.00 35.73 179 SER C CA 1
ATOM 4431 C C . SER C 1 179 ? 41.027 30.816 42.315 1.00 39.97 179 SER C C 1
ATOM 4432 O O . SER C 1 179 ? 40.722 30.222 41.279 1.00 36.56 179 SER C O 1
ATOM 4435 N N . GLY C 1 180 ? 40.940 30.270 43.522 1.00 42.39 180 GLY C N 1
ATOM 4436 C CA . GLY C 1 180 ? 40.431 28.930 43.739 1.00 40.73 180 GLY C CA 1
ATOM 4437 C C . GLY C 1 180 ? 40.851 28.480 45.120 1.00 43.30 180 GLY C C 1
ATOM 4438 O O . GLY C 1 180 ? 41.264 29.305 45.942 1.00 39.11 180 GLY C O 1
ATOM 4439 N N . THR C 1 181 ? 40.753 27.181 45.390 1.00 41.99 181 THR C N 1
ATOM 4440 C CA . THR C 1 181 ? 41.307 26.644 46.626 1.00 50.12 181 THR C CA 1
ATOM 4441 C C . THR C 1 181 ? 42.817 26.840 46.616 1.00 55.68 181 THR C C 1
ATOM 4442 O O . THR C 1 181 ? 43.414 27.048 45.555 1.00 55.30 181 THR C O 1
ATOM 4446 N N . GLU C 1 182 ? 43.439 26.768 47.787 1.00 57.96 182 GLU C N 1
ATOM 4447 C CA . GLU C 1 182 ? 44.874 26.995 47.871 1.00 60.82 182 GLU C CA 1
ATOM 4448 C C . GLU C 1 182 ? 45.638 25.935 47.084 1.00 58.08 182 GLU C C 1
ATOM 4449 O O . GLU C 1 182 ? 46.623 26.248 46.427 1.00 56.38 182 GLU C O 1
ATOM 4455 N N . ALA C 1 183 ? 45.164 24.693 47.132 1.00 54.03 183 ALA C N 1
ATOM 4456 C CA . ALA C 1 183 ? 45.810 23.597 46.409 1.00 51.75 183 ALA C CA 1
ATOM 4457 C C . ALA C 1 183 ? 45.807 23.836 44.895 1.00 51.29 183 ALA C C 1
ATOM 4458 O O . ALA C 1 183 ? 46.824 23.650 44.225 1.00 49.15 183 ALA C O 1
ATOM 4460 N N . ASP C 1 184 ? 44.666 24.254 44.359 1.00 50.19 184 ASP C N 1
ATOM 4461 C CA . ASP C 1 184 ? 44.561 24.519 42.927 1.00 50.03 184 ASP C CA 1
ATOM 4462 C C . ASP C 1 184 ? 45.410 25.714 42.506 1.00 49.63 184 ASP C C 1
ATOM 4463 O O . ASP C 1 184 ? 46.031 25.699 41.442 1.00 49.30 184 ASP C O 1
ATOM 4468 N N . VAL C 1 185 ? 45.441 26.743 43.348 1.00 48.12 185 VAL C N 1
ATOM 4469 C CA . VAL C 1 185 ? 46.192 27.958 43.051 1.00 51.35 185 VAL C CA 1
ATOM 4470 C C . VAL C 1 185 ? 47.696 27.677 42.997 1.00 52.65 185 VAL C C 1
ATOM 4471 O O . VAL C 1 185 ? 48.401 28.187 42.117 1.00 49.36 185 VAL C O 1
ATOM 4475 N N . ARG C 1 186 ? 48.175 26.848 43.926 1.00 52.22 186 ARG C N 1
ATOM 4476 C CA . ARG C 1 186 ? 49.578 26.442 43.954 1.00 52.78 186 ARG C CA 1
ATOM 4477 C C . ARG C 1 186 ? 49.950 25.727 42.655 1.00 52.51 186 ARG C C 1
ATOM 4478 O O . ARG C 1 186 ? 51.009 25.977 42.075 1.00 47.60 186 ARG C O 1
ATOM 4486 N N . GLN C 1 187 ? 49.073 24.831 42.207 1.00 53.49 187 GLN C N 1
ATOM 4487 C CA . GLN C 1 187 ? 49.261 24.140 40.936 1.00 49.41 187 GLN C CA 1
ATOM 4488 C C . GLN C 1 187 ? 49.272 25.106 39.762 1.00 44.42 187 GLN C C 1
ATOM 4489 O O . GLN C 1 187 ? 50.138 25.023 38.890 1.00 43.72 187 GLN C O 1
ATOM 4495 N N . ALA C 1 188 ? 48.292 26.005 39.731 1.00 42.19 188 ALA C N 1
ATOM 4496 C CA . ALA C 1 188 ? 48.200 26.989 38.663 1.00 43.39 188 ALA C CA 1
ATOM 4497 C C . ALA C 1 188 ? 49.466 27.837 38.628 1.00 46.55 188 ALA C C 1
ATOM 4498 O O . ALA C 1 188 ? 50.011 28.117 37.558 1.00 48.40 188 ALA C O 1
ATOM 4500 N N . ALA C 1 189 ? 49.939 28.219 39.810 1.00 44.04 189 ALA C N 1
ATOM 4501 C CA . ALA C 1 189 ? 51.115 29.074 39.940 1.00 41.45 189 ALA C CA 1
ATOM 4502 C C . ALA C 1 189 ? 52.371 28.420 39.374 1.00 43.34 189 ALA C C 1
ATOM 4503 O O . ALA C 1 189 ? 53.115 29.043 38.620 1.00 43.50 189 ALA C O 1
ATOM 4505 N N . ASP C 1 190 ? 52.615 27.170 39.747 1.00 42.87 190 ASP C N 1
ATOM 4506 C CA . ASP C 1 190 ? 53.793 26.468 39.257 1.00 49.13 190 ASP C CA 1
ATOM 4507 C C . ASP C 1 190 ? 53.731 26.304 37.742 1.00 46.44 190 ASP C C 1
ATOM 4508 O O . ASP C 1 190 ? 54.741 26.440 37.055 1.00 47.34 190 ASP C O 1
ATOM 4513 N N . ALA C 1 191 ? 52.540 26.038 37.218 1.00 42.91 191 ALA C N 1
ATOM 4514 C CA . ALA C 1 191 ? 52.388 25.832 35.785 1.00 40.85 191 ALA C CA 1
ATOM 4515 C C . ALA C 1 191 ? 52.626 27.132 35.024 1.00 37.50 191 ALA C C 1
ATOM 4516 O O . ALA C 1 191 ? 53.322 27.142 34.013 1.00 38.77 191 ALA C O 1
ATOM 4518 N N . ALA C 1 192 ? 52.051 28.226 35.512 1.00 39.53 192 ALA C N 1
ATOM 4519 C CA . ALA C 1 192 ? 52.249 29.535 34.886 1.00 36.75 192 ALA C CA 1
ATOM 4520 C C . ALA C 1 192 ? 53.728 29.904 34.853 1.00 40.10 192 ALA C C 1
ATOM 4521 O O . ALA C 1 192 ? 54.243 30.365 33.833 1.00 41.39 192 ALA C O 1
ATOM 4523 N N . ARG C 1 193 ? 54.406 29.687 35.976 1.00 38.48 193 ARG C N 1
ATOM 4524 C CA . ARG C 1 193 ? 55.815 30.028 36.107 1.00 41.52 193 ARG C CA 1
ATOM 4525 C C . ARG C 1 193 ? 56.693 29.152 35.219 1.00 47.83 193 ARG C C 1
ATOM 4526 O O . ARG C 1 193 ? 57.579 29.655 34.532 1.00 48.55 193 ARG C O 1
ATOM 4534 N N . ASP C 1 194 ? 56.448 27.845 35.235 1.00 49.75 194 ASP C N 1
ATOM 4535 C CA . ASP C 1 194 ? 57.201 26.918 34.394 1.00 50.87 194 ASP C CA 1
ATOM 4536 C C . ASP C 1 194 ? 56.990 27.215 32.912 1.00 51.91 194 ASP C C 1
ATOM 4537 O O . ASP C 1 194 ? 57.877 26.988 32.089 1.00 52.22 194 ASP C O 1
ATOM 4542 N N . ALA C 1 195 ? 55.808 27.715 32.576 1.00 51.47 195 ALA C N 1
ATOM 4543 C CA . ALA C 1 195 ? 55.493 28.051 31.196 1.00 55.97 195 ALA C CA 1
ATOM 4544 C C . ALA C 1 195 ? 56.364 29.209 30.713 1.00 56.79 195 ALA C C 1
ATOM 4545 O O . ALA C 1 195 ? 56.777 29.255 29.554 1.00 58.38 195 ALA C O 1
ATOM 4547 N N . LEU C 1 196 ? 56.648 30.140 31.616 1.00 54.36 196 LEU C N 1
ATOM 4548 C CA . LEU C 1 196 ? 57.465 31.299 31.288 1.00 52.56 196 LEU C CA 1
ATOM 4549 C C . LEU C 1 196 ? 58.948 30.991 31.440 1.00 60.17 196 LEU C C 1
ATOM 4550 O O . LEU C 1 196 ? 59.797 31.843 31.179 1.00 65.58 196 LEU C O 1
ATOM 4555 N N . ALA C 1 197 ? 59.248 29.768 31.868 1.00 61.21 197 ALA C N 1
ATOM 4556 C CA . ALA C 1 197 ? 60.626 29.304 31.994 1.00 65.20 197 ALA C CA 1
ATOM 4557 C C . ALA C 1 197 ? 61.009 28.417 30.810 1.00 70.66 197 ALA C C 1
ATOM 4558 O O . ALA C 1 197 ? 62.183 28.304 30.458 1.00 73.83 197 ALA C O 1
ATOM 4560 N N . VAL C 1 198 ? 60.005 27.788 30.206 1.00 72.06 198 VAL C N 1
ATOM 4561 C CA . VAL C 1 198 ? 60.196 26.966 29.015 1.00 72.85 198 VAL C CA 1
ATOM 4562 C C . VAL C 1 198 ? 60.542 27.841 27.810 1.00 70.99 198 VAL C C 1
ATOM 4563 O O . VAL C 1 198 ? 61.368 27.469 26.975 1.00 68.74 198 VAL C O 1
ATOM 4567 N N . LEU C 1 199 ? 59.922 29.015 27.732 1.00 71.68 199 LEU C N 1
ATOM 4568 C CA . LEU C 1 199 ? 60.209 29.944 26.644 1.00 72.68 199 LEU C CA 1
ATOM 4569 C C . LEU C 1 199 ? 61.510 30.698 26.894 1.00 73.88 199 LEU C C 1
ATOM 4570 O O . LEU C 1 199 ? 62.003 31.415 26.023 1.00 74.65 199 LEU C O 1
ATOM 4575 N N . GLN C 1 200 ? 62.060 30.528 28.090 1.00 76.32 200 GLN C N 1
ATOM 4576 C CA . GLN C 1 200 ? 63.373 31.067 28.417 1.00 78.02 200 GLN C CA 1
ATOM 4577 C C . GLN C 1 200 ? 64.472 30.118 27.956 1.00 81.18 200 GLN C C 1
ATOM 4578 O O . GLN C 1 200 ? 65.559 30.551 27.573 1.00 87.46 200 GLN C O 1
ATOM 4584 N N . GLY C 1 201 ? 64.182 28.822 28.001 1.00 76.88 201 GLY C N 1
ATOM 4585 C CA . GLY C 1 201 ? 65.132 27.812 27.575 1.00 78.85 201 GLY C CA 1
ATOM 4586 C C . GLY C 1 201 ? 64.928 27.390 26.132 1.00 81.60 201 GLY C C 1
ATOM 4587 O O . GLY C 1 201 ? 64.266 28.086 25.360 1.00 82.81 201 GLY C O 1
ATOM 4588 N N . ALA D 1 2 ? 4.021 37.665 26.894 1.00 84.39 2 ALA D N 1
ATOM 4589 C CA . ALA D 1 2 ? 5.168 37.800 26.005 1.00 81.29 2 ALA D CA 1
ATOM 4590 C C . ALA D 1 2 ? 4.801 38.589 24.752 1.00 78.72 2 ALA D C 1
ATOM 4591 O O . ALA D 1 2 ? 3.653 39.006 24.583 1.00 81.86 2 ALA D O 1
ATOM 4593 N N . GLU D 1 3 ? 5.785 38.787 23.878 1.00 71.78 3 GLU D N 1
ATOM 4594 C CA . GLU D 1 3 ? 5.587 39.537 22.643 1.00 68.08 3 GLU D CA 1
ATOM 4595 C C . GLU D 1 3 ? 6.756 39.337 21.684 1.00 61.45 3 GLU D C 1
ATOM 4596 O O . GLU D 1 3 ? 7.904 39.604 22.032 1.00 56.59 3 GLU D O 1
ATOM 4602 N N . LEU D 1 4 ? 6.466 38.855 20.481 1.00 61.30 4 LEU D N 1
ATOM 4603 C CA . LEU D 1 4 ? 7.490 38.772 19.448 1.00 58.81 4 LEU D CA 1
ATOM 4604 C C . LEU D 1 4 ? 7.541 40.091 18.697 1.00 56.74 4 LEU D C 1
ATOM 4605 O O . LEU D 1 4 ? 6.625 40.419 17.950 1.00 57.86 4 LEU D O 1
ATOM 4610 N N . ARG D 1 5 ? 8.608 40.851 18.907 1.00 55.80 5 ARG D N 1
ATOM 4611 C CA . ARG D 1 5 ? 8.731 42.169 18.296 1.00 52.52 5 ARG D CA 1
ATOM 4612 C C . ARG D 1 5 ? 9.397 42.103 16.934 1.00 54.28 5 ARG D C 1
ATOM 4613 O O . ARG D 1 5 ? 9.160 42.949 16.073 1.00 55.55 5 ARG D O 1
ATOM 4621 N N . SER D 1 6 ? 10.224 41.086 16.737 1.00 55.01 6 SER D N 1
ATOM 4622 C CA . SER D 1 6 ? 11.003 40.989 15.517 1.00 54.76 6 SER D CA 1
ATOM 4623 C C . SER D 1 6 ? 11.493 39.573 15.243 1.00 54.60 6 SER D C 1
ATOM 4624 O O . SER D 1 6 ? 11.861 38.839 16.160 1.00 53.16 6 SER D O 1
ATOM 4627 N N . PHE D 1 7 ? 11.484 39.203 13.968 1.00 54.91 7 PHE D N 1
ATOM 4628 C CA . PHE D 1 7 ? 12.002 37.921 13.515 1.00 55.77 7 PHE D CA 1
ATOM 4629 C C . PHE D 1 7 ? 12.561 38.127 12.117 1.00 53.38 7 PHE D C 1
ATOM 4630 O O . PHE D 1 7 ? 11.907 37.823 11.124 1.00 55.57 7 PHE D O 1
ATOM 4638 N N . ILE D 1 8 ? 13.769 38.671 12.054 1.00 56.77 8 ILE D N 1
ATOM 4639 C CA . ILE D 1 8 ? 14.334 39.162 10.803 1.00 58.48 8 ILE D CA 1
ATOM 4640 C C . ILE D 1 8 ? 15.415 38.252 10.251 1.00 57.72 8 ILE D C 1
ATOM 4641 O O . ILE D 1 8 ? 16.342 37.871 10.965 1.00 54.70 8 ILE D O 1
ATOM 4646 N N . PHE D 1 9 ? 15.303 37.916 8.972 1.00 63.72 9 PHE D N 1
ATOM 4647 C CA . PHE D 1 9 ? 16.376 37.212 8.290 1.00 57.19 9 PHE D CA 1
ATOM 4648 C C . PHE D 1 9 ? 17.083 38.135 7.307 1.00 59.63 9 PHE D C 1
ATOM 4649 O O . PHE D 1 9 ? 16.452 38.751 6.450 1.00 64.29 9 PHE D O 1
ATOM 4657 N N . ILE D 1 10 ? 18.397 38.243 7.460 1.00 62.23 10 ILE D N 1
ATOM 4658 C CA . ILE D 1 10 ? 19.237 38.942 6.501 1.00 64.39 10 ILE D CA 1
ATOM 4659 C C . ILE D 1 10 ? 19.996 37.907 5.686 1.00 68.27 10 ILE D C 1
ATOM 4660 O O . ILE D 1 10 ? 20.808 37.162 6.233 1.00 70.19 10 ILE D O 1
ATOM 4665 N N . ASP D 1 11 ? 19.729 37.855 4.385 1.00 68.09 11 ASP D N 1
ATOM 4666 C CA . ASP D 1 11 ? 20.338 36.839 3.534 1.00 71.98 11 ASP D CA 1
ATOM 4667 C C . ASP D 1 11 ? 21.846 37.030 3.422 1.00 73.29 11 ASP D C 1
ATOM 4668 O O . ASP D 1 11 ? 22.614 36.078 3.563 1.00 77.01 11 ASP D O 1
ATOM 4673 N N . ARG D 1 12 ? 22.264 38.265 3.167 1.00 68.08 12 ARG D N 1
ATOM 4674 C CA . ARG D 1 12 ? 23.672 38.571 2.949 1.00 68.51 12 ARG D CA 1
ATOM 4675 C C . ARG D 1 12 ? 24.047 39.900 3.598 1.00 70.01 12 ARG D C 1
ATOM 4676 O O . ARG D 1 12 ? 23.649 40.963 3.120 1.00 69.75 12 ARG D O 1
ATOM 4684 N N . LEU D 1 13 ? 24.813 39.838 4.683 1.00 68.25 13 LEU D N 1
ATOM 4685 C CA . LEU D 1 13 ? 25.261 41.048 5.358 1.00 69.77 13 LEU D CA 1
ATOM 4686 C C . LEU D 1 13 ? 26.233 41.830 4.487 1.00 69.43 13 LEU D C 1
ATOM 4687 O O . LEU D 1 13 ? 27.177 41.267 3.929 1.00 71.23 13 LEU D O 1
ATOM 4692 N N . GLN D 1 14 ? 25.984 43.129 4.371 1.00 63.08 14 GLN D N 1
ATOM 4693 C CA . GLN D 1 14 ? 26.854 44.027 3.627 1.00 63.70 14 GLN D CA 1
ATOM 4694 C C . GLN D 1 14 ? 27.977 44.511 4.546 1.00 62.36 14 GLN D C 1
ATOM 4695 O O . GLN D 1 14 ? 27.781 44.604 5.756 1.00 61.43 14 GLN D O 1
ATOM 4701 N N . PRO D 1 15 ? 29.157 44.815 3.975 1.00 64.82 15 PRO D N 1
ATOM 4702 C CA . PRO D 1 15 ? 30.367 45.101 4.760 1.00 65.46 15 PRO D CA 1
ATOM 4703 C C . PRO D 1 15 ? 30.224 46.204 5.812 1.00 60.99 15 PRO D C 1
ATOM 4704 O O . PRO D 1 15 ? 30.642 45.983 6.949 1.00 59.21 15 PRO D O 1
ATOM 4708 N N . GLN D 1 16 ? 29.659 47.355 5.459 1.00 58.75 16 GLN D N 1
ATOM 4709 C CA . GLN D 1 16 ? 29.520 48.440 6.431 1.00 53.88 16 GLN D CA 1
ATOM 4710 C C . GLN D 1 16 ? 28.576 48.060 7.564 1.00 55.47 16 GLN D C 1
ATOM 4711 O O . GLN D 1 16 ? 28.830 48.376 8.727 1.00 55.14 16 GLN D O 1
ATOM 4717 N N . THR D 1 17 ? 27.488 47.381 7.220 1.00 56.30 17 THR D N 1
ATOM 4718 C CA . THR D 1 17 ? 26.546 46.906 8.222 1.00 57.91 17 THR D CA 1
ATOM 4719 C C . THR D 1 17 ? 27.230 45.912 9.150 1.00 59.32 17 THR D C 1
ATOM 4720 O O . THR D 1 17 ? 27.134 46.012 10.374 1.00 57.43 17 THR D O 1
ATOM 4724 N N . MET D 1 18 ? 27.934 44.964 8.544 1.00 62.62 18 MET D N 1
ATOM 4725 C CA . MET D 1 18 ? 28.699 43.963 9.273 1.00 63.14 18 MET D CA 1
ATOM 4726 C C . MET D 1 18 ? 29.773 44.613 10.144 1.00 64.24 18 MET D C 1
ATOM 4727 O O . MET D 1 18 ? 29.918 44.286 11.321 1.00 61.78 18 MET D O 1
ATOM 4732 N N . SER D 1 19 ? 30.513 45.548 9.557 1.00 69.12 19 SER D N 1
ATOM 4733 C CA . SER D 1 19 ? 31.650 46.169 10.228 1.00 72.03 19 SER D CA 1
ATOM 4734 C C . SER D 1 19 ? 31.215 47.020 11.413 1.00 68.40 19 SER D C 1
ATOM 4735 O O . SER D 1 19 ? 31.935 47.136 12.406 1.00 68.00 19 SER D O 1
ATOM 4738 N N . TYR D 1 20 ? 30.034 47.616 11.303 1.00 67.87 20 TYR D N 1
ATOM 4739 C CA . TYR D 1 20 ? 29.486 48.423 12.384 1.00 69.01 20 TYR D CA 1
ATOM 4740 C C . TYR D 1 20 ? 29.236 47.549 13.607 1.00 67.84 20 TYR D C 1
ATOM 4741 O O . TYR D 1 20 ? 29.458 47.967 14.744 1.00 67.11 20 TYR D O 1
ATOM 4750 N N . LEU D 1 21 ? 28.776 46.330 13.354 1.00 68.78 21 LEU D N 1
ATOM 4751 C CA . LEU D 1 21 ? 28.516 45.358 14.405 1.00 69.80 21 LEU D CA 1
ATOM 4752 C C . LEU D 1 21 ? 29.806 44.955 15.123 1.00 76.72 21 LEU D C 1
ATOM 4753 O O . LEU D 1 21 ? 29.772 44.507 16.270 1.00 81.20 21 LEU D O 1
ATOM 4758 N N . GLY D 1 22 ? 30.940 45.134 14.448 1.00 76.74 22 GLY D N 1
ATOM 4759 C CA . GLY D 1 22 ? 32.243 44.819 15.013 1.00 76.23 22 GLY D CA 1
ATOM 4760 C C . GLY D 1 22 ? 32.492 45.425 16.382 1.00 76.93 22 GLY D C 1
ATOM 4761 O O . GLY D 1 22 ? 33.253 44.879 17.184 1.00 77.39 22 GLY D O 1
ATOM 4762 N N . THR D 1 23 ? 31.839 46.551 16.657 1.00 76.67 23 THR D N 1
ATOM 4763 C CA . THR D 1 23 ? 31.907 47.174 17.973 1.00 78.44 23 THR D CA 1
ATOM 4764 C C . THR D 1 23 ? 30.957 46.482 18.957 1.00 79.07 23 THR D C 1
ATOM 4765 O O . THR D 1 23 ? 30.258 47.138 19.727 1.00 79.96 23 THR D O 1
ATOM 4769 N N . TRP D 1 24 ? 30.939 45.151 18.917 1.00 78.71 24 TRP D N 1
ATOM 4770 C CA . TRP D 1 24 ? 30.163 44.346 19.855 1.00 76.36 24 TRP D CA 1
ATOM 4771 C C . TRP D 1 24 ? 30.939 43.107 20.287 1.00 74.77 24 TRP D C 1
ATOM 4772 O O . TRP D 1 24 ? 30.364 42.030 20.448 1.00 72.76 24 TRP D O 1
ATOM 4783 N N . ASN D 1 33 ? 29.948 37.943 4.187 1.00 89.80 33 ASN D N 1
ATOM 4784 C CA . ASN D 1 33 ? 28.659 38.075 3.515 1.00 91.71 33 ASN D CA 1
ATOM 4785 C C . ASN D 1 33 ? 27.673 37.029 4.010 1.00 89.94 33 ASN D C 1
ATOM 4786 O O . ASN D 1 33 ? 26.823 36.542 3.260 1.00 91.33 33 ASN D O 1
ATOM 4791 N N . MET D 1 34 ? 27.798 36.702 5.290 1.00 85.39 34 MET D N 1
ATOM 4792 C CA . MET D 1 34 ? 27.010 35.655 5.919 1.00 82.35 34 MET D CA 1
ATOM 4793 C C . MET D 1 34 ? 25.542 36.031 6.090 1.00 76.93 34 MET D C 1
ATOM 4794 O O . MET D 1 34 ? 25.182 37.208 6.090 1.00 76.48 34 MET D O 1
ATOM 4799 N N . ALA D 1 35 ? 24.697 35.016 6.226 1.00 72.57 35 ALA D N 1
ATOM 4800 C CA . ALA D 1 35 ? 23.308 35.234 6.595 1.00 65.23 35 ALA D CA 1
ATOM 4801 C C . ALA D 1 35 ? 23.225 35.496 8.095 1.00 63.37 35 ALA D C 1
ATOM 4802 O O . ALA D 1 35 ? 24.087 35.057 8.856 1.00 60.34 35 ALA D O 1
ATOM 4804 N N . ALA D 1 36 ? 22.193 36.220 8.513 1.00 60.00 36 ALA D N 1
ATOM 4805 C CA . ALA D 1 36 ? 21.976 36.493 9.923 1.00 57.99 36 ALA D CA 1
ATOM 4806 C C . ALA D 1 36 ? 20.504 36.345 10.272 1.00 58.63 36 ALA D C 1
ATOM 4807 O O . ALA D 1 36 ? 19.637 36.457 9.408 1.00 62.20 36 ALA D O 1
ATOM 4809 N N . GLN D 1 37 ? 20.229 36.079 11.541 1.00 53.39 37 GLN D N 1
ATOM 4810 C CA . GLN D 1 37 ? 18.871 36.164 12.056 1.00 53.12 37 GLN D CA 1
ATOM 4811 C C . GLN D 1 37 ? 18.855 37.105 13.255 1.00 51.11 37 GLN D C 1
ATOM 4812 O O . GLN D 1 37 ? 19.719 37.024 14.125 1.00 49.59 37 GLN D O 1
ATOM 4818 N N . ILE D 1 38 ? 17.880 38.003 13.295 1.00 51.51 38 ILE D N 1
ATOM 4819 C CA . ILE D 1 38 ? 17.742 38.914 14.421 1.00 49.45 38 ILE D CA 1
ATOM 4820 C C . ILE D 1 38 ? 16.385 38.681 15.069 1.00 51.19 38 ILE D C 1
ATOM 4821 O O . ILE D 1 38 ? 15.360 38.674 14.390 1.00 54.32 38 ILE D O 1
ATOM 4826 N N . ILE D 1 39 ? 16.379 38.462 16.379 1.00 51.10 39 ILE D N 1
ATOM 4827 C CA . ILE D 1 39 ? 15.132 38.239 17.101 1.00 50.49 39 ILE D CA 1
ATOM 4828 C C . ILE D 1 39 ? 15.018 39.178 18.292 1.00 50.51 39 ILE D C 1
ATOM 4829 O O . ILE D 1 39 ? 15.845 39.133 19.203 1.00 48.34 39 ILE D O 1
ATOM 4834 N N . GLU D 1 40 ? 13.995 40.029 18.274 1.00 51.40 40 GLU D N 1
ATOM 4835 C CA . GLU D 1 40 ? 13.699 40.900 19.407 1.00 50.97 40 GLU D CA 1
ATOM 4836 C C . GLU D 1 40 ? 12.416 40.431 20.089 1.00 51.58 40 GLU D C 1
ATOM 4837 O O . GLU D 1 40 ? 11.457 40.052 19.420 1.00 50.30 40 GLU D O 1
ATOM 4843 N N . VAL D 1 41 ? 12.409 40.438 21.421 1.00 42.89 41 VAL D N 1
ATOM 4844 C CA . VAL D 1 41 ? 11.249 39.978 22.178 1.00 51.01 41 VAL D CA 1
ATOM 4845 C C . VAL D 1 41 ? 10.978 40.840 23.404 1.00 49.25 41 VAL D C 1
ATOM 4846 O O . VAL D 1 41 ? 11.842 41.590 23.856 1.00 41.07 41 VAL D O 1
ATOM 4850 N N . ALA D 1 42 ? 9.767 40.714 23.935 1.00 50.88 42 ALA D N 1
ATOM 4851 C CA . ALA D 1 42 ? 9.415 41.278 25.232 1.00 54.75 42 ALA D CA 1
ATOM 4852 C C . ALA D 1 42 ? 8.608 40.241 26.015 1.00 57.02 42 ALA D C 1
ATOM 4853 O O . ALA D 1 42 ? 7.791 39.534 25.432 1.00 58.84 42 ALA D O 1
ATOM 4855 N N . PRO D 1 43 ? 8.848 40.126 27.333 1.00 55.20 43 PRO D N 1
ATOM 4856 C CA . PRO D 1 43 ? 9.853 40.863 28.106 1.00 50.84 43 PRO D CA 1
ATOM 4857 C C . PRO D 1 43 ? 11.260 40.404 27.755 1.00 50.20 43 PRO D C 1
ATOM 4858 O O . PRO D 1 43 ? 11.430 39.288 27.259 1.00 52.20 43 PRO D O 1
ATOM 4862 N N . GLY D 1 44 ? 12.242 41.263 28.001 1.00 45.48 44 GLY D N 1
ATOM 4863 C CA . GLY D 1 44 ? 13.601 41.031 27.555 1.00 45.73 44 GLY D CA 1
ATOM 4864 C C . GLY D 1 44 ? 14.201 39.693 27.936 1.00 48.28 44 GLY D C 1
ATOM 4865 O O . GLY D 1 44 ? 14.843 39.043 27.113 1.00 46.96 44 GLY D O 1
ATOM 4866 N N . LEU D 1 45 ? 13.989 39.272 29.179 1.00 51.49 45 LEU D N 1
ATOM 4867 C CA . LEU D 1 45 ? 14.655 38.078 29.689 1.00 50.90 45 LEU D CA 1
ATOM 4868 C C . LEU D 1 45 ? 14.160 36.803 29.008 1.00 52.31 45 LEU D C 1
ATOM 4869 O O . LEU D 1 45 ? 14.777 35.746 29.139 1.00 51.39 45 LEU D O 1
ATOM 4874 N N . ASP D 1 46 ? 13.060 36.902 28.266 1.00 53.85 46 ASP D N 1
ATOM 4875 C CA . ASP D 1 46 ? 12.573 35.763 27.488 1.00 58.41 46 ASP D CA 1
ATOM 4876 C C . ASP D 1 46 ? 13.542 35.396 26.362 1.00 60.00 46 ASP D C 1
ATOM 4877 O O . ASP D 1 46 ? 13.447 34.319 25.781 1.00 64.98 46 ASP D O 1
ATOM 4882 N N . ILE D 1 47 ? 14.476 36.292 26.060 1.00 55.20 47 ILE D N 1
ATOM 4883 C CA . ILE D 1 47 ? 15.438 36.050 24.991 1.00 51.38 47 ILE D CA 1
ATOM 4884 C C . ILE D 1 47 ? 16.434 34.966 25.387 1.00 49.32 47 ILE D C 1
ATOM 4885 O O . ILE D 1 47 ? 17.063 34.357 24.527 1.00 50.06 47 ILE D O 1
ATOM 4890 N N . GLU D 1 48 ? 16.575 34.725 26.689 1.00 50.83 48 GLU D N 1
ATOM 4891 C CA . GLU D 1 48 ? 17.511 33.709 27.181 1.00 51.53 48 GLU D CA 1
ATOM 4892 C C . GLU D 1 48 ? 17.002 32.311 26.895 1.00 54.20 48 GLU D C 1
ATOM 4893 O O . GLU D 1 48 ? 17.777 31.419 26.544 1.00 58.18 48 GLU D O 1
ATOM 4899 N N . GLY D 1 49 ? 15.697 32.118 27.057 1.00 55.49 49 GLY D N 1
ATOM 4900 C CA . GLY D 1 49 ? 15.083 30.850 26.714 1.00 61.05 49 GLY D CA 1
ATOM 4901 C C . GLY D 1 49 ? 15.159 30.636 25.215 1.00 60.05 49 GLY D C 1
ATOM 4902 O O . GLY D 1 49 ? 15.416 29.532 24.746 1.00 60.21 49 GLY D O 1
ATOM 4903 N N . VAL D 1 50 ? 14.940 31.714 24.467 1.00 59.92 50 VAL D N 1
ATOM 4904 C CA . VAL D 1 50 ? 15.025 31.690 23.012 1.00 60.49 50 VAL D CA 1
ATOM 4905 C C . VAL D 1 50 ? 16.423 31.297 22.559 1.00 59.69 50 VAL D C 1
ATOM 4906 O O . VAL D 1 50 ? 16.588 30.446 21.690 1.00 62.86 50 VAL D O 1
ATOM 4910 N N . THR D 1 51 ? 17.428 31.920 23.167 1.00 59.93 51 THR D N 1
ATOM 4911 C CA . THR D 1 51 ? 18.819 31.690 22.797 1.00 58.43 51 THR D CA 1
ATOM 4912 C C . THR D 1 51 ? 19.249 30.259 23.094 1.00 60.19 51 THR D C 1
ATOM 4913 O O . THR D 1 51 ? 19.958 29.638 22.300 1.00 57.35 51 THR D O 1
ATOM 4917 N N . ASP D 1 52 ? 18.807 29.735 24.233 1.00 61.57 52 ASP D N 1
ATOM 4918 C CA . ASP D 1 52 ? 19.139 28.369 24.625 1.00 59.69 52 ASP D CA 1
ATOM 4919 C C . ASP D 1 52 ? 18.593 27.350 23.628 1.00 63.41 52 ASP D C 1
ATOM 4920 O O . ASP D 1 52 ? 19.215 26.317 23.382 1.00 62.72 52 ASP D O 1
ATOM 4925 N N . VAL D 1 53 ? 17.429 27.648 23.058 1.00 66.16 53 VAL D N 1
ATOM 4926 C CA . VAL D 1 53 ? 16.811 26.778 22.062 1.00 70.63 53 VAL D CA 1
ATOM 4927 C C . VAL D 1 53 ? 17.457 26.965 20.691 1.00 67.79 53 VAL D C 1
ATOM 4928 O O . VAL D 1 53 ? 17.756 25.993 19.994 1.00 68.92 53 VAL D O 1
ATOM 4932 N N . ALA D 1 54 ? 17.677 28.222 20.319 1.00 66.43 54 ALA D N 1
ATOM 4933 C CA . ALA D 1 54 ? 18.255 28.555 19.025 1.00 65.81 54 ALA D CA 1
ATOM 4934 C C . ALA D 1 54 ? 19.673 28.020 18.890 1.00 67.27 54 ALA D C 1
ATOM 4935 O O . ALA D 1 54 ? 20.020 27.414 17.877 1.00 64.14 54 ALA D O 1
ATOM 4937 N N . LEU D 1 55 ? 20.482 28.242 19.924 1.00 66.09 55 LEU D N 1
ATOM 4938 C CA . LEU D 1 55 ? 21.912 27.947 19.864 1.00 69.07 55 LEU D CA 1
ATOM 4939 C C . LEU D 1 55 ? 22.310 26.551 20.357 1.00 72.00 55 LEU D C 1
ATOM 4940 O O . LEU D 1 55 ? 23.482 26.200 20.296 1.00 75.48 55 LEU D O 1
ATOM 4945 N N . LYS D 1 56 ? 21.365 25.761 20.858 1.00 71.82 56 LYS D N 1
ATOM 4946 C CA . LYS D 1 56 ? 21.699 24.401 21.296 1.00 76.45 56 LYS D CA 1
ATOM 4947 C C . LYS D 1 56 ? 22.083 23.563 20.075 1.00 81.42 56 LYS D C 1
ATOM 4948 O O . LYS D 1 56 ? 22.959 22.696 20.137 1.00 84.99 56 LYS D O 1
ATOM 4954 N N . HIS D 1 57 ? 21.394 23.858 18.976 1.00 87.20 57 HIS D N 1
ATOM 4955 C CA . HIS D 1 57 ? 21.762 23.492 17.611 1.00 98.07 57 HIS D CA 1
ATOM 4956 C C . HIS D 1 57 ? 23.170 23.994 17.282 1.00 103.15 57 HIS D C 1
ATOM 4957 O O . HIS D 1 57 ? 23.941 23.315 16.600 1.00 108.25 57 HIS D O 1
ATOM 4964 N N . ALA D 1 58 ? 23.484 25.190 17.783 1.00 102.80 58 ALA D N 1
ATOM 4965 C CA . ALA D 1 58 ? 24.733 25.900 17.487 1.00 102.72 58 ALA D CA 1
ATOM 4966 C C . ALA D 1 58 ? 24.934 26.190 16.001 1.00 100.93 58 ALA D C 1
ATOM 4967 O O . ALA D 1 58 ? 24.125 26.882 15.376 1.00 103.50 58 ALA D O 1
ATOM 4969 N N . GLU D 1 59 ? 26.040 25.681 15.458 1.00 94.69 59 GLU D N 1
ATOM 4970 C CA . GLU D 1 59 ? 26.406 25.840 14.052 1.00 87.28 59 GLU D CA 1
ATOM 4971 C C . GLU D 1 59 ? 26.386 27.291 13.548 1.00 81.30 59 GLU D C 1
ATOM 4972 O O . GLU D 1 59 ? 26.710 27.535 12.392 1.00 83.38 59 GLU D O 1
ATOM 4978 N N . VAL D 1 60 ? 26.009 28.244 14.397 1.00 71.09 60 VAL D N 1
ATOM 4979 C CA . VAL D 1 60 ? 25.999 29.647 14.019 1.00 65.98 60 VAL D CA 1
ATOM 4980 C C . VAL D 1 60 ? 26.792 30.391 15.076 1.00 64.38 60 VAL D C 1
ATOM 4981 O O . VAL D 1 60 ? 27.113 29.827 16.122 1.00 60.97 60 VAL D O 1
ATOM 4985 N N . LYS D 1 61 ? 27.126 31.644 14.804 1.00 66.92 61 LYS D N 1
ATOM 4986 C CA . LYS D 1 61 ? 27.853 32.446 15.775 1.00 70.51 61 LYS D CA 1
ATOM 4987 C C . LYS D 1 61 ? 27.052 33.681 16.145 1.00 64.54 61 LYS D C 1
ATOM 4988 O O . LYS D 1 61 ? 26.754 34.529 15.301 1.00 61.40 61 LYS D O 1
ATOM 4994 N N . ALA D 1 62 ? 26.696 33.766 17.421 1.00 63.78 62 ALA D N 1
ATOM 4995 C CA . ALA D 1 62 ? 25.867 34.853 17.916 1.00 61.14 62 ALA D CA 1
ATOM 4996 C C . ALA D 1 62 ? 26.693 36.096 18.213 1.00 54.04 62 ALA D C 1
ATOM 4997 O O . ALA D 1 62 ? 27.532 36.098 19.115 1.00 53.91 62 ALA D O 1
ATOM 4999 N N . GLY D 1 63 ? 26.450 37.154 17.448 1.00 49.40 63 GLY D N 1
ATOM 5000 C CA . GLY D 1 63 ? 27.157 38.406 17.636 1.00 47.84 63 GLY D CA 1
ATOM 5001 C C . GLY D 1 63 ? 26.499 39.297 18.672 1.00 49.44 63 GLY D C 1
ATOM 5002 O O . GLY D 1 63 ? 27.151 40.157 19.265 1.00 50.76 63 GLY D O 1
ATOM 5003 N N . ILE D 1 64 ? 25.202 39.098 18.889 1.00 47.21 64 ILE D N 1
ATOM 5004 C CA . ILE D 1 64 ? 24.463 39.913 19.849 1.00 42.93 64 ILE D CA 1
ATOM 5005 C C . ILE D 1 64 ? 23.582 39.076 20.769 1.00 42.41 64 ILE D C 1
ATOM 5006 O O . ILE D 1 64 ? 22.795 38.243 20.317 1.00 41.87 64 ILE D O 1
ATOM 5011 N N . LEU D 1 65 ? 23.742 39.300 22.066 1.00 41.72 65 LEU D N 1
ATOM 5012 C CA . LEU D 1 65 ? 22.825 38.792 23.074 1.00 44.59 65 LEU D CA 1
ATOM 5013 C C . LEU D 1 65 ? 22.686 39.871 24.135 1.00 41.49 65 LEU D C 1
ATOM 5014 O O . LEU D 1 65 ? 23.566 40.039 24.978 1.00 43.01 65 LEU D O 1
ATOM 5019 N N . VAL D 1 66 ? 21.589 40.614 24.079 1.00 38.48 66 VAL D N 1
ATOM 5020 C CA . VAL D 1 66 ? 21.404 41.751 24.968 1.00 37.06 66 VAL D CA 1
ATOM 5021 C C . VAL D 1 66 ? 20.004 41.778 25.567 1.00 37.27 66 VAL D C 1
ATOM 5022 O O . VAL D 1 66 ? 19.015 41.517 24.882 1.00 38.49 66 VAL D O 1
ATOM 5026 N N . VAL D 1 67 ? 19.935 42.076 26.860 1.00 37.21 67 VAL D N 1
ATOM 5027 C CA . VAL D 1 67 ? 18.680 42.451 27.494 1.00 39.02 67 VAL D CA 1
ATOM 5028 C C . VAL D 1 67 ? 18.818 43.893 27.976 1.00 37.42 67 VAL D C 1
ATOM 5029 O O . VAL D 1 67 ? 19.459 44.164 28.995 1.00 35.95 67 VAL D O 1
ATOM 5033 N N . GLU D 1 68 ? 18.234 44.820 27.225 1.00 38.74 68 GLU D N 1
ATOM 5034 C CA . GLU D 1 68 ? 18.304 46.238 27.567 1.00 39.99 68 GLU D CA 1
ATOM 5035 C C . GLU D 1 68 ? 17.189 46.620 28.537 1.00 43.44 68 GLU D C 1
ATOM 5036 O O . GLU D 1 68 ? 16.671 45.766 29.256 1.00 42.96 68 GLU D O 1
ATOM 5042 N N . ARG D 1 69 ? 16.826 47.901 28.550 1.00 40.57 69 ARG D N 1
ATOM 5043 C CA . ARG D 1 69 ? 15.856 48.417 29.509 1.00 38.46 69 ARG D CA 1
ATOM 5044 C C . ARG D 1 69 ? 14.526 47.664 29.490 1.00 40.91 69 ARG D C 1
ATOM 5045 O O . ARG D 1 69 ? 13.902 47.458 30.531 1.00 41.43 69 ARG D O 1
ATOM 5053 N N . GLN D 1 70 ? 14.097 47.247 28.306 1.00 41.94 70 GLN D N 1
ATOM 5054 C CA . GLN D 1 70 ? 12.783 46.648 28.148 1.00 47.01 70 GLN D CA 1
ATOM 5055 C C . GLN D 1 70 ? 12.840 45.373 27.320 1.00 49.83 70 GLN D C 1
ATOM 5056 O O . GLN D 1 70 ? 12.157 44.394 27.615 1.00 56.66 70 GLN D O 1
ATOM 5062 N N . PHE D 1 71 ? 13.670 45.388 26.287 1.00 44.33 71 PHE D N 1
ATOM 5063 C CA . PHE D 1 71 ? 13.584 44.382 25.243 1.00 44.97 71 PHE D CA 1
ATOM 5064 C C . PHE D 1 71 ? 14.806 43.471 25.172 1.00 43.25 71 PHE D C 1
ATOM 5065 O O . PHE D 1 71 ? 15.910 43.854 25.559 1.00 40.54 71 PHE D O 1
ATOM 5073 N N . GLY D 1 72 ? 14.590 42.255 24.685 1.00 46.32 72 GLY D N 1
ATOM 5074 C CA . GLY D 1 72 ? 15.653 41.275 24.571 1.00 42.51 72 GLY D CA 1
ATOM 5075 C C . GLY D 1 72 ? 16.022 41.025 23.124 1.00 42.55 72 GLY D C 1
ATOM 5076 O O . GLY D 1 72 ? 15.153 40.938 22.260 1.00 45.16 72 GLY D O 1
ATOM 5077 N N . TYR D 1 73 ? 17.318 40.895 22.865 1.00 42.53 73 TYR D N 1
ATOM 5078 C CA . TYR D 1 73 ? 17.817 40.786 21.504 1.00 39.60 73 TYR D CA 1
ATOM 5079 C C . TYR D 1 73 ? 18.730 39.589 21.335 1.00 43.25 73 TYR D C 1
ATOM 5080 O O . TYR D 1 73 ? 19.598 39.317 22.167 1.00 42.32 73 TYR D O 1
ATOM 5089 N N . LEU D 1 74 ? 18.517 38.872 20.244 1.00 45.86 74 LEU D N 1
ATOM 5090 C CA . LEU D 1 74 ? 19.408 37.808 19.854 1.00 47.08 74 LEU D CA 1
ATOM 5091 C C . LEU D 1 74 ? 19.720 37.969 18.379 1.00 49.77 74 LEU D C 1
ATOM 5092 O O . LEU D 1 74 ? 18.820 38.116 17.550 1.00 52.86 74 LEU D O 1
ATOM 5097 N N . GLU D 1 75 ? 21.007 37.980 18.067 1.00 49.21 75 GLU D N 1
ATOM 5098 C CA . GLU D 1 75 ? 21.459 37.965 16.689 1.00 50.99 75 GLU D CA 1
ATOM 5099 C C . GLU D 1 75 ? 22.474 36.846 16.541 1.00 49.82 75 GLU D C 1
ATOM 5100 O O . GLU D 1 75 ? 23.398 36.719 17.346 1.00 48.25 75 GLU D O 1
ATOM 5106 N N . PHE D 1 76 ? 22.288 36.021 15.524 1.00 48.85 76 PHE D N 1
ATOM 5107 C CA . PHE D 1 76 ? 23.283 35.017 15.194 1.00 56.96 76 PHE D CA 1
ATOM 5108 C C . PHE D 1 76 ? 23.450 34.942 13.690 1.00 59.60 76 PHE D C 1
ATOM 5109 O O . PHE D 1 76 ? 22.484 35.067 12.934 1.00 60.21 76 PHE D O 1
ATOM 5117 N N . HIS D 1 77 ? 24.692 34.761 13.264 1.00 61.72 77 HIS D N 1
ATOM 5118 C CA . HIS D 1 77 ? 25.017 34.705 11.851 1.00 63.48 77 HIS D CA 1
ATOM 5119 C C . HIS D 1 77 ? 25.849 33.471 11.549 1.00 69.01 77 HIS D C 1
ATOM 5120 O O . HIS D 1 77 ? 25.925 32.551 12.358 1.00 69.50 77 HIS D O 1
ATOM 5127 N N . GLY D 1 78 ? 26.489 33.466 10.387 1.00 70.80 78 GLY D N 1
ATOM 5128 C CA . GLY D 1 78 ? 27.124 32.266 9.880 1.00 73.70 78 GLY D CA 1
ATOM 5129 C C . GLY D 1 78 ? 26.479 31.918 8.553 1.00 76.51 78 GLY D C 1
ATOM 5130 O O . GLY D 1 78 ? 25.880 32.771 7.906 1.00 76.95 78 GLY D O 1
ATOM 5131 N N . GLU D 1 79 ? 26.576 30.664 8.143 1.00 84.00 79 GLU D N 1
ATOM 5132 C CA . GLU D 1 79 ? 26.063 30.286 6.836 1.00 87.90 79 GLU D CA 1
ATOM 5133 C C . GLU D 1 79 ? 24.558 29.979 6.887 1.00 82.11 79 GLU D C 1
ATOM 5134 O O . GLU D 1 79 ? 24.033 29.527 7.907 1.00 76.52 79 GLU D O 1
ATOM 5140 N N . THR D 1 80 ? 23.895 30.215 5.758 1.00 80.65 80 THR D N 1
ATOM 5141 C CA . THR D 1 80 ? 22.441 30.341 5.666 1.00 77.35 80 THR D CA 1
ATOM 5142 C C . THR D 1 80 ? 21.598 29.199 6.237 1.00 78.74 80 THR D C 1
ATOM 5143 O O . THR D 1 80 ? 20.711 29.428 7.062 1.00 73.16 80 THR D O 1
ATOM 5147 N N . GLY D 1 81 ? 21.854 27.979 5.773 1.00 78.43 81 GLY D N 1
ATOM 5148 C CA . GLY D 1 81 ? 21.089 26.826 6.209 1.00 80.73 81 GLY D CA 1
ATOM 5149 C C . GLY D 1 81 ? 21.077 26.641 7.713 1.00 82.71 81 GLY D C 1
ATOM 5150 O O . GLY D 1 81 ? 20.027 26.401 8.309 1.00 78.64 81 GLY D O 1
ATOM 5151 N N . ALA D 1 82 ? 22.244 26.759 8.334 1.00 80.60 82 ALA D N 1
ATOM 5152 C CA . ALA D 1 82 ? 22.336 26.603 9.777 1.00 75.17 82 ALA D CA 1
ATOM 5153 C C . ALA D 1 82 ? 21.573 27.721 10.490 1.00 71.65 82 ALA D C 1
ATOM 5154 O O . ALA D 1 82 ? 20.906 27.474 11.492 1.00 71.02 82 ALA D O 1
ATOM 5156 N N . VAL D 1 83 ? 21.652 28.940 9.960 1.00 69.57 83 VAL D N 1
ATOM 5157 C CA . VAL D 1 83 ? 20.914 30.068 10.533 1.00 66.45 83 VAL D CA 1
ATOM 5158 C C . VAL D 1 83 ? 19.413 29.796 10.570 1.00 67.52 83 VAL D C 1
ATOM 5159 O O . VAL D 1 83 ? 18.771 29.939 11.609 1.00 66.07 83 VAL D O 1
ATOM 5163 N N . LYS D 1 84 ? 18.864 29.382 9.432 1.00 85.81 84 LYS D N 1
ATOM 5164 C CA . LYS D 1 84 ? 17.433 29.127 9.311 1.00 71.74 84 LYS D CA 1
ATOM 5165 C C . LYS D 1 84 ? 16.972 28.004 10.233 1.00 73.24 84 LYS D C 1
ATOM 5166 O O . LYS D 1 84 ? 15.893 28.082 10.825 1.00 72.86 84 LYS D O 1
ATOM 5172 N N . ALA D 1 85 ? 17.797 26.970 10.357 1.00 75.09 85 ALA D N 1
ATOM 5173 C CA . ALA D 1 85 ? 17.500 25.853 11.244 1.00 76.69 85 ALA D CA 1
ATOM 5174 C C . ALA D 1 85 ? 17.410 26.328 12.691 1.00 73.60 85 ALA D C 1
ATOM 5175 O O . ALA D 1 85 ? 16.480 25.972 13.414 1.00 74.05 85 ALA D O 1
ATOM 5177 N N . ALA D 1 86 ? 18.376 27.141 13.105 1.00 74.49 86 ALA D N 1
ATOM 5178 C CA . ALA D 1 86 ? 18.339 27.750 14.429 1.00 69.87 86 ALA D CA 1
ATOM 5179 C C . ALA D 1 86 ? 17.144 28.692 14.548 1.00 66.01 86 ALA D C 1
ATOM 5180 O O . ALA D 1 86 ? 16.451 28.704 15.565 1.00 66.64 86 ALA D O 1
ATOM 5182 N N . ALA D 1 87 ? 16.900 29.472 13.499 1.00 65.65 87 ALA D N 1
ATOM 5183 C CA . ALA D 1 87 ? 15.765 30.393 13.473 1.00 70.73 87 ALA D CA 1
ATOM 5184 C C . ALA D 1 87 ? 14.438 29.649 13.615 1.00 72.72 87 ALA D C 1
ATOM 5185 O O . ALA D 1 87 ? 13.528 30.104 14.310 1.00 65.53 87 ALA D O 1
ATOM 5187 N N . ASP D 1 88 ? 14.332 28.499 12.957 1.00 75.62 88 ASP D N 1
ATOM 5188 C CA . ASP D 1 88 ? 13.111 27.707 13.027 1.00 77.24 88 ASP D CA 1
ATOM 5189 C C . ASP D 1 88 ? 12.936 27.076 14.406 1.00 77.36 88 ASP D C 1
ATOM 5190 O O . ASP D 1 88 ? 11.814 26.940 14.895 1.00 76.77 88 ASP D O 1
ATOM 5195 N N . ALA D 1 89 ? 14.049 26.694 15.026 1.00 71.99 89 ALA D N 1
ATOM 5196 C CA . ALA D 1 89 ? 14.023 26.151 16.380 1.00 75.45 89 ALA D CA 1
ATOM 5197 C C . ALA D 1 89 ? 13.541 27.206 17.374 1.00 68.68 89 ALA D C 1
ATOM 5198 O O . ALA D 1 89 ? 12.710 26.927 18.236 1.00 69.15 89 ALA D O 1
ATOM 5200 N N . ALA D 1 90 ? 14.071 28.418 17.250 1.00 65.71 90 ALA D N 1
ATOM 5201 C CA . ALA D 1 90 ? 13.605 29.534 18.065 1.00 62.91 90 ALA D CA 1
ATOM 5202 C C . ALA D 1 90 ? 12.121 29.774 17.813 1.00 69.42 90 ALA D C 1
ATOM 5203 O O . ALA D 1 90 ? 11.329 29.891 18.748 1.00 70.46 90 ALA D O 1
ATOM 5205 N N . LEU D 1 91 ? 11.759 29.821 16.534 1.00 65.22 91 LEU D N 1
ATOM 5206 C CA . LEU D 1 91 ? 10.394 30.094 16.104 1.00 75.28 91 LEU D CA 1
ATOM 5207 C C . LEU D 1 91 ? 9.368 29.164 16.754 1.00 79.95 91 LEU D C 1
ATOM 5208 O O . LEU D 1 91 ? 8.351 29.625 17.273 1.00 82.54 91 LEU D O 1
ATOM 5213 N N . ASP D 1 92 ? 9.639 27.860 16.726 1.00 79.12 92 ASP D N 1
ATOM 5214 C CA . ASP D 1 92 ? 8.757 26.874 17.351 1.00 82.16 92 ASP D CA 1
ATOM 5215 C C . ASP D 1 92 ? 8.632 27.093 18.854 1.00 78.82 92 ASP D C 1
ATOM 5216 O O . ASP D 1 92 ? 7.566 26.885 19.433 1.00 73.17 92 ASP D O 1
ATOM 5221 N N . TYR D 1 93 ? 9.731 27.503 19.479 1.00 75.40 93 TYR D N 1
ATOM 5222 C CA . TYR D 1 93 ? 9.742 27.784 20.908 1.00 73.06 93 TYR D CA 1
ATOM 5223 C C . TYR D 1 93 ? 8.839 28.963 21.249 1.00 70.53 93 TYR D C 1
ATOM 5224 O O . TYR D 1 93 ? 8.139 28.949 22.261 1.00 71.27 93 TYR D O 1
ATOM 5233 N N . LEU D 1 94 ? 8.856 29.979 20.394 1.00 70.38 94 LEU D N 1
ATOM 5234 C CA . LEU D 1 94 ? 8.136 31.218 20.662 1.00 75.42 94 LEU D CA 1
ATOM 5235 C C . LEU D 1 94 ? 6.627 31.016 20.592 1.00 87.66 94 LEU D C 1
ATOM 5236 O O . LEU D 1 94 ? 5.967 30.839 21.618 1.00 95.20 94 LEU D O 1
ATOM 5241 N N . GLY D 1 95 ? 6.091 31.047 19.377 1.00 88.60 95 GLY D N 1
ATOM 5242 C CA . GLY D 1 95 ? 4.690 30.744 19.151 1.00 89.39 95 GLY D CA 1
ATOM 5243 C C . GLY D 1 95 ? 4.490 29.795 17.985 1.00 89.65 95 GLY D C 1
ATOM 5244 O O . GLY D 1 95 ? 3.392 29.275 17.778 1.00 91.11 95 GLY D O 1
ATOM 5245 N N . GLY D 1 96 ? 5.545 29.589 17.204 1.00 87.83 96 GLY D N 1
ATOM 5246 C CA . GLY D 1 96 ? 5.482 28.693 16.067 1.00 90.69 96 GLY D CA 1
ATOM 5247 C C . GLY D 1 96 ? 4.617 29.254 14.948 1.00 94.93 96 GLY D C 1
ATOM 5248 O O . GLY D 1 96 ? 3.620 28.626 14.575 1.00 102.20 96 GLY D O 1
ATOM 5249 N N . ASP D 1 97 ? 4.989 30.435 14.450 1.00 93.92 97 ASP D N 1
ATOM 5250 C CA . ASP D 1 97 ? 4.433 31.062 13.248 1.00 95.91 97 ASP D CA 1
ATOM 5251 C C . ASP D 1 97 ? 5.088 32.444 13.166 1.00 91.78 97 ASP D C 1
ATOM 5252 O O . ASP D 1 97 ? 5.037 33.211 14.116 1.00 89.10 97 ASP D O 1
ATOM 5257 N N . PRO D 1 98 ? 5.751 32.754 12.030 1.00 90.63 98 PRO D N 1
ATOM 5258 C CA . PRO D 1 98 ? 6.594 33.959 11.938 1.00 87.83 98 PRO D CA 1
ATOM 5259 C C . PRO D 1 98 ? 5.908 35.208 11.388 1.00 88.58 98 PRO D C 1
ATOM 5260 O O . PRO D 1 98 ? 6.471 35.892 10.537 1.00 88.02 98 PRO D O 1
ATOM 5264 N N . ASP D 1 99 ? 4.708 35.487 11.880 1.00 88.55 99 ASP D N 1
ATOM 5265 C CA . ASP D 1 99 ? 3.923 36.618 11.410 1.00 86.40 99 ASP D CA 1
ATOM 5266 C C . ASP D 1 99 ? 3.210 37.288 12.585 1.00 80.31 99 ASP D C 1
ATOM 5267 O O . ASP D 1 99 ? 2.560 38.322 12.438 1.00 79.18 99 ASP D O 1
ATOM 5272 N N . ALA D 1 100 ? 3.343 36.676 13.757 1.00 78.33 100 ALA D N 1
ATOM 5273 C CA . ALA D 1 100 ? 2.882 37.265 15.009 1.00 77.23 100 ALA D CA 1
ATOM 5274 C C . ALA D 1 100 ? 3.849 38.350 15.471 1.00 70.82 100 ALA D C 1
ATOM 5275 O O . ALA D 1 100 ? 3.619 39.007 16.485 1.00 72.96 100 ALA D O 1
ATOM 5277 N N . ALA D 1 101 ? 4.936 38.529 14.730 1.00 64.67 101 ALA D N 1
ATOM 5278 C CA . ALA D 1 101 ? 5.906 39.572 15.035 1.00 61.55 101 ALA D CA 1
ATOM 5279 C C . ALA D 1 101 ? 5.340 40.943 14.739 1.00 58.51 101 ALA D C 1
ATOM 5280 O O . ALA D 1 101 ? 4.674 41.143 13.722 1.00 60.04 101 ALA D O 1
ATOM 5282 N N . VAL D 1 102 ? 5.620 41.884 15.634 1.00 57.15 102 VAL D N 1
ATOM 5283 C CA . VAL D 1 102 ? 5.271 43.284 15.432 1.00 54.65 102 VAL D CA 1
ATOM 5284 C C . VAL D 1 102 ? 5.910 43.799 14.147 1.00 55.34 102 VAL D C 1
ATOM 5285 O O . VAL D 1 102 ? 7.124 43.708 13.967 1.00 58.32 102 VAL D O 1
ATOM 5289 N N . ARG D 1 103 ? 5.091 44.337 13.254 1.00 56.42 103 ARG D N 1
ATOM 5290 C CA . ARG D 1 103 ? 5.603 44.901 12.016 1.00 60.82 103 ARG D CA 1
ATOM 5291 C C . ARG D 1 103 ? 6.204 46.268 12.307 1.00 55.47 103 ARG D C 1
ATOM 5292 O O . ARG D 1 103 ? 5.783 46.949 13.249 1.00 53.74 103 ARG D O 1
ATOM 5300 N N . PRO D 1 104 ? 7.198 46.682 11.509 1.00 53.64 104 PRO D N 1
ATOM 5301 C CA . PRO D 1 104 ? 7.863 47.951 11.814 1.00 49.91 104 PRO D CA 1
ATOM 5302 C C . PRO D 1 104 ? 6.980 49.162 11.549 1.00 53.99 104 PRO D C 1
ATOM 5303 O O . PRO D 1 104 ? 6.164 49.160 10.626 1.00 53.38 104 PRO D O 1
ATOM 5307 N N . GLU D 1 105 ? 7.143 50.183 12.380 1.00 54.55 105 GLU D N 1
ATOM 5308 C CA . GLU D 1 105 ? 6.528 51.474 12.136 1.00 55.52 105 GLU D CA 1
ATOM 5309 C C . GLU D 1 105 ? 7.620 52.509 11.911 1.00 45.96 105 GLU D C 1
ATOM 5310 O O . GLU D 1 105 ? 8.513 52.671 12.740 1.00 40.19 105 GLU D O 1
ATOM 5316 N N . ILE D 1 106 ? 7.560 53.191 10.775 1.00 46.75 106 ILE D N 1
ATOM 5317 C CA . ILE D 1 106 ? 8.495 54.266 10.499 1.00 47.20 106 ILE D CA 1
ATOM 5318 C C . ILE D 1 106 ? 8.023 55.521 11.218 1.00 50.66 106 ILE D C 1
ATOM 5319 O O . ILE D 1 106 ? 7.113 56.206 10.752 1.00 53.45 106 ILE D O 1
ATOM 5324 N N . LEU D 1 107 ? 8.637 55.807 12.363 1.00 50.43 107 LEU D N 1
ATOM 5325 C CA . LEU D 1 107 ? 8.250 56.952 13.176 1.00 48.69 107 LEU D CA 1
ATOM 5326 C C . LEU D 1 107 ? 8.648 58.261 12.514 1.00 47.56 107 LEU D C 1
ATOM 5327 O O . LEU D 1 107 ? 7.974 59.278 12.669 1.00 48.25 107 LEU D O 1
ATOM 5332 N N . ALA D 1 108 ? 9.755 58.224 11.783 1.00 46.06 108 ALA D N 1
ATOM 5333 C CA . ALA D 1 108 ? 10.277 59.401 11.101 1.00 43.85 108 ALA D CA 1
ATOM 5334 C C . ALA D 1 108 ? 11.278 58.973 10.042 1.00 44.29 108 ALA D C 1
ATOM 5335 O O . ALA D 1 108 ? 11.995 57.990 10.219 1.00 44.24 108 ALA D O 1
ATOM 5337 N N . SER D 1 109 ? 11.317 59.711 8.941 1.00 45.88 109 SER D N 1
ATOM 5338 C CA . SER D 1 109 ? 12.268 59.448 7.871 1.00 48.00 109 SER D CA 1
ATOM 5339 C C . SER D 1 109 ? 12.421 60.702 7.029 1.00 46.23 109 SER D C 1
ATOM 5340 O O . SER D 1 109 ? 11.433 61.336 6.669 1.00 45.72 109 SER D O 1
ATOM 5343 N N . ARG D 1 110 ? 13.658 61.060 6.712 1.00 48.21 110 ARG D N 1
ATOM 5344 C CA . ARG D 1 110 ? 13.899 62.319 6.026 1.00 51.70 110 ARG D CA 1
ATOM 5345 C C . ARG D 1 110 ? 15.199 62.324 5.236 1.00 50.92 110 ARG D C 1
ATOM 5346 O O . ARG D 1 110 ? 16.225 61.829 5.699 1.00 51.53 110 ARG D O 1
ATOM 5354 N N . ILE D 1 111 ? 15.144 62.882 4.032 1.00 51.42 111 ILE D N 1
ATOM 5355 C CA . ILE D 1 111 ? 16.352 63.161 3.275 1.00 52.75 111 ILE D CA 1
ATOM 5356 C C . ILE D 1 111 ? 16.742 64.611 3.513 1.00 51.75 111 ILE D C 1
ATOM 5357 O O . ILE D 1 111 ? 15.996 65.527 3.173 1.00 50.16 111 ILE D O 1
ATOM 5362 N N . ILE D 1 112 ? 17.906 64.816 4.118 1.00 52.51 112 ILE D N 1
ATOM 5363 C CA . ILE D 1 112 ? 18.387 66.160 4.413 1.00 50.10 112 ILE D CA 1
ATOM 5364 C C . ILE D 1 112 ? 19.470 66.558 3.416 1.00 54.12 112 ILE D C 1
ATOM 5365 O O . ILE D 1 112 ? 20.578 66.020 3.432 1.00 56.49 112 ILE D O 1
ATOM 5370 N N . SER D 1 113 ? 19.131 67.495 2.539 1.00 57.20 113 SER D N 1
ATOM 5371 C CA . SER D 1 113 ? 20.033 67.931 1.481 1.00 63.37 113 SER D CA 1
ATOM 5372 C C . SER D 1 113 ? 21.209 68.738 2.021 1.00 64.02 113 SER D C 1
ATOM 5373 O O . SER D 1 113 ? 21.019 69.670 2.804 1.00 61.36 113 SER D O 1
ATOM 5376 N N . SER D 1 114 ? 22.414 68.357 1.596 1.00 64.98 114 SER D N 1
ATOM 5377 C CA . SER D 1 114 ? 23.651 69.096 1.869 1.00 61.67 114 SER D CA 1
ATOM 5378 C C . SER D 1 114 ? 23.791 69.604 3.307 1.00 56.00 114 SER D C 1
ATOM 5379 O O . SER D 1 114 ? 23.482 70.756 3.609 1.00 57.90 114 SER D O 1
ATOM 5382 N N . ILE D 1 115 ? 24.281 68.737 4.181 1.00 49.75 115 ILE D N 1
ATOM 5383 C CA . ILE D 1 115 ? 24.374 69.032 5.603 1.00 48.84 115 ILE D CA 1
ATOM 5384 C C . ILE D 1 115 ? 25.265 70.249 5.892 1.00 48.05 115 ILE D C 1
ATOM 5385 O O . ILE D 1 115 ? 26.245 70.503 5.186 1.00 49.65 115 ILE D O 1
ATOM 5390 N N . ASP D 1 116 ? 24.895 71.015 6.915 1.00 44.85 116 ASP D N 1
ATOM 5391 C CA . ASP D 1 116 ? 25.685 72.167 7.345 1.00 50.78 116 ASP D CA 1
ATOM 5392 C C . ASP D 1 116 ? 26.899 71.703 8.148 1.00 50.29 116 ASP D C 1
ATOM 5393 O O . ASP D 1 116 ? 26.845 70.661 8.806 1.00 45.82 116 ASP D O 1
ATOM 5398 N N . HIS D 1 117 ? 27.986 72.472 8.092 1.00 53.22 117 HIS D N 1
ATOM 5399 C CA . HIS D 1 117 ? 29.240 72.081 8.736 1.00 55.17 117 HIS D CA 1
ATOM 5400 C C . HIS D 1 117 ? 29.072 71.832 10.233 1.00 50.22 117 HIS D C 1
ATOM 5401 O O . HIS D 1 117 ? 29.675 70.907 10.778 1.00 46.50 117 HIS D O 1
ATOM 5408 N N . GLN D 1 118 ? 28.249 72.645 10.893 1.00 46.40 118 GLN D N 1
ATOM 5409 C CA . GLN D 1 118 ? 27.969 72.446 12.312 1.00 45.38 118 GLN D CA 1
ATOM 5410 C C . GLN D 1 118 ? 27.232 71.141 12.540 1.00 43.42 118 GLN D C 1
ATOM 5411 O O . GLN D 1 118 ? 27.572 70.364 13.433 1.00 44.94 118 GLN D O 1
ATOM 5417 N N . HIS D 1 119 ? 26.203 70.934 11.726 1.00 42.00 119 HIS D N 1
ATOM 5418 C CA . HIS D 1 119 ? 25.350 69.761 11.795 1.00 39.42 119 HIS D CA 1
ATOM 5419 C C . HIS D 1 119 ? 26.185 68.490 11.692 1.00 37.47 119 HIS D C 1
ATOM 5420 O O . HIS D 1 119 ? 26.001 67.549 12.463 1.00 35.40 119 HIS D O 1
ATOM 5427 N N . ALA D 1 120 ? 27.118 68.489 10.745 1.00 38.55 120 ALA D N 1
ATOM 5428 C CA . ALA D 1 120 ? 28.005 67.355 10.521 1.00 40.25 120 ALA D CA 1
ATOM 5429 C C . ALA D 1 120 ? 28.821 67.019 11.769 1.00 44.76 120 ALA D C 1
ATOM 5430 O O . ALA D 1 120 ? 28.940 65.854 12.150 1.00 43.54 120 ALA D O 1
ATOM 5432 N N . PHE D 1 121 ? 29.371 68.043 12.413 1.00 47.02 121 PHE D N 1
ATOM 5433 C CA . PHE D 1 121 ? 30.253 67.824 13.555 1.00 48.45 121 PHE D CA 1
ATOM 5434 C C . PHE D 1 121 ? 29.477 67.250 14.722 1.00 42.98 121 PHE D C 1
ATOM 5435 O O . PHE D 1 121 ? 29.944 66.334 15.400 1.00 42.43 121 PHE D O 1
ATOM 5443 N N . LEU D 1 122 ? 28.280 67.782 14.942 1.00 37.65 122 LEU D N 1
ATOM 5444 C CA . LEU D 1 122 ? 27.439 67.308 16.024 1.00 38.37 122 LEU D CA 1
ATOM 5445 C C . LEU D 1 122 ? 27.025 65.861 15.809 1.00 36.24 122 LEU D C 1
ATOM 5446 O O . LEU D 1 122 ? 26.933 65.083 16.759 1.00 38.73 122 LEU D O 1
ATOM 5451 N N . ILE D 1 123 ? 26.776 65.498 14.560 1.00 34.57 123 ILE D N 1
ATOM 5452 C CA . ILE D 1 123 ? 26.455 64.113 14.249 1.00 36.24 123 ILE D CA 1
ATOM 5453 C C . ILE D 1 123 ? 27.676 63.225 14.474 1.00 38.48 123 ILE D C 1
ATOM 5454 O O . ILE D 1 123 ? 27.570 62.135 15.036 1.00 42.49 123 ILE D O 1
ATOM 5459 N N . ASN D 1 124 ? 28.842 63.714 14.071 1.00 41.02 124 ASN D N 1
ATOM 5460 C CA . ASN D 1 124 ? 30.068 62.928 14.161 1.00 43.03 124 ASN D CA 1
ATOM 5461 C C . ASN D 1 124 ? 30.517 62.578 15.581 1.00 42.85 124 ASN D C 1
ATOM 5462 O O . ASN D 1 124 ? 31.073 61.504 15.805 1.00 44.26 124 ASN D O 1
ATOM 5467 N N . ARG D 1 125 ? 30.291 63.464 16.543 1.00 40.71 125 ARG D N 1
ATOM 5468 C CA . ARG D 1 125 ? 30.700 63.150 17.911 1.00 45.86 125 ARG D CA 1
ATOM 5469 C C . ARG D 1 125 ? 29.626 62.351 18.654 1.00 48.29 125 ARG D C 1
ATOM 5470 O O . ARG D 1 125 ? 29.867 61.843 19.744 1.00 51.39 125 ARG D O 1
ATOM 5478 N N . ASN D 1 126 ? 28.451 62.217 18.049 1.00 52.63 126 ASN D N 1
ATOM 5479 C CA . ASN D 1 126 ? 27.371 61.432 18.639 1.00 59.71 126 ASN D CA 1
ATOM 5480 C C . ASN D 1 126 ? 27.457 59.969 18.253 1.00 64.45 126 ASN D C 1
ATOM 5481 O O . ASN D 1 126 ? 27.081 59.074 19.014 1.00 71.97 126 ASN D O 1
ATOM 5486 N N . LYS D 1 127 ? 27.960 59.751 17.046 1.00 57.30 127 LYS D N 1
ATOM 5487 C CA . LYS D 1 127 ? 27.819 58.477 16.370 1.00 59.45 127 LYS D CA 1
ATOM 5488 C C . LYS D 1 127 ? 29.097 57.652 16.321 1.00 62.82 127 LYS D C 1
ATOM 5489 O O . LYS D 1 127 ? 30.198 58.188 16.390 1.00 66.78 127 LYS D O 1
ATOM 5495 N N . ILE D 1 128 ? 28.929 56.339 16.245 1.00 64.77 128 ILE D N 1
ATOM 5496 C CA . ILE D 1 128 ? 30.016 55.456 15.856 1.00 70.38 128 ILE D CA 1
ATOM 5497 C C . ILE D 1 128 ? 29.670 55.040 14.432 1.00 69.92 128 ILE D C 1
ATOM 5498 O O . ILE D 1 128 ? 28.515 55.131 14.037 1.00 71.35 128 ILE D O 1
ATOM 5503 N N . GLY D 1 129 ? 30.645 54.608 13.646 1.00 66.09 129 GLY D N 1
ATOM 5504 C CA . GLY D 1 129 ? 30.387 54.399 12.233 1.00 60.05 129 GLY D CA 1
ATOM 5505 C C . GLY D 1 129 ? 31.098 55.456 11.411 1.00 53.87 129 GLY D C 1
ATOM 5506 O O . GLY D 1 129 ? 31.829 56.280 11.957 1.00 52.02 129 GLY D O 1
ATOM 5507 N N . SER D 1 130 ? 30.888 55.440 10.100 1.00 49.58 130 SER D N 1
ATOM 5508 C CA . SER D 1 130 ? 31.633 56.330 9.217 1.00 48.11 130 SER D CA 1
ATOM 5509 C C . SER D 1 130 ? 31.294 57.796 9.440 1.00 50.38 130 SER D C 1
ATOM 5510 O O . SER D 1 130 ? 30.242 58.135 9.976 1.00 48.70 130 SER D O 1
ATOM 5513 N N . MET D 1 131 ? 32.205 58.653 8.997 1.00 49.85 131 MET D N 1
ATOM 5514 C CA . MET D 1 131 ? 32.149 60.084 9.242 1.00 48.35 131 MET D CA 1
ATOM 5515 C C . MET D 1 131 ? 31.268 60.801 8.217 1.00 44.99 131 MET D C 1
ATOM 5516 O O . MET D 1 131 ? 31.426 60.600 7.010 1.00 46.73 131 MET D O 1
ATOM 5521 N N . VAL D 1 132 ? 30.334 61.626 8.685 1.00 37.84 132 VAL D N 1
ATOM 5522 C CA . VAL D 1 132 ? 29.575 62.461 7.758 1.00 41.51 132 VAL D CA 1
ATOM 5523 C C . VAL D 1 132 ? 30.343 63.767 7.553 1.00 43.95 132 VAL D C 1
ATOM 5524 O O . VAL D 1 132 ? 30.906 64.326 8.490 1.00 44.33 132 VAL D O 1
ATOM 5528 N N . LEU D 1 133 ? 30.391 64.234 6.314 1.00 46.50 133 LEU D N 1
ATOM 5529 C CA . LEU D 1 133 ? 31.168 65.418 5.992 1.00 49.86 133 LEU D CA 1
ATOM 5530 C C . LEU D 1 133 ? 30.257 66.571 5.600 1.00 56.18 133 LEU D C 1
ATOM 5531 O O . LEU D 1 133 ? 29.216 66.357 4.972 1.00 59.33 133 LEU D O 1
ATOM 5536 N N . PRO D 1 134 ? 30.636 67.799 5.987 1.00 53.41 134 PRO D N 1
ATOM 5537 C CA . PRO D 1 134 ? 29.868 68.986 5.600 1.00 52.21 134 PRO D CA 1
ATOM 5538 C C . PRO D 1 134 ? 29.637 69.013 4.093 1.00 49.42 134 PRO D C 1
ATOM 5539 O O . PRO D 1 134 ? 30.577 68.795 3.326 1.00 50.94 134 PRO D O 1
ATOM 5543 N N . GLY D 1 135 ? 28.396 69.238 3.676 1.00 48.15 135 GLY D N 1
ATOM 5544 C CA . GLY D 1 135 ? 28.073 69.279 2.261 1.00 47.99 135 GLY D CA 1
ATOM 5545 C C . GLY D 1 135 ? 27.359 68.039 1.749 1.00 49.10 135 GLY D C 1
ATOM 5546 O O . GLY D 1 135 ? 26.526 68.129 0.846 1.00 50.49 135 GLY D O 1
ATOM 5547 N N . GLU D 1 136 ? 27.691 66.880 2.314 1.00 49.35 136 GLU D N 1
ATOM 5548 C CA . GLU D 1 136 ? 27.034 65.629 1.942 1.00 50.57 136 GLU D CA 1
ATOM 5549 C C . GLU D 1 136 ? 25.550 65.670 2.288 1.00 47.60 136 GLU D C 1
ATOM 5550 O O . GLU D 1 136 ? 25.134 66.405 3.181 1.00 47.81 136 GLU D O 1
ATOM 5556 N N . SER D 1 137 ? 24.750 64.885 1.578 1.00 47.36 137 SER D N 1
ATOM 5557 C CA . SER D 1 137 ? 23.340 64.755 1.918 1.00 48.16 137 SER D CA 1
ATOM 5558 C C . SER D 1 137 ? 23.167 63.626 2.922 1.00 46.70 137 SER D C 1
ATOM 5559 O O . SER D 1 137 ? 24.036 62.765 3.053 1.00 46.16 137 SER D O 1
ATOM 5562 N N . LEU D 1 138 ? 22.045 63.632 3.632 1.00 45.03 138 LEU D N 1
ATOM 5563 C CA . LEU D 1 138 ? 21.841 62.688 4.721 1.00 45.10 138 LEU D CA 1
ATOM 5564 C C . LEU D 1 138 ? 20.434 62.100 4.718 1.00 50.34 138 LEU D C 1
ATOM 5565 O O . LEU D 1 138 ? 19.447 62.829 4.612 1.00 54.97 138 LEU D O 1
ATOM 5570 N N . PHE D 1 139 ? 20.349 60.779 4.824 1.00 46.78 139 PHE D N 1
ATOM 5571 C CA . PHE D 1 139 ? 19.073 60.116 5.061 1.00 40.46 139 PHE D CA 1
ATOM 5572 C C . PHE D 1 139 ? 18.988 59.671 6.514 1.00 36.05 139 PHE D C 1
ATOM 5573 O O . PHE D 1 139 ? 19.911 59.046 7.036 1.00 36.37 139 PHE D O 1
ATOM 5581 N N . VAL D 1 140 ? 17.881 60.006 7.165 1.00 39.50 140 VAL D N 1
ATOM 5582 C CA . VAL D 1 140 ? 17.660 59.605 8.546 1.00 37.19 140 VAL D CA 1
ATOM 5583 C C . VAL D 1 140 ? 16.349 58.838 8.649 1.00 39.28 140 VAL D C 1
ATOM 5584 O O . VAL D 1 140 ? 15.361 59.195 8.010 1.00 41.48 140 VAL D O 1
ATOM 5588 N N . LEU D 1 141 ? 16.351 57.771 9.440 1.00 36.70 141 LEU D N 1
ATOM 5589 C CA . LEU D 1 141 ? 15.163 56.949 9.592 1.00 36.75 141 LEU D CA 1
ATOM 5590 C C . LEU D 1 141 ? 15.052 56.403 11.012 1.00 37.40 141 LEU D C 1
ATOM 5591 O O . LEU D 1 141 ? 16.046 55.993 11.615 1.00 35.40 141 LEU D O 1
ATOM 5596 N N . GLU D 1 142 ? 13.836 56.416 11.547 1.00 39.63 142 GLU D N 1
ATOM 5597 C CA . GLU D 1 142 ? 13.578 55.912 12.891 1.00 38.38 142 GLU D CA 1
ATOM 5598 C C . GLU D 1 142 ? 12.453 54.890 12.823 1.00 37.03 142 GLU D C 1
ATOM 5599 O O . GLU D 1 142 ? 11.398 55.160 12.250 1.00 38.71 142 GLU D O 1
ATOM 5605 N N . VAL D 1 143 ? 12.688 53.710 13.387 1.00 35.77 143 VAL D N 1
ATOM 5606 C CA . VAL D 1 143 ? 11.693 52.647 13.356 1.00 41.55 143 VAL D CA 1
ATOM 5607 C C . VAL D 1 143 ? 11.494 51.986 14.711 1.00 38.85 143 VAL D C 1
ATOM 5608 O O . VAL D 1 143 ? 12.404 51.935 15.532 1.00 38.39 143 VAL D O 1
ATOM 5612 N N . ALA D 1 144 ? 10.283 51.490 14.929 1.00 39.85 144 ALA D N 1
ATOM 5613 C CA . ALA D 1 144 ? 9.983 50.649 16.076 1.00 42.59 144 ALA D CA 1
ATOM 5614 C C . ALA D 1 144 ? 9.182 49.444 15.586 1.00 42.98 144 ALA D C 1
ATOM 5615 O O . ALA D 1 144 ? 8.256 49.605 14.790 1.00 43.12 144 ALA D O 1
ATOM 5617 N N . PRO D 1 145 ? 9.545 48.230 16.036 1.00 46.38 145 PRO D N 1
ATOM 5618 C CA . PRO D 1 145 ? 10.645 47.894 16.955 1.00 42.93 145 PRO D CA 1
ATOM 5619 C C . PRO D 1 145 ? 12.026 48.258 16.409 1.00 43.27 145 PRO D C 1
ATOM 5620 O O . PRO D 1 145 ? 12.214 48.298 15.191 1.00 46.21 145 PRO D O 1
ATOM 5624 N N . ALA D 1 146 ? 12.964 48.524 17.316 1.00 37.14 146 ALA D N 1
ATOM 5625 C CA . ALA D 1 146 ? 14.290 49.025 16.968 1.00 36.49 146 ALA D CA 1
ATOM 5626 C C . ALA D 1 146 ? 15.079 48.119 16.026 1.00 40.11 146 ALA D C 1
ATOM 5627 O O . ALA D 1 146 ? 15.785 48.605 15.138 1.00 37.70 146 ALA D O 1
ATOM 5629 N N . SER D 1 147 ? 14.971 46.808 16.228 1.00 38.95 147 SER D N 1
ATOM 5630 C CA . SER D 1 147 ? 15.855 45.871 15.542 1.00 42.61 147 SER D CA 1
ATOM 5631 C C . SER D 1 147 ? 15.664 45.889 14.033 1.00 42.22 147 SER D C 1
ATOM 5632 O O . SER D 1 147 ? 16.548 45.468 13.300 1.00 44.12 147 SER D O 1
ATOM 5635 N N . TYR D 1 148 ? 14.528 46.404 13.568 1.00 43.31 148 TYR D N 1
ATOM 5636 C CA . TYR D 1 148 ? 14.268 46.489 12.129 1.00 44.46 148 TYR D CA 1
ATOM 5637 C C . TYR D 1 148 ? 15.223 47.446 11.424 1.00 43.60 148 TYR D C 1
ATOM 5638 O O . TYR D 1 148 ? 15.293 47.465 10.197 1.00 44.41 148 TYR D O 1
ATOM 5647 N N . ALA D 1 149 ? 15.960 48.237 12.198 1.00 38.27 149 ALA D N 1
ATOM 5648 C CA . ALA D 1 149 ? 16.921 49.168 11.625 1.00 40.29 149 ALA D CA 1
ATOM 5649 C C . ALA D 1 149 ? 18.012 48.429 10.850 1.00 45.57 149 ALA D C 1
ATOM 5650 O O . ALA D 1 149 ? 18.528 48.950 9.865 1.00 47.38 149 ALA D O 1
ATOM 5652 N N . ILE D 1 150 ? 18.358 47.220 11.289 1.00 44.52 150 ILE D N 1
ATOM 5653 C CA . ILE D 1 150 ? 19.358 46.421 10.580 1.00 50.23 150 ILE D CA 1
ATOM 5654 C C . ILE D 1 150 ? 18.874 46.052 9.173 1.00 52.73 150 ILE D C 1
ATOM 5655 O O . ILE D 1 150 ? 19.658 46.040 8.225 1.00 55.61 150 ILE D O 1
ATOM 5660 N N . LEU D 1 151 ? 17.578 45.783 9.040 1.00 51.36 151 LEU D N 1
ATOM 5661 C CA . LEU D 1 151 ? 16.987 45.418 7.759 1.00 53.49 151 LEU D CA 1
ATOM 5662 C C . LEU D 1 151 ? 17.040 46.589 6.791 1.00 53.66 151 LEU D C 1
ATOM 5663 O O . LEU D 1 151 ? 17.495 46.451 5.653 1.00 47.90 151 LEU D O 1
ATOM 5668 N N . ALA D 1 152 ? 16.579 47.746 7.257 1.00 53.75 152 ALA D N 1
ATOM 5669 C CA . ALA D 1 152 ? 16.595 48.957 6.449 1.00 48.60 152 ALA D CA 1
ATOM 5670 C C . ALA D 1 152 ? 18.022 49.312 6.060 1.00 43.70 152 ALA D C 1
ATOM 5671 O O . ALA D 1 152 ? 18.288 49.665 4.915 1.00 45.25 152 ALA D O 1
ATOM 5673 N N . THR D 1 153 ? 18.939 49.199 7.017 1.00 43.34 153 THR D N 1
ATOM 5674 C CA . THR D 1 153 ? 20.331 49.572 6.793 1.00 45.54 153 THR D CA 1
ATOM 5675 C C . THR D 1 153 ? 20.995 48.652 5.769 1.00 50.25 153 THR D C 1
ATOM 5676 O O . THR D 1 153 ? 21.605 49.119 4.807 1.00 49.42 153 THR D O 1
ATOM 5680 N N . ASN D 1 154 ? 20.863 47.344 5.977 1.00 51.55 154 ASN D N 1
ATOM 5681 C CA . ASN D 1 154 ? 21.477 46.368 5.087 1.00 54.16 154 ASN D CA 1
ATOM 5682 C C . ASN D 1 154 ? 21.006 46.529 3.648 1.00 54.43 154 ASN D C 1
ATOM 5683 O O . ASN D 1 154 ? 21.815 46.537 2.722 1.00 56.40 154 ASN D O 1
ATOM 5688 N N . GLU D 1 155 ? 19.697 46.672 3.471 1.00 55.91 155 GLU D N 1
ATOM 5689 C CA . GLU D 1 155 ? 19.114 46.798 2.138 1.00 58.12 155 GLU D CA 1
ATOM 5690 C C . GLU D 1 155 ? 19.457 48.141 1.498 1.00 52.73 155 GLU D C 1
ATOM 5691 O O . GLU D 1 155 ? 19.489 48.260 0.277 1.00 52.24 155 GLU D O 1
ATOM 5697 N N . ALA D 1 156 ? 19.719 49.148 2.325 1.00 47.03 156 ALA D N 1
ATOM 5698 C CA . ALA D 1 156 ? 20.140 50.445 1.814 1.00 49.43 156 ALA D CA 1
ATOM 5699 C C . ALA D 1 156 ? 21.548 50.371 1.229 1.00 53.34 156 ALA D C 1
ATOM 5700 O O . ALA D 1 156 ? 21.790 50.821 0.109 1.00 56.94 156 ALA D O 1
ATOM 5702 N N . GLU D 1 157 ? 22.472 49.800 1.995 1.00 52.65 157 GLU D N 1
ATOM 5703 C CA . GLU D 1 157 ? 23.862 49.671 1.568 1.00 55.93 157 GLU D CA 1
ATOM 5704 C C . GLU D 1 157 ? 23.970 48.773 0.343 1.00 61.07 157 GLU D C 1
ATOM 5705 O O . GLU D 1 157 ? 24.802 48.992 -0.542 1.00 64.63 157 GLU D O 1
ATOM 5711 N N . LYS D 1 158 ? 23.115 47.758 0.304 1.00 61.09 158 LYS D N 1
ATOM 5712 C CA . LYS D 1 158 ? 23.077 46.833 -0.815 1.00 68.68 158 LYS D CA 1
ATOM 5713 C C . LYS D 1 158 ? 22.637 47.546 -2.092 1.00 70.24 158 LYS D C 1
ATOM 5714 O O . LYS D 1 158 ? 23.073 47.199 -3.186 1.00 70.99 158 LYS D O 1
ATOM 5720 N N . ALA D 1 159 ? 21.792 48.562 -1.943 1.00 70.68 159 ALA D N 1
ATOM 5721 C CA . ALA D 1 159 ? 21.146 49.181 -3.097 1.00 71.69 159 ALA D CA 1
ATOM 5722 C C . ALA D 1 159 ? 21.792 50.490 -3.553 1.00 69.08 159 ALA D C 1
ATOM 5723 O O . ALA D 1 159 ? 21.540 50.947 -4.665 1.00 68.61 159 ALA D O 1
ATOM 5725 N N . ALA D 1 160 ? 22.618 51.096 -2.709 1.00 66.68 160 ALA D N 1
ATOM 5726 C CA . ALA D 1 160 ? 23.183 52.400 -3.043 1.00 63.17 160 ALA D CA 1
ATOM 5727 C C . ALA D 1 160 ? 24.617 52.571 -2.552 1.00 64.55 160 ALA D C 1
ATOM 5728 O O . ALA D 1 160 ? 25.090 51.820 -1.698 1.00 63.62 160 ALA D O 1
ATOM 5730 N N . ASP D 1 161 ? 25.301 53.570 -3.100 1.00 67.66 161 ASP D N 1
ATOM 5731 C CA . ASP D 1 161 ? 26.665 53.883 -2.695 1.00 69.71 161 ASP D CA 1
ATOM 5732 C C . ASP D 1 161 ? 26.668 54.961 -1.610 1.00 62.99 161 ASP D C 1
ATOM 5733 O O . ASP D 1 161 ? 26.889 56.142 -1.886 1.00 62.13 161 ASP D O 1
ATOM 5738 N N . VAL D 1 162 ? 26.412 54.544 -0.375 1.00 56.13 162 VAL D N 1
ATOM 5739 C CA . VAL D 1 162 ? 26.328 55.467 0.749 1.00 49.32 162 VAL D CA 1
ATOM 5740 C C . VAL D 1 162 ? 27.196 55.013 1.918 1.00 49.13 162 VAL D C 1
ATOM 5741 O O . VAL D 1 162 ? 27.590 53.848 1.998 1.00 49.56 162 VAL D O 1
ATOM 5745 N N . LYS D 1 163 ? 27.488 55.941 2.826 1.00 48.60 163 LYS D N 1
ATOM 5746 C CA . LYS D 1 163 ? 28.203 55.616 4.050 1.00 47.31 163 LYS D CA 1
ATOM 5747 C C . LYS D 1 163 ? 27.219 55.401 5.191 1.00 45.80 163 LYS D C 1
ATOM 5748 O O . LYS D 1 163 ? 26.338 56.230 5.421 1.00 44.89 163 LYS D O 1
ATOM 5754 N N . VAL D 1 164 ? 27.354 54.287 5.902 1.00 42.90 164 VAL D N 1
ATOM 5755 C CA . VAL D 1 164 ? 26.565 54.095 7.107 1.00 40.61 164 VAL D CA 1
ATOM 5756 C C . VAL D 1 164 ? 27.164 54.978 8.192 1.00 41.39 164 VAL D C 1
ATOM 5757 O O . VAL D 1 164 ? 28.160 54.618 8.820 1.00 41.04 164 VAL D O 1
ATOM 5761 N N . VAL D 1 165 ? 26.572 56.148 8.395 1.00 41.38 165 VAL D N 1
ATOM 5762 C CA . VAL D 1 165 ? 27.093 57.089 9.377 1.00 39.08 165 VAL D CA 1
ATOM 5763 C C . VAL D 1 165 ? 26.754 56.638 10.786 1.00 45.07 165 VAL D C 1
ATOM 5764 O O . VAL D 1 165 ? 27.632 56.549 11.639 1.00 45.54 165 VAL D O 1
ATOM 5768 N N . ASP D 1 166 ? 25.481 56.350 11.032 1.00 49.73 166 ASP D N 1
ATOM 5769 C CA . ASP D 1 166 ? 25.078 55.816 12.325 1.00 52.47 166 ASP D CA 1
ATOM 5770 C C . ASP D 1 166 ? 23.962 54.804 12.165 1.00 51.01 166 ASP D C 1
ATOM 5771 O O . ASP D 1 166 ? 23.180 54.858 11.217 1.00 48.55 166 ASP D O 1
ATOM 5776 N N . PHE D 1 167 ? 23.891 53.881 13.113 1.00 53.96 167 PHE D N 1
ATOM 5777 C CA . PHE D 1 167 ? 22.939 52.792 13.033 1.00 54.58 167 PHE D CA 1
ATOM 5778 C C . PHE D 1 167 ? 22.701 52.189 14.408 1.00 48.18 167 PHE D C 1
ATOM 5779 O O . PHE D 1 167 ? 23.621 51.673 15.028 1.00 48.73 167 PHE D O 1
ATOM 5787 N N . ARG D 1 168 ? 21.470 52.271 14.899 1.00 44.30 168 ARG D N 1
ATOM 5788 C CA . ARG D 1 168 ? 21.157 51.672 16.192 1.00 45.08 168 ARG D CA 1
ATOM 5789 C C . ARG D 1 168 ? 19.925 50.785 16.112 1.00 41.85 168 ARG D C 1
ATOM 5790 O O . ARG D 1 168 ? 18.885 51.194 15.609 1.00 41.81 168 ARG D O 1
ATOM 5798 N N . MET D 1 169 ? 20.057 49.561 16.609 1.00 36.47 169 MET D N 1
ATOM 5799 C CA . MET D 1 169 ? 19.004 48.568 16.464 1.00 37.99 169 MET D CA 1
ATOM 5800 C C . MET D 1 169 ? 18.487 48.092 17.812 1.00 39.36 169 MET D C 1
ATOM 5801 O O . MET D 1 169 ? 17.626 47.218 17.877 1.00 41.22 169 MET D O 1
ATOM 5806 N N . ILE D 1 170 ? 19.009 48.671 18.887 1.00 39.00 170 ILE D N 1
ATOM 5807 C CA . ILE D 1 170 ? 18.623 48.260 20.229 1.00 39.53 170 ILE D CA 1
ATOM 5808 C C . ILE D 1 170 ? 18.066 49.432 21.033 1.00 37.66 170 ILE D C 1
ATOM 5809 O O . ILE D 1 170 ? 18.707 50.472 21.157 1.00 36.83 170 ILE D O 1
ATOM 5814 N N . GLY D 1 171 ? 16.862 49.260 21.570 1.00 36.18 171 GLY D N 1
ATOM 5815 C CA . GLY D 1 171 ? 16.229 50.307 22.351 1.00 34.92 171 GLY D CA 1
ATOM 5816 C C . GLY D 1 171 ? 14.746 50.393 22.053 1.00 37.49 171 GLY D C 1
ATOM 5817 O O . GLY D 1 171 ? 14.161 49.463 21.497 1.00 39.04 171 GLY D O 1
ATOM 5818 N N . ALA D 1 172 ? 14.141 51.514 22.429 1.00 36.15 172 ALA D N 1
ATOM 5819 C CA . ALA D 1 172 ? 12.735 51.766 22.146 1.00 37.97 172 ALA D CA 1
ATOM 5820 C C . ALA D 1 172 ? 12.515 51.953 20.649 1.00 38.06 172 ALA D C 1
ATOM 5821 O O . ALA D 1 172 ? 11.504 51.519 20.101 1.00 39.39 172 ALA D O 1
ATOM 5823 N N . THR D 1 173 ? 13.460 52.626 19.996 1.00 37.37 173 THR D N 1
ATOM 5824 C CA . THR D 1 173 ? 13.385 52.850 18.555 1.00 38.83 173 THR D CA 1
ATOM 5825 C C . THR D 1 173 ? 14.751 52.644 17.918 1.00 39.53 173 THR D C 1
ATOM 5826 O O . THR D 1 173 ? 15.776 52.848 18.561 1.00 37.70 173 THR D O 1
ATOM 5830 N N . GLY D 1 174 ? 14.757 52.242 16.652 1.00 43.53 174 GLY D N 1
ATOM 5831 C CA . GLY D 1 174 ? 15.989 52.045 15.911 1.00 41.30 174 GLY D CA 1
ATOM 5832 C C . GLY D 1 174 ? 16.257 53.228 15.003 1.00 37.73 174 GLY D C 1
ATOM 5833 O O . GLY D 1 174 ? 15.331 53.950 14.649 1.00 38.08 174 GLY D O 1
ATOM 5834 N N . ARG D 1 175 ? 17.520 53.430 14.635 1.00 36.38 175 ARG D N 1
ATOM 5835 C CA . ARG D 1 175 ? 17.924 54.617 13.879 1.00 40.17 175 ARG D CA 1
ATOM 5836 C C . ARG D 1 175 ? 18.904 54.298 12.761 1.00 36.73 175 ARG D C 1
ATOM 5837 O O . ARG D 1 175 ? 19.807 53.491 12.936 1.00 33.58 175 ARG D O 1
ATOM 5845 N N . VAL D 1 176 ? 18.729 54.950 11.615 1.00 38.62 176 VAL D N 1
ATOM 5846 C CA . VAL D 1 176 ? 19.670 54.817 10.511 1.00 41.83 176 VAL D CA 1
ATOM 5847 C C . VAL D 1 176 ? 20.093 56.193 9.999 1.00 41.04 176 VAL D C 1
ATOM 5848 O O . VAL D 1 176 ? 19.251 57.044 9.715 1.00 38.34 176 VAL D O 1
ATOM 5852 N N . TYR D 1 177 ? 21.401 56.397 9.886 1.00 39.69 177 TYR D N 1
ATOM 5853 C CA . TYR D 1 177 ? 21.966 57.610 9.300 1.00 38.45 177 TYR D CA 1
ATOM 5854 C C . TYR D 1 177 ? 22.819 57.237 8.099 1.00 39.06 177 TYR D C 1
ATOM 5855 O O . TYR D 1 177 ? 23.804 56.518 8.248 1.00 39.91 177 TYR D O 1
ATOM 5864 N N . LEU D 1 178 ? 22.456 57.720 6.917 1.00 39.03 178 LEU D N 1
ATOM 5865 C CA . LEU D 1 178 ? 23.238 57.439 5.717 1.00 39.49 178 LEU D CA 1
ATOM 5866 C C . LEU D 1 178 ? 23.639 58.732 5.013 1.00 44.78 178 LEU D C 1
ATOM 5867 O O . LEU D 1 178 ? 22.829 59.646 4.894 1.00 47.56 178 LEU D O 1
ATOM 5872 N N . SER D 1 179 ? 24.880 58.803 4.535 1.00 43.25 179 SER D N 1
ATOM 5873 C CA . SER D 1 179 ? 25.341 59.993 3.826 1.00 42.13 179 SER D CA 1
ATOM 5874 C C . SER D 1 179 ? 26.025 59.667 2.501 1.00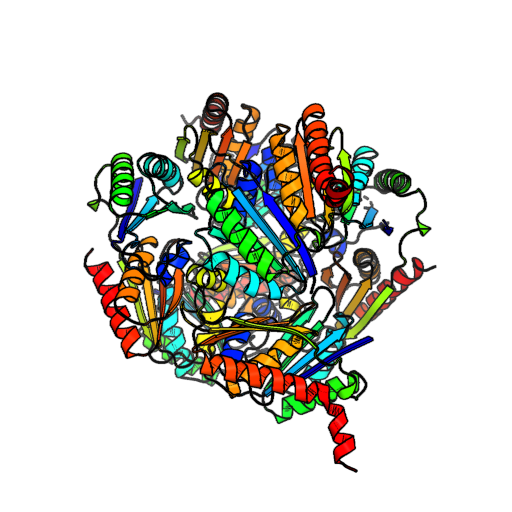 43.45 179 SER D C 1
ATOM 5875 O O . SER D 1 179 ? 26.355 58.516 2.217 1.00 44.84 179 SER D O 1
ATOM 5878 N N . GLY D 1 180 ? 26.244 60.705 1.703 1.00 47.57 180 GLY D N 1
ATOM 5879 C CA . GLY D 1 180 ? 26.789 60.565 0.365 1.00 49.67 180 GLY D CA 1
ATOM 5880 C C . GLY D 1 180 ? 26.182 61.641 -0.509 1.00 53.16 180 GLY D C 1
ATOM 5881 O O . GLY D 1 180 ? 25.614 62.607 0.003 1.00 54.04 180 GLY D O 1
ATOM 5882 N N . THR D 1 181 ? 26.296 61.489 -1.824 1.00 56.75 181 THR D N 1
ATOM 5883 C CA . THR D 1 181 ? 25.663 62.434 -2.734 1.00 59.22 181 THR D CA 1
ATOM 5884 C C . THR D 1 181 ? 24.157 62.313 -2.578 1.00 55.11 181 THR D C 1
ATOM 5885 O O . THR D 1 181 ? 23.654 61.248 -2.223 1.00 54.52 181 THR D O 1
ATOM 5889 N N . GLU D 1 182 ? 23.439 63.402 -2.831 1.00 53.31 182 GLU D N 1
ATOM 5890 C CA . GLU D 1 182 ? 21.987 63.387 -2.708 1.00 54.23 182 GLU D CA 1
ATOM 5891 C C . GLU D 1 182 ? 21.374 62.289 -3.573 1.00 54.15 182 GLU D C 1
ATOM 5892 O O . GLU D 1 182 ? 20.437 61.615 -3.148 1.00 53.19 182 GLU D O 1
ATOM 5898 N N . ALA D 1 183 ? 21.920 62.099 -4.772 1.00 53.77 183 ALA D N 1
ATOM 5899 C CA . ALA D 1 183 ? 21.433 61.061 -5.678 1.00 58.77 183 ALA D CA 1
ATOM 5900 C C . ALA D 1 183 ? 21.514 59.680 -5.032 1.00 56.66 183 ALA D C 1
ATOM 5901 O O . ALA D 1 183 ? 20.533 58.935 -5.007 1.00 53.60 183 ALA D O 1
ATOM 5903 N N . ASP D 1 184 ? 22.687 59.352 -4.503 1.00 59.10 184 ASP D N 1
ATOM 5904 C CA . ASP D 1 184 ? 22.911 58.060 -3.864 1.00 58.78 184 ASP D CA 1
ATOM 5905 C C . ASP D 1 184 ? 22.075 57.907 -2.601 1.00 54.76 184 ASP D C 1
ATOM 5906 O O . ASP D 1 184 ? 21.560 56.827 -2.313 1.00 59.41 184 ASP D O 1
ATOM 5911 N N . VAL D 1 185 ? 21.939 58.995 -1.852 1.00 48.89 185 VAL D N 1
ATOM 5912 C CA . VAL D 1 185 ? 21.190 58.966 -0.605 1.00 50.29 185 VAL D CA 1
ATOM 5913 C C . VAL D 1 185 ? 19.706 58.685 -0.865 1.00 54.17 185 VAL D C 1
ATOM 5914 O O . VAL D 1 185 ? 19.062 57.952 -0.109 1.00 55.75 185 VAL D O 1
ATOM 5918 N N . ARG D 1 186 ? 19.172 59.243 -1.947 1.00 55.13 186 ARG D N 1
ATOM 5919 C CA . ARG D 1 186 ? 17.771 59.021 -2.302 1.00 55.20 186 ARG D CA 1
ATOM 5920 C C . ARG D 1 186 ? 17.481 57.559 -2.648 1.00 59.00 186 ARG D C 1
ATOM 5921 O O . ARG D 1 186 ? 16.434 57.025 -2.282 1.00 62.28 186 ARG D O 1
ATOM 5929 N N . GLN D 1 187 ? 18.403 56.910 -3.351 1.00 56.92 187 GLN D N 1
ATOM 5930 C CA . GLN D 1 187 ? 18.217 55.505 -3.696 1.00 57.13 187 GLN D CA 1
ATOM 5931 C C . GLN D 1 187 ? 18.268 54.626 -2.450 1.00 53.73 187 GLN D C 1
ATOM 5932 O O . GLN D 1 187 ? 17.493 53.677 -2.318 1.00 50.43 187 GLN D O 1
ATOM 5938 N N . ALA D 1 188 ? 19.183 54.947 -1.541 1.00 49.75 188 ALA D N 1
ATOM 5939 C CA . ALA D 1 188 ? 19.267 54.242 -0.269 1.00 47.55 188 ALA D CA 1
ATOM 5940 C C . ALA D 1 188 ? 17.966 54.411 0.501 1.00 50.48 188 ALA D C 1
ATOM 5941 O O . ALA D 1 188 ? 17.435 53.448 1.055 1.00 56.63 188 ALA D O 1
ATOM 5943 N N . ALA D 1 189 ? 17.458 55.641 0.516 1.00 48.03 189 ALA D N 1
ATOM 5944 C CA . ALA D 1 189 ? 16.216 55.976 1.209 1.00 49.93 189 ALA D CA 1
ATOM 5945 C C . ALA D 1 189 ? 15.047 55.134 0.706 1.00 55.24 189 ALA D C 1
ATOM 5946 O O . ALA D 1 189 ? 14.282 54.580 1.497 1.00 57.99 189 ALA D O 1
ATOM 5948 N N . ASP D 1 190 ? 14.917 55.042 -0.613 1.00 58.14 190 ASP D N 1
ATOM 5949 C CA . ASP D 1 190 ? 13.852 54.257 -1.222 1.00 65.26 190 ASP D CA 1
ATOM 5950 C C . ASP D 1 190 ? 13.956 52.788 -0.828 1.00 63.09 190 ASP D C 1
ATOM 5951 O O . ASP D 1 190 ? 12.965 52.171 -0.439 1.00 64.91 190 ASP D O 1
ATOM 5956 N N . ALA D 1 191 ? 15.163 52.238 -0.914 1.00 58.59 191 ALA D N 1
ATOM 5957 C CA . ALA D 1 191 ? 15.387 50.840 -0.571 1.00 57.10 191 ALA D CA 1
ATOM 5958 C C . ALA D 1 191 ? 15.160 50.589 0.915 1.00 56.86 191 ALA D C 1
ATOM 5959 O O . ALA D 1 191 ? 14.583 49.569 1.296 1.00 55.28 191 ALA D O 1
ATOM 5961 N N . ALA D 1 192 ? 15.618 51.522 1.749 1.00 54.29 192 ALA D N 1
ATOM 5962 C CA . ALA D 1 192 ? 15.439 51.419 3.194 1.00 52.80 192 ALA D CA 1
ATOM 5963 C C . ALA D 1 192 ? 13.960 51.420 3.559 1.00 58.44 192 ALA D C 1
ATOM 5964 O O . ALA D 1 192 ? 13.517 50.642 4.406 1.00 63.09 192 ALA D O 1
ATOM 5966 N N . ARG D 1 193 ? 13.201 52.296 2.909 1.00 57.31 193 ARG D N 1
ATOM 5967 C CA . ARG D 1 193 ? 11.772 52.411 3.169 1.00 61.12 193 ARG D CA 1
ATOM 5968 C C . ARG D 1 193 ? 10.996 51.218 2.620 1.00 63.43 193 ARG D C 1
ATOM 5969 O O . ARG D 1 193 ? 10.053 50.742 3.252 1.00 65.05 193 ARG D O 1
ATOM 5977 N N . ASP D 1 194 ? 11.399 50.735 1.448 1.00 62.98 194 ASP D N 1
ATOM 5978 C CA . ASP D 1 194 ? 10.709 49.618 0.809 1.00 66.14 194 ASP D CA 1
ATOM 5979 C C . ASP D 1 194 ? 11.052 48.282 1.459 1.00 63.26 194 ASP D C 1
ATOM 5980 O O . ASP D 1 194 ? 10.268 47.337 1.398 1.00 65.78 194 ASP D O 1
ATOM 5985 N N . ALA D 1 195 ? 12.224 48.202 2.076 1.00 61.22 195 ALA D N 1
ATOM 5986 C CA . ALA D 1 195 ? 12.596 47.015 2.838 1.00 58.61 195 ALA D CA 1
ATOM 5987 C C . ALA D 1 195 ? 11.657 46.838 4.026 1.00 60.24 195 ALA D C 1
ATOM 5988 O O . ALA D 1 195 ? 11.388 45.717 4.459 1.00 69.10 195 ALA D O 1
ATOM 5990 N N . LEU D 1 196 ? 11.153 47.953 4.542 1.00 53.48 196 LEU D N 1
ATOM 5991 C CA . LEU D 1 196 ? 10.261 47.935 5.691 1.00 55.49 196 LEU D CA 1
ATOM 5992 C C . LEU D 1 196 ? 8.802 47.834 5.265 1.00 63.59 196 LEU D C 1
ATOM 5993 O O . LEU D 1 196 ? 7.907 47.746 6.105 1.00 64.65 196 LEU D O 1
ATOM 5998 N N . ALA D 1 197 ? 8.569 47.847 3.955 1.00 70.54 197 ALA D N 1
ATOM 5999 C CA . ALA D 1 197 ? 7.232 47.630 3.412 1.00 74.05 197 ALA D CA 1
ATOM 6000 C C . ALA D 1 197 ? 6.806 46.184 3.624 1.00 75.47 197 ALA D C 1
ATOM 6001 O O . ALA D 1 197 ? 7.557 45.257 3.320 1.00 76.86 197 ALA D O 1
ATOM 6003 N N . VAL D 1 198 ? 5.600 45.996 4.150 1.00 75.57 198 VAL D N 1
ATOM 6004 C CA . VAL D 1 198 ? 5.098 44.658 4.434 1.00 79.77 198 VAL D CA 1
ATOM 6005 C C . VAL D 1 198 ? 3.707 44.437 3.840 1.00 85.12 198 VAL D C 1
ATOM 6006 O O . VAL D 1 198 ? 2.885 45.354 3.796 1.00 85.10 198 VAL D O 1
ATOM 6010 N N . LEU D 1 199 ? 3.459 43.218 3.366 1.00 89.22 199 LEU D N 1
ATOM 6011 C CA . LEU D 1 199 ? 2.134 42.828 2.887 1.00 93.79 199 LEU D CA 1
ATOM 6012 C C . LEU D 1 199 ? 1.289 42.364 4.076 1.00 95.06 199 LEU D C 1
ATOM 6013 O O . LEU D 1 199 ? 1.798 41.692 4.976 1.00 91.43 199 LEU D O 1
ATOM 6018 N N . GLN D 1 200 ? 0.003 42.717 4.082 1.00 97.55 200 GLN D N 1
ATOM 6019 C CA . GLN D 1 200 ? -0.806 42.544 5.288 1.00 95.16 200 GLN D CA 1
ATOM 6020 C C . GLN D 1 200 ? -2.293 42.228 5.095 1.00 93.99 200 GLN D C 1
ATOM 6021 O O . GLN D 1 200 ? -3.039 42.173 6.072 1.00 95.37 200 GLN D O 1
ATOM 6027 N N . GLY D 1 201 ? -2.735 42.031 3.858 1.00 93.04 201 GLY D N 1
ATOM 6028 C CA . GLY D 1 201 ? -4.144 41.776 3.609 1.00 92.80 201 GLY D CA 1
ATOM 6029 C C . GLY D 1 201 ? -4.391 40.681 2.594 1.00 95.33 201 GLY D C 1
ATOM 6030 O O . GLY D 1 201 ? -5.188 40.856 1.673 1.00 98.24 201 GLY D O 1
ATOM 6031 N N . ALA E 1 2 ? 5.525 64.530 16.130 1.00 65.17 2 ALA E N 1
ATOM 6032 C CA . ALA E 1 2 ? 4.190 64.315 16.673 1.00 67.02 2 ALA E CA 1
ATOM 6033 C C . ALA E 1 2 ? 4.008 65.063 17.992 1.00 67.38 2 ALA E C 1
ATOM 6034 O O . ALA E 1 2 ? 2.893 65.166 18.506 1.00 75.06 2 ALA E O 1
ATOM 6036 N N . GLU E 1 3 ? 5.107 65.582 18.535 1.00 55.65 3 GLU E N 1
ATOM 6037 C CA . GLU E 1 3 ? 5.054 66.309 19.798 1.00 50.70 3 GLU E CA 1
ATOM 6038 C C . GLU E 1 3 ? 6.186 67.327 19.926 1.00 45.65 3 GLU E C 1
ATOM 6039 O O . GLU E 1 3 ? 7.363 66.996 19.777 1.00 43.21 3 GLU E O 1
ATOM 6045 N N . LEU E 1 4 ? 5.814 68.574 20.191 1.00 43.96 4 LEU E N 1
ATOM 6046 C CA . LEU E 1 4 ? 6.775 69.594 20.583 1.00 38.32 4 LEU E CA 1
ATOM 6047 C C . LEU E 1 4 ? 6.865 69.601 22.102 1.00 40.08 4 LEU E C 1
ATOM 6048 O O . LEU E 1 4 ? 5.947 70.056 22.786 1.00 45.45 4 LEU E O 1
ATOM 6053 N N . ARG E 1 5 ? 7.964 69.081 22.633 1.00 32.47 5 ARG E N 1
ATOM 6054 C CA . ARG E 1 5 ? 8.083 68.917 24.070 1.00 32.53 5 ARG E CA 1
ATOM 6055 C C . ARG E 1 5 ? 8.576 70.196 24.740 1.00 33.02 5 ARG E C 1
ATOM 6056 O O . ARG E 1 5 ? 8.222 70.477 25.882 1.00 38.17 5 ARG E O 1
ATOM 6064 N N . SER E 1 6 ? 9.379 70.977 24.027 1.00 31.14 6 SER E N 1
ATOM 6065 C CA . SER E 1 6 ? 9.801 72.274 24.539 1.00 31.94 6 SER E CA 1
ATOM 6066 C C . SER E 1 6 ? 10.257 73.202 23.427 1.00 34.46 6 SER E C 1
ATOM 6067 O O . SER E 1 6 ? 10.776 72.760 22.404 1.00 34.12 6 SER E O 1
ATOM 6070 N N . PHE E 1 7 ? 10.063 74.497 23.655 1.00 33.13 7 PHE E N 1
ATOM 6071 C CA . PHE E 1 7 ? 10.523 75.540 22.754 1.00 37.04 7 PHE E CA 1
ATOM 6072 C C . PHE E 1 7 ? 10.971 76.707 23.622 1.00 36.84 7 PHE E C 1
ATOM 6073 O O . PHE E 1 7 ? 10.219 77.652 23.854 1.00 31.36 7 PHE E O 1
ATOM 6081 N N . ILE E 1 8 ? 12.197 76.615 24.122 1.00 40.42 8 ILE E N 1
ATOM 6082 C CA . ILE E 1 8 ? 12.662 77.502 25.178 1.00 40.79 8 ILE E CA 1
ATOM 6083 C C . ILE E 1 8 ? 13.583 78.585 24.655 1.00 36.47 8 ILE E C 1
ATOM 6084 O O . ILE E 1 8 ? 14.587 78.295 24.011 1.00 36.30 8 ILE E O 1
ATOM 6089 N N . PHE E 1 9 ? 13.243 79.835 24.944 1.00 32.18 9 PHE E N 1
ATOM 6090 C CA . PHE E 1 9 ? 14.147 80.941 24.668 1.00 36.65 9 PHE E CA 1
ATOM 6091 C C . PHE E 1 9 ? 14.810 81.413 25.954 1.00 42.67 9 PHE E C 1
ATOM 6092 O O . PHE E 1 9 ? 14.131 81.744 26.923 1.00 47.02 9 PHE E O 1
ATOM 6100 N N . ILE E 1 10 ? 16.139 81.419 25.959 1.00 41.59 10 ILE E N 1
ATOM 6101 C CA . ILE E 1 10 ? 16.913 81.997 27.053 1.00 38.94 10 ILE E CA 1
ATOM 6102 C C . ILE E 1 10 ? 17.434 83.368 26.625 1.00 42.82 10 ILE E C 1
ATOM 6103 O O . ILE E 1 10 ? 18.151 83.471 25.625 1.00 41.27 10 ILE E O 1
ATOM 6108 N N . ASP E 1 11 ? 17.079 84.414 27.371 1.00 41.38 11 ASP E N 1
ATOM 6109 C CA . ASP E 1 11 ? 17.463 85.778 27.003 1.00 48.83 11 ASP E CA 1
ATOM 6110 C C . ASP E 1 11 ? 18.960 86.037 27.184 1.00 45.14 11 ASP E C 1
ATOM 6111 O O . ASP E 1 11 ? 19.594 86.668 26.335 1.00 41.80 11 ASP E O 1
ATOM 6116 N N . ARG E 1 12 ? 19.519 85.567 28.294 1.00 42.60 12 ARG E N 1
ATOM 6117 C CA . ARG E 1 12 ? 20.954 85.697 28.522 1.00 45.57 12 ARG E CA 1
ATOM 6118 C C . ARG E 1 12 ? 21.496 84.530 29.337 1.00 41.99 12 ARG E C 1
ATOM 6119 O O . ARG E 1 12 ? 21.074 84.272 30.466 1.00 39.49 12 ARG E O 1
ATOM 6127 N N . LEU E 1 13 ? 22.433 83.816 28.732 1.00 38.18 13 LEU E N 1
ATOM 6128 C CA . LEU E 1 13 ? 23.023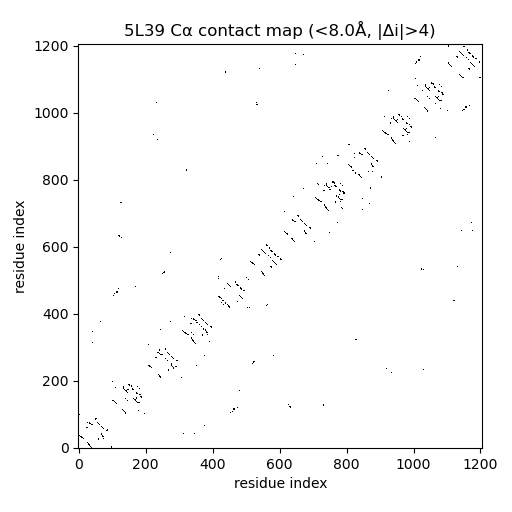 82.643 29.348 1.00 39.73 13 LEU E CA 1
ATOM 6129 C C . LEU E 1 13 ? 23.990 83.013 30.465 1.00 38.55 13 LEU E C 1
ATOM 6130 O O . LEU E 1 13 ? 24.721 83.992 30.365 1.00 37.35 13 LEU E O 1
ATOM 6135 N N . GLN E 1 14 ? 23.992 82.212 31.524 1.00 38.61 14 GLN E N 1
ATOM 6136 C CA . GLN E 1 14 ? 24.922 82.387 32.631 1.00 37.35 14 GLN E CA 1
ATOM 6137 C C . GLN E 1 14 ? 26.083 81.391 32.484 1.00 35.92 14 GLN E C 1
ATOM 6138 O O . GLN E 1 14 ? 25.916 80.341 31.859 1.00 33.80 14 GLN E O 1
ATOM 6144 N N . PRO E 1 15 ? 27.262 81.724 33.041 1.00 32.35 15 PRO E N 1
ATOM 6145 C CA . PRO E 1 15 ? 28.509 80.968 32.844 1.00 32.91 15 PRO E CA 1
ATOM 6146 C C . PRO E 1 15 ? 28.436 79.449 33.063 1.00 35.93 15 PRO E C 1
ATOM 6147 O O . PRO E 1 15 ? 28.908 78.701 32.199 1.00 34.76 15 PRO E O 1
ATOM 6151 N N . GLN E 1 16 ? 27.886 78.995 34.188 1.00 31.15 16 GLN E N 1
ATOM 6152 C CA . GLN E 1 16 ? 27.867 77.561 34.469 1.00 28.42 16 GLN E CA 1
ATOM 6153 C C . GLN E 1 16 ? 26.921 76.843 33.518 1.00 33.88 16 GLN E C 1
ATOM 6154 O O . GLN E 1 16 ? 27.272 75.818 32.936 1.00 34.70 16 GLN E O 1
ATOM 6160 N N . THR E 1 17 ? 25.726 77.398 33.352 1.00 36.89 17 THR E N 1
ATOM 6161 C CA . THR E 1 17 ? 24.758 76.861 32.407 1.00 38.72 17 THR E CA 1
ATOM 6162 C C . THR E 1 17 ? 25.359 76.804 31.004 1.00 35.41 17 THR E C 1
ATOM 6163 O O . THR E 1 17 ? 25.223 75.805 30.304 1.00 38.88 17 THR E O 1
ATOM 6167 N N . MET E 1 18 ? 26.040 77.878 30.616 1.00 32.58 18 MET E N 1
ATOM 6168 C CA . MET E 1 18 ? 26.765 77.950 29.345 1.00 34.73 18 MET E CA 1
ATOM 6169 C C . MET E 1 18 ? 27.743 76.814 29.108 1.00 32.83 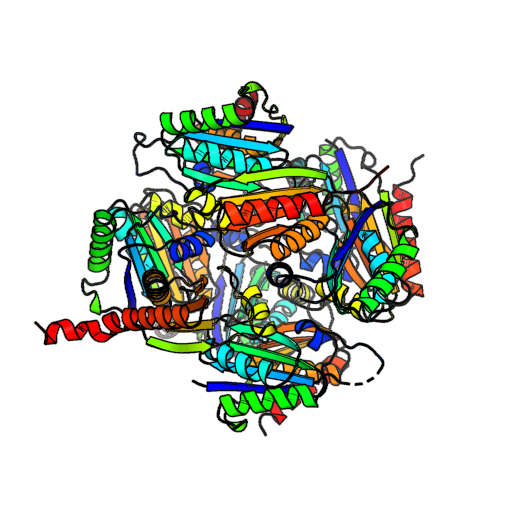18 MET E C 1
ATOM 6170 O O . MET E 1 18 ? 27.906 76.359 27.975 1.00 31.91 18 MET E O 1
ATOM 6175 N N . SER E 1 19 ? 28.434 76.406 30.167 1.00 33.80 19 SER E N 1
ATOM 6176 C CA . SER E 1 19 ? 29.495 75.413 30.055 1.00 38.06 19 SER E CA 1
ATOM 6177 C C . SER E 1 19 ? 28.949 74.085 29.549 1.00 37.28 19 SER E C 1
ATOM 6178 O O . SER E 1 19 ? 29.656 73.319 28.897 1.00 39.76 19 SER E O 1
ATOM 6181 N N . TYR E 1 20 ? 27.686 73.814 29.847 1.00 34.38 20 TYR E N 1
ATOM 6182 C CA . TYR E 1 20 ? 27.068 72.580 29.397 1.00 35.90 20 TYR E CA 1
ATOM 6183 C C . TYR E 1 20 ? 26.707 72.683 27.924 1.00 38.95 20 TYR E C 1
ATOM 6184 O O . TYR E 1 20 ? 26.408 71.680 27.286 1.00 38.16 20 TYR E O 1
ATOM 6193 N N . LEU E 1 21 ? 26.749 73.901 27.390 1.00 38.43 21 LEU E N 1
ATOM 6194 C CA . LEU E 1 21 ? 26.486 74.135 25.975 1.00 41.32 21 LEU E CA 1
ATOM 6195 C C . LEU E 1 21 ? 27.780 74.293 25.179 1.00 41.37 21 LEU E C 1
ATOM 6196 O O . LEU E 1 21 ? 27.749 74.572 23.977 1.00 43.02 21 LEU E O 1
ATOM 6201 N N . GLY E 1 22 ? 28.911 74.124 25.858 1.00 36.01 22 GLY E N 1
ATOM 6202 C CA . GLY E 1 22 ? 30.208 74.185 25.209 1.00 34.39 22 GLY E CA 1
ATOM 6203 C C . GLY E 1 22 ? 30.673 75.589 24.877 1.00 35.86 22 GLY E C 1
ATOM 6204 O O . GLY E 1 22 ? 31.466 75.790 23.956 1.00 34.88 22 GLY E O 1
ATOM 6205 N N . THR E 1 23 ? 30.187 76.570 25.628 1.00 34.02 23 THR E N 1
ATOM 6206 C CA . THR E 1 23 ? 30.603 77.945 25.401 1.00 32.34 23 THR E CA 1
ATOM 6207 C C . THR E 1 23 ? 30.889 78.667 26.725 1.00 35.40 23 THR E C 1
ATOM 6208 O O . THR E 1 23 ? 30.844 78.063 27.802 1.00 26.35 23 THR E O 1
ATOM 6212 N N . TRP E 1 24 ? 31.200 79.956 26.631 1.00 39.40 24 TRP E N 1
ATOM 6213 C CA . TRP E 1 24 ? 31.591 80.755 27.789 1.00 39.16 24 TRP E CA 1
ATOM 6214 C C . TRP E 1 24 ? 31.421 82.242 27.470 1.00 46.34 24 TRP E C 1
ATOM 6215 O O . TRP E 1 24 ? 31.272 82.613 26.307 1.00 45.92 24 TRP E O 1
ATOM 6226 N N . ILE E 1 25 ? 31.456 83.085 28.498 1.00 51.50 25 ILE E N 1
ATOM 6227 C CA . ILE E 1 25 ? 31.359 84.531 28.313 1.00 56.78 25 ILE E CA 1
ATOM 6228 C C . ILE E 1 25 ? 32.639 85.079 27.697 1.00 62.64 25 ILE E C 1
ATOM 6229 O O . ILE E 1 25 ? 33.701 85.032 28.316 1.00 64.97 25 ILE E O 1
ATOM 6234 N N . LYS E 1 26 ? 32.534 85.606 26.483 1.00 64.96 26 LYS E N 1
ATOM 6235 C CA . LYS E 1 26 ? 33.700 86.119 25.775 1.00 69.74 26 LYS E CA 1
ATOM 6236 C C . LYS E 1 26 ? 34.256 87.362 26.458 1.00 75.60 26 LYS E C 1
ATOM 6237 O O . LYS E 1 26 ? 33.816 88.482 26.194 1.00 79.22 26 LYS E O 1
ATOM 6243 N N . GLY E 1 27 ? 35.227 87.153 27.341 1.00 76.73 27 GLY E N 1
ATOM 6244 C CA . GLY E 1 27 ? 35.830 88.244 28.081 1.00 81.45 27 GLY E CA 1
ATOM 6245 C C . GLY E 1 27 ? 34.892 88.780 29.144 1.00 85.04 27 GLY E C 1
ATOM 6246 O O . GLY E 1 27 ? 33.822 88.214 29.384 1.00 83.29 27 GLY E O 1
ATOM 6247 N N . ALA E 1 28 ? 35.292 89.874 29.782 1.00 89.25 28 ALA E N 1
ATOM 6248 C CA . ALA E 1 28 ? 34.481 90.485 30.828 1.00 89.24 28 ALA E CA 1
ATOM 6249 C C . ALA E 1 28 ? 33.671 91.649 30.265 1.00 93.03 28 ALA E C 1
ATOM 6250 O O . ALA E 1 28 ? 34.004 92.817 30.472 1.00 98.44 28 ALA E O 1
ATOM 6252 N N . LEU E 1 29 ? 32.604 91.309 29.549 1.00 89.96 29 LEU E N 1
ATOM 6253 C CA . LEU E 1 29 ? 31.757 92.295 28.893 1.00 89.51 29 LEU E CA 1
ATOM 6254 C 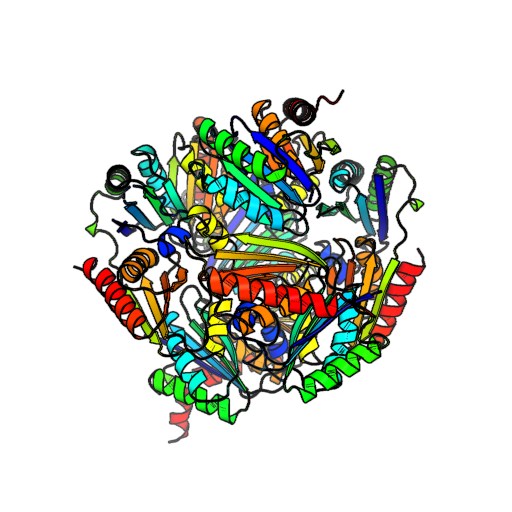C . LEU E 1 29 ? 30.364 91.727 28.657 1.00 87.43 29 LEU E C 1
ATOM 6255 O O . LEU E 1 29 ? 30.217 90.682 28.020 1.00 84.29 29 LEU E O 1
ATOM 6260 N N . PRO E 1 30 ? 29.330 92.418 29.164 1.00 89.17 30 PRO E N 1
ATOM 6261 C CA . PRO E 1 30 ? 27.949 92.020 28.879 1.00 88.03 30 PRO E CA 1
ATOM 6262 C C . PRO E 1 30 ? 27.555 92.381 27.449 1.00 89.22 30 PRO E C 1
ATOM 6263 O O . PRO E 1 30 ? 26.425 92.123 27.032 1.00 90.77 30 PRO E O 1
ATOM 6267 N N . ARG E 1 31 ? 28.486 92.990 26.719 1.00 88.02 31 ARG E N 1
ATOM 6268 C CA . ARG E 1 31 ? 28.305 93.277 25.302 1.00 86.54 31 ARG E CA 1
ATOM 6269 C C . ARG E 1 31 ? 27.998 92.000 24.536 1.00 87.80 31 ARG E C 1
ATOM 6270 O O . ARG E 1 31 ? 26.952 91.877 23.898 1.00 89.58 31 ARG E O 1
ATOM 6278 N N . ALA E 1 32 ? 28.920 91.047 24.613 1.00 87.07 32 ALA E N 1
ATOM 6279 C CA . ALA E 1 32 ? 28.748 89.763 23.952 1.00 85.29 32 ALA E CA 1
ATOM 6280 C C . ALA E 1 32 ? 27.903 88.812 24.800 1.00 84.06 32 ALA E C 1
ATOM 6281 O O . ALA E 1 32 ? 28.290 87.666 25.039 1.00 81.40 32 ALA E O 1
ATOM 6283 N N . ASN E 1 33 ? 26.753 89.299 25.259 1.00 83.48 33 ASN E N 1
ATOM 6284 C CA . ASN E 1 33 ? 25.773 88.451 25.927 1.00 79.02 33 ASN E CA 1
ATOM 6285 C C . ASN E 1 33 ? 25.057 87.569 24.914 1.00 72.34 33 ASN E C 1
ATOM 6286 O O . ASN E 1 33 ? 24.767 88.001 23.795 1.00 70.95 33 ASN E O 1
ATOM 6291 N N . MET E 1 34 ? 24.770 86.332 25.303 1.00 66.89 34 MET E N 1
ATOM 6292 C CA . MET E 1 34 ? 24.237 85.372 24.349 1.00 62.29 34 MET E CA 1
ATOM 6293 C C . MET E 1 34 ? 22.871 84.818 24.717 1.00 53.44 34 MET E C 1
ATOM 6294 O O . MET E 1 34 ? 22.657 84.294 25.812 1.00 49.81 34 MET E O 1
ATOM 6299 N N . ALA E 1 35 ? 21.946 84.950 23.776 1.00 46.66 35 ALA E N 1
ATOM 6300 C CA . ALA E 1 35 ? 20.671 84.271 23.868 1.00 42.70 35 ALA E CA 1
ATOM 6301 C C . ALA E 1 35 ? 20.850 82.845 23.381 1.00 39.01 35 ALA E C 1
ATOM 6302 O O . ALA E 1 35 ? 21.825 82.530 22.696 1.00 39.24 35 ALA E O 1
ATOM 6304 N N . ALA E 1 36 ? 19.912 81.981 23.735 1.00 32.01 36 ALA E N 1
ATOM 6305 C CA . ALA E 1 36 ? 19.944 80.610 23.250 1.00 32.37 36 ALA E CA 1
ATOM 6306 C C . ALA E 1 36 ? 18.528 80.101 23.057 1.00 33.05 36 ALA E C 1
ATOM 6307 O O . ALA E 1 36 ? 17.584 80.610 23.669 1.00 32.37 36 ALA E O 1
ATOM 6309 N N . GLN E 1 37 ? 18.380 79.109 22.188 1.00 33.33 37 GLN E N 1
ATOM 6310 C CA . GLN E 1 37 ? 17.092 78.462 21.984 1.00 33.63 37 GLN E CA 1
ATOM 6311 C C . GLN E 1 37 ? 17.259 76.960 22.196 1.00 33.58 37 GLN E C 1
ATOM 6312 O O . GLN E 1 37 ? 18.221 76.361 21.716 1.00 34.04 37 GLN E O 1
ATOM 6318 N N . ILE E 1 38 ? 16.338 76.363 22.941 1.00 29.76 38 ILE E N 1
ATOM 6319 C CA . ILE E 1 38 ? 16.372 74.925 23.179 1.00 31.46 38 ILE E CA 1
ATOM 6320 C C . ILE E 1 38 ? 15.092 74.303 22.644 1.00 30.71 38 ILE E C 1
ATOM 6321 O O . ILE E 1 38 ? 13.995 74.806 22.890 1.00 33.65 38 ILE E O 1
ATOM 6326 N N . ILE E 1 39 ? 15.233 73.220 21.892 1.00 28.54 39 ILE E N 1
ATOM 6327 C CA . ILE E 1 39 ? 14.076 72.555 21.310 1.00 28.00 39 ILE E CA 1
ATOM 6328 C C . ILE E 1 39 ? 14.130 71.056 21.573 1.00 30.17 39 ILE E C 1
ATOM 6329 O O . ILE E 1 39 ? 15.140 70.404 21.299 1.00 29.47 39 ILE E O 1
ATOM 6334 N N . GLU E 1 40 ? 13.042 70.515 22.111 1.00 32.04 40 GLU E N 1
ATOM 6335 C CA . GLU E 1 40 ? 12.934 69.080 22.341 1.00 32.48 40 GLU E CA 1
ATOM 6336 C C . GLU E 1 40 ? 11.687 68.542 21.648 1.00 32.21 40 GLU E C 1
ATOM 6337 O O . GLU E 1 40 ? 10.619 69.142 21.741 1.00 36.72 40 GLU E O 1
ATOM 6343 N N . VAL E 1 41 ? 11.823 67.418 20.948 1.00 26.35 41 VAL E N 1
ATOM 6344 C CA . VAL E 1 41 ? 10.705 66.864 20.183 1.00 30.60 41 VAL E CA 1
ATOM 6345 C C . VAL E 1 41 ? 10.574 65.348 20.292 1.00 32.19 41 VAL E C 1
ATOM 6346 O O . VAL E 1 41 ? 11.498 64.654 20.716 1.00 33.88 41 VAL E O 1
ATOM 6350 N N . ALA E 1 42 ? 9.404 64.854 19.900 1.00 35.66 42 ALA E N 1
ATOM 6351 C CA . ALA E 1 42 ? 9.184 63.434 19.647 1.00 37.29 42 ALA E CA 1
ATOM 6352 C C . ALA E 1 42 ? 8.450 63.296 18.313 1.00 38.61 42 ALA E C 1
ATOM 6353 O O . ALA E 1 42 ? 7.566 64.100 18.012 1.00 39.40 42 ALA E O 1
ATOM 6355 N N . PRO E 1 43 ? 8.827 62.302 17.489 1.00 38.08 43 PRO E N 1
ATOM 6356 C CA . PRO E 1 43 ? 9.921 61.346 17.698 1.00 35.07 43 PRO E CA 1
ATOM 6357 C C . PRO E 1 43 ? 11.286 62.017 17.614 1.00 36.31 43 PRO E C 1
ATOM 6358 O O . PRO E 1 43 ? 11.426 63.031 16.927 1.00 39.38 43 PRO E O 1
ATOM 6362 N N . GLY E 1 44 ? 12.268 61.462 18.319 1.00 33.91 44 GLY E N 1
ATOM 6363 C CA . GLY E 1 44 ? 13.572 62.090 18.458 1.00 35.39 44 GLY E CA 1
ATOM 6364 C C . GLY E 1 44 ? 14.251 62.507 17.163 1.00 36.86 44 GLY E C 1
ATOM 6365 O O . GLY E 1 44 ? 14.890 63.557 17.107 1.00 34.33 44 GLY E O 1
ATOM 6366 N N . LEU E 1 45 ? 14.108 61.690 16.122 1.00 37.24 45 LEU E N 1
ATOM 6367 C CA . LEU E 1 45 ? 14.808 61.921 14.856 1.00 42.73 45 LEU E CA 1
ATOM 6368 C C . LEU E 1 45 ? 14.333 63.166 14.124 1.00 38.40 45 LEU E C 1
ATOM 6369 O O . LEU E 1 45 ? 15.040 63.683 13.265 1.00 42.64 45 LEU E O 1
ATOM 6374 N N . ASP E 1 46 ? 13.136 63.640 14.455 1.00 39.39 46 ASP E N 1
ATOM 6375 C CA . ASP E 1 46 ? 12.615 64.871 13.864 1.00 40.72 46 ASP E CA 1
ATOM 6376 C C . ASP E 1 46 ? 13.535 66.067 14.114 1.00 36.55 46 ASP E C 1
ATOM 6377 O O . ASP E 1 46 ? 13.502 67.043 13.370 1.00 36.54 46 ASP E O 1
ATOM 6382 N N . ILE E 1 47 ? 14.363 65.988 15.152 1.00 35.57 47 ILE E N 1
ATOM 6383 C CA . ILE E 1 47 ? 15.250 67.096 15.498 1.00 37.63 47 ILE E CA 1
ATOM 6384 C C . ILE E 1 47 ? 16.302 67.342 14.407 1.00 40.81 47 ILE E C 1
ATOM 6385 O O . ILE E 1 47 ? 16.803 68.456 14.265 1.00 42.70 47 ILE E O 1
ATOM 6390 N N . GLU E 1 48 ? 16.626 66.312 13.626 1.00 39.16 48 GLU E N 1
ATOM 6391 C CA . GLU E 1 48 ? 17.613 66.463 12.560 1.00 39.56 48 GLU E CA 1
ATOM 6392 C C . GLU E 1 48 ? 17.113 67.419 11.480 1.00 36.02 48 GLU E C 1
ATOM 6393 O O . GLU E 1 48 ? 17.862 68.266 11.001 1.00 38.31 48 GLU E O 1
ATOM 6399 N N . GLY E 1 49 ? 15.845 67.293 11.109 1.00 31.09 49 GLY E N 1
ATOM 6400 C CA . GLY E 1 49 ? 15.246 68.231 10.176 1.00 34.07 49 GLY E CA 1
ATOM 6401 C C . GLY E 1 49 ? 15.165 69.631 10.765 1.00 36.85 49 GLY E C 1
ATOM 6402 O O . GLY E 1 49 ? 15.380 70.628 10.074 1.00 39.70 49 GLY E O 1
ATOM 6403 N N . VAL E 1 50 ? 14.851 69.700 12.054 1.00 35.81 50 VAL E N 1
ATOM 6404 C CA . VAL E 1 50 ? 14.795 70.963 12.780 1.00 34.39 50 VAL E CA 1
ATOM 6405 C C . VAL E 1 50 ? 16.136 71.684 12.731 1.00 35.40 50 VAL E C 1
ATOM 6406 O O . VAL E 1 50 ? 16.206 72.880 12.430 1.00 34.51 50 VAL E O 1
ATOM 6410 N N . THR E 1 51 ? 17.193 70.940 13.039 1.00 35.15 51 THR E N 1
ATOM 6411 C CA . THR E 1 51 ? 18.558 71.454 13.033 1.00 31.56 51 THR E CA 1
ATOM 6412 C C . THR E 1 51 ? 18.950 72.009 11.667 1.00 35.13 51 THR E C 1
ATOM 6413 O O . THR E 1 51 ? 19.482 73.119 11.557 1.00 35.84 51 THR E O 1
ATOM 6417 N N . ASP E 1 52 ? 18.684 71.224 10.629 1.00 36.18 52 ASP E N 1
ATOM 6418 C CA . ASP E 1 52 ? 18.966 71.627 9.259 1.00 40.60 52 ASP E CA 1
ATOM 6419 C C . ASP E 1 52 ? 18.336 72.981 8.919 1.00 42.01 52 ASP E C 1
ATOM 6420 O O . ASP E 1 52 ? 18.994 73.866 8.372 1.00 44.51 52 ASP E O 1
ATOM 6425 N N . VAL E 1 53 ? 17.061 73.132 9.257 1.00 40.30 53 VAL E N 1
ATOM 6426 C CA . VAL E 1 53 ? 16.333 74.381 9.042 1.00 38.24 53 VAL E CA 1
ATOM 6427 C C . VAL E 1 53 ? 16.905 75.554 9.852 1.00 38.49 53 VAL E C 1
ATOM 6428 O O . VAL E 1 53 ? 17.139 76.636 9.312 1.00 42.52 53 VAL E O 1
ATOM 6432 N N . ALA E 1 54 ? 17.134 75.333 11.143 1.00 39.55 54 ALA E N 1
ATOM 6433 C CA . ALA E 1 54 ? 17.609 76.390 12.037 1.00 39.79 54 ALA E CA 1
ATOM 6434 C C . ALA E 1 54 ? 18.983 76.917 11.628 1.00 42.89 54 ALA E C 1
ATOM 6435 O O . ALA E 1 54 ? 19.173 78.129 11.456 1.00 43.38 54 ALA E O 1
ATOM 6437 N N . LEU E 1 55 ? 19.931 76.000 11.454 1.00 39.52 55 LEU E N 1
ATOM 6438 C CA . LEU E 1 55 ? 21.322 76.361 11.189 1.00 43.89 55 LEU E CA 1
ATOM 6439 C C . LEU E 1 55 ? 21.505 77.078 9.860 1.00 48.20 55 LEU E C 1
ATOM 6440 O O . LEU E 1 55 ? 22.472 77.814 9.676 1.00 53.25 55 LEU E O 1
ATOM 6445 N N . LYS E 1 56 ? 20.573 76.870 8.937 1.00 46.93 56 LYS E N 1
ATOM 6446 C CA . LYS E 1 56 ? 20.687 77.459 7.612 1.00 48.34 56 LYS E CA 1
ATOM 6447 C C . LYS E 1 56 ? 19.912 78.768 7.482 1.00 48.19 56 LYS E C 1
ATOM 6448 O O . LYS E 1 56 ? 19.951 79.415 6.435 1.00 50.50 56 LYS E O 1
ATOM 6454 N N . HIS E 1 57 ? 19.217 79.169 8.543 1.00 45.64 57 HIS E N 1
ATOM 6455 C CA . HIS E 1 57 ? 18.447 80.409 8.495 1.00 47.67 57 HIS E CA 1
ATOM 6456 C C . HIS E 1 57 ? 19.118 81.560 9.238 1.00 48.02 57 HIS E C 1
ATOM 6457 O O . HIS E 1 57 ? 18.693 82.704 9.112 1.00 50.43 57 HIS E O 1
ATOM 6464 N N . ALA E 1 58 ? 20.164 81.266 10.001 1.00 45.15 58 ALA E N 1
ATOM 6465 C CA . ALA E 1 58 ? 20.861 82.317 10.739 1.00 48.04 58 ALA E CA 1
ATOM 6466 C C . ALA E 1 58 ? 22.232 81.871 11.233 1.00 47.68 58 ALA E C 1
ATOM 6467 O O . ALA E 1 58 ? 22.544 80.681 11.252 1.00 46.83 58 ALA E O 1
ATOM 6469 N N . GLU E 1 59 ? 23.043 82.841 11.638 1.00 48.95 59 GLU E N 1
ATOM 6470 C CA . GLU E 1 59 ? 24.375 82.560 12.152 1.00 53.19 59 GLU E CA 1
ATOM 6471 C C . GLU E 1 59 ? 24.330 82.245 13.646 1.00 51.54 59 GLU E C 1
ATOM 6472 O O . GLU E 1 59 ? 24.543 83.123 14.479 1.00 54.48 59 GLU E O 1
ATOM 6478 N N . VAL E 1 60 ? 24.049 80.989 13.976 1.00 46.50 60 VAL E N 1
ATOM 6479 C CA . VAL E 1 60 ? 23.997 80.557 15.370 1.00 43.88 60 VAL E CA 1
ATOM 6480 C C . VAL E 1 60 ? 25.006 79.446 15.623 1.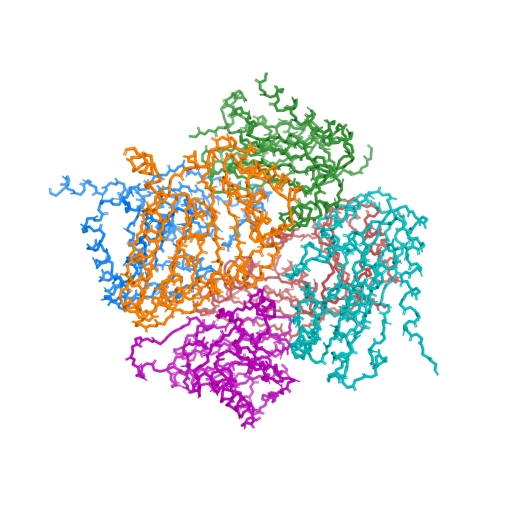00 40.99 60 VAL E C 1
ATOM 6481 O O . VAL E 1 60 ? 25.505 78.828 14.687 1.00 34.13 60 VAL E O 1
ATOM 6485 N N . LYS E 1 61 ? 25.313 79.211 16.893 1.00 43.06 61 LYS E N 1
ATOM 6486 C CA . LYS E 1 61 ? 26.233 78.147 17.274 1.00 45.40 61 LYS E CA 1
ATOM 6487 C C . LYS E 1 61 ? 25.478 77.031 17.976 1.00 42.48 61 LYS E C 1
ATOM 6488 O O . LYS E 1 61 ? 24.977 77.215 19.083 1.00 40.91 61 LYS E O 1
ATOM 6494 N N . ALA E 1 62 ? 25.390 75.876 17.325 1.00 37.71 62 ALA E N 1
ATOM 6495 C CA . ALA E 1 62 ? 24.684 74.740 17.900 1.00 36.58 62 ALA E CA 1
ATOM 6496 C C . ALA E 1 62 ? 25.586 74.021 18.892 1.00 42.16 62 ALA E C 1
ATOM 6497 O O . ALA E 1 62 ? 26.641 73.508 18.521 1.00 48.60 62 ALA E O 1
ATOM 6499 N N . GLY E 1 63 ? 25.171 73.997 20.155 1.00 37.85 63 GLY E N 1
ATOM 6500 C CA . GLY E 1 63 ? 25.968 73.402 21.210 1.00 42.93 63 GLY E CA 1
ATOM 6501 C C . GLY E 1 63 ? 25.456 72.040 21.633 1.00 44.12 63 GLY E C 1
ATOM 6502 O O . GLY E 1 63 ? 26.187 71.258 22.229 1.00 46.28 63 GLY E O 1
ATOM 6503 N N . ILE E 1 64 ? 24.194 71.755 21.326 1.00 39.72 64 ILE E N 1
ATOM 6504 C CA . ILE E 1 64 ? 23.609 70.462 21.663 1.00 40.42 64 ILE E CA 1
ATOM 6505 C C . ILE E 1 64 ? 22.813 69.889 20.504 1.00 34.80 64 ILE E C 1
ATOM 6506 O O . ILE E 1 64 ? 21.954 70.560 19.931 1.00 34.45 64 ILE E O 1
ATOM 6511 N N . LEU E 1 65 ? 23.119 68.645 20.158 1.00 33.19 65 LEU E N 1
ATOM 6512 C CA . LEU E 1 65 ? 22.321 67.886 19.212 1.00 35.05 65 LEU E CA 1
ATOM 6513 C C . LEU E 1 65 ? 22.407 66.417 19.591 1.00 34.87 65 LEU E C 1
ATOM 6514 O O . LEU E 1 65 ? 23.449 65.794 19.425 1.00 32.24 65 LEU E O 1
ATOM 6519 N N . VAL E 1 66 ? 21.317 65.877 20.128 1.00 36.96 66 VAL E N 1
ATOM 6520 C CA . VAL E 1 66 ? 21.271 64.480 20.534 1.00 37.34 66 VAL E CA 1
ATOM 6521 C C . VAL E 1 66 ? 19.876 63.895 20.359 1.00 35.35 66 VAL E C 1
ATOM 6522 O O . VAL E 1 66 ? 18.868 64.565 20.601 1.00 32.71 66 VAL E O 1
ATOM 6526 N N . VAL E 1 67 ? 19.817 62.640 19.933 1.00 34.77 67 VAL E N 1
ATOM 6527 C CA . VAL E 1 67 ? 18.576 61.886 20.037 1.00 39.11 67 VAL E CA 1
ATOM 6528 C C . VAL E 1 67 ? 18.833 60.743 21.016 1.00 40.26 67 VAL E C 1
ATOM 6529 O O . VAL E 1 67 ? 19.727 59.912 20.824 1.00 34.41 67 VAL E O 1
ATOM 6533 N N . GLU E 1 68 ? 18.084 60.746 22.113 1.00 42.08 68 GLU E N 1
ATOM 6534 C CA . GLU E 1 68 ? 18.251 59.724 23.137 1.00 41.84 68 GLU E CA 1
ATOM 6535 C C . GLU E 1 68 ? 17.226 58.617 22.918 1.00 40.10 68 GLU E C 1
ATOM 6536 O O . GLU E 1 68 ? 16.816 58.382 21.780 1.00 38.04 68 GLU E O 1
ATOM 6542 N N . ARG E 1 69 ? 16.823 57.938 23.990 1.00 40.79 69 ARG E N 1
ATOM 6543 C CA . ARG E 1 69 ? 15.956 56.767 23.874 1.00 40.25 69 ARG E CA 1
ATOM 6544 C C . ARG E 1 69 ? 14.692 57.069 23.083 1.00 38.40 69 ARG E C 1
ATOM 6545 O O . ARG E 1 69 ? 14.336 56.329 22.173 1.00 40.53 69 ARG E O 1
ATOM 6553 N N . GLN E 1 70 ? 14.021 58.168 23.419 1.00 39.38 70 GLN E N 1
ATOM 6554 C CA . GLN E 1 70 ? 12.804 58.540 22.704 1.00 42.85 70 GLN E CA 1
ATOM 6555 C C . GLN E 1 70 ? 12.778 59.986 22.213 1.00 36.95 70 GLN E C 1
ATOM 6556 O O . GLN E 1 70 ? 12.057 60.284 21.268 1.00 35.83 70 GLN E O 1
ATOM 6562 N N . PHE E 1 71 ? 13.552 60.877 22.829 1.00 29.85 71 PHE E N 1
ATOM 6563 C CA . PHE E 1 71 ? 13.429 62.300 22.508 1.00 33.23 71 PHE E CA 1
ATOM 6564 C C . PHE E 1 71 ? 14.639 62.880 21.772 1.00 32.57 71 PHE E C 1
ATOM 6565 O O . PHE E 1 71 ? 15.732 62.316 21.806 1.00 34.90 71 PHE E O 1
ATOM 6573 N N . GLY E 1 72 ? 14.429 64.012 21.105 1.00 31.06 72 GLY E N 1
ATOM 6574 C CA . GLY E 1 72 ? 15.474 64.648 20.327 1.00 24.76 72 GLY E CA 1
ATOM 6575 C C . GLY E 1 72 ? 15.671 66.081 20.767 1.00 25.57 72 GLY E C 1
ATOM 6576 O O . GLY E 1 72 ? 14.700 66.788 21.035 1.00 29.14 72 GLY E O 1
ATOM 6577 N N . TYR E 1 73 ? 16.927 66.513 20.822 1.00 26.52 73 TYR E N 1
ATOM 6578 C CA . TYR E 1 73 ? 17.282 67.785 21.444 1.00 27.91 73 TYR E CA 1
ATOM 6579 C C . TYR E 1 73 ? 18.186 68.620 20.558 1.00 31.35 73 TYR E C 1
ATOM 6580 O O . TYR E 1 73 ? 19.173 68.127 20.013 1.00 31.70 73 TYR E O 1
ATOM 6589 N N . LEU E 1 74 ? 17.842 69.893 20.431 1.00 29.82 74 LEU E N 1
ATOM 6590 C CA . LEU E 1 74 ? 18.692 70.850 19.750 1.00 28.95 74 LEU E CA 1
ATOM 6591 C C . LEU E 1 74 ? 18.861 72.073 20.631 1.00 28.91 74 LEU E C 1
ATOM 6592 O O . LEU E 1 74 ? 17.900 72.548 21.231 1.00 31.96 74 LEU E O 1
ATOM 6597 N N . GLU E 1 75 ? 20.086 72.573 20.724 1.00 27.51 75 GLU E N 1
ATOM 6598 C CA . GLU E 1 75 ? 20.309 73.871 21.338 1.00 29.74 75 GLU E CA 1
ATOM 6599 C C . GLU E 1 75 ? 21.256 74.683 20.473 1.00 31.71 75 GLU E C 1
ATOM 6600 O O . GLU E 1 75 ? 22.246 74.159 19.965 1.00 35.03 75 GLU E O 1
ATOM 6606 N N . PHE E 1 76 ? 20.942 75.963 20.298 1.00 24.36 76 PHE E N 1
ATOM 6607 C CA . PHE E 1 76 ? 21.859 76.877 19.644 1.00 30.15 76 PHE E CA 1
ATOM 6608 C C . PHE E 1 76 ? 21.829 78.238 20.322 1.00 31.63 76 PHE E C 1
ATOM 6609 O O . PHE E 1 76 ? 20.794 78.684 20.824 1.00 31.08 76 PHE E O 1
ATOM 6617 N N . HIS E 1 77 ? 22.980 78.891 20.329 1.00 32.18 77 HIS E N 1
ATOM 6618 C CA . HIS E 1 77 ? 23.125 80.179 20.978 1.00 33.01 77 HIS E CA 1
ATOM 6619 C C . HIS E 1 77 ? 23.805 81.160 20.041 1.00 36.27 77 HIS E C 1
ATOM 6620 O O . HIS E 1 77 ? 24.267 80.787 18.965 1.00 34.20 77 HIS E O 1
ATOM 6627 N N . GLY E 1 78 ? 23.867 82.414 20.468 1.00 37.63 78 GLY E N 1
ATOM 6628 C CA . GLY E 1 78 ? 24.481 83.461 19.683 1.00 39.24 78 GLY E CA 1
ATOM 6629 C C . GLY E 1 78 ? 23.796 84.775 19.976 1.00 43.50 78 GLY E C 1
ATOM 6630 O O . GLY E 1 78 ? 23.131 84.926 21.004 1.00 43.42 78 GLY E O 1
ATOM 6631 N N . GLU E 1 79 ? 23.961 85.732 19.073 1.00 48.63 79 GLU E N 1
ATOM 6632 C CA . GLU E 1 79 ? 23.322 87.028 19.218 1.00 52.93 79 GLU E CA 1
ATOM 6633 C C . GLU E 1 79 ? 21.801 86.863 19.179 1.00 53.84 79 GLU E C 1
ATOM 6634 O O . GLU E 1 79 ? 21.282 86.005 18.465 1.00 53.21 79 GLU E O 1
ATOM 6640 N N . THR E 1 80 ? 21.106 87.682 19.966 1.00 56.06 80 THR E N 1
ATOM 6641 C CA . THR E 1 80 ? 19.660 87.578 20.157 1.00 53.48 80 THR E CA 1
ATOM 6642 C C . THR E 1 80 ? 18.863 87.528 18.855 1.00 54.39 80 THR E C 1
ATOM 6643 O O . THR E 1 80 ? 17.955 86.707 18.713 1.00 50.26 80 THR E O 1
ATOM 6647 N N . GLY E 1 81 ? 19.202 88.405 17.913 1.00 54.61 81 GLY E N 1
ATOM 6648 C CA . GLY E 1 81 ? 18.523 88.456 16.629 1.00 53.03 81 GLY E CA 1
ATOM 6649 C C . GLY E 1 81 ? 18.702 87.194 15.801 1.00 52.74 81 GLY E C 1
ATOM 6650 O O . GLY E 1 81 ? 17.749 86.686 15.210 1.00 47.18 81 GLY E O 1
ATOM 6651 N N . ALA E 1 82 ? 19.928 86.684 15.753 1.00 53.08 82 ALA E N 1
ATOM 6652 C CA . ALA E 1 82 ? 20.208 85.472 14.994 1.00 48.98 82 ALA E CA 1
ATOM 6653 C C . ALA E 1 82 ? 19.487 84.269 15.609 1.00 43.86 82 ALA E C 1
ATOM 6654 O O . ALA E 1 82 ? 18.889 83.463 14.895 1.00 40.88 82 ALA E O 1
ATOM 6656 N N . VAL E 1 83 ? 19.533 84.170 16.934 1.00 39.37 83 VAL E N 1
ATOM 6657 C CA . VAL E 1 83 ? 18.891 83.069 17.647 1.00 37.54 83 VAL E CA 1
ATOM 6658 C C . VAL E 1 83 ? 17.385 83.046 17.384 1.00 40.18 83 VAL E C 1
ATOM 6659 O O . VAL E 1 83 ? 16.818 81.998 17.087 1.00 37.54 83 VAL E O 1
ATOM 6663 N N . LYS E 1 84 ? 16.743 84.206 17.463 1.00 46.06 84 LYS E N 1
ATOM 6664 C CA . LYS E 1 84 ? 15.304 84.278 17.228 1.00 50.58 84 LYS E CA 1
ATOM 6665 C C . LYS E 1 84 ? 14.954 83.967 15.770 1.00 46.99 84 LYS E C 1
ATOM 6666 O O . LYS E 1 84 ? 13.924 83.355 15.491 1.00 42.15 84 LYS E O 1
ATOM 6672 N N . ALA E 1 85 ? 15.815 84.375 14.843 1.00 45.55 85 ALA E N 1
ATOM 6673 C CA . ALA E 1 85 ? 15.584 84.084 13.432 1.00 47.17 85 ALA E CA 1
ATOM 6674 C C . ALA E 1 85 ? 15.603 82.574 13.183 1.00 42.94 85 ALA E C 1
ATOM 6675 O O . ALA E 1 85 ? 14.695 82.029 12.555 1.00 44.34 85 ALA E O 1
ATOM 6677 N N . ALA E 1 86 ? 16.634 81.906 13.690 1.00 37.15 86 ALA E N 1
ATOM 6678 C CA . ALA E 1 86 ? 16.748 80.460 13.559 1.00 36.60 86 ALA E CA 1
ATOM 6679 C C . ALA E 1 86 ? 15.582 79.754 14.246 1.00 39.62 86 ALA E C 1
ATOM 6680 O O . ALA E 1 86 ? 15.058 78.760 13.737 1.00 37.26 86 ALA E O 1
ATOM 6682 N N . ALA E 1 87 ? 15.171 80.280 15.396 1.00 41.31 87 ALA E N 1
ATOM 6683 C CA . ALA E 1 87 ? 14.091 79.670 16.162 1.00 42.24 87 ALA E CA 1
ATOM 6684 C C . ALA E 1 87 ? 12.779 79.732 15.387 1.00 39.18 87 ALA E C 1
ATOM 6685 O O . ALA E 1 87 ? 12.047 78.748 15.308 1.00 37.10 87 ALA E O 1
ATOM 6687 N N . ASP E 1 88 ? 12.497 80.894 14.813 1.00 40.66 88 ASP E N 1
ATOM 6688 C CA . ASP E 1 88 ? 11.270 81.105 14.055 1.00 48.86 88 ASP E CA 1
ATOM 6689 C C . ASP E 1 88 ? 11.166 80.154 12.872 1.00 49.74 88 ASP E C 1
ATOM 6690 O O . ASP E 1 88 ? 10.096 79.616 12.595 1.00 51.99 88 ASP E O 1
ATOM 6695 N N . ALA E 1 89 ? 12.281 79.954 12.177 1.00 48.47 89 ALA E N 1
ATOM 6696 C CA . ALA E 1 89 ? 12.327 79.031 11.050 1.00 45.00 89 ALA E CA 1
ATOM 6697 C C . ALA E 1 89 ? 12.104 77.618 11.548 1.00 44.16 89 ALA E C 1
ATOM 6698 O O . ALA E 1 89 ? 11.393 76.831 10.921 1.00 42.88 89 ALA E O 1
ATOM 6700 N N . ALA E 1 90 ? 12.722 77.304 12.683 1.00 43.45 90 ALA E N 1
ATOM 6701 C CA . ALA E 1 90 ? 12.510 76.023 13.335 1.00 39.39 90 ALA E CA 1
ATOM 6702 C C . ALA E 1 90 ? 11.040 75.874 13.692 1.00 44.18 90 ALA E C 1
ATOM 6703 O O . ALA E 1 90 ? 10.438 74.837 13.444 1.00 50.86 90 ALA E O 1
ATOM 6705 N N . LEU E 1 91 ? 10.460 76.928 14.255 1.00 46.12 91 LEU E N 1
ATOM 6706 C CA . LEU E 1 91 ? 9.061 76.899 14.656 1.00 46.70 91 LEU E CA 1
ATOM 6707 C C . LEU E 1 91 ? 8.154 76.723 13.441 1.00 51.25 91 LEU E C 1
ATOM 6708 O O . LEU E 1 91 ? 7.182 75.968 13.488 1.00 52.65 91 LEU E O 1
ATOM 6713 N N . ASP E 1 92 ? 8.481 77.422 12.357 1.00 53.57 92 ASP E N 1
ATOM 6714 C CA . ASP E 1 92 ? 7.737 77.310 11.105 1.00 57.85 92 ASP E CA 1
ATOM 6715 C C . ASP E 1 92 ? 7.740 75.877 10.593 1.00 56.34 92 ASP E C 1
ATOM 6716 O O . ASP E 1 92 ? 6.725 75.369 10.123 1.00 58.88 92 ASP E O 1
ATOM 6721 N N . TYR E 1 93 ? 8.896 75.234 10.697 1.00 53.86 93 TYR E N 1
ATOM 6722 C CA . TYR E 1 93 ? 9.075 73.857 10.256 1.00 57.50 93 TYR E CA 1
ATOM 6723 C C . TYR E 1 93 ? 8.248 72.865 11.082 1.00 64.50 93 TYR E C 1
ATOM 6724 O O . TYR E 1 93 ? 7.778 71.855 10.557 1.00 67.57 93 TYR E O 1
ATOM 6733 N N . LEU E 1 94 ? 8.071 73.155 12.370 1.00 65.23 94 LEU E N 1
ATOM 6734 C CA . LEU E 1 94 ? 7.327 72.264 13.259 1.00 68.00 94 LEU E CA 1
ATOM 6735 C C . LEU E 1 94 ? 5.812 72.455 13.167 1.00 72.54 94 LEU E C 1
ATOM 6736 O O . LEU E 1 94 ? 5.056 71.490 13.272 1.00 76.34 94 LEU E O 1
ATOM 6741 N N . GLY E 1 95 ? 5.367 73.694 12.984 1.00 71.32 95 GLY E N 1
ATOM 6742 C CA . GLY E 1 95 ? 3.943 73.973 12.930 1.00 72.22 95 GLY E CA 1
ATOM 6743 C C . GLY E 1 95 ? 3.583 75.420 13.206 1.00 74.39 95 GLY E C 1
ATOM 6744 O O . GLY E 1 95 ? 2.446 75.834 12.983 1.00 76.19 95 GLY E O 1
ATOM 6745 N N . GLY E 1 96 ? 4.545 76.189 13.703 1.00 73.93 96 GLY E N 1
ATOM 6746 C CA . GLY E 1 96 ? 4.352 77.614 13.900 1.00 73.41 96 GLY E CA 1
ATOM 6747 C C . GLY E 1 96 ? 3.655 78.006 15.190 1.00 71.42 96 GLY E C 1
ATOM 6748 O O . GLY E 1 96 ? 3.310 79.172 15.378 1.00 71.83 96 GLY E O 1
ATOM 6749 N N . ASP E 1 97 ? 3.448 77.041 16.080 1.00 71.04 97 ASP E N 1
ATOM 6750 C CA . ASP E 1 97 ? 2.811 77.316 17.366 1.00 74.17 97 ASP E CA 1
ATOM 6751 C C . ASP E 1 97 ? 3.796 77.127 18.519 1.00 73.73 97 ASP E C 1
ATOM 6752 O O . ASP E 1 97 ? 4.097 75.997 18.904 1.00 76.41 97 ASP E O 1
ATOM 6757 N N . PRO E 1 98 ? 4.297 78.238 19.081 1.00 70.96 98 PRO E N 1
ATOM 6758 C CA . PRO E 1 98 ? 5.253 78.158 20.191 1.00 68.98 98 PRO E CA 1
ATOM 6759 C C . PRO E 1 98 ? 4.597 77.645 21.470 1.00 69.74 98 PRO E C 1
ATOM 6760 O O . PRO E 1 98 ? 5.260 77.036 22.307 1.00 65.55 98 PRO E O 1
ATOM 6764 N N . ASP E 1 99 ? 3.297 77.893 21.599 1.00 73.70 99 ASP E N 1
ATOM 6765 C CA . ASP E 1 99 ? 2.533 77.517 22.784 1.00 74.26 99 ASP E CA 1
ATOM 6766 C C . ASP E 1 99 ? 2.049 76.070 22.706 1.00 73.09 99 ASP E C 1
ATOM 6767 O O . ASP E 1 99 ? 1.348 75.592 23.595 1.00 74.21 99 ASP E O 1
ATOM 6772 N N . ALA E 1 100 ? 2.406 75.381 21.628 1.00 70.94 100 ALA E N 1
ATOM 6773 C CA . ALA E 1 100 ? 2.042 73.977 21.470 1.00 67.84 100 ALA E CA 1
ATOM 6774 C C . ALA E 1 100 ? 3.027 73.081 22.212 1.00 60.37 100 ALA E C 1
ATOM 6775 O O . ALA E 1 100 ? 2.856 71.865 22.269 1.00 58.87 100 ALA E O 1
ATOM 6777 N N . ALA E 1 101 ? 4.062 73.693 22.777 1.00 54.92 101 ALA E N 1
ATOM 6778 C CA . ALA E 1 101 ? 5.055 72.956 23.547 1.00 48.82 101 ALA E CA 1
ATOM 6779 C C . ALA E 1 101 ? 4.443 72.417 24.835 1.00 46.45 101 ALA E C 1
ATOM 6780 O O . ALA E 1 101 ? 3.674 73.112 25.501 1.00 42.92 101 ALA E O 1
ATOM 6782 N N . VAL E 1 102 ? 4.775 71.173 25.168 1.00 44.76 102 VAL E N 1
ATOM 6783 C CA . VAL E 1 102 ? 4.346 70.575 26.424 1.00 45.19 102 VAL E CA 1
ATOM 6784 C C . VAL E 1 102 ? 4.772 71.474 27.581 1.00 40.31 102 VAL E C 1
ATOM 6785 O O . VAL E 1 102 ? 5.893 71.980 27.598 1.00 36.87 102 VAL E O 1
ATOM 6789 N N . ARG E 1 103 ? 3.860 71.700 28.520 1.00 43.16 103 ARG E N 1
ATOM 6790 C CA . ARG E 1 103 ? 4.150 72.500 29.706 1.00 47.88 103 ARG E CA 1
ATOM 6791 C C . ARG E 1 103 ? 5.057 71.735 30.667 1.00 45.48 103 ARG E C 1
ATOM 6792 O O . ARG E 1 103 ? 4.860 70.539 30.889 1.00 44.97 103 ARG E O 1
ATOM 6800 N N . PRO E 1 104 ? 6.055 72.421 31.244 1.00 42.99 104 PRO E N 1
ATOM 6801 C CA . PRO E 1 104 ? 6.940 71.747 32.198 1.00 40.99 104 PRO E CA 1
ATOM 6802 C C . PRO E 1 104 ? 6.201 71.356 33.470 1.00 43.86 104 PRO E C 1
ATOM 6803 O O . PRO E 1 104 ? 5.376 72.119 33.973 1.00 44.83 104 PRO E O 1
ATOM 6807 N N . GLU E 1 105 ? 6.490 70.163 33.971 1.00 43.07 105 GLU E N 1
ATOM 6808 C CA . GLU E 1 105 ? 5.939 69.725 35.242 1.00 45.74 105 GLU E CA 1
ATOM 6809 C C . GLU E 1 105 ? 7.069 69.469 36.228 1.00 39.28 105 GLU E C 1
ATOM 6810 O O . GLU E 1 105 ? 8.028 68.765 35.914 1.00 34.98 105 GLU E O 1
ATOM 6816 N N . ILE E 1 106 ? 6.962 70.060 37.412 1.00 42.30 106 ILE E N 1
ATOM 6817 C CA . ILE E 1 106 ? 7.933 69.822 38.474 1.00 43.26 106 ILE E CA 1
ATOM 6818 C C . ILE E 1 106 ? 7.589 68.525 39.199 1.00 42.98 106 ILE E C 1
ATOM 6819 O O . ILE E 1 106 ? 6.652 68.486 39.990 1.00 44.68 106 ILE E O 1
ATOM 6824 N N . LEU E 1 107 ? 8.338 67.462 38.919 1.00 41.61 107 LEU E N 1
ATOM 6825 C CA . LEU E 1 107 ? 8.068 66.161 39.534 1.00 43.47 107 LEU E CA 1
ATOM 6826 C C . LEU E 1 107 ? 8.519 66.136 40.983 1.00 41.68 107 LEU E C 1
ATOM 6827 O O . LEU E 1 107 ? 7.881 65.517 41.827 1.00 42.85 107 LEU E O 1
ATOM 6832 N N . ALA E 1 108 ? 9.622 66.820 41.264 1.00 39.28 108 ALA E N 1
ATOM 6833 C CA . ALA E 1 108 ? 10.165 66.876 42.614 1.00 37.73 108 ALA E CA 1
ATOM 6834 C C . ALA E 1 108 ? 11.069 68.083 42.774 1.00 35.11 108 ALA E C 1
ATOM 6835 O O . ALA E 1 108 ? 11.784 68.454 41.845 1.00 32.28 108 ALA E O 1
ATOM 6837 N N . SER E 1 109 ? 11.035 68.693 43.956 1.00 35.53 109 SER E N 1
ATOM 6838 C CA . SER E 1 109 ? 11.964 69.770 44.280 1.00 37.72 109 SER E CA 1
ATOM 6839 C C . SER E 1 109 ? 12.167 69.850 45.786 1.00 40.06 109 SER E C 1
ATOM 6840 O O . SER E 1 109 ? 11.222 69.703 46.559 1.00 41.84 109 SER E O 1
ATOM 6843 N N . ARG E 1 110 ? 13.402 70.088 46.204 1.00 40.76 110 ARG E N 1
ATOM 6844 C CA . ARG E 1 110 ? 13.705 70.066 47.623 1.00 42.86 110 ARG E CA 1
ATOM 6845 C C . ARG E 1 110 ? 14.969 70.832 47.994 1.00 37.47 110 ARG E C 1
ATOM 6846 O O . ARG E 1 110 ? 15.981 70.748 47.298 1.00 36.79 110 ARG E O 1
ATOM 6854 N N . ILE E 1 111 ? 14.908 71.569 49.101 1.00 36.32 111 ILE E N 1
ATOM 6855 C CA . ILE E 1 111 ? 16.109 72.164 49.680 1.00 38.17 111 ILE E CA 1
ATOM 6856 C C . ILE E 1 111 ? 16.627 71.280 50.810 1.00 39.06 111 ILE E C 1
ATOM 6857 O O . ILE E 1 111 ? 15.916 71.020 51.777 1.00 39.09 111 ILE E O 1
ATOM 6862 N N . ILE E 1 112 ? 17.860 70.803 50.673 1.00 42.49 112 ILE E N 1
ATOM 6863 C CA . ILE E 1 112 ? 18.509 70.025 51.724 1.00 48.85 112 ILE E CA 1
ATOM 6864 C C . ILE E 1 112 ? 19.560 70.898 52.395 1.00 48.55 112 ILE E C 1
ATOM 6865 O O . ILE E 1 112 ? 20.580 71.228 51.791 1.00 47.29 112 ILE E O 1
ATOM 6870 N N . SER E 1 113 ? 19.304 71.253 53.651 1.00 52.39 113 SER E N 1
ATOM 6871 C CA . SER E 1 113 ? 20.003 72.346 54.326 1.00 55.97 113 SER E CA 1
ATOM 6872 C C . SER E 1 113 ? 21.490 72.121 54.572 1.00 54.52 113 SER E C 1
ATOM 6873 O O . SER E 1 113 ? 22.287 73.053 54.480 1.00 60.75 113 SER E O 1
ATOM 6876 N N . SER E 1 114 ? 21.867 70.898 54.911 1.00 42.66 114 SER E N 1
ATOM 6877 C CA . SER E 1 114 ? 23.236 70.648 55.326 1.00 40.74 114 SER E CA 1
ATOM 6878 C C . SER E 1 114 ? 23.606 69.215 55.009 1.00 41.71 114 SER E C 1
ATOM 6879 O O . SER E 1 114 ? 23.425 68.328 55.842 1.00 44.08 114 SER E O 1
ATOM 6882 N N . ILE E 1 115 ? 24.112 68.997 53.797 1.00 36.43 115 ILE E N 1
ATOM 6883 C CA . ILE E 1 115 ? 24.383 67.654 53.292 1.00 39.81 115 ILE E CA 1
ATOM 6884 C C . ILE E 1 115 ? 25.290 66.852 54.217 1.00 36.94 115 ILE E C 1
ATOM 6885 O O . ILE E 1 115 ? 26.359 67.315 54.616 1.00 33.70 115 ILE E O 1
ATOM 6890 N N . ASP E 1 116 ? 24.835 65.652 54.559 1.00 37.53 116 ASP E N 1
ATOM 6891 C CA . ASP E 1 116 ? 25.629 64.694 55.314 1.00 37.35 116 ASP E CA 1
ATOM 6892 C C . ASP E 1 116 ? 26.899 64.323 54.544 1.00 34.78 116 ASP E C 1
ATOM 6893 O O . ASP E 1 116 ? 26.925 64.354 53.309 1.00 34.61 116 ASP E O 1
ATOM 6898 N N . HIS E 1 117 ? 27.941 63.970 55.287 1.00 34.73 117 HIS E N 1
ATOM 6899 C CA . HIS E 1 117 ? 29.245 63.642 54.730 1.00 40.79 117 HIS E CA 1
ATOM 6900 C C . HIS E 1 117 ? 29.186 62.575 53.641 1.00 38.36 117 HIS E C 1
ATOM 6901 O O . HIS E 1 117 ? 29.749 62.768 52.567 1.00 37.12 117 HIS E O 1
ATOM 6908 N N . GLN E 1 118 ? 28.526 61.448 53.901 1.00 35.49 118 GLN E N 1
ATOM 6909 C CA . GLN E 1 118 ? 28.538 60.396 52.889 1.00 37.84 118 GLN E CA 1
ATOM 6910 C C . GLN E 1 118 ? 27.549 60.709 51.776 1.00 35.33 118 GLN E C 1
ATOM 6911 O O . GLN E 1 118 ? 27.698 60.220 50.657 1.00 33.64 118 GLN E O 1
ATOM 6917 N N . HIS E 1 119 ? 26.558 61.545 52.071 1.00 33.94 119 HIS E N 1
ATOM 6918 C CA . HIS E 1 119 ? 25.623 61.971 51.040 1.00 31.80 119 HIS E CA 1
ATOM 6919 C C . HIS E 1 119 ? 26.364 62.777 49.969 1.00 27.89 119 HIS E C 1
ATOM 6920 O O . HIS E 1 119 ? 26.099 62.632 48.778 1.00 29.19 119 HIS E O 1
ATOM 6927 N N . ALA E 1 120 ? 27.305 63.611 50.399 1.00 31.18 120 ALA E N 1
ATOM 6928 C CA . ALA E 1 120 ? 28.104 64.403 49.463 1.00 33.47 120 ALA E CA 1
ATOM 6929 C C . ALA E 1 120 ? 28.979 63.497 48.590 1.00 29.46 120 ALA E C 1
ATOM 6930 O O . ALA E 1 120 ? 29.106 63.728 47.391 1.00 31.71 120 ALA E O 1
ATOM 6932 N N . PHE E 1 121 ? 29.577 62.476 49.204 1.00 27.81 121 PHE E N 1
ATOM 6933 C CA . PHE E 1 121 ? 30.313 61.443 48.476 1.00 29.80 121 PHE E CA 1
ATOM 6934 C C . PHE E 1 121 ? 29.471 60.863 47.351 1.00 29.11 121 PHE E C 1
ATOM 6935 O O . PHE E 1 121 ? 29.884 60.840 46.193 1.00 29.54 121 PHE E O 1
ATOM 6943 N N . LEU E 1 122 ? 28.286 60.384 47.714 1.00 28.64 122 LEU E N 1
ATOM 6944 C CA . LEU E 1 122 ? 27.403 59.705 46.773 1.00 26.76 122 LEU E CA 1
ATOM 6945 C C . LEU E 1 122 ? 26.982 60.612 45.624 1.00 28.55 122 LEU E C 1
ATOM 6946 O O . LEU E 1 122 ? 26.936 60.186 44.471 1.00 29.60 122 LEU E O 1
ATOM 6951 N N . ILE E 1 123 ? 26.668 61.863 45.944 1.00 26.50 123 ILE E N 1
ATOM 6952 C CA . ILE E 1 123 ? 26.332 62.849 44.917 1.00 27.79 123 ILE E CA 1
ATOM 6953 C C . ILE E 1 123 ? 27.520 63.133 43.993 1.00 26.53 123 ILE E C 1
ATOM 6954 O O . ILE E 1 123 ? 27.373 63.181 42.766 1.00 27.35 123 ILE E O 1
ATOM 6959 N N . ASN E 1 124 ? 28.695 63.317 44.588 1.00 24.86 124 ASN E N 1
ATOM 6960 C CA . ASN E 1 124 ? 29.899 63.633 43.823 1.00 28.72 124 ASN E CA 1
ATOM 6961 C C . ASN E 1 124 ? 30.307 62.520 42.862 1.00 28.89 124 ASN E C 1
ATOM 6962 O O . ASN E 1 124 ? 30.918 62.772 41.828 1.00 28.18 124 ASN E O 1
ATOM 6967 N N . ARG E 1 125 ? 29.948 61.292 43.202 1.00 25.66 125 ARG E N 1
ATOM 6968 C CA . ARG E 1 125 ? 30.281 60.147 42.367 1.00 28.33 125 ARG E CA 1
ATOM 6969 C C . ARG E 1 125 ? 29.237 59.927 41.281 1.00 29.72 125 ARG E C 1
ATOM 6970 O O . ARG E 1 125 ? 29.393 59.055 40.429 1.00 33.73 125 ARG E O 1
ATOM 6978 N N . ASN E 1 126 ? 28.181 60.734 41.317 1.00 31.12 126 ASN E N 1
ATOM 6979 C CA . ASN E 1 126 ? 27.085 60.646 40.353 1.00 35.76 126 ASN E CA 1
ATOM 6980 C C . ASN E 1 126 ? 27.033 61.810 39.375 1.00 33.54 126 ASN E C 1
ATOM 6981 O O . ASN E 1 126 ? 26.483 61.684 38.283 1.00 35.30 126 ASN E O 1
ATOM 6986 N N . LYS E 1 127 ? 27.597 62.945 39.776 1.00 33.78 127 LYS E N 1
ATOM 6987 C CA . LYS E 1 127 ? 27.310 64.219 39.119 1.00 36.98 127 LYS E CA 1
ATOM 6988 C C . LYS E 1 127 ? 28.186 64.559 37.916 1.00 36.38 127 LYS E C 1
ATOM 6989 O O . LYS E 1 127 ? 29.254 63.983 37.717 1.00 35.56 127 LYS E O 1
ATOM 6995 N N . ILE E 1 128 ? 27.699 65.506 37.120 1.00 34.71 128 ILE E N 1
ATOM 6996 C CA . ILE E 1 128 ? 28.499 66.191 36.111 1.00 36.13 128 ILE E CA 1
ATOM 6997 C C . ILE E 1 128 ? 28.399 67.682 36.409 1.00 34.33 128 ILE E C 1
ATOM 6998 O O . ILE E 1 128 ? 27.381 68.317 36.129 1.00 36.28 128 ILE E O 1
ATOM 7003 N N . GLY E 1 129 ? 29.448 68.231 37.003 1.00 31.92 129 GLY E N 1
ATOM 7004 C CA . GLY E 1 129 ? 29.412 69.595 37.490 1.00 27.42 129 GLY E CA 1
ATOM 7005 C C . GLY E 1 129 ? 30.442 69.779 38.583 1.00 27.56 129 GLY E C 1
ATOM 7006 O O . GLY E 1 129 ? 31.376 68.985 38.700 1.00 28.70 129 GLY E O 1
ATOM 7007 N N . SER E 1 130 ? 30.272 70.819 39.391 1.00 27.66 130 SER E N 1
ATOM 7008 C CA . SER E 1 130 ? 31.247 71.131 40.422 1.00 32.48 130 SER E CA 1
ATOM 7009 C C . SER E 1 130 ? 31.106 70.214 41.633 1.00 28.30 130 SER E C 1
ATOM 7010 O O . SER E 1 130 ? 30.026 69.723 41.939 1.00 28.04 130 SER E O 1
ATOM 7013 N N . MET E 1 131 ? 32.226 69.997 42.309 1.00 30.02 131 MET E N 1
ATOM 7014 C CA . MET E 1 131 ? 32.291 69.193 43.521 1.00 29.60 131 MET E CA 1
ATOM 7015 C C . MET E 1 131 ? 31.460 69.792 44.656 1.00 32.57 131 MET E C 1
ATOM 7016 O O . MET E 1 131 ? 31.578 70.981 44.944 1.00 30.58 131 MET E O 1
ATOM 7021 N N . VAL E 1 132 ? 30.622 68.978 45.298 1.00 29.75 132 VAL E N 1
ATOM 7022 C CA . VAL E 1 132 ? 29.867 69.454 46.454 1.00 30.50 132 VAL E CA 1
ATOM 7023 C C . VAL E 1 132 ? 30.586 69.028 47.742 1.00 31.66 132 VAL E C 1
ATOM 7024 O O . VAL E 1 132 ? 31.166 67.946 47.808 1.00 37.02 132 VAL E O 1
ATOM 7028 N N . LEU E 1 133 ? 30.586 69.895 48.749 1.00 32.28 133 LEU E N 1
ATOM 7029 C CA . LEU E 1 133 ? 31.295 69.604 49.996 1.00 37.98 133 LEU E CA 1
ATOM 7030 C C . LEU E 1 133 ? 30.320 69.324 51.131 1.00 38.24 133 LEU E C 1
ATOM 7031 O O . LEU E 1 133 ? 29.223 69.879 51.154 1.00 38.36 133 LEU E O 1
ATOM 7036 N N . PRO E 1 134 ? 30.716 68.451 52.071 1.00 38.46 134 PRO E N 1
ATOM 7037 C CA . PRO E 1 134 ? 29.887 68.199 53.256 1.00 41.42 134 PRO E CA 1
ATOM 7038 C C . PRO E 1 134 ? 29.530 69.501 53.966 1.00 38.91 134 PRO E C 1
ATOM 7039 O O . PRO E 1 134 ? 30.372 70.394 54.062 1.00 32.51 134 PRO E O 1
ATOM 7043 N N . GLY E 1 135 ? 28.291 69.617 54.430 1.00 36.82 135 GLY E N 1
ATOM 7044 C CA . GLY E 1 135 ? 27.862 70.818 55.124 1.00 38.27 135 GLY E CA 1
ATOM 7045 C C . GLY E 1 135 ? 27.168 71.836 54.237 1.00 39.09 135 GLY E C 1
ATOM 7046 O O . GLY E 1 135 ? 26.365 72.632 54.717 1.00 40.92 135 GLY E O 1
ATOM 7047 N N . GLU E 1 136 ? 27.473 71.820 52.942 1.00 38.41 136 GLU E N 1
ATOM 7048 C CA . GLU E 1 136 ? 26.824 72.740 52.019 1.00 39.68 136 GLU E CA 1
ATOM 7049 C C . GLU E 1 136 ? 25.334 72.431 51.928 1.00 42.38 136 GLU E C 1
ATOM 7050 O O . GLU E 1 136 ? 24.905 71.296 52.159 1.00 35.00 136 GLU E O 1
ATOM 7056 N N . SER E 1 137 ? 24.544 73.450 51.607 1.00 44.95 137 SER E N 1
ATOM 7057 C CA . SER E 1 137 ? 23.128 73.251 51.343 1.00 40.31 137 SER E CA 1
ATOM 7058 C C . SER E 1 137 ? 22.938 72.858 49.896 1.00 37.41 137 SER E C 1
ATOM 7059 O O . SER E 1 137 ? 23.807 73.096 49.059 1.00 39.28 137 SER E O 1
ATOM 7062 N N . LEU E 1 138 ? 21.787 72.269 49.601 1.00 33.02 138 LEU E N 1
ATOM 7063 C CA . LEU E 1 138 ? 21.546 71.708 48.285 1.00 33.59 138 LEU E CA 1
ATOM 7064 C C . LEU E 1 138 ? 20.101 71.906 47.869 1.00 34.97 138 LEU E C 1
ATOM 7065 O O . LEU E 1 138 ? 19.183 71.690 48.660 1.00 41.70 138 LEU E O 1
ATOM 7070 N N . PHE E 1 139 ? 19.902 72.345 46.634 1.00 31.40 139 PHE E N 1
ATOM 7071 C CA . PHE E 1 139 ? 18.573 72.348 46.043 1.00 31.64 139 PHE E CA 1
ATOM 7072 C C . PHE E 1 139 ? 18.548 71.343 44.904 1.00 31.05 139 PHE E C 1
ATOM 7073 O O . PHE E 1 139 ? 19.415 71.355 44.029 1.00 34.16 139 PHE E O 1
ATOM 7081 N N . VAL E 1 140 ? 17.568 70.452 44.941 1.00 33.67 140 VAL E N 1
ATOM 7082 C CA . VAL E 1 140 ? 17.389 69.479 43.878 1.00 31.11 140 VAL E CA 1
ATOM 7083 C C . VAL E 1 140 ? 16.041 69.711 43.225 1.00 28.86 140 VAL E C 1
ATOM 7084 O O . VAL E 1 140 ? 15.076 70.070 43.893 1.00 30.15 140 VAL E O 1
ATOM 7088 N N . LEU E 1 141 ? 15.985 69.511 41.915 1.00 33.22 141 LEU E N 1
ATOM 7089 C CA . LEU E 1 141 ? 14.761 69.722 41.160 1.00 35.54 141 LEU E CA 1
ATOM 7090 C C . LEU E 1 141 ? 14.703 68.741 39.993 1.00 31.53 141 LEU E C 1
ATOM 7091 O O . LEU E 1 141 ? 15.693 68.543 39.289 1.00 28.40 141 LEU E O 1
ATOM 7096 N N . GLU E 1 142 ? 13.548 68.105 39.817 1.00 33.92 142 GLU E N 1
ATOM 7097 C CA . GLU E 1 142 ? 13.321 67.201 38.695 1.00 33.59 142 GLU E CA 1
ATOM 7098 C C . GLU E 1 142 ? 12.129 67.698 37.888 1.00 32.27 142 GLU E C 1
ATOM 7099 O O . GLU E 1 142 ? 11.099 68.060 38.458 1.00 34.59 142 GLU E O 1
ATOM 7105 N N . VAL E 1 143 ? 12.264 67.716 36.567 1.00 26.81 143 VAL E N 1
ATOM 7106 C CA . VAL E 1 143 ? 11.243 68.318 35.715 1.00 29.37 143 VAL E CA 1
ATOM 7107 C C . VAL E 1 143 ? 11.062 67.531 34.412 1.00 29.83 143 VAL E C 1
ATOM 7108 O O . VAL E 1 143 ? 12.022 67.010 33.848 1.00 32.22 143 VAL E O 1
ATOM 7112 N N . ALA E 1 144 ? 9.818 67.414 33.960 1.00 29.08 144 ALA E N 1
ATOM 7113 C CA . ALA E 1 144 ? 9.526 66.798 32.672 1.00 26.45 144 ALA E CA 1
ATOM 7114 C C . ALA E 1 144 ? 8.641 67.738 31.852 1.00 31.24 144 ALA E C 1
ATOM 7115 O O . ALA E 1 144 ? 7.688 68.297 32.385 1.00 33.81 144 ALA E O 1
ATOM 7117 N N . PRO E 1 145 ? 8.954 67.934 30.558 1.00 30.71 145 PRO E N 1
ATOM 7118 C CA . PRO E 1 145 ? 10.080 67.411 29.771 1.00 30.58 145 PRO E CA 1
ATOM 7119 C C . PRO E 1 145 ? 11.445 67.812 30.319 1.00 32.90 145 PRO E C 1
ATOM 7120 O O . PRO E 1 145 ? 11.554 68.814 31.025 1.00 34.20 145 PRO E O 1
ATOM 7124 N N . ALA E 1 146 ? 12.466 67.031 29.986 1.00 29.14 146 ALA E N 1
ATOM 7125 C CA . ALA E 1 146 ? 13.787 67.177 30.590 1.00 28.39 146 ALA E CA 1
ATOM 7126 C C . ALA E 1 146 ? 14.483 68.485 30.235 1.00 30.64 146 ALA E C 1
ATOM 7127 O O . ALA E 1 146 ? 15.220 69.040 31.045 1.00 28.93 146 ALA E O 1
ATOM 7129 N N . SER E 1 147 ? 14.250 68.979 29.024 1.00 29.72 147 SER E N 1
ATOM 7130 C CA . SER E 1 147 ? 15.015 70.118 28.525 1.00 31.67 147 SER E CA 1
ATOM 7131 C C . SER E 1 147 ? 14.730 71.395 29.310 1.00 29.14 147 SER E C 1
ATOM 7132 O O . SER E 1 147 ? 15.532 72.323 29.304 1.00 30.07 147 SER E O 1
ATOM 7135 N N . TYR E 1 148 ? 13.598 71.429 30.001 1.00 29.04 148 TYR E N 1
ATOM 7136 C CA . TYR E 1 148 ? 13.246 72.577 30.828 1.00 29.97 148 TYR E CA 1
ATOM 7137 C C . TYR E 1 148 ? 14.213 72.792 31.989 1.00 29.67 148 TYR E C 1
ATOM 7138 O O . TYR E 1 148 ? 14.207 73.853 32.610 1.00 32.56 148 TYR E O 1
ATOM 7147 N N . ALA E 1 149 ? 15.045 71.793 32.276 1.00 27.19 149 ALA E N 1
ATOM 7148 C CA . ALA E 1 149 ? 16.034 71.909 33.344 1.00 29.05 149 ALA E CA 1
ATOM 7149 C C . ALA E 1 149 ? 16.996 73.064 33.085 1.00 32.51 149 ALA E C 1
ATOM 7150 O O . ALA E 1 149 ? 17.482 73.688 34.021 1.00 33.86 149 ALA E O 1
ATOM 7152 N N . ILE E 1 150 ? 17.274 73.342 31.815 1.00 32.97 150 ILE E N 1
ATOM 7153 C CA . ILE E 1 150 ? 18.208 74.411 31.469 1.00 34.03 150 ILE E CA 1
ATOM 7154 C C . ILE E 1 150 ? 17.634 75.792 31.798 1.00 27.92 150 ILE E C 1
ATOM 7155 O O . ILE E 1 150 ? 18.378 76.723 32.103 1.00 32.85 150 ILE E O 1
ATOM 7160 N N . LEU E 1 151 ? 16.313 75.919 31.748 1.00 23.48 151 LEU E N 1
ATOM 7161 C CA . LEU E 1 151 ? 15.666 77.187 32.032 1.00 32.28 151 LEU E CA 1
ATOM 7162 C C . LEU E 1 151 ? 15.680 77.423 33.537 1.00 37.50 151 LEU E C 1
ATOM 7163 O O . LEU E 1 151 ? 16.013 78.513 34.000 1.00 33.99 151 LEU E O 1
ATOM 7168 N N . ALA E 1 152 ? 15.333 76.386 34.295 1.00 33.98 152 ALA E N 1
ATOM 7169 C CA . ALA E 1 152 ? 15.329 76.474 35.749 1.00 33.87 152 ALA E CA 1
ATOM 7170 C C . ALA E 1 152 ? 16.729 76.732 36.280 1.00 30.56 152 ALA E C 1
ATOM 7171 O O . ALA E 1 152 ? 16.906 77.473 37.241 1.00 33.86 152 ALA E O 1
ATOM 7173 N N . THR E 1 153 ? 17.721 76.115 35.647 1.00 31.53 153 THR E N 1
ATOM 7174 C CA . THR E 1 153 ? 19.108 76.241 36.083 1.00 31.22 153 THR E CA 1
ATOM 7175 C C . THR E 1 153 ? 19.688 77.608 35.752 1.00 30.69 153 THR E C 1
ATOM 7176 O O . THR E 1 153 ? 20.388 78.200 36.567 1.00 29.32 153 THR E O 1
ATOM 7180 N N . ASN E 1 154 ? 19.413 78.099 34.545 1.00 29.46 154 ASN E N 1
ATOM 7181 C CA . ASN E 1 154 ? 19.914 79.404 34.130 1.00 35.74 154 ASN E CA 1
ATOM 7182 C C . ASN E 1 154 ? 19.317 80.521 34.987 1.00 33.77 154 ASN E C 1
ATOM 7183 O O . ASN E 1 154 ? 20.002 81.468 35.373 1.00 33.99 154 ASN E O 1
ATOM 7188 N N . GLU E 1 155 ? 18.034 80.392 35.298 1.00 31.55 155 GLU E N 1
ATOM 7189 C CA . GLU E 1 155 ? 17.352 81.391 36.110 1.00 33.67 155 GLU E CA 1
ATOM 7190 C C . GLU E 1 155 ? 17.841 81.353 37.553 1.00 35.23 155 GLU E C 1
ATOM 7191 O O . GLU E 1 155 ? 17.994 82.394 38.190 1.00 33.01 155 GLU E O 1
ATOM 7197 N N . ALA E 1 156 ? 18.099 80.152 38.064 1.00 34.09 156 ALA E N 1
ATOM 7198 C CA . ALA E 1 156 ? 18.648 80.020 39.406 1.00 36.43 156 ALA E CA 1
ATOM 7199 C C . ALA E 1 156 ? 20.014 80.695 39.488 1.00 36.93 156 ALA E C 1
ATOM 7200 O O . ALA E 1 156 ? 20.288 81.457 40.417 1.00 39.57 156 ALA E O 1
ATOM 7202 N N . GLU E 1 157 ? 20.854 80.432 38.490 1.00 36.72 157 GLU E N 1
ATOM 7203 C CA . GLU E 1 157 ? 22.211 80.965 38.465 1.00 39.84 157 GLU E CA 1
ATOM 7204 C C . GLU E 1 157 ? 22.260 82.493 38.402 1.00 42.41 157 GLU E C 1
ATOM 7205 O O . GLU E 1 157 ? 23.112 83.118 39.038 1.00 42.41 157 GLU E O 1
ATOM 7211 N N . LYS E 1 158 ? 21.354 83.112 37.653 1.00 41.12 158 LYS E N 1
ATOM 7212 C CA . LYS E 1 158 ? 21.397 84.565 37.572 1.00 46.68 158 LYS E CA 1
ATOM 7213 C C . LYS E 1 158 ? 20.836 85.203 38.846 1.00 43.90 158 LYS E C 1
ATOM 7214 O O . LYS E 1 158 ? 21.056 86.382 39.089 1.00 42.84 158 LYS E O 1
ATOM 7220 N N . ALA E 1 159 ? 20.150 84.420 39.675 1.00 44.37 159 ALA E N 1
ATOM 7221 C CA . ALA E 1 159 ? 19.513 84.966 40.874 1.00 46.89 159 ALA E CA 1
ATOM 7222 C C . ALA E 1 159 ? 20.321 84.764 42.152 1.00 43.52 159 ALA E C 1
ATOM 7223 O O . ALA E 1 159 ? 20.063 85.419 43.155 1.00 45.29 159 ALA E O 1
ATOM 7225 N N . ALA E 1 160 ? 21.286 83.854 42.131 1.00 46.18 160 ALA E N 1
ATOM 7226 C CA . ALA E 1 160 ? 22.028 83.549 43.349 1.00 46.85 160 ALA E CA 1
ATOM 7227 C C . ALA E 1 160 ? 23.421 83.016 43.059 1.00 46.07 160 ALA E C 1
ATOM 7228 O O . ALA E 1 160 ? 23.707 82.546 41.955 1.00 39.33 160 ALA E O 1
ATOM 7230 N N . ASP E 1 161 ? 24.279 83.090 44.069 1.00 47.44 161 ASP E N 1
ATOM 7231 C CA . ASP E 1 161 ? 25.642 82.600 43.960 1.00 50.10 161 ASP E CA 1
ATOM 7232 C C . ASP E 1 161 ? 25.695 81.126 44.348 1.00 46.10 161 ASP E C 1
ATOM 7233 O O . ASP E 1 161 ? 26.161 80.772 45.430 1.00 48.48 161 ASP E O 1
ATOM 7238 N N . VAL E 1 162 ? 25.197 80.270 43.462 1.00 42.34 162 VAL E N 1
ATOM 7239 C CA . VAL E 1 162 ? 25.218 78.836 43.703 1.00 38.81 162 VAL E CA 1
ATOM 7240 C C . VAL E 1 162 ? 26.119 78.116 42.712 1.00 35.44 162 VAL E C 1
ATOM 7241 O O . VAL E 1 162 ? 26.430 78.634 41.632 1.00 30.03 162 VAL E O 1
ATOM 7245 N N . LYS E 1 163 ? 26.541 76.920 43.107 1.00 34.15 163 LYS E N 1
ATOM 7246 C CA . LYS E 1 163 ? 27.321 76.041 42.256 1.00 35.57 163 LYS E CA 1
ATOM 7247 C C . LYS E 1 163 ? 26.413 75.011 41.597 1.00 34.74 163 LYS E C 1
ATOM 7248 O O . LYS E 1 163 ? 25.586 74.388 42.265 1.00 36.98 163 LYS E O 1
ATOM 7254 N N . VAL E 1 164 ? 26.566 74.827 40.292 1.00 27.85 164 VAL E N 1
ATOM 7255 C CA . VAL E 1 164 ? 25.856 73.757 39.610 1.00 29.50 164 VAL E CA 1
ATOM 7256 C C . VAL E 1 164 ? 26.616 72.453 39.847 1.00 29.92 164 VAL E C 1
ATOM 7257 O O . VAL E 1 164 ? 27.667 72.224 39.248 1.00 29.16 164 VAL E O 1
ATOM 7261 N N . VAL E 1 165 ? 26.093 71.619 40.744 1.00 30.81 165 VAL E N 1
ATOM 7262 C CA . VAL E 1 165 ? 26.736 70.353 41.095 1.00 27.30 165 VAL E CA 1
ATOM 7263 C C . VAL E 1 165 ? 26.415 69.287 40.059 1.00 29.57 165 VAL E C 1
ATOM 7264 O O . VAL E 1 165 ? 27.291 68.530 39.627 1.00 29.61 165 VAL E O 1
ATOM 7268 N N . ASP E 1 166 ? 25.153 69.226 39.654 1.00 31.09 166 ASP E N 1
ATOM 7269 C CA . ASP E 1 166 ? 24.741 68.259 38.639 1.00 31.36 166 ASP E CA 1
ATOM 7270 C C . ASP E 1 166 ? 23.646 68.858 37.769 1.00 27.59 166 ASP E C 1
ATOM 7271 O O . ASP E 1 166 ? 22.838 69.669 38.228 1.00 25.90 166 ASP E O 1
ATOM 7276 N N . PHE E 1 167 ? 23.625 68.459 36.506 1.00 29.41 167 PHE E N 1
ATOM 7277 C CA . PHE E 1 167 ? 22.679 69.014 35.554 1.00 30.07 167 PHE E CA 1
ATOM 7278 C C . PHE E 1 167 ? 22.450 68.009 34.436 1.00 32.29 167 PHE E C 1
ATOM 7279 O O . PHE E 1 167 ? 23.394 67.556 33.795 1.00 35.73 167 PHE E O 1
ATOM 7287 N N . ARG E 1 168 ? 21.192 67.627 34.244 1.00 29.71 168 ARG E N 1
ATOM 7288 C CA . ARG E 1 168 ? 20.810 66.751 33.149 1.00 34.28 168 ARG E CA 1
ATOM 7289 C C . ARG E 1 168 ? 19.587 67.348 32.474 1.00 33.04 168 ARG E C 1
ATOM 7290 O O . ARG E 1 168 ? 18.584 67.604 33.133 1.00 34.65 168 ARG E O 1
ATOM 7298 N N . MET E 1 169 ? 19.664 67.591 31.172 1.00 30.25 169 MET E N 1
ATOM 7299 C CA . MET E 1 169 ? 18.525 68.173 30.471 1.00 29.67 169 MET E CA 1
ATOM 7300 C C . MET E 1 169 ? 18.039 67.246 29.372 1.00 32.36 169 MET E C 1
ATOM 7301 O O . MET E 1 169 ? 17.189 67.620 28.561 1.00 36.03 169 MET E O 1
ATOM 7306 N N . ILE E 1 170 ? 18.584 66.031 29.363 1.00 34.02 170 ILE E N 1
ATOM 7307 C CA . ILE E 1 170 ? 18.266 65.023 28.356 1.00 32.24 170 ILE E CA 1
ATOM 7308 C C . ILE E 1 170 ? 17.803 63.727 29.011 1.00 34.76 170 ILE E C 1
ATOM 7309 O O . ILE E 1 170 ? 18.482 63.189 29.886 1.00 34.79 170 ILE E O 1
ATOM 7314 N N . GLY E 1 171 ? 16.644 63.232 28.588 1.00 35.65 171 GLY E N 1
ATOM 7315 C CA . GLY E 1 171 ? 16.089 62.007 29.130 1.00 36.77 171 GLY E CA 1
ATOM 7316 C C . GLY E 1 171 ? 14.593 62.126 29.340 1.00 37.40 171 GLY E C 1
ATOM 7317 O O . GLY E 1 171 ? 13.955 63.027 28.795 1.00 35.60 171 GLY E O 1
ATOM 7318 N N . ALA E 1 172 ? 14.028 61.217 30.128 1.00 35.98 172 ALA E N 1
ATOM 7319 C CA . ALA E 1 172 ? 12.606 61.276 30.444 1.00 33.15 172 ALA E CA 1
ATOM 7320 C C . ALA E 1 172 ? 12.313 62.471 31.342 1.00 37.43 172 ALA E C 1
ATOM 7321 O O . ALA E 1 172 ? 11.258 63.093 31.239 1.00 41.00 172 ALA E O 1
ATOM 7323 N N . THR E 1 173 ? 13.250 62.775 32.238 1.00 36.03 173 THR E N 1
ATOM 7324 C CA . THR E 1 173 ? 13.125 63.911 33.146 1.00 35.01 173 THR E CA 1
ATOM 7325 C C . THR E 1 173 ? 14.468 64.612 33.277 1.00 35.40 173 THR E C 1
ATOM 7326 O O . THR E 1 173 ? 15.519 63.980 33.175 1.00 37.40 173 THR E O 1
ATOM 7330 N N . GLY E 1 174 ? 14.429 65.920 33.502 1.00 31.79 174 GLY E N 1
ATOM 7331 C CA . GLY E 1 174 ? 15.638 66.696 33.690 1.00 29.61 174 GLY E CA 1
ATOM 7332 C C . GLY E 1 174 ? 15.907 66.921 35.166 1.00 32.14 174 GLY E C 1
ATOM 7333 O O . GLY E 1 174 ? 14.981 66.926 35.980 1.00 28.29 174 GLY E O 1
ATOM 7334 N N . ARG E 1 175 ? 17.175 67.111 35.514 1.00 31.25 175 ARG E N 1
ATOM 7335 C CA . ARG E 1 175 ? 17.569 67.244 36.911 1.00 36.61 175 ARG E CA 1
ATOM 7336 C C . ARG E 1 175 ? 18.606 68.328 37.106 1.00 31.01 175 ARG E C 1
ATOM 7337 O O . ARG E 1 175 ? 19.497 68.505 36.273 1.00 31.38 175 ARG E O 1
ATOM 7345 N N . VAL E 1 176 ? 18.495 69.041 38.220 1.00 26.57 176 VAL E N 1
ATOM 7346 C CA . VAL E 1 176 ? 19.487 70.042 38.567 1.00 26.10 176 VAL E CA 1
ATOM 7347 C C . VAL E 1 176 ? 19.793 69.983 40.063 1.00 25.17 176 VAL E C 1
ATOM 7348 O O . VAL E 1 176 ? 18.891 69.897 40.894 1.00 28.75 176 VAL E O 1
ATOM 7352 N N . TYR E 1 177 ? 21.083 69.972 40.382 1.00 28.00 177 TYR E N 1
ATOM 7353 C CA . TYR E 1 177 ? 21.566 70.015 41.758 1.00 28.90 177 TYR E CA 1
ATOM 7354 C C . TYR E 1 177 ? 22.338 71.308 41.948 1.00 28.27 177 TYR E C 1
ATOM 7355 O O . TYR E 1 177 ? 23.327 71.545 41.256 1.00 27.74 177 TYR E O 1
ATOM 7364 N N . LEU E 1 178 ? 21.893 72.140 42.878 1.00 26.91 178 LEU E N 1
ATOM 7365 C CA . LEU E 1 178 ? 22.592 73.385 43.174 1.00 29.65 178 LEU E CA 1
ATOM 7366 C C . LEU E 1 178 ? 23.077 73.390 44.619 1.00 34.61 178 LEU E C 1
ATOM 7367 O O . LEU E 1 178 ? 22.333 73.007 45.520 1.00 35.62 178 LEU E O 1
ATOM 7372 N N . SER E 1 179 ? 24.317 73.817 44.844 1.00 34.73 179 SER E N 1
ATOM 7373 C CA . SER E 1 179 ? 24.837 73.910 46.205 1.00 36.53 179 SER E CA 1
ATOM 7374 C C . SER E 1 179 ? 25.370 75.300 46.521 1.00 37.94 179 SER E C 1
ATOM 7375 O O . SER E 1 179 ? 25.657 76.094 45.623 1.00 33.07 179 SER E O 1
ATOM 7378 N N . GLY E 1 180 ? 25.515 75.569 47.812 1.00 35.79 180 GLY E N 1
ATOM 7379 C CA . GLY E 1 180 ? 26.019 76.836 48.302 1.00 35.44 180 GLY E CA 1
ATOM 7380 C C . GLY E 1 180 ? 25.560 77.020 49.733 1.00 41.08 180 GLY E C 1
ATOM 7381 O O . GLY E 1 180 ? 25.167 76.053 50.396 1.00 37.88 180 GLY E O 1
ATOM 7382 N N . THR E 1 181 ? 25.611 78.258 50.214 1.00 45.94 181 THR E N 1
ATOM 7383 C CA . THR E 1 181 ? 25.059 78.592 51.520 1.00 45.14 181 THR E CA 1
ATOM 7384 C C . THR E 1 181 ? 23.548 78.399 51.494 1.00 44.29 181 THR E C 1
ATOM 7385 O O . THR E 1 181 ? 22.950 78.339 50.420 1.00 46.88 181 THR E O 1
ATOM 7389 N N . GLU E 1 182 ? 22.931 78.314 52.668 1.00 46.60 182 GLU E N 1
ATOM 7390 C CA . GLU E 1 182 ? 21.484 78.144 52.743 1.00 50.12 182 GLU E CA 1
ATOM 7391 C C . GLU E 1 182 ? 20.755 79.310 52.080 1.00 47.30 182 GLU E C 1
ATOM 7392 O O . GLU E 1 182 ? 19.775 79.112 51.367 1.00 43.22 182 GLU E O 1
ATOM 7398 N N . ALA E 1 183 ? 21.244 80.525 52.318 1.00 44.96 183 ALA E N 1
ATOM 7399 C CA . ALA E 1 183 ? 20.624 81.724 51.762 1.00 46.17 183 ALA E CA 1
ATOM 7400 C C . ALA E 1 183 ? 20.642 81.703 50.235 1.00 47.51 183 ALA E C 1
ATOM 7401 O O . ALA E 1 183 ? 19.626 81.956 49.589 1.00 49.65 183 ALA E O 1
ATOM 7403 N N . ASP E 1 184 ? 21.799 81.389 49.663 1.00 45.65 184 ASP E N 1
ATOM 7404 C CA . ASP E 1 184 ? 21.946 81.373 48.215 1.00 46.48 184 ASP E CA 1
ATOM 7405 C C . ASP E 1 184 ? 21.077 80.294 47.582 1.00 43.06 184 ASP E C 1
ATOM 7406 O O . ASP E 1 184 ? 20.384 80.542 46.594 1.00 38.40 184 ASP E O 1
ATOM 7411 N N . VAL E 1 185 ? 21.101 79.101 48.169 1.00 39.20 185 VAL E N 1
ATOM 7412 C CA . VAL E 1 185 ? 20.342 77.975 47.640 1.00 37.33 185 VAL E CA 1
ATOM 7413 C C . VAL E 1 185 ? 18.826 78.222 47.691 1.00 35.94 185 VAL E C 1
ATOM 7414 O O . VAL E 1 185 ? 18.106 77.885 46.750 1.00 38.64 185 VAL E O 1
ATOM 7418 N N . ARG E 1 186 ? 18.348 78.840 48.765 1.00 34.86 186 ARG E N 1
ATOM 7419 C CA . ARG E 1 186 ? 16.928 79.171 48.877 1.00 39.72 186 ARG E CA 1
ATOM 7420 C C . ARG E 1 186 ? 16.479 80.209 47.838 1.00 43.91 186 ARG E C 1
ATOM 7421 O O . ARG E 1 186 ? 15.371 80.123 47.301 1.00 43.90 186 ARG E O 1
ATOM 7429 N N . GLN E 1 187 ? 17.331 81.188 47.553 1.00 45.53 187 GLN E N 1
ATOM 7430 C CA . GLN E 1 187 ? 17.018 82.160 46.510 1.00 44.98 187 GLN E CA 1
ATOM 7431 C C . GLN E 1 187 ? 17.030 81.503 45.132 1.00 40.59 187 GLN E C 1
ATOM 7432 O O . GLN E 1 187 ? 16.177 81.788 44.295 1.00 43.96 187 GLN E O 1
ATOM 7438 N N . ALA E 1 188 ? 17.995 80.620 44.898 1.00 33.15 188 ALA E N 1
ATOM 7439 C CA . ALA E 1 188 ? 18.077 79.923 43.617 1.00 33.56 188 ALA E CA 1
ATOM 7440 C C . ALA E 1 188 ? 16.846 79.047 43.419 1.00 38.73 188 ALA E C 1
ATOM 7441 O O . ALA E 1 188 ? 16.316 78.944 42.312 1.00 39.53 188 ALA E O 1
ATOM 7443 N N . ALA E 1 189 ? 16.386 78.436 44.509 1.00 37.73 189 ALA E N 1
ATOM 7444 C CA . ALA E 1 189 ? 15.208 77.573 44.483 1.00 43.40 189 ALA E CA 1
ATOM 7445 C C . ALA E 1 189 ? 13.961 78.340 44.056 1.00 43.76 189 ALA E C 1
ATOM 7446 O O . ALA E 1 189 ? 13.213 77.888 43.188 1.00 43.68 189 ALA E O 1
ATOM 7448 N N . ASP E 1 190 ? 13.737 79.494 44.677 1.00 46.48 190 ASP E N 1
ATOM 7449 C CA . ASP E 1 190 ? 12.594 80.338 44.343 1.00 49.97 190 ASP E CA 1
ATOM 7450 C C . ASP E 1 190 ? 12.632 80.762 42.879 1.00 46.75 190 ASP E C 1
ATOM 7451 O O . ASP E 1 190 ? 11.608 80.766 42.198 1.00 43.54 190 ASP E O 1
ATOM 7456 N N . ALA E 1 191 ? 13.819 81.110 42.398 1.00 45.69 191 ALA E N 1
ATOM 7457 C CA . ALA E 1 191 ? 13.975 81.542 41.014 1.00 46.62 191 ALA E CA 1
ATOM 7458 C C . ALA E 1 191 ? 13.756 80.389 40.033 1.00 43.47 191 ALA E C 1
ATOM 7459 O O . ALA E 1 191 ? 13.127 80.573 38.993 1.00 41.47 191 ALA E O 1
ATOM 7461 N N . ALA E 1 192 ? 14.267 79.205 40.364 1.00 39.04 192 ALA E N 1
ATOM 7462 C CA . ALA E 1 192 ? 14.107 78.046 39.485 1.00 40.99 192 ALA E CA 1
ATOM 7463 C C . ALA E 1 192 ? 12.643 77.614 39.414 1.00 46.89 192 ALA E C 1
ATOM 7464 O O . ALA E 1 192 ? 12.139 77.272 38.342 1.00 48.29 192 ALA E O 1
ATOM 7466 N N . ARG E 1 193 ? 11.965 77.645 40.560 1.00 44.43 193 ARG E N 1
ATOM 7467 C CA . ARG E 1 193 ? 10.562 77.253 40.641 1.00 42.93 193 ARG E CA 1
ATOM 7468 C C . ARG E 1 193 ? 9.658 78.250 39.926 1.00 44.26 193 ARG E C 1
ATOM 7469 O O . ARG E 1 193 ? 8.735 77.865 39.208 1.00 47.86 193 ARG E O 1
ATOM 7477 N N . ASP E 1 194 ? 9.927 79.535 40.121 1.00 43.39 194 ASP E N 1
ATOM 7478 C CA . ASP E 1 194 ? 9.129 80.570 39.478 1.00 49.05 194 ASP E CA 1
ATOM 7479 C C . ASP E 1 194 ? 9.393 80.623 37.973 1.00 46.13 194 ASP E C 1
ATOM 7480 O O . ASP E 1 194 ? 8.544 81.070 37.210 1.00 48.36 194 ASP E O 1
ATOM 7485 N N . ALA E 1 195 ? 10.563 80.154 37.547 1.00 42.51 195 ALA E N 1
ATOM 7486 C CA . ALA E 1 195 ? 10.887 80.118 36.122 1.00 43.10 195 ALA E CA 1
ATOM 7487 C C . ALA E 1 195 ? 10.023 79.085 35.407 1.00 49.97 195 ALA E C 1
ATOM 7488 O O . ALA E 1 195 ? 9.584 79.299 34.277 1.00 54.13 195 ALA E O 1
ATOM 7490 N N . LEU E 1 196 ? 9.781 77.965 36.076 1.00 49.58 196 LEU E N 1
ATOM 7491 C CA . LEU E 1 196 ? 8.930 76.922 35.528 1.00 52.83 196 LEU E CA 1
ATOM 7492 C C . LEU E 1 196 ? 7.462 77.244 35.790 1.00 59.96 196 LEU E C 1
ATOM 7493 O O . LEU E 1 196 ? 6.567 76.596 35.251 1.00 64.32 196 LEU E O 1
ATOM 7498 N N . ALA E 1 197 ? 7.225 78.257 36.617 1.00 63.13 197 ALA E N 1
ATOM 7499 C CA . ALA E 1 197 ? 5.868 78.673 36.954 1.00 69.89 197 ALA E CA 1
ATOM 7500 C C . ALA E 1 197 ? 5.355 79.728 35.979 1.00 73.95 197 ALA E C 1
ATOM 7501 O O . ALA E 1 197 ? 4.156 79.798 35.699 1.00 76.69 197 ALA E O 1
ATOM 7503 N N . VAL E 1 198 ? 6.271 80.550 35.474 1.00 74.75 198 VAL E N 1
ATOM 7504 C CA . VAL E 1 198 ? 5.947 81.550 34.461 1.00 78.31 198 VAL E CA 1
ATOM 7505 C C . VAL E 1 198 ? 5.326 80.869 33.243 1.00 80.69 198 VAL E C 1
ATOM 7506 O O . VAL E 1 198 ? 4.395 81.391 32.625 1.00 84.75 198 VAL E O 1
ATOM 7510 N N . LEU E 1 199 ? 5.830 79.682 32.924 1.00 77.95 199 LEU E N 1
ATOM 7511 C CA . LEU E 1 199 ? 5.303 78.905 31.813 1.00 76.54 199 LEU E CA 1
ATOM 7512 C C . LEU E 1 199 ? 4.032 78.169 32.216 1.00 79.64 199 LEU E C 1
ATOM 7513 O O . LEU E 1 199 ? 3.771 77.064 31.746 1.00 79.66 199 LEU E O 1
ATOM 7518 N N . ALA F 1 2 ? 3.789 60.319 42.528 1.00 65.62 2 ALA F N 1
ATOM 7519 C CA . ALA F 1 2 ? 4.708 59.834 43.551 1.00 64.15 2 ALA F CA 1
ATOM 7520 C C . ALA F 1 2 ? 4.316 58.437 44.014 1.00 63.47 2 ALA F C 1
ATOM 7521 O O . ALA F 1 2 ? 3.137 58.153 44.222 1.00 68.20 2 ALA F O 1
ATOM 7523 N N . GLU F 1 3 ? 5.305 57.564 44.175 1.00 55.66 3 GLU F N 1
ATOM 7524 C CA . GLU F 1 3 ? 5.021 56.198 44.587 1.00 57.16 3 GLU F CA 1
ATOM 7525 C C . GLU F 1 3 ? 6.222 55.504 45.215 1.00 52.24 3 GLU F C 1
ATOM 7526 O O . GLU F 1 3 ? 7.362 55.663 44.776 1.00 49.94 3 GLU F O 1
ATOM 7532 N N . LEU F 1 4 ? 5.943 54.737 46.259 1.00 51.04 4 LEU F N 1
ATOM 7533 C CA . LEU F 1 4 ? 6.923 53.849 46.859 1.00 47.47 4 LEU F CA 1
ATOM 7534 C C . LEU F 1 4 ? 6.908 52.532 46.099 1.00 45.80 4 LEU F C 1
ATOM 7535 O O . LEU F 1 4 ? 5.916 51.803 46.132 1.00 48.53 4 LEU F O 1
ATOM 7540 N N . ARG F 1 5 ? 7.997 52.231 45.405 1.00 38.52 5 ARG F N 1
ATOM 7541 C CA . ARG F 1 5 ? 8.034 51.058 44.543 1.00 41.07 5 ARG F CA 1
ATOM 7542 C C . ARG F 1 5 ? 8.561 49.828 45.281 1.00 43.63 5 ARG F C 1
ATOM 7543 O O . ARG F 1 5 ? 8.224 48.694 44.936 1.00 44.64 5 ARG F O 1
ATOM 7551 N N . SER F 1 6 ? 9.371 50.059 46.308 1.00 42.21 6 SER F N 1
ATOM 7552 C CA . SER F 1 6 ? 9.826 48.979 47.169 1.00 42.39 6 SER F CA 1
ATOM 7553 C C . SER F 1 6 ? 10.373 49.515 48.481 1.00 47.19 6 SER F C 1
ATOM 7554 O O . SER F 1 6 ? 10.876 50.641 48.561 1.00 42.09 6 SER F O 1
ATOM 7557 N N . PHE F 1 7 ? 10.269 48.683 49.506 1.00 41.19 7 PHE F N 1
ATOM 7558 C CA . PHE F 1 7 ? 10.771 48.993 50.829 1.00 49.46 7 PHE F CA 1
ATOM 7559 C C . PHE F 1 7 ? 11.244 47.675 51.423 1.00 51.40 7 PHE F C 1
ATOM 7560 O O . PHE F 1 7 ? 10.501 47.003 52.129 1.00 44.82 7 PHE F O 1
ATOM 7568 N N . ILE F 1 8 ? 12.475 47.297 51.097 1.00 52.76 8 ILE F N 1
ATOM 7569 C CA . ILE F 1 8 ? 12.970 45.955 51.382 1.00 52.83 8 ILE F CA 1
ATOM 7570 C C . ILE F 1 8 ? 13.970 45.925 52.520 1.00 51.93 8 ILE F C 1
ATOM 7571 O O . ILE F 1 8 ? 14.996 46.603 52.482 1.00 47.36 8 ILE F O 1
ATOM 7576 N N . PHE F 1 9 ? 13.680 45.121 53.531 1.00 54.80 9 PHE F N 1
ATOM 7577 C CA . PHE F 1 9 ? 14.664 44.869 54.564 1.00 52.62 9 PHE F CA 1
ATOM 7578 C C . PHE F 1 9 ? 15.289 43.501 54.355 1.00 54.43 9 PHE F C 1
ATOM 7579 O O . PHE F 1 9 ? 14.588 42.507 54.180 1.00 58.26 9 PHE F O 1
ATOM 7587 N N . ILE F 1 10 ? 16.614 43.465 54.366 1.00 52.31 10 ILE F N 1
ATOM 7588 C CA . ILE F 1 10 ? 17.353 42.215 54.287 1.00 52.75 10 ILE F CA 1
ATOM 7589 C C . ILE F 1 10 ? 18.137 42.022 55.579 1.00 53.02 10 ILE F C 1
ATOM 7590 O O . ILE F 1 10 ? 19.006 42.827 55.910 1.00 52.94 10 ILE F O 1
ATOM 7595 N N . ASP F 1 11 ? 17.819 40.962 56.316 1.00 50.38 11 ASP F N 1
ATOM 7596 C CA . ASP F 1 11 ? 18.444 40.721 57.613 1.00 52.77 11 ASP F CA 1
ATOM 7597 C C . ASP F 1 11 ? 19.929 40.414 57.480 1.00 51.53 11 ASP F C 1
ATOM 7598 O O . ASP F 1 11 ? 20.742 40.895 58.268 1.00 53.00 11 ASP F O 1
ATOM 7603 N N . ARG F 1 12 ? 20.278 39.612 56.480 1.00 51.47 12 ARG F N 1
ATOM 7604 C CA . ARG F 1 12 ? 21.662 39.200 56.272 1.00 53.25 12 ARG F CA 1
ATOM 7605 C C . ARG F 1 12 ? 21.963 39.029 54.794 1.00 49.52 12 ARG F C 1
ATOM 7606 O O . ARG F 1 12 ? 21.281 38.279 54.096 1.00 50.63 12 ARG F O 1
ATOM 7614 N N . LEU F 1 13 ? 22.991 39.723 54.324 1.00 47.17 13 LEU F N 1
ATOM 7615 C CA . LEU F 1 13 ? 23.400 39.624 52.931 1.00 56.96 13 LEU F CA 1
ATOM 7616 C C . LEU F 1 13 ? 24.312 38.429 52.714 1.00 55.26 13 LEU F C 1
ATOM 7617 O O . LEU F 1 13 ? 25.333 38.288 53.387 1.00 57.15 13 LEU F O 1
ATOM 7622 N N . GLN F 1 14 ? 23.947 37.577 51.764 1.00 51.53 14 GLN F N 1
ATOM 7623 C CA . GLN F 1 14 ? 24.724 36.380 51.480 1.00 53.81 14 GLN F CA 1
ATOM 7624 C C . GLN F 1 14 ? 25.987 36.737 50.699 1.00 49.48 14 GLN F C 1
ATOM 7625 O O . GLN F 1 14 ? 25.984 37.695 49.935 1.00 48.89 14 GLN F O 1
ATOM 7631 N N . PRO F 1 15 ? 27.074 35.973 50.909 1.00 51.26 15 PRO F N 1
ATOM 7632 C CA . PRO F 1 15 ? 28.397 36.202 50.311 1.00 49.87 15 PRO F CA 1
ATOM 7633 C C . PRO F 1 15 ? 28.387 36.589 48.831 1.00 50.81 15 PRO F C 1
ATOM 7634 O O . PRO F 1 15 ? 28.973 37.616 48.474 1.00 50.96 15 PRO F O 1
ATOM 7638 N N . GLN F 1 16 ? 27.745 35.786 47.987 1.00 48.34 16 GLN F N 1
ATOM 7639 C CA . GLN F 1 16 ? 27.778 36.031 46.550 1.00 47.01 16 GLN F CA 1
ATOM 7640 C C . GLN F 1 16 ? 26.953 37.256 46.181 1.00 46.67 16 GLN F C 1
ATOM 7641 O O . GLN F 1 16 ? 27.338 38.025 45.300 1.00 44.54 16 GLN F O 1
ATOM 7647 N N . THR F 1 17 ? 25.820 37.429 46.854 1.00 46.63 17 THR F N 1
ATOM 7648 C CA . THR F 1 17 ? 25.000 38.610 46.655 1.00 46.09 17 THR F CA 1
ATOM 7649 C C . THR F 1 17 ? 25.801 39.839 47.057 1.00 49.60 17 THR F C 1
ATOM 7650 O O . THR F 1 17 ? 25.802 40.847 46.355 1.00 48.85 17 THR F O 1
ATOM 7654 N N . MET F 1 18 ? 26.497 39.735 48.184 1.00 48.68 18 MET F N 1
ATOM 7655 C CA . MET F 1 18 ? 27.325 40.824 48.681 1.00 49.64 18 MET F CA 1
ATOM 7656 C C . MET F 1 18 ? 28.473 41.121 47.726 1.00 47.33 18 MET F C 1
ATOM 7657 O O . MET F 1 18 ? 28.720 42.274 47.382 1.00 45.78 18 MET F O 1
ATOM 7662 N N . SER F 1 19 ? 29.173 40.071 47.307 1.00 45.55 19 SER F N 1
ATOM 7663 C CA . SER F 1 19 ? 30.316 40.215 46.417 1.00 43.65 19 SER F CA 1
ATOM 7664 C C . SER F 1 19 ? 29.899 40.830 45.089 1.00 44.74 19 SER F C 1
ATOM 7665 O O . SER F 1 19 ? 30.624 41.656 44.529 1.00 40.46 19 SER F O 1
ATOM 7668 N N . TYR F 1 20 ? 28.728 40.440 44.589 1.00 37.08 20 TYR F N 1
ATOM 7669 C CA . TYR F 1 20 ? 28.265 40.988 43.321 1.00 37.88 20 TYR F CA 1
ATOM 7670 C C . TYR F 1 20 ? 27.951 42.480 43.445 1.00 39.49 20 TYR F C 1
ATOM 7671 O O . TYR F 1 20 ? 28.272 43.254 42.545 1.00 38.11 20 TYR F O 1
ATOM 7680 N N . LEU F 1 21 ? 27.310 42.881 44.541 1.00 43.86 21 LEU F N 1
ATOM 7681 C CA . LEU F 1 21 ? 27.035 44.303 44.772 1.00 44.65 21 LEU F CA 1
ATOM 7682 C C . LEU F 1 21 ? 28.322 45.106 44.731 1.00 43.94 21 LEU F C 1
ATOM 7683 O O . LEU F 1 21 ? 28.372 46.184 44.146 1.00 49.49 21 LEU F O 1
ATOM 7688 N N . GLY F 1 22 ? 29.365 44.561 45.350 1.00 44.09 22 GLY F N 1
ATOM 7689 C CA . GLY F 1 22 ? 30.654 45.220 45.427 1.00 43.62 22 GLY F CA 1
ATOM 7690 C C . GLY F 1 22 ? 31.282 45.448 44.071 1.00 44.38 22 GLY F C 1
ATOM 7691 O O . GLY F 1 22 ? 32.182 46.270 43.927 1.00 44.87 22 GLY F O 1
ATOM 7692 N N . THR F 1 23 ? 30.802 44.727 43.067 1.00 45.07 23 THR F N 1
ATOM 7693 C CA . THR F 1 23 ? 31.333 44.866 41.717 1.00 48.81 23 THR F CA 1
ATOM 7694 C C . THR F 1 23 ? 30.917 46.184 41.036 1.00 48.03 23 THR F C 1
ATOM 7695 O O . THR F 1 23 ? 31.592 46.642 40.110 1.00 49.83 23 THR F O 1
ATOM 7699 N N . TRP F 1 24 ? 29.828 46.807 41.484 1.00 40.84 24 TRP F N 1
ATOM 7700 C CA . TRP F 1 24 ? 29.359 48.019 40.801 1.00 35.64 24 TRP F CA 1
ATOM 7701 C C . TRP F 1 24 ? 28.906 49.189 41.688 1.00 30.92 24 TRP F C 1
ATOM 7702 O O . TRP F 1 24 ? 28.890 50.327 41.229 1.00 33.71 24 TRP F O 1
ATOM 7713 N N . ILE F 1 25 ? 28.522 48.935 42.933 1.00 31.07 25 ILE F N 1
ATOM 7714 C CA . ILE F 1 25 ? 27.944 50.009 43.740 1.00 32.09 25 ILE F CA 1
ATOM 7715 C C . ILE F 1 25 ? 28.984 51.083 44.070 1.00 33.29 25 ILE F C 1
ATOM 7716 O O . ILE F 1 25 ? 30.163 50.787 44.272 1.00 36.86 25 ILE F O 1
ATOM 7721 N N . LYS F 1 26 ? 28.545 52.338 44.106 1.00 28.94 26 LYS F N 1
ATOM 7722 C CA . LYS F 1 26 ? 29.476 53.448 44.269 1.00 30.45 26 LYS F CA 1
ATOM 7723 C C . LYS F 1 26 ? 29.661 53.856 45.723 1.00 32.02 26 LYS F C 1
ATOM 7724 O O . LYS F 1 26 ? 30.522 54.677 46.032 1.00 35.40 26 LYS F O 1
ATOM 7730 N N . GLY F 1 27 ? 28.863 53.280 46.617 1.00 30.54 27 GLY F N 1
ATOM 7731 C CA . GLY F 1 27 ? 28.951 53.617 48.028 1.00 31.26 27 GLY F CA 1
ATOM 7732 C C . GLY F 1 27 ? 29.822 52.658 48.818 1.00 40.70 27 GLY F C 1
ATOM 7733 O O . GLY F 1 27 ? 30.806 52.124 48.301 1.00 43.79 27 GLY F O 1
ATOM 7734 N N . ALA F 1 28 ? 29.458 52.438 50.077 1.00 42.82 28 ALA F N 1
ATOM 7735 C CA . ALA F 1 28 ? 30.193 51.525 50.948 1.00 44.81 28 ALA F CA 1
ATOM 7736 C C . ALA F 1 28 ? 29.763 50.074 50.746 1.00 47.74 28 ALA F C 1
ATOM 7737 O O . ALA F 1 28 ? 28.571 49.777 50.646 1.00 48.19 28 ALA F O 1
ATOM 7739 N N . LEU F 1 29 ? 30.737 49.170 50.680 1.00 50.57 29 LEU F N 1
ATOM 7740 C CA . LEU F 1 29 ? 30.449 47.742 50.585 1.00 54.83 29 LEU F CA 1
ATOM 7741 C C . LEU F 1 29 ? 29.886 47.216 51.899 1.00 53.08 29 LEU F C 1
ATOM 7742 O O . LEU F 1 29 ? 30.437 47.480 52.967 1.00 54.03 29 LEU F O 1
ATOM 7747 N N . PRO F 1 30 ? 28.778 46.473 51.829 1.00 51.22 30 PRO F N 1
ATOM 7748 C CA . PRO F 1 30 ? 28.270 45.859 53.057 1.00 56.35 30 PRO F CA 1
ATOM 7749 C C . PRO F 1 30 ? 29.126 44.663 53.488 1.00 61.78 30 PRO F C 1
ATOM 7750 O O . PRO F 1 30 ? 29.611 43.938 52.621 1.00 66.41 30 PRO F O 1
ATOM 7754 N N . ARG F 1 31 ? 29.334 44.477 54.791 1.00 60.69 31 ARG F N 1
ATOM 7755 C CA . ARG F 1 31 ? 30.038 43.288 55.280 1.00 66.20 31 ARG F CA 1
ATOM 7756 C C . ARG F 1 31 ? 29.086 42.107 55.362 1.00 69.48 31 ARG F C 1
ATOM 7757 O O . ARG F 1 31 ? 27.873 42.279 55.469 1.00 70.36 31 ARG F O 1
ATOM 7765 N N . ALA F 1 32 ? 29.646 40.905 55.323 1.00 69.92 32 ALA F N 1
ATOM 7766 C CA . ALA F 1 32 ? 28.858 39.683 55.431 1.00 69.93 32 ALA F CA 1
ATOM 7767 C C . ALA F 1 32 ? 27.933 39.680 56.647 1.00 70.07 32 ALA F C 1
ATOM 7768 O O . ALA F 1 32 ? 28.367 39.924 57.775 1.00 68.42 32 ALA F O 1
ATOM 7770 N N . ASN F 1 33 ? 26.659 39.408 56.376 1.00 71.99 33 ASN F N 1
ATOM 7771 C CA . ASN F 1 33 ? 25.596 39.326 57.372 1.00 74.13 33 ASN F CA 1
ATOM 7772 C C . ASN F 1 33 ? 25.246 40.646 58.078 1.00 69.66 33 ASN F C 1
ATOM 7773 O O . ASN F 1 33 ? 24.738 40.639 59.198 1.00 70.90 33 ASN F O 1
ATOM 7778 N N . MET F 1 34 ? 25.512 41.775 57.421 1.00 63.18 34 MET F N 1
ATOM 7779 C CA . MET F 1 34 ? 24.941 43.046 57.861 1.00 59.07 34 MET F CA 1
ATOM 7780 C C . MET F 1 34 ? 23.501 43.096 57.391 1.00 54.10 34 MET F C 1
ATOM 7781 O O . MET F 1 34 ? 23.173 42.537 56.341 1.00 55.34 34 MET F O 1
ATOM 7786 N N . ALA F 1 35 ? 22.640 43.726 58.185 1.00 47.98 35 ALA F N 1
ATOM 7787 C CA . ALA F 1 35 ? 21.301 44.071 57.739 1.00 46.78 35 ALA F CA 1
ATOM 7788 C C . ALA F 1 35 ? 21.416 45.121 56.642 1.00 49.37 35 ALA F C 1
ATOM 7789 O O . ALA F 1 35 ? 22.370 45.895 56.619 1.00 47.08 35 ALA F O 1
ATOM 7791 N N . ALA F 1 36 ? 20.454 45.146 55.732 1.00 48.10 36 ALA F N 1
ATOM 7792 C CA . ALA F 1 36 ? 20.431 46.170 54.696 1.00 45.37 36 ALA F CA 1
ATOM 7793 C C . ALA F 1 36 ? 18.997 46.558 54.398 1.00 45.60 36 ALA F C 1
ATOM 7794 O O . ALA F 1 36 ? 18.079 45.745 54.547 1.00 45.46 36 ALA F O 1
ATOM 7796 N N . GLN F 1 37 ? 18.811 47.813 54.005 1.00 41.88 37 GLN F N 1
ATOM 7797 C CA . GLN F 1 37 ? 17.513 48.303 53.558 1.00 41.28 37 GLN F CA 1
ATOM 7798 C C . GLN F 1 37 ? 17.618 48.806 52.122 1.00 39.74 37 GLN F C 1
ATOM 7799 O O . GLN F 1 37 ? 18.599 49.450 51.755 1.00 36.07 37 GLN F O 1
ATOM 7805 N N . ILE F 1 38 ? 16.617 48.499 51.307 1.00 41.58 38 ILE F N 1
ATOM 7806 C CA . ILE F 1 38 ? 16.568 49.017 49.947 1.00 41.40 38 ILE F CA 1
ATOM 7807 C C . ILE F 1 38 ? 15.258 49.769 49.759 1.00 45.48 38 ILE F C 1
ATOM 7808 O O . ILE F 1 38 ? 14.194 49.286 50.155 1.00 46.50 38 ILE F O 1
ATOM 7813 N N . ILE F 1 39 ? 15.344 50.961 49.181 1.00 40.68 39 ILE F N 1
ATOM 7814 C CA . ILE F 1 39 ? 14.165 51.775 48.920 1.00 41.78 39 ILE F CA 1
ATOM 7815 C C . ILE F 1 39 ? 14.156 52.258 47.473 1.00 38.89 39 ILE F C 1
ATOM 7816 O O . ILE F 1 39 ? 15.106 52.896 47.022 1.00 38.87 39 ILE F O 1
ATOM 7821 N N . GLU F 1 40 ? 13.092 51.939 46.743 1.00 37.94 40 GLU F N 1
ATOM 7822 C CA . GLU F 1 40 ? 12.924 52.450 45.388 1.00 36.92 40 GLU F CA 1
ATOM 7823 C C . GLU F 1 40 ? 11.707 53.363 45.349 1.00 37.91 40 GLU F C 1
ATOM 7824 O O . GLU F 1 40 ? 10.695 53.086 45.998 1.00 40.93 40 GLU F O 1
ATOM 7830 N N . VAL F 1 41 ? 11.809 54.447 44.589 1.00 35.94 41 VAL F N 1
ATOM 7831 C CA . VAL F 1 41 ? 10.758 55.457 44.569 1.00 35.96 41 VAL F CA 1
ATOM 7832 C C . VAL F 1 41 ? 10.590 56.079 43.183 1.00 37.60 41 VAL F C 1
ATOM 7833 O O . VAL F 1 41 ? 11.483 55.998 42.339 1.00 34.65 41 VAL F O 1
ATOM 7837 N N . ALA F 1 42 ? 9.420 56.669 42.958 1.00 38.05 42 ALA F N 1
ATOM 7838 C CA . ALA F 1 42 ? 9.166 57.539 41.821 1.00 38.81 42 ALA F CA 1
ATOM 7839 C C . ALA F 1 42 ? 8.415 58.757 42.352 1.00 42.97 42 ALA F C 1
ATOM 7840 O O . ALA F 1 42 ? 7.557 58.608 43.219 1.00 46.17 42 ALA F O 1
ATOM 7842 N N . PRO F 1 43 ? 8.747 59.967 41.864 1.00 42.82 43 PRO F N 1
ATOM 7843 C CA . PRO F 1 43 ? 9.797 60.251 40.881 1.00 39.11 43 PRO F CA 1
ATOM 7844 C C . PRO F 1 43 ? 11.180 60.017 41.464 1.00 37.07 43 PRO F C 1
ATOM 7845 O O . PRO F 1 43 ? 11.345 60.039 42.685 1.00 38.08 43 PRO F O 1
ATOM 7849 N N . GLY F 1 44 ? 12.150 59.775 40.594 1.00 35.20 44 GLY F N 1
ATOM 7850 C CA . GLY F 1 44 ? 13.474 59.372 41.020 1.00 33.38 44 GLY F CA 1
ATOM 7851 C C . GLY F 1 44 ? 14.134 60.318 42.001 1.00 34.30 44 GLY F C 1
ATOM 7852 O O . GLY F 1 44 ? 14.755 59.874 42.962 1.00 35.23 44 GLY F O 1
ATOM 7853 N N . LEU F 1 45 ? 13.998 61.622 41.774 1.00 36.10 45 LEU F N 1
ATOM 7854 C CA . LEU F 1 45 ? 14.738 62.586 42.581 1.00 35.65 45 LEU F CA 1
ATOM 7855 C C . LEU F 1 45 ? 14.250 62.656 44.029 1.00 37.04 45 LEU F C 1
ATOM 7856 O O . LEU F 1 45 ? 14.946 63.187 44.883 1.00 36.88 45 LEU F O 1
ATOM 7861 N N . ASP F 1 46 ? 13.064 62.117 44.303 1.00 40.10 46 ASP F N 1
ATOM 7862 C CA . ASP F 1 46 ? 12.555 62.043 45.673 1.00 40.78 46 ASP F CA 1
ATOM 7863 C C . ASP F 1 46 ? 13.513 61.304 46.603 1.00 40.11 46 ASP F C 1
ATOM 7864 O O . ASP F 1 46 ? 13.542 61.565 47.806 1.00 40.79 46 ASP F O 1
ATOM 7869 N N . ILE F 1 47 ? 14.300 60.390 46.040 1.00 37.88 47 ILE F N 1
ATOM 7870 C CA . ILE F 1 47 ? 15.219 59.570 46.829 1.00 35.57 47 ILE F CA 1
ATOM 7871 C C . ILE F 1 47 ? 16.317 60.400 47.507 1.00 37.60 47 ILE F C 1
ATOM 7872 O O . ILE F 1 47 ? 16.965 59.931 48.447 1.00 34.74 47 ILE F O 1
ATOM 7877 N N . GLU F 1 48 ? 16.533 61.627 47.039 1.00 35.16 48 GLU F N 1
ATOM 7878 C CA . GLU F 1 48 ? 17.553 62.467 47.651 1.00 34.29 48 GLU F CA 1
ATOM 7879 C C . GLU F 1 48 ? 17.090 62.906 49.038 1.00 37.70 48 GLU F C 1
ATOM 7880 O O . GLU F 1 48 ? 17.872 62.906 49.987 1.00 38.23 48 GLU F O 1
ATOM 7886 N N . GLY F 1 49 ? 15.813 63.258 49.154 1.00 38.13 49 GLY F N 1
ATOM 7887 C CA . GLY F 1 49 ? 15.231 63.615 50.435 1.00 40.16 49 GLY F CA 1
ATOM 7888 C C . GLY F 1 49 ? 15.210 62.434 51.388 1.00 39.49 49 GLY F C 1
ATOM 7889 O O . GLY F 1 49 ? 15.545 62.570 52.563 1.00 39.79 49 GLY F O 1
ATOM 7890 N N . VAL F 1 50 ? 14.813 61.274 50.872 1.00 41.18 50 VAL F N 1
ATOM 7891 C CA . VAL F 1 50 ? 14.822 60.037 51.645 1.00 41.82 50 VAL F CA 1
ATOM 7892 C C . VAL F 1 50 ? 16.211 59.749 52.203 1.00 36.32 50 VAL F C 1
ATOM 7893 O O . VAL F 1 50 ? 16.357 59.373 53.364 1.00 36.58 50 VAL F O 1
ATOM 7897 N N . THR F 1 51 ? 17.223 59.924 51.359 1.00 34.81 51 THR F N 1
ATOM 7898 C CA . THR F 1 51 ? 18.602 59.636 51.729 1.00 33.37 51 THR F CA 1
ATOM 7899 C C . THR F 1 51 ? 19.053 60.556 52.856 1.00 35.97 51 THR F C 1
ATOM 7900 O O . THR F 1 51 ? 19.700 60.118 53.804 1.00 36.91 51 THR F O 1
ATOM 7904 N N . ASP F 1 52 ? 18.685 61.828 52.750 1.00 38.48 52 ASP F N 1
ATOM 7905 C CA . ASP F 1 52 ? 19.052 62.829 53.739 1.00 39.59 52 ASP F CA 1
ATOM 7906 C C . ASP F 1 52 ? 18.464 62.507 55.114 1.00 39.69 52 ASP F C 1
ATOM 7907 O O . ASP F 1 52 ? 19.150 62.607 56.131 1.00 40.53 52 ASP F O 1
ATOM 7912 N N . VAL F 1 53 ? 17.196 62.113 55.140 1.00 39.08 53 VAL F N 1
ATOM 7913 C CA . VAL F 1 53 ? 16.538 61.763 56.395 1.00 43.76 53 VAL F CA 1
ATOM 7914 C C . VAL F 1 53 ? 17.128 60.484 56.973 1.00 45.29 53 VAL F C 1
ATOM 7915 O O . VAL F 1 53 ? 17.342 60.378 58.181 1.00 51.23 53 VAL F O 1
ATOM 7919 N N . ALA F 1 54 ? 17.405 59.522 56.098 1.00 44.14 54 ALA F N 1
ATOM 7920 C CA . ALA F 1 54 ? 17.878 58.207 56.524 1.00 45.87 54 ALA F CA 1
ATOM 7921 C C . ALA F 1 54 ? 19.254 58.276 57.171 1.00 47.24 54 ALA F C 1
ATOM 7922 O O . ALA F 1 54 ? 19.471 57.723 58.252 1.00 49.00 54 ALA F O 1
ATOM 7924 N N . LEU F 1 55 ? 20.179 58.961 56.504 1.00 45.72 55 LEU F N 1
ATOM 7925 C CA . LEU F 1 55 ? 21.560 59.044 56.965 1.00 46.37 55 LEU F CA 1
ATOM 7926 C C . LEU F 1 55 ? 21.691 59.895 58.221 1.00 45.05 55 LEU F C 1
ATOM 7927 O O . LEU F 1 55 ? 22.653 59.748 58.973 1.00 53.99 55 LEU F O 1
ATOM 7932 N N . LYS F 1 56 ? 20.725 60.780 58.450 1.00 39.17 56 LYS F N 1
ATOM 7933 C CA . LYS F 1 56 ? 20.775 61.681 59.599 1.00 42.51 56 LYS F CA 1
ATOM 7934 C C . LYS F 1 56 ? 20.021 61.176 60.833 1.00 48.44 56 LYS F C 1
ATOM 7935 O O . LYS F 1 56 ? 20.093 61.794 61.899 1.00 52.76 56 LYS F O 1
ATOM 7941 N N . HIS F 1 57 ? 19.292 60.072 60.706 1.00 47.55 57 HIS F N 1
ATOM 7942 C CA . HIS F 1 57 ? 18.560 59.557 61.862 1.00 52.11 57 HIS F CA 1
ATOM 7943 C C . HIS F 1 57 ? 19.302 58.433 62.570 1.00 51.45 57 HIS F C 1
ATOM 7944 O O . HIS F 1 57 ? 19.056 58.169 63.743 1.00 51.98 57 HIS F O 1
ATOM 7951 N N . ALA F 1 58 ? 20.215 57.776 61.865 1.00 50.85 58 ALA F N 1
ATOM 7952 C CA . ALA F 1 58 ? 20.974 56.688 62.466 1.00 54.19 58 ALA F CA 1
ATOM 7953 C C . ALA F 1 58 ? 22.361 56.578 61.850 1.00 58.80 58 ALA F C 1
ATOM 7954 O O . ALA F 1 58 ? 22.656 57.222 60.844 1.00 56.39 58 ALA F O 1
ATOM 7956 N N . GLU F 1 59 ? 23.210 55.759 62.461 1.00 61.69 59 GLU F N 1
ATOM 7957 C CA . GLU F 1 59 ? 24.536 55.500 61.917 1.00 64.23 59 GLU F CA 1
ATOM 7958 C C . GLU F 1 59 ? 24.507 54.319 60.954 1.00 60.36 59 GLU F C 1
ATOM 7959 O O . GLU F 1 59 ? 24.715 53.171 61.348 1.00 63.46 59 GLU F O 1
ATOM 7965 N N . VAL F 1 60 ? 24.237 54.609 59.688 1.00 51.65 60 VAL F N 1
ATOM 7966 C CA . VAL F 1 60 ? 24.195 53.577 58.663 1.00 46.87 60 VAL F CA 1
ATOM 7967 C C . VAL F 1 60 ? 25.167 53.918 57.540 1.00 48.13 60 VAL F C 1
ATOM 7968 O O . VAL F 1 60 ? 25.626 55.054 57.432 1.00 48.04 60 VAL F O 1
ATOM 7972 N N . LYS F 1 61 ? 25.484 52.931 56.710 1.00 48.14 61 LYS F N 1
ATOM 7973 C CA . LYS F 1 61 ? 26.384 53.139 55.580 1.00 49.69 61 LYS F CA 1
ATOM 7974 C C . LYS F 1 61 ? 25.643 52.938 54.263 1.00 48.11 61 LYS F C 1
ATOM 7975 O O . LYS F 1 61 ? 25.135 51.847 53.994 1.00 46.77 61 LYS F O 1
ATOM 7981 N N . ALA F 1 62 ? 25.581 53.981 53.438 1.00 39.57 62 ALA F N 1
ATOM 7982 C CA . ALA F 1 62 ? 24.867 53.882 52.169 1.00 35.40 62 ALA F CA 1
ATOM 7983 C C . ALA F 1 62 ? 25.747 53.255 51.096 1.00 36.95 62 ALA F C 1
ATOM 7984 O O . ALA F 1 62 ? 26.868 53.699 50.859 1.00 36.98 62 ALA F O 1
ATOM 7986 N N . GLY F 1 63 ? 25.239 52.212 50.451 1.00 36.85 63 GLY F N 1
ATOM 7987 C CA . GLY F 1 63 ? 25.981 51.568 49.386 1.00 34.23 63 GLY F CA 1
ATOM 7988 C C . GLY F 1 63 ? 25.524 52.040 48.025 1.00 35.18 63 GLY F C 1
ATOM 7989 O O . GLY F 1 63 ? 26.317 52.125 47.084 1.00 39.26 63 GLY F O 1
ATOM 7990 N N . ILE F 1 64 ? 24.236 52.349 47.916 1.00 32.89 64 ILE F N 1
ATOM 7991 C CA . ILE F 1 64 ? 23.664 52.766 46.640 1.00 33.59 64 ILE F CA 1
ATOM 7992 C C . ILE F 1 64 ? 22.862 54.058 46.757 1.00 35.36 64 ILE F C 1
ATOM 7993 O O . ILE F 1 64 ? 21.983 54.183 47.613 1.00 35.15 64 ILE F O 1
ATOM 7998 N N . LEU F 1 65 ? 23.177 55.013 45.892 1.00 33.68 65 LEU F N 1
ATOM 7999 C CA . LEU F 1 65 ? 22.326 56.173 45.670 1.00 38.20 65 LEU F CA 1
ATOM 8000 C C . LEU F 1 65 ? 22.244 56.413 44.168 1.00 37.79 65 LEU F C 1
ATOM 8001 O O . LEU F 1 65 ? 23.190 56.913 43.558 1.00 35.69 65 LEU F O 1
ATOM 8006 N N . VAL F 1 66 ? 21.117 56.041 43.573 1.00 35.01 66 VAL F N 1
ATOM 8007 C CA . VAL F 1 66 ? 20.976 56.100 42.124 1.00 33.22 66 VAL F CA 1
ATOM 8008 C C . VAL F 1 66 ? 19.672 56.754 41.688 1.00 31.56 66 VAL F C 1
ATOM 8009 O O . VAL F 1 66 ? 18.590 56.377 42.138 1.00 32.39 66 VAL F O 1
ATOM 8013 N N . VAL F 1 67 ? 19.790 57.751 40.815 1.00 30.74 67 VAL F N 1
ATOM 8014 C CA . VAL F 1 67 ? 18.641 58.294 40.105 1.00 30.74 67 VAL F CA 1
ATOM 8015 C C . VAL F 1 67 ? 18.782 57.955 38.627 1.00 35.70 67 VAL F C 1
ATOM 8016 O O . VAL F 1 67 ? 19.495 58.638 37.891 1.00 39.24 67 VAL F O 1
ATOM 8020 N N . GLU F 1 68 ? 18.097 56.896 38.203 1.00 31.35 68 GLU F N 1
ATOM 8021 C CA . GLU F 1 68 ? 18.147 56.431 36.816 1.00 33.00 68 GLU F CA 1
ATOM 8022 C C . GLU F 1 68 ? 17.113 57.153 35.948 1.00 36.89 68 GLU F C 1
ATOM 8023 O O . GLU F 1 68 ? 16.658 58.242 36.304 1.00 37.92 68 GLU F O 1
ATOM 8029 N N . ARG F 1 69 ? 16.755 56.561 34.811 1.00 35.00 69 ARG F N 1
ATOM 8030 C CA . ARG F 1 69 ? 15.876 57.242 33.857 1.00 38.20 69 ARG F CA 1
ATOM 8031 C C . ARG F 1 69 ? 14.553 57.691 34.480 1.00 41.48 69 ARG F C 1
ATOM 8032 O O . ARG F 1 69 ? 14.048 58.764 34.157 1.00 38.82 69 ARG F O 1
ATOM 8040 N N . GLN F 1 70 ? 13.991 56.876 35.370 1.00 39.71 70 GLN F N 1
ATOM 8041 C CA . GLN F 1 70 ? 12.699 57.197 35.967 1.00 40.43 70 GLN F CA 1
ATOM 8042 C C . GLN F 1 70 ? 12.672 57.038 37.484 1.00 40.59 70 GLN F C 1
ATOM 8043 O O . GLN F 1 70 ? 11.970 57.777 38.175 1.00 43.80 70 GLN F O 1
ATOM 8049 N N . PHE F 1 71 ? 13.424 56.078 38.009 1.00 33.90 71 PHE F N 1
ATOM 8050 C CA . PHE F 1 71 ? 13.283 55.742 39.416 1.00 35.70 71 PHE F CA 1
ATOM 8051 C C . PHE F 1 71 ? 14.530 56.064 40.222 1.00 34.84 71 PHE F C 1
ATOM 8052 O O . PHE F 1 71 ? 15.627 56.193 39.676 1.00 37.44 71 PHE F O 1
ATOM 8060 N N . GLY F 1 72 ? 14.339 56.220 41.526 1.00 33.27 72 GLY F N 1
ATOM 8061 C CA . GLY F 1 72 ? 15.420 56.541 42.435 1.00 32.20 72 GLY F CA 1
ATOM 8062 C C . GLY F 1 72 ? 15.619 55.388 43.392 1.00 33.12 72 GLY F C 1
ATOM 8063 O O . GLY F 1 72 ? 14.656 54.723 43.780 1.00 35.01 72 GLY F O 1
ATOM 8064 N N . TYR F 1 73 ? 16.870 55.136 43.763 1.00 33.37 73 TYR F N 1
ATOM 8065 C CA . TYR F 1 73 ? 17.200 53.978 44.588 1.00 35.42 73 TYR F CA 1
ATOM 8066 C C . TYR F 1 73 ? 18.136 54.372 45.709 1.00 34.60 73 TYR F C 1
ATOM 8067 O O . TYR F 1 73 ? 19.094 55.112 45.495 1.00 33.06 73 TYR F O 1
ATOM 8076 N N . LEU F 1 74 ? 17.849 53.860 46.899 1.00 33.94 74 LEU F N 1
ATOM 8077 C CA . LEU F 1 74 ? 18.723 54.016 48.044 1.00 32.86 74 LEU F CA 1
ATOM 8078 C C . LEU F 1 74 ? 18.931 52.667 48.705 1.00 38.47 74 LEU F C 1
ATOM 8079 O O . LEU F 1 74 ? 17.985 51.902 48.890 1.00 36.21 74 LEU F O 1
ATOM 8084 N N . GLU F 1 75 ? 20.176 52.370 49.045 1.00 37.69 75 GLU F N 1
ATOM 8085 C CA . GLU F 1 75 ? 20.463 51.227 49.886 1.00 37.70 75 GLU F CA 1
ATOM 8086 C C . GLU F 1 75 ? 21.431 51.676 50.966 1.00 38.52 75 GLU F C 1
ATOM 8087 O O . GLU F 1 75 ? 22.377 52.422 50.698 1.00 37.48 75 GLU F O 1
ATOM 8093 N N . PHE F 1 76 ? 21.170 51.245 52.192 1.00 36.17 76 PHE F N 1
ATOM 8094 C CA . PHE F 1 76 ? 22.115 51.439 53.271 1.00 34.85 76 PHE F CA 1
ATOM 8095 C C . PHE F 1 76 ? 22.135 50.188 54.129 1.00 43.25 76 PHE F C 1
ATOM 8096 O O . PHE F 1 76 ? 21.161 49.441 54.191 1.00 45.60 76 PHE F O 1
ATOM 8104 N N . HIS F 1 77 ? 23.269 49.958 54.772 1.00 39.98 77 HIS F N 1
ATOM 8105 C CA . HIS F 1 77 ? 23.453 48.794 55.616 1.00 42.59 77 HIS F CA 1
ATOM 8106 C C . HIS F 1 77 ? 24.095 49.200 56.931 1.00 47.55 77 HIS F C 1
ATOM 8107 O O . HIS F 1 77 ? 24.728 50.245 57.022 1.00 45.83 77 HIS F O 1
ATOM 8114 N N . GLY F 1 78 ? 23.944 48.360 57.945 1.00 49.58 78 GLY F N 1
ATOM 8115 C CA . GLY F 1 78 ? 24.572 48.600 59.227 1.00 51.40 78 GLY F CA 1
ATOM 8116 C C . GLY F 1 78 ? 24.162 47.537 60.223 1.00 55.91 78 GLY F C 1
ATOM 8117 O O . GLY F 1 78 ? 23.732 46.447 59.835 1.00 50.53 78 GLY F O 1
ATOM 8118 N N . GLU F 1 79 ? 24.328 47.827 61.508 1.00 58.90 79 GLU F N 1
ATOM 8119 C CA . GLU F 1 79 ? 23.816 46.936 62.532 1.00 64.82 79 GLU F CA 1
ATOM 8120 C C . GLU F 1 79 ? 22.311 46.955 62.354 1.00 60.18 79 GLU F C 1
ATOM 8121 O O . GLU F 1 79 ? 21.759 47.980 61.955 1.00 56.68 79 GLU F O 1
ATOM 8127 N N . THR F 1 80 ? 21.659 45.827 62.613 1.00 57.49 80 THR F N 1
ATOM 8128 C CA . THR F 1 80 ? 20.222 45.693 62.381 1.00 60.55 80 THR F CA 1
ATOM 8129 C C . THR F 1 80 ? 19.430 46.844 62.994 1.00 60.70 80 THR F C 1
ATOM 8130 O O . THR F 1 80 ? 18.536 47.405 62.355 1.00 58.93 80 THR F O 1
ATOM 8134 N N . GLY F 1 81 ? 19.782 47.201 64.226 1.00 61.66 81 GLY F N 1
ATOM 8135 C CA . GLY F 1 81 ? 19.114 48.275 64.939 1.00 64.74 81 GLY F CA 1
ATOM 8136 C C . GLY F 1 81 ? 19.206 49.608 64.221 1.00 62.96 81 GLY F C 1
ATOM 8137 O O . GLY F 1 81 ? 18.190 50.265 63.987 1.00 61.57 81 GLY F O 1
ATOM 8138 N N . ALA F 1 82 ? 20.426 50.005 63.867 1.00 59.35 82 ALA F N 1
ATOM 8139 C CA . ALA F 1 82 ? 20.652 51.263 63.168 1.00 54.05 82 ALA F CA 1
ATOM 8140 C C . ALA F 1 82 ? 19.891 51.305 61.841 1.00 50.30 82 ALA F C 1
ATOM 8141 O O . ALA F 1 82 ? 19.268 52.316 61.510 1.00 51.37 82 ALA F O 1
ATOM 8143 N N . VAL F 1 83 ? 19.930 50.203 61.096 1.00 50.75 83 VAL F N 1
ATOM 8144 C CA . VAL F 1 83 ? 19.248 50.121 59.803 1.00 50.18 83 VAL F CA 1
ATOM 8145 C C . VAL F 1 83 ? 17.747 50.322 59.933 1.00 52.97 83 VAL F C 1
ATOM 8146 O O . VAL F 1 83 ? 17.141 51.093 59.186 1.00 49.26 83 VAL F O 1
ATOM 8150 N N . LYS F 1 84 ? 17.158 49.614 60.888 1.00 58.90 84 LYS F N 1
ATOM 8151 C CA . LYS F 1 84 ? 15.728 49.691 61.136 1.00 61.19 84 LYS F CA 1
ATOM 8152 C C . LYS F 1 84 ? 15.303 51.096 61.538 1.00 58.04 84 LYS F C 1
ATOM 8153 O O . LYS F 1 84 ? 14.240 51.567 61.137 1.00 60.94 84 LYS F O 1
ATOM 8159 N N . ALA F 1 85 ? 16.135 51.762 62.331 1.00 57.09 85 ALA F N 1
ATOM 8160 C CA . ALA F 1 85 ? 15.851 53.127 62.760 1.00 63.64 85 ALA F CA 1
ATOM 8161 C C . ALA F 1 85 ? 15.916 54.094 61.579 1.00 62.74 85 ALA F C 1
ATOM 8162 O O . ALA F 1 85 ? 15.081 54.992 61.451 1.00 62.23 85 ALA F O 1
ATOM 8164 N N . ALA F 1 86 ? 16.907 53.903 60.714 1.00 59.15 86 ALA F N 1
ATOM 8165 C CA . ALA F 1 86 ? 17.035 54.729 59.519 1.00 56.09 86 ALA F CA 1
ATOM 8166 C C . ALA F 1 86 ? 15.870 54.483 58.570 1.00 50.99 86 ALA F C 1
ATOM 8167 O O . ALA F 1 86 ? 15.327 55.420 57.985 1.00 48.30 86 ALA F O 1
ATOM 8169 N N . ALA F 1 87 ? 15.486 53.218 58.427 1.00 50.67 87 ALA F N 1
ATOM 8170 C CA . ALA F 1 87 ? 14.410 52.846 57.514 1.00 49.97 87 ALA F CA 1
ATOM 8171 C C . ALA F 1 87 ? 13.059 53.353 58.004 1.00 55.06 87 ALA F C 1
ATOM 8172 O O . ALA F 1 87 ? 12.220 53.771 57.207 1.00 57.27 87 ALA F O 1
ATOM 8174 N N . ASP F 1 88 ? 12.847 53.318 59.316 1.00 58.90 88 ASP F N 1
ATOM 8175 C CA . ASP F 1 88 ? 11.582 53.778 59.877 1.00 64.78 88 ASP F CA 1
ATOM 8176 C C . ASP F 1 88 ? 11.457 55.292 59.731 1.00 62.38 88 ASP F C 1
ATOM 8177 O O . ASP F 1 88 ? 10.368 55.814 59.503 1.00 61.07 88 ASP F O 1
ATOM 8182 N N . ALA F 1 89 ? 12.581 55.991 59.855 1.00 62.80 89 ALA F N 1
ATOM 8183 C CA . ALA F 1 89 ? 12.615 57.432 59.633 1.00 60.72 89 ALA F CA 1
ATOM 8184 C C . ALA F 1 89 ? 12.269 57.760 58.188 1.00 58.40 89 ALA F C 1
ATOM 8185 O O . ALA F 1 89 ? 11.477 58.663 57.914 1.00 59.06 89 ALA F O 1
ATOM 8187 N N . ALA F 1 90 ? 12.878 57.021 57.267 1.00 55.78 90 ALA F N 1
ATOM 8188 C CA . ALA F 1 90 ? 12.641 57.224 55.845 1.00 55.09 90 ALA F CA 1
ATOM 8189 C C . ALA F 1 90 ? 11.197 56.892 55.491 1.00 57.43 90 ALA F C 1
ATOM 8190 O O . ALA F 1 90 ? 10.578 57.569 54.673 1.00 62.29 90 ALA F O 1
ATOM 8192 N N . LEU F 1 91 ? 10.669 55.845 56.116 1.00 56.52 91 LEU F N 1
ATOM 8193 C CA . LEU F 1 91 ? 9.298 55.424 55.876 1.00 61.35 91 LEU F CA 1
ATOM 8194 C C . LEU F 1 91 ? 8.317 56.509 56.295 1.00 65.01 91 LEU F C 1
ATOM 8195 O O . LEU F 1 91 ? 7.390 56.838 55.559 1.00 67.52 91 LEU F O 1
ATOM 8200 N N . ASP F 1 92 ? 8.536 57.052 57.489 1.00 66.68 92 ASP F N 1
ATOM 8201 C CA . ASP F 1 92 ? 7.735 58.151 58.014 1.00 68.99 92 ASP F CA 1
ATOM 8202 C C . ASP F 1 92 ? 7.780 59.339 57.055 1.00 64.75 92 ASP F C 1
ATOM 8203 O O . ASP F 1 92 ? 6.775 60.009 56.826 1.00 66.26 92 ASP F O 1
ATOM 8208 N N . TYR F 1 93 ? 8.955 59.578 56.484 1.00 61.30 93 TYR F N 1
ATOM 8209 C CA . TYR F 1 93 ? 9.139 60.640 55.503 1.00 62.64 93 TYR F CA 1
ATOM 8210 C C . TYR F 1 93 ? 8.377 60.335 54.213 1.00 64.45 93 TYR F C 1
ATOM 8211 O O . TYR F 1 93 ? 8.019 61.242 53.463 1.00 64.72 93 TYR F O 1
ATOM 8220 N N . LEU F 1 94 ? 8.132 59.054 53.958 1.00 65.49 94 LEU F N 1
ATOM 8221 C CA . LEU F 1 94 ? 7.354 58.650 52.793 1.00 66.31 94 LEU F CA 1
ATOM 8222 C C . LEU F 1 94 ? 5.904 58.385 53.192 1.00 72.88 94 LEU F C 1
ATOM 8223 O O . LEU F 1 94 ? 5.225 57.546 52.598 1.00 76.18 94 LEU F O 1
ATOM 8228 N N . GLY F 1 95 ? 5.441 59.109 54.207 1.00 74.83 95 GLY F N 1
ATOM 8229 C CA . GLY F 1 95 ? 4.067 59.012 54.667 1.00 78.31 95 GLY F CA 1
ATOM 8230 C C . GLY F 1 95 ? 3.845 57.953 55.732 1.00 82.56 95 GLY F C 1
ATOM 8231 O O . GLY F 1 95 ? 3.098 58.163 56.692 1.00 86.24 95 GLY F O 1
ATOM 8232 N N . GLY F 1 96 ? 4.502 56.811 55.566 1.00 80.80 96 GLY F N 1
ATOM 8233 C CA . GLY F 1 96 ? 4.291 55.673 56.438 1.00 81.51 96 GLY F CA 1
ATOM 8234 C C . GLY F 1 96 ? 3.793 54.504 55.616 1.00 84.62 96 GLY F C 1
ATOM 8235 O O . GLY F 1 96 ? 4.107 54.410 54.429 1.00 87.50 96 GLY F O 1
ATOM 8236 N N . ASP F 1 97 ? 3.000 53.638 56.244 1.00 85.36 97 ASP F N 1
ATOM 8237 C CA . ASP F 1 97 ? 2.478 52.418 55.625 1.00 85.57 97 ASP F CA 1
ATOM 8238 C C . ASP F 1 97 ? 3.540 51.681 54.812 1.00 80.93 97 ASP F C 1
ATOM 8239 O O . ASP F 1 97 ? 3.648 51.866 53.597 1.00 75.11 97 ASP F O 1
ATOM 8244 N N . PRO F 1 98 ? 4.319 50.825 55.489 1.00 80.78 98 PRO F N 1
ATOM 8245 C CA . PRO F 1 98 ? 5.407 50.047 54.887 1.00 80.23 98 PRO F CA 1
ATOM 8246 C C . PRO F 1 98 ? 4.923 49.051 53.834 1.00 85.12 98 PRO F C 1
ATOM 8247 O O . PRO F 1 98 ? 5.739 48.347 53.240 1.00 89.35 98 PRO F O 1
ATOM 8251 N N . ASP F 1 99 ? 3.614 48.998 53.609 1.00 84.32 99 ASP F N 1
ATOM 8252 C CA . ASP F 1 99 ? 3.030 48.065 52.654 1.00 84.08 99 ASP F CA 1
ATOM 8253 C C . ASP F 1 99 ? 2.302 48.791 51.529 1.00 81.27 99 ASP F C 1
ATOM 8254 O O . ASP F 1 99 ? 1.569 48.178 50.753 1.00 81.87 99 ASP F O 1
ATOM 8259 N N . ALA F 1 100 ? 2.503 50.101 51.445 1.00 79.24 100 ALA F N 1
ATOM 8260 C CA . ALA F 1 100 ? 1.977 50.874 50.328 1.00 76.84 100 ALA F CA 1
ATOM 8261 C C . ALA F 1 100 ? 2.883 50.686 49.121 1.00 70.20 100 ALA F C 1
ATOM 8262 O O . ALA F 1 100 ? 2.586 51.159 48.024 1.00 69.91 100 ALA F O 1
ATOM 8264 N N . ALA F 1 101 ? 3.994 49.991 49.340 1.00 64.61 101 ALA F N 1
ATOM 8265 C CA . ALA F 1 101 ? 4.950 49.721 48.280 1.00 58.67 101 ALA F CA 1
ATOM 8266 C C . ALA F 1 101 ? 4.304 48.912 47.170 1.00 55.73 101 ALA F C 1
ATOM 8267 O O . ALA F 1 101 ? 3.451 48.060 47.426 1.00 57.14 101 ALA F O 1
ATOM 8269 N N . VAL F 1 102 ? 4.712 49.205 45.940 1.00 49.64 102 VAL F N 1
ATOM 8270 C CA . VAL F 1 102 ? 4.286 48.450 44.770 1.00 48.65 102 VAL F CA 1
ATOM 8271 C C . VAL F 1 102 ? 4.703 46.988 44.929 1.00 53.07 102 VAL F C 1
ATOM 8272 O O . VAL F 1 102 ? 5.816 46.693 45.363 1.00 54.44 102 VAL F O 1
ATOM 8276 N N . ARG F 1 103 ? 3.796 46.078 44.596 1.00 57.42 103 ARG F N 1
ATOM 8277 C CA . ARG F 1 103 ? 4.036 44.652 44.767 1.00 61.49 103 ARG F CA 1
ATOM 8278 C C . ARG F 1 103 ? 4.831 44.095 43.600 1.00 61.56 103 ARG F C 1
ATOM 8279 O O . ARG F 1 103 ? 4.610 44.495 42.462 1.00 60.20 103 ARG F O 1
ATOM 8287 N N . PRO F 1 104 ? 5.765 43.172 43.885 1.00 63.56 104 PRO F N 1
ATOM 8288 C CA . PRO F 1 104 ? 6.605 42.549 42.857 1.00 61.21 104 PRO F CA 1
ATOM 8289 C C . PRO F 1 104 ? 5.773 41.841 41.797 1.00 59.26 104 PRO F C 1
ATOM 8290 O O . PRO F 1 104 ? 4.793 41.175 42.122 1.00 60.25 104 PRO F O 1
ATOM 8294 N N . GLU F 1 105 ? 6.168 41.986 40.541 1.00 57.36 105 GLU F N 1
ATOM 8295 C CA . GLU F 1 105 ? 5.505 41.298 39.447 1.00 57.39 105 GLU F CA 1
ATOM 8296 C C . GLU F 1 105 ? 6.541 40.524 38.651 1.00 56.40 105 GLU F C 1
ATOM 8297 O O . GLU F 1 105 ? 7.471 41.105 38.100 1.00 55.66 105 GLU F O 1
ATOM 8303 N N . ILE F 1 106 ? 6.394 39.207 38.612 1.00 49.97 106 ILE F N 1
ATOM 8304 C CA . ILE F 1 106 ? 7.307 38.378 37.843 1.00 58.18 106 ILE F CA 1
ATOM 8305 C C . ILE F 1 106 ? 6.946 38.443 36.362 1.00 56.50 106 ILE F C 1
ATOM 8306 O O . ILE F 1 106 ? 5.911 37.931 35.944 1.00 58.85 106 ILE F O 1
ATOM 8311 N N . LEU F 1 107 ? 7.801 39.085 35.575 1.00 55.84 107 LEU F N 1
ATOM 8312 C CA . LEU F 1 107 ? 7.553 39.243 34.145 1.00 55.66 107 LEU F CA 1
ATOM 8313 C C . LEU F 1 107 ? 8.034 38.039 33.344 1.00 53.09 107 LEU F C 1
ATOM 8314 O O . LEU F 1 107 ? 7.512 37.741 32.272 1.00 51.10 107 LEU F O 1
ATOM 8319 N N . ALA F 1 108 ? 9.044 37.360 33.869 1.00 48.69 108 ALA F N 1
ATOM 8320 C CA . ALA F 1 108 ? 9.595 36.182 33.222 1.00 51.42 108 ALA F CA 1
ATOM 8321 C C . ALA F 1 108 ? 10.291 35.320 34.258 1.00 53.35 108 ALA F C 1
ATOM 8322 O O . ALA F 1 108 ? 10.917 35.832 35.187 1.00 53.22 108 ALA F O 1
ATOM 8324 N N . SER F 1 109 ? 10.174 34.009 34.103 1.00 57.20 109 SER F N 1
ATOM 8325 C CA . SER F 1 109 ? 10.780 33.085 35.043 1.00 59.15 109 SER F CA 1
ATOM 8326 C C . SER F 1 109 ? 11.044 31.763 34.354 1.00 60.50 109 SER F C 1
ATOM 8327 O O . SER F 1 109 ? 10.115 31.116 33.872 1.00 66.77 109 SER F O 1
ATOM 8330 N N . ARG F 1 110 ? 12.308 31.360 34.301 1.00 57.94 110 ARG F N 1
ATOM 8331 C CA . ARG F 1 110 ? 12.656 30.135 33.596 1.00 62.40 110 ARG F CA 1
ATOM 8332 C C . ARG F 1 110 ? 13.874 29.413 34.173 1.00 62.25 110 ARG F C 1
ATOM 8333 O O . ARG F 1 110 ? 14.862 30.039 34.564 1.00 54.69 110 ARG F O 1
ATOM 8341 N N . ILE F 1 111 ? 13.771 28.088 34.241 1.00 59.32 111 ILE F N 1
ATOM 8342 C CA . ILE F 1 111 ? 14.918 27.226 34.482 1.00 64.43 111 ILE F CA 1
ATOM 8343 C C . ILE F 1 111 ? 15.459 26.691 33.163 1.00 65.13 111 ILE F C 1
ATOM 8344 O O . ILE F 1 111 ? 14.778 25.936 32.475 1.00 62.76 111 ILE F O 1
ATOM 8349 N N . ILE F 1 112 ? 16.673 27.091 32.805 1.00 63.37 112 ILE F N 1
ATOM 8350 C CA . ILE F 1 112 ? 17.372 26.470 31.688 1.00 66.24 112 ILE F CA 1
ATOM 8351 C C . ILE F 1 112 ? 18.175 25.303 32.251 1.00 67.41 112 ILE F C 1
ATOM 8352 O O . ILE F 1 112 ? 19.084 25.510 33.048 1.00 64.85 112 ILE F O 1
ATOM 8357 N N . SER F 1 113 ? 17.840 24.083 31.838 1.00 64.42 113 SER F N 1
ATOM 8358 C CA . SER F 1 113 ? 18.321 22.882 32.523 1.00 82.95 113 SER F CA 1
ATOM 8359 C C . SER F 1 113 ? 19.805 22.571 32.319 1.00 85.23 113 SER F C 1
ATOM 8360 O O . SER F 1 113 ? 20.510 22.249 33.275 1.00 89.90 113 SER F O 1
ATOM 8363 N N . SER F 1 114 ? 20.273 22.641 31.079 1.00 81.09 114 SER F N 1
ATOM 8364 C CA . SER F 1 114 ? 21.675 22.369 30.791 1.00 79.85 114 SER F CA 1
ATOM 8365 C C . SER F 1 114 ? 22.159 23.285 29.677 1.00 79.27 114 SER F C 1
ATOM 8366 O O . SER F 1 114 ? 22.007 22.984 28.496 1.00 65.17 114 SER F O 1
ATOM 8369 N N . ILE F 1 115 ? 22.740 24.411 30.068 1.00 61.47 115 ILE F N 1
ATOM 8370 C CA . ILE F 1 115 ? 23.149 25.427 29.109 1.00 74.35 115 ILE F CA 1
ATOM 8371 C C . ILE F 1 115 ? 24.275 24.916 28.207 1.00 76.48 115 ILE F C 1
ATOM 8372 O O . ILE F 1 115 ? 25.195 24.231 28.660 1.00 78.55 115 ILE F O 1
ATOM 8377 N N . ASP F 1 116 ? 24.170 25.238 26.921 1.00 74.52 116 ASP F N 1
ATOM 8378 C CA . ASP F 1 116 ? 25.114 24.775 25.910 1.00 75.82 116 ASP F CA 1
ATOM 8379 C C . ASP F 1 116 ? 26.310 25.731 25.813 1.00 73.90 116 ASP F C 1
ATOM 8380 O O . ASP F 1 116 ? 26.265 26.839 26.350 1.00 72.65 116 ASP F O 1
ATOM 8385 N N . HIS F 1 117 ? 27.368 25.296 25.130 1.00 73.38 117 HIS F N 1
ATOM 8386 C CA . HIS F 1 117 ? 28.654 25.999 25.096 1.00 68.85 117 HIS F CA 1
ATOM 8387 C C . HIS F 1 117 ? 28.593 27.479 24.761 1.00 61.64 117 HIS F C 1
ATOM 8388 O O . HIS F 1 117 ? 29.010 28.311 25.566 1.00 57.58 117 HIS F O 1
ATOM 8395 N N . GLN F 1 118 ? 28.108 27.806 23.567 1.00 60.05 118 GLN F N 1
ATOM 8396 C CA . GLN F 1 118 ? 28.128 29.194 23.120 1.00 59.87 118 GLN F CA 1
ATOM 8397 C C . GLN F 1 118 ? 27.251 30.067 24.006 1.00 55.86 118 GLN F C 1
ATOM 8398 O O . GLN F 1 118 ? 27.604 31.206 24.299 1.00 55.94 118 GLN F O 1
ATOM 8404 N N . HIS F 1 119 ? 26.119 29.527 24.448 1.00 54.64 119 HIS F N 1
ATOM 8405 C CA . HIS F 1 119 ? 25.236 30.281 25.327 1.00 52.91 119 HIS F CA 1
ATOM 8406 C C . HIS F 1 119 ? 25.981 30.675 26.602 1.00 50.44 119 HIS F C 1
ATOM 8407 O O . HIS F 1 119 ? 25.838 31.794 27.093 1.00 50.37 119 HIS F O 1
ATOM 8414 N N . ALA F 1 120 ? 26.796 29.755 27.114 1.00 52.63 120 ALA F N 1
ATOM 8415 C CA . ALA F 1 120 ? 27.626 30.019 28.285 1.00 53.44 120 ALA F CA 1
ATOM 8416 C C . ALA F 1 120 ? 28.651 31.118 28.002 1.00 50.30 120 ALA F C 1
ATOM 8417 O O . ALA F 1 120 ? 28.807 32.046 28.795 1.00 46.93 120 ALA F O 1
ATOM 8419 N N . PHE F 1 121 ? 29.343 31.004 26.872 1.00 49.48 121 PHE F N 1
ATOM 8420 C CA . PHE F 1 121 ? 30.309 32.015 26.454 1.00 49.72 121 PHE F CA 1
ATOM 8421 C C . PHE F 1 121 ? 29.667 33.400 26.377 1.00 46.01 121 PHE F C 1
ATOM 8422 O O . PHE F 1 121 ? 30.211 34.377 26.892 1.00 49.09 121 PHE F O 1
ATOM 8430 N N . LEU F 1 122 ? 28.505 33.473 25.736 1.00 46.11 122 LEU F N 1
ATOM 8431 C CA . LEU F 1 122 ? 27.774 34.733 25.601 1.00 49.05 122 LEU F CA 1
ATOM 8432 C C . LEU F 1 122 ? 27.395 35.338 26.943 1.00 46.05 122 LEU F C 1
ATOM 8433 O O . LEU F 1 122 ? 27.590 36.532 27.179 1.00 46.02 122 LEU F O 1
ATOM 8438 N N . ILE F 1 123 ? 26.837 34.506 27.814 1.00 48.86 123 ILE F N 1
ATOM 8439 C CA . ILE F 1 123 ? 26.439 34.943 29.143 1.00 50.16 123 ILE F CA 1
ATOM 8440 C C . ILE F 1 123 ? 27.656 35.376 29.949 1.00 49.17 123 ILE F C 1
ATOM 8441 O O . ILE F 1 123 ? 27.605 36.354 30.697 1.00 48.54 123 ILE F O 1
ATOM 8446 N N . ASN F 1 124 ? 28.760 34.658 29.772 1.00 49.89 124 ASN F N 1
ATOM 8447 C CA . ASN F 1 124 ? 29.969 34.934 30.532 1.00 48.02 124 ASN F CA 1
ATOM 8448 C C . ASN F 1 124 ? 30.616 36.265 30.158 1.00 50.70 124 ASN F C 1
ATOM 8449 O O . ASN F 1 124 ? 31.274 36.897 30.986 1.00 48.58 124 ASN F O 1
ATOM 8454 N N . ARG F 1 125 ? 30.415 36.707 28.923 1.00 50.70 125 ARG F N 1
ATOM 8455 C CA . ARG F 1 125 ? 31.019 37.959 28.499 1.00 49.69 125 ARG F CA 1
ATOM 8456 C C . ARG F 1 125 ? 30.102 39.139 28.826 1.00 47.55 125 ARG F C 1
ATOM 8457 O O . ARG F 1 125 ? 30.529 40.283 28.784 1.00 46.88 125 ARG F O 1
ATOM 8465 N N . ASN F 1 126 ? 28.851 38.848 29.175 1.00 48.91 126 ASN F N 1
ATOM 8466 C CA . ASN F 1 126 ? 27.892 39.880 29.568 1.00 49.70 126 ASN F CA 1
ATOM 8467 C C . ASN F 1 126 ? 27.859 40.123 31.073 1.00 50.62 126 ASN F C 1
ATOM 8468 O O . ASN F 1 126 ? 27.776 41.266 31.524 1.00 53.02 126 ASN F O 1
ATOM 8473 N N . LYS F 1 127 ? 27.912 39.040 31.844 1.00 50.59 127 LYS F N 1
ATOM 8474 C CA . LYS F 1 127 ? 27.842 39.125 33.300 1.00 51.14 127 LYS F CA 1
ATOM 8475 C C . LYS F 1 127 ? 29.174 39.532 33.927 1.00 50.31 127 LYS F C 1
ATOM 8476 O O . LYS F 1 127 ? 30.233 39.336 33.336 1.00 53.90 127 LYS F O 1
ATOM 8482 N N . ILE F 1 128 ? 29.110 40.099 35.127 1.00 47.87 128 ILE F N 1
ATOM 8483 C CA . ILE F 1 128 ? 30.323 40.468 35.846 1.00 45.60 128 ILE F CA 1
ATOM 8484 C C . ILE F 1 128 ? 30.417 39.740 37.181 1.00 43.82 128 ILE F C 1
ATOM 8485 O O . ILE F 1 128 ? 31.206 40.118 38.046 1.00 45.03 128 ILE F O 1
ATOM 8490 N N . GLY F 1 129 ? 29.614 38.690 37.340 1.00 42.69 129 GLY F N 1
ATOM 8491 C CA . GLY F 1 129 ? 29.578 37.949 38.584 1.00 37.91 129 GLY F CA 1
ATOM 8492 C C . GLY F 1 129 ? 30.315 36.631 38.470 1.00 44.90 129 GLY F C 1
ATOM 8493 O O . GLY F 1 129 ? 31.399 36.557 37.891 1.00 45.70 129 GLY F O 1
ATOM 8494 N N . SER F 1 130 ? 29.730 35.583 39.033 1.00 44.33 130 SER F N 1
ATOM 8495 C CA . SER F 1 130 ? 30.343 34.271 38.947 1.00 51.20 130 SER F CA 1
ATOM 8496 C C . SER F 1 130 ? 30.095 33.680 37.567 1.00 52.97 130 SER F C 1
ATOM 8497 O O . SER F 1 130 ? 29.075 33.946 36.933 1.00 52.34 130 SER F O 1
ATOM 8500 N N . MET F 1 131 ? 31.054 32.888 37.108 1.00 55.34 131 MET F N 1
ATOM 8501 C CA . MET F 1 131 ? 31.041 32.334 35.764 1.00 59.16 131 MET F CA 1
ATOM 8502 C C . MET F 1 131 ? 30.109 31.132 35.664 1.00 60.05 131 MET F C 1
ATOM 8503 O O . MET F 1 131 ? 30.052 30.312 36.574 1.00 59.29 131 MET F O 1
ATOM 8508 N N . VAL F 1 132 ? 29.366 31.040 34.563 1.00 57.99 132 VAL F N 1
ATOM 8509 C CA . VAL F 1 132 ? 28.509 29.886 34.322 1.00 54.17 132 VAL F CA 1
ATOM 8510 C C . VAL F 1 132 ? 29.254 28.878 33.452 1.00 55.81 132 VAL F C 1
ATOM 8511 O O . VAL F 1 132 ? 29.984 29.253 32.536 1.00 57.14 132 VAL F O 1
ATOM 8515 N N . LEU F 1 133 ? 29.093 27.596 33.764 1.00 55.95 133 LEU F N 1
ATOM 8516 C CA . LEU F 1 133 ? 29.788 26.542 33.038 1.00 59.14 133 LEU F CA 1
ATOM 8517 C C . LEU F 1 133 ? 28.819 25.765 32.158 1.00 62.81 133 LEU F C 1
ATOM 8518 O O . LEU F 1 133 ? 27.670 25.549 32.544 1.00 67.24 133 LEU F O 1
ATOM 8523 N N . PRO F 1 134 ? 29.278 25.348 30.966 1.00 60.19 134 PRO F N 1
ATOM 8524 C CA . PRO F 1 134 ? 28.451 24.555 30.053 1.00 63.00 134 PRO F CA 1
ATOM 8525 C C . PRO F 1 134 ? 27.943 23.291 30.737 1.00 62.83 134 PRO F C 1
ATOM 8526 O O . PRO F 1 134 ? 28.745 22.555 31.304 1.00 71.77 134 PRO F O 1
ATOM 8530 N N . GLY F 1 135 ? 26.635 23.059 30.702 1.00 63.41 135 GLY F N 1
ATOM 8531 C CA . GLY F 1 135 ? 26.058 21.876 31.313 1.00 73.64 135 GLY F CA 1
ATOM 8532 C C . GLY F 1 135 ? 25.300 22.189 32.588 1.00 73.98 135 GLY F C 1
ATOM 8533 O O . GLY F 1 135 ? 24.413 21.434 32.993 1.00 77.10 135 GLY F O 1
ATOM 8534 N N . GLU F 1 136 ? 25.656 23.299 33.229 1.00 69.45 136 GLU F N 1
ATOM 8535 C CA . GLU F 1 136 ? 24.963 23.748 34.433 1.00 72.82 136 GLU F CA 1
ATOM 8536 C C . GLU F 1 136 ? 23.519 24.129 34.126 1.00 72.33 136 GLU F C 1
ATOM 8537 O O . GLU F 1 136 ? 23.147 24.305 32.966 1.00 68.62 136 GLU F O 1
ATOM 8543 N N . SER F 1 137 ? 22.708 24.253 35.171 1.00 72.38 137 SER F N 1
ATOM 8544 C CA . SER F 1 137 ? 21.374 24.817 35.021 1.00 70.88 137 SER F CA 1
ATOM 8545 C C . SER F 1 137 ? 21.406 26.317 35.262 1.00 63.94 137 SER F C 1
ATOM 8546 O O . SER F 1 137 ? 22.231 26.811 36.030 1.00 58.17 137 SER F O 1
ATOM 8549 N N . LEU F 1 138 ? 20.503 27.040 34.610 1.00 56.75 138 LEU F N 1
ATOM 8550 C CA . LEU F 1 138 ? 20.448 28.486 34.761 1.00 54.66 138 LEU F CA 1
ATOM 8551 C C . LEU F 1 138 ? 19.038 28.984 35.050 1.00 57.09 138 LEU F C 1
ATOM 8552 O O . LEU F 1 138 ? 18.118 28.765 34.263 1.00 58.83 138 LEU F O 1
ATOM 8557 N N . PHE F 1 139 ? 18.877 29.662 36.181 1.00 57.64 139 PHE F N 1
ATOM 8558 C CA . PHE F 1 139 ? 17.601 30.278 36.522 1.00 57.79 139 PHE F CA 1
ATOM 8559 C C . PHE F 1 139 ? 17.603 31.747 36.128 1.00 56.39 139 PHE F C 1
ATOM 8560 O O . PHE F 1 139 ? 18.425 32.524 36.610 1.00 54.71 139 PHE F O 1
ATOM 8568 N N . VAL F 1 140 ? 16.691 32.117 35.234 1.00 59.40 140 VAL F N 1
ATOM 8569 C CA . VAL F 1 140 ? 16.503 33.515 34.867 1.00 55.86 140 VAL F CA 1
ATOM 8570 C C . VAL F 1 140 ? 15.158 34.009 35.394 1.00 56.10 140 VAL F C 1
ATOM 8571 O O . VAL F 1 140 ? 14.139 33.333 35.268 1.00 58.45 140 VAL F O 1
ATOM 8575 N N . LEU F 1 141 ? 15.171 35.188 36.003 1.00 53.90 141 LEU F N 1
ATOM 8576 C CA . LEU F 1 141 ? 13.991 35.746 36.648 1.00 54.94 141 LEU F CA 1
ATOM 8577 C C . LEU F 1 141 ? 13.953 37.253 36.405 1.00 52.37 141 LEU F C 1
ATOM 8578 O O . LEU F 1 141 ? 14.917 37.953 36.711 1.00 50.60 141 LEU F O 1
ATOM 8583 N N . GLU F 1 142 ? 12.855 37.747 35.841 1.00 44.22 142 GLU F N 1
ATOM 8584 C CA . GLU F 1 142 ? 12.693 39.182 35.616 1.00 49.46 142 GLU F CA 1
ATOM 8585 C C . GLU F 1 142 ? 11.535 39.728 36.447 1.00 51.71 142 GLU F C 1
ATOM 8586 O O . GLU F 1 142 ? 10.428 39.186 36.416 1.00 51.67 142 GLU F O 1
ATOM 8592 N N . VAL F 1 143 ? 11.794 40.801 37.190 1.00 41.49 143 VAL F N 1
ATOM 8593 C CA . VAL F 1 143 ? 10.802 41.331 38.120 1.00 46.01 143 VAL F CA 1
ATOM 8594 C C . VAL F 1 143 ? 10.675 42.854 38.030 1.00 47.18 143 VAL F C 1
ATOM 8595 O O . VAL F 1 143 ? 11.640 43.553 37.728 1.00 38.70 143 VAL F O 1
ATOM 8599 N N . ALA F 1 144 ? 9.467 43.349 38.275 1.00 47.34 144 ALA F N 1
ATOM 8600 C CA . ALA F 1 144 ? 9.205 44.779 38.356 1.00 46.01 144 ALA F CA 1
ATOM 8601 C C . ALA F 1 144 ? 8.347 45.065 39.586 1.00 45.12 144 ALA F C 1
ATOM 8602 O O . ALA F 1 144 ? 7.371 44.359 39.830 1.00 44.18 144 ALA F O 1
ATOM 8604 N N . PRO F 1 145 ? 8.710 46.090 40.380 1.00 43.27 145 PRO F N 1
ATOM 8605 C CA . PRO F 1 145 ? 9.866 46.988 40.257 1.00 43.69 145 PRO F CA 1
ATOM 8606 C C . PRO F 1 145 ? 11.221 46.298 40.418 1.00 42.54 145 PRO F C 1
ATOM 8607 O O . PRO F 1 145 ? 11.349 45.314 41.153 1.00 39.86 145 PRO F O 1
ATOM 8611 N N . ALA F 1 146 ? 12.219 46.852 39.734 1.00 39.59 146 ALA F N 1
ATOM 8612 C CA . ALA F 1 146 ? 13.527 46.229 39.557 1.00 40.75 146 ALA F CA 1
ATOM 8613 C C . ALA F 1 146 ? 14.261 45.894 40.851 1.00 40.55 146 ALA F C 1
ATOM 8614 O O . ALA F 1 146 ? 14.989 44.906 40.905 1.00 39.86 146 ALA F O 1
ATOM 8616 N N . SER F 1 147 ? 14.080 46.713 41.885 1.00 41.71 147 SER F N 1
ATOM 8617 C CA . SER F 1 147 ? 14.845 46.550 43.122 1.00 38.85 147 SER F CA 1
ATOM 8618 C C . SER F 1 147 ? 14.499 45.267 43.888 1.00 42.04 147 SER F C 1
ATOM 8619 O O . SER F 1 147 ? 15.212 44.890 44.814 1.00 41.03 147 SER F O 1
ATOM 8622 N N . TYR F 1 148 ? 13.423 44.588 43.506 1.00 44.11 148 TYR F N 1
ATOM 8623 C CA . TYR F 1 148 ? 13.062 43.339 44.178 1.00 45.35 148 TYR F CA 1
ATOM 8624 C C . TYR F 1 148 ? 14.005 42.206 43.801 1.00 45.48 148 TYR F C 1
ATOM 8625 O O . TYR F 1 148 ? 13.948 41.129 44.385 1.00 44.42 148 TYR F O 1
ATOM 8634 N N . ALA F 1 149 ? 14.876 42.452 42.828 1.00 48.15 149 ALA F N 1
ATOM 8635 C CA . ALA F 1 149 ? 15.853 41.447 42.428 1.00 48.16 149 ALA F CA 1
ATOM 8636 C C . ALA F 1 149 ? 16.842 41.150 43.560 1.00 47.96 149 ALA F C 1
ATOM 8637 O O . ALA F 1 149 ? 17.350 40.033 43.662 1.00 50.33 149 ALA F O 1
ATOM 8639 N N . ILE F 1 150 ? 17.104 42.145 44.409 1.00 45.28 150 ILE F N 1
ATOM 8640 C CA . ILE F 1 150 ? 18.014 41.963 45.541 1.00 47.07 150 ILE F CA 1
ATOM 8641 C C . ILE F 1 150 ? 17.416 40.978 46.547 1.00 48.46 150 ILE F C 1
ATOM 8642 O O . ILE F 1 150 ? 18.138 40.169 47.127 1.00 47.56 150 ILE F O 1
ATOM 8647 N N . LEU F 1 151 ? 16.098 41.033 46.731 1.00 49.23 151 LEU F N 1
ATOM 8648 C CA . LEU F 1 151 ? 15.425 40.161 47.687 1.00 51.23 151 LEU F CA 1
ATOM 8649 C C . LEU F 1 151 ? 15.370 38.738 47.156 1.00 49.15 151 LEU F C 1
ATOM 8650 O O . LEU F 1 151 ? 15.614 37.785 47.891 1.00 47.81 151 LEU F O 1
ATOM 8655 N N . ALA F 1 152 ? 15.050 38.605 45.873 1.00 45.00 152 ALA F N 1
ATOM 8656 C CA . ALA F 1 152 ? 14.983 37.300 45.230 1.00 46.47 152 ALA F CA 1
ATOM 8657 C C . ALA F 1 152 ? 16.349 36.623 45.220 1.00 51.99 152 ALA F C 1
ATOM 8658 O O . ALA F 1 152 ? 16.465 35.446 45.551 1.00 48.39 152 ALA F O 1
ATOM 8660 N N . THR F 1 153 ? 17.383 37.374 44.846 1.00 51.91 153 THR F N 1
ATOM 8661 C CA . THR F 1 153 ? 18.734 36.826 44.763 1.00 44.31 153 THR F CA 1
ATOM 8662 C C . THR F 1 153 ? 19.241 36.359 46.118 1.00 45.65 153 THR F C 1
ATOM 8663 O O . THR F 1 153 ? 19.716 35.230 46.253 1.00 47.24 153 THR F O 1
ATOM 8667 N N . ASN F 1 154 ? 19.143 37.235 47.115 1.00 45.99 154 ASN F N 1
ATOM 8668 C CA . ASN F 1 154 ? 19.641 36.931 48.452 1.00 50.77 154 ASN F CA 1
ATOM 8669 C C . ASN F 1 154 ? 18.965 35.706 49.054 1.00 54.09 154 ASN F C 1
ATOM 8670 O O . ASN F 1 154 ? 19.635 34.814 49.576 1.00 54.94 154 ASN F O 1
ATOM 8675 N N . GLU F 1 155 ? 17.638 35.666 48.968 1.00 55.39 155 GLU F N 1
ATOM 8676 C CA . GLU F 1 155 ? 16.865 34.544 49.488 1.00 61.94 155 GLU F CA 1
ATOM 8677 C C . GLU F 1 155 ? 17.157 33.246 48.739 1.00 61.13 155 GLU F C 1
ATOM 8678 O O . GLU F 1 155 ? 17.183 32.167 49.337 1.00 56.62 155 GLU F O 1
ATOM 8684 N N . ALA F 1 156 ? 17.375 33.346 47.433 1.00 52.67 156 ALA F N 1
ATOM 8685 C CA . ALA F 1 156 ? 17.727 32.173 46.642 1.00 56.68 156 ALA F CA 1
ATOM 8686 C C . ALA F 1 156 ? 19.094 31.633 47.050 1.00 58.68 156 ALA F C 1
ATOM 8687 O O . ALA F 1 156 ? 19.304 30.423 47.087 1.00 56.50 156 ALA F O 1
ATOM 8689 N N . GLU F 1 157 ? 20.024 32.531 47.361 1.00 56.54 157 GLU F N 1
ATOM 8690 C CA . GLU F 1 157 ? 21.353 32.108 47.789 1.00 57.61 157 GLU F CA 1
ATOM 8691 C C . GLU F 1 157 ? 21.305 31.472 49.182 1.00 55.42 157 GLU F C 1
ATOM 8692 O O . GLU F 1 157 ? 22.099 30.584 49.498 1.00 57.07 157 GLU F O 1
ATOM 8698 N N . LYS F 1 158 ? 20.377 31.935 50.014 1.00 55.82 158 LYS F N 1
ATOM 8699 C CA . LYS F 1 158 ? 20.159 31.323 51.319 1.00 63.16 158 LYS F CA 1
ATOM 8700 C C . LYS F 1 158 ? 19.717 29.875 51.158 1.00 66.20 158 LYS F C 1
ATOM 8701 O O . LYS F 1 158 ? 20.177 28.989 51.879 1.00 66.60 158 LYS F O 1
ATOM 8707 N N . ALA F 1 159 ? 18.831 29.648 50.193 1.00 61.20 159 ALA F N 1
ATOM 8708 C CA . ALA F 1 159 ? 18.156 28.364 50.040 1.00 72.63 159 ALA F CA 1
ATOM 8709 C C . ALA F 1 159 ? 19.059 27.257 49.514 1.00 73.82 159 ALA F C 1
ATOM 8710 O O . ALA F 1 159 ? 19.005 26.126 49.994 1.00 77.33 159 ALA F O 1
ATOM 8712 N N . ALA F 1 160 ? 19.876 27.573 48.517 1.00 72.60 160 ALA F N 1
ATOM 8713 C CA . ALA F 1 160 ? 20.700 26.547 47.890 1.00 73.85 160 ALA F CA 1
ATOM 8714 C C . ALA F 1 160 ? 22.066 27.071 47.477 1.00 72.39 160 ALA F C 1
ATOM 8715 O O . ALA F 1 160 ? 22.264 28.276 47.319 1.00 63.82 160 ALA F O 1
ATOM 8717 N N . ASP F 1 161 ? 23.014 26.157 47.307 1.00 79.74 161 ASP F N 1
ATOM 8718 C CA . ASP F 1 161 ? 24.334 26.538 46.833 1.00 83.29 161 ASP F CA 1
ATOM 8719 C C . ASP F 1 161 ? 24.291 26.770 45.329 1.00 80.64 161 ASP F C 1
ATOM 8720 O O . ASP F 1 161 ? 24.615 25.887 44.535 1.00 84.58 161 ASP F O 1
ATOM 8725 N N . VAL F 1 162 ? 23.857 27.961 44.946 1.00 73.52 162 VAL F N 1
ATOM 8726 C CA . VAL F 1 162 ? 23.903 28.371 43.555 1.00 69.61 162 VAL F CA 1
ATOM 8727 C C . VAL F 1 162 ? 24.911 29.497 43.419 1.00 66.64 162 VAL F C 1
ATOM 8728 O O . VAL F 1 162 ? 25.245 30.158 44.400 1.00 70.11 162 VAL F O 1
ATOM 8732 N N . LYS F 1 163 ? 25.407 29.704 42.206 1.00 63.64 163 LYS F N 1
ATOM 8733 C CA . LYS F 1 163 ? 26.290 30.829 41.938 1.00 59.03 163 LYS F CA 1
ATOM 8734 C C . LYS F 1 163 ? 25.485 32.013 41.426 1.00 55.98 163 LYS F C 1
ATOM 8735 O O . LYS F 1 163 ? 24.632 31.857 40.552 1.00 53.86 163 LYS F O 1
ATOM 8741 N N . VAL F 1 164 ? 25.750 33.194 41.979 1.00 53.12 164 VAL F N 1
ATOM 8742 C CA . VAL F 1 164 ? 25.150 34.418 41.470 1.00 47.62 164 VAL F CA 1
ATOM 8743 C C . VAL F 1 164 ? 25.926 34.860 40.236 1.00 47.72 164 VAL F C 1
ATOM 8744 O O . VAL F 1 164 ? 26.989 35.478 40.341 1.00 46.98 164 VAL F O 1
ATOM 8748 N N . VAL F 1 165 ? 25.403 34.508 39.067 1.00 43.81 165 VAL F N 1
ATOM 8749 C CA . VAL F 1 165 ? 26.026 34.874 37.803 1.00 41.92 165 VAL F CA 1
ATOM 8750 C C . VAL F 1 165 ? 25.861 36.369 37.561 1.00 47.00 165 VAL F C 1
ATOM 8751 O O . VAL F 1 165 ? 26.820 37.079 37.252 1.00 47.71 165 VAL F O 1
ATOM 8755 N N . ASP F 1 166 ? 24.636 36.848 37.727 1.00 44.58 166 ASP F N 1
ATOM 8756 C CA . ASP F 1 166 ? 24.333 38.250 37.494 1.00 46.97 166 ASP F CA 1
ATOM 8757 C C . ASP F 1 166 ? 22.997 38.609 38.124 1.00 46.60 166 ASP F C 1
ATOM 8758 O O . ASP F 1 166 ? 22.077 37.795 38.121 1.00 49.17 166 ASP F O 1
ATOM 8763 N N . PHE F 1 167 ? 22.887 39.813 38.676 1.00 44.26 167 PHE F N 1
ATOM 8764 C CA . PHE F 1 167 ? 21.568 40.345 38.987 1.00 43.39 167 PHE F CA 1
ATOM 8765 C C . PHE F 1 167 ? 21.562 41.865 38.915 1.00 46.15 167 PHE F C 1
ATOM 8766 O O . PHE F 1 167 ? 22.546 42.534 39.249 1.00 45.39 167 PHE F O 1
ATOM 8774 N N . ARG F 1 168 ? 20.439 42.397 38.448 1.00 44.36 168 ARG F N 1
ATOM 8775 C CA . ARG F 1 168 ? 20.294 43.827 38.224 1.00 44.12 168 ARG F CA 1
ATOM 8776 C C . ARG F 1 168 ? 19.062 44.327 38.947 1.00 39.70 168 ARG F C 1
ATOM 8777 O O . ARG F 1 168 ? 17.967 43.809 38.746 1.00 37.81 168 ARG F O 1
ATOM 8785 N N . MET F 1 169 ? 19.246 45.329 39.796 1.00 37.47 169 MET F N 1
ATOM 8786 C CA . MET F 1 169 ? 18.173 45.797 40.661 1.00 39.24 169 MET F CA 1
ATOM 8787 C C . MET F 1 169 ? 17.776 47.234 40.352 1.00 36.42 169 MET F C 1
ATOM 8788 O O . MET F 1 169 ? 17.039 47.862 41.108 1.00 37.68 169 MET F O 1
ATOM 8793 N N . ILE F 1 170 ? 18.272 47.752 39.237 1.00 34.24 170 ILE F N 1
ATOM 8794 C CA . ILE F 1 170 ? 18.012 49.131 38.864 1.00 32.37 170 ILE F CA 1
ATOM 8795 C C . ILE F 1 170 ? 17.541 49.214 37.420 1.00 35.89 170 ILE F C 1
ATOM 8796 O O . ILE F 1 170 ? 18.189 48.689 36.516 1.00 37.90 170 ILE F O 1
ATOM 8801 N N . GLY F 1 171 ? 16.396 49.860 37.217 1.00 37.45 171 GLY F N 1
ATOM 8802 C CA . GLY F 1 171 ? 15.848 50.058 35.888 1.00 36.44 171 GLY F CA 1
ATOM 8803 C C . GLY F 1 171 ? 14.345 49.854 35.864 1.00 36.18 171 GLY F C 1
ATOM 8804 O O . GLY F 1 171 ? 13.692 49.850 36.908 1.00 38.33 171 GLY F O 1
ATOM 8805 N N . ALA F 1 172 ? 13.793 49.683 34.667 1.00 36.58 172 ALA F N 1
ATOM 8806 C CA . ALA F 1 172 ? 12.373 49.405 34.518 1.00 37.50 172 ALA F CA 1
ATOM 8807 C C . ALA F 1 172 ? 12.043 48.035 35.097 1.00 36.85 172 ALA F C 1
ATOM 8808 O O . ALA F 1 172 ? 11.014 47.848 35.746 1.00 37.12 172 ALA F O 1
ATOM 8810 N N . THR F 1 173 ? 12.913 47.068 34.832 1.00 36.01 173 THR F N 1
ATOM 8811 C CA . THR F 1 173 ? 12.735 45.713 35.344 1.00 44.01 173 THR F CA 1
ATOM 8812 C C . THR F 1 173 ? 14.045 45.184 35.913 1.00 42.70 173 THR F C 1
ATOM 8813 O O . THR F 1 173 ? 15.127 45.580 35.471 1.00 38.92 173 THR F O 1
ATOM 8817 N N . GLY F 1 174 ? 13.942 44.295 36.896 1.00 42.57 174 GLY F N 1
ATOM 8818 C CA . GLY F 1 174 ? 15.112 43.685 37.498 1.00 43.41 174 GLY F CA 1
ATOM 8819 C C . GLY F 1 174 ? 15.333 42.280 36.971 1.00 49.57 174 GLY F C 1
ATOM 8820 O O . GLY F 1 174 ? 14.386 41.614 36.559 1.00 51.15 174 GLY F O 1
ATOM 8821 N N . ARG F 1 175 ? 16.583 41.829 36.976 1.00 47.68 175 ARG F N 1
ATOM 8822 C CA . ARG F 1 175 ? 16.925 40.523 36.426 1.00 48.44 175 ARG F CA 1
ATOM 8823 C C . ARG F 1 175 ? 17.779 39.737 37.405 1.00 46.33 175 ARG F C 1
ATOM 8824 O O . ARG F 1 175 ? 18.595 40.311 38.120 1.00 42.70 175 ARG F O 1
ATOM 8832 N N . VAL F 1 176 ? 17.579 38.424 37.437 1.00 39.88 176 VAL F N 1
ATOM 8833 C CA . VAL F 1 176 ? 18.377 37.541 38.276 1.00 45.99 176 VAL F CA 1
ATOM 8834 C C . VAL F 1 176 ? 18.872 36.337 37.466 1.00 47.17 176 VAL F C 1
ATOM 8835 O O . VAL F 1 176 ? 18.082 35.630 36.844 1.00 48.05 176 VAL F O 1
ATOM 8839 N N . TYR F 1 177 ? 20.185 36.127 37.466 1.00 46.01 177 TYR F N 1
ATOM 8840 C CA . TYR F 1 177 ? 20.805 34.975 36.814 1.00 42.96 177 TYR F CA 1
ATOM 8841 C C . TYR F 1 177 ? 21.494 34.106 37.852 1.00 50.58 177 TYR F C 1
ATOM 8842 O O . TYR F 1 177 ? 22.479 34.535 38.452 1.00 51.13 177 TYR F O 1
ATOM 8851 N N . LEU F 1 178 ? 20.994 32.893 38.062 1.00 53.30 178 LEU F N 1
ATOM 8852 C CA . LEU F 1 178 ? 21.626 31.960 38.988 1.00 51.34 178 LEU F CA 1
ATOM 8853 C C . LEU F 1 178 ? 22.009 30.674 38.269 1.00 52.97 178 LEU F C 1
ATOM 8854 O O . LEU F 1 178 ? 21.268 30.194 37.414 1.00 53.77 178 LEU F O 1
ATOM 8859 N N . SER F 1 179 ? 23.165 30.116 38.618 1.00 52.65 179 SER F N 1
ATOM 8860 C CA . SER F 1 179 ? 23.605 28.861 38.024 1.00 52.63 179 SER F CA 1
ATOM 8861 C C . SER F 1 179 ? 24.048 27.850 39.084 1.00 55.76 179 SER F C 1
ATOM 8862 O O . SER F 1 179 ? 24.160 28.174 40.268 1.00 54.59 179 SER F O 1
ATOM 8865 N N . GLY F 1 180 ? 24.311 26.627 38.639 1.00 57.04 180 GLY F N 1
ATOM 8866 C CA . GLY F 1 180 ? 24.707 25.550 39.527 1.00 61.06 180 GLY F CA 1
ATOM 8867 C C . GLY F 1 180 ? 24.095 24.245 39.059 1.00 63.11 180 GLY F C 1
ATOM 8868 O O . GLY F 1 180 ? 23.606 24.159 37.932 1.00 62.23 180 GLY F O 1
ATOM 8869 N N . THR F 1 181 ? 24.117 23.225 39.912 1.00 64.93 181 THR F N 1
ATOM 8870 C CA . THR F 1 181 ? 23.467 21.971 39.561 1.00 81.02 181 THR F CA 1
ATOM 8871 C C . THR F 1 181 ? 21.958 22.170 39.491 1.00 82.32 181 THR F C 1
ATOM 8872 O O . THR F 1 181 ? 21.415 23.095 40.096 1.00 66.29 181 THR F O 1
ATOM 8876 N N . GLU F 1 182 ? 21.289 21.288 38.757 1.00 82.94 182 GLU F N 1
ATOM 8877 C CA . GLU F 1 182 ? 19.875 21.455 38.446 1.00 82.61 182 GLU F CA 1
ATOM 8878 C C . GLU F 1 182 ? 18.984 21.365 39.676 1.00 81.35 182 GLU F C 1
ATOM 8879 O O . GLU F 1 182 ? 17.960 22.044 39.763 1.00 81.01 182 GLU F O 1
ATOM 8885 N N . ALA F 1 183 ? 19.377 20.522 40.623 1.00 80.18 183 ALA F N 1
ATOM 8886 C CA . ALA F 1 183 ? 18.599 20.332 41.836 1.00 81.42 183 ALA F CA 1
ATOM 8887 C C . ALA F 1 183 ? 18.613 21.597 42.686 1.00 79.24 183 ALA F C 1
ATOM 8888 O O . ALA F 1 183 ? 17.564 22.064 43.128 1.00 78.97 183 ALA F O 1
ATOM 8890 N N . ASP F 1 184 ? 19.803 22.156 42.898 1.00 77.98 184 ASP F N 1
ATOM 8891 C CA . ASP F 1 184 ? 19.957 23.349 43.727 1.00 74.46 184 ASP F CA 1
ATOM 8892 C C . ASP F 1 184 ? 19.373 24.593 43.066 1.00 71.25 184 ASP F C 1
ATOM 8893 O O . ASP F 1 184 ? 18.969 25.536 43.747 1.00 69.85 184 ASP F O 1
ATOM 8898 N N . VAL F 1 185 ? 19.335 24.597 41.740 1.00 67.59 185 VAL F N 1
ATOM 8899 C CA . VAL F 1 185 ? 18.807 25.746 41.017 1.00 66.42 185 VAL F CA 1
ATOM 8900 C C . VAL F 1 185 ? 17.299 25.864 41.236 1.00 66.30 185 VAL F C 1
ATOM 8901 O O . VAL F 1 185 ? 16.769 26.967 41.367 1.00 62.82 185 VAL F O 1
ATOM 8905 N N . ARG F 1 186 ? 16.608 24.731 41.320 1.00 71.54 186 ARG F N 1
ATOM 8906 C CA . ARG F 1 186 ? 15.160 24.772 41.494 1.00 73.57 186 ARG F CA 1
ATOM 8907 C C . ARG F 1 186 ? 14.759 25.167 42.918 1.00 72.98 186 ARG F C 1
ATOM 8908 O O . ARG F 1 186 ? 13.762 25.868 43.104 1.00 71.15 186 ARG F O 1
ATOM 8916 N N . GLN F 1 187 ? 15.522 24.732 43.920 1.00 76.11 187 GLN F N 1
ATOM 8917 C CA . GLN F 1 187 ? 15.263 25.191 45.287 1.00 75.21 187 GLN F CA 1
ATOM 8918 C C . GLN F 1 187 ? 15.465 26.694 45.359 1.00 68.30 187 GLN F C 1
ATOM 8919 O O . GLN F 1 187 ? 14.665 27.411 45.954 1.00 71.62 187 GLN F O 1
ATOM 8925 N N . ALA F 1 188 ? 16.551 27.160 44.753 1.00 65.94 188 ALA F N 1
ATOM 8926 C CA . ALA F 1 188 ? 16.857 28.590 44.709 1.00 59.82 188 ALA F CA 1
ATOM 8927 C C . ALA F 1 188 ? 15.755 29.358 43.988 1.00 60.65 188 ALA F C 1
ATOM 8928 O O . ALA F 1 188 ? 15.324 30.416 44.443 1.00 62.05 188 ALA F O 1
ATOM 8930 N N . ALA F 1 189 ? 15.298 28.805 42.869 1.00 63.40 189 ALA F N 1
ATOM 8931 C CA . ALA F 1 189 ? 14.256 29.429 42.059 1.00 62.94 189 ALA F CA 1
ATOM 8932 C C . ALA F 1 189 ? 12.942 29.563 42.817 1.00 63.79 189 ALA F C 1
ATOM 8933 O O . ALA F 1 189 ? 12.314 30.617 42.815 1.00 66.14 189 ALA F O 1
ATOM 8935 N N . ASP F 1 190 ? 12.526 28.487 43.469 1.00 69.17 190 ASP F N 1
ATOM 8936 C CA . ASP F 1 190 ? 11.239 28.484 44.141 1.00 71.60 190 ASP F CA 1
ATOM 8937 C C . ASP F 1 190 ? 11.313 29.244 45.464 1.00 67.25 190 ASP F C 1
ATOM 8938 O O . ASP F 1 190 ? 10.298 29.714 45.978 1.00 64.64 190 ASP F O 1
ATOM 8943 N N . ALA F 1 191 ? 12.522 29.390 45.997 1.00 64.57 191 ALA F N 1
ATOM 8944 C CA . ALA F 1 191 ? 12.736 30.248 47.156 1.00 61.97 191 ALA F CA 1
ATOM 8945 C C . ALA F 1 191 ? 12.692 31.707 46.729 1.00 59.06 191 ALA F C 1
ATOM 8946 O O . ALA F 1 191 ? 12.187 32.563 47.452 1.00 60.20 191 ALA F O 1
ATOM 8948 N N . ALA F 1 192 ? 13.233 31.982 45.549 1.00 56.95 192 ALA F N 1
ATOM 8949 C CA . ALA F 1 192 ? 13.179 33.322 44.979 1.00 55.08 192 ALA F CA 1
ATOM 8950 C C . ALA F 1 192 ? 11.728 33.717 44.731 1.00 57.81 192 ALA F C 1
ATOM 8951 O O . ALA F 1 192 ? 11.313 34.827 45.059 1.00 58.68 192 ALA F O 1
ATOM 8953 N N . ARG F 1 193 ? 10.958 32.791 44.168 1.00 61.40 193 ARG F N 1
ATOM 8954 C CA . ARG F 1 193 ? 9.552 33.037 43.869 1.00 64.19 193 ARG F CA 1
ATOM 8955 C C . ARG F 1 193 ? 8.718 33.218 45.133 1.00 67.32 193 ARG F C 1
ATOM 8956 O O . ARG F 1 193 ? 7.857 34.097 45.192 1.00 68.61 193 ARG F O 1
ATOM 8964 N N . ASP F 1 194 ? 8.969 32.385 46.139 1.00 66.90 194 ASP F N 1
ATOM 8965 C CA . ASP F 1 194 ? 8.234 32.473 47.396 1.00 68.30 194 ASP F CA 1
ATOM 8966 C C . ASP F 1 194 ? 8.566 33.747 48.162 1.00 65.45 194 ASP F C 1
ATOM 8967 O O . ASP F 1 194 ? 7.705 34.313 48.837 1.00 65.57 194 ASP F O 1
ATOM 8972 N N . ALA F 1 195 ? 9.815 34.191 48.057 1.00 58.65 195 ALA F N 1
ATOM 8973 C CA . ALA F 1 195 ? 10.227 35.446 48.666 1.00 64.93 195 ALA F CA 1
ATOM 8974 C C . ALA F 1 195 ? 9.441 36.597 48.050 1.00 63.30 195 ALA F C 1
ATOM 8975 O O . ALA F 1 195 ? 9.119 37.575 48.723 1.00 64.90 195 ALA F O 1
ATOM 8977 N N . LEU F 1 196 ? 9.129 36.464 46.766 1.00 59.65 196 LEU F N 1
ATOM 8978 C CA . LEU F 1 196 ? 8.356 37.474 46.056 1.00 60.38 196 LEU F CA 1
ATOM 8979 C C . LEU F 1 196 ? 6.858 37.275 46.269 1.00 67.39 196 LEU F C 1
ATOM 8980 O O . LEU F 1 196 ? 6.098 38.243 46.313 1.00 71.11 196 LEU F O 1
ATOM 8985 N N . ALA F 1 197 ? 6.444 36.017 46.413 1.00 68.80 197 ALA F N 1
ATOM 8986 C CA . ALA F 1 197 ? 5.027 35.665 46.517 1.00 70.64 197 ALA F CA 1
ATOM 8987 C C . ALA F 1 197 ? 4.390 36.142 47.820 1.00 77.60 197 ALA F C 1
ATOM 8988 O O . ALA F 1 197 ? 3.258 36.623 47.819 1.00 80.46 197 ALA F O 1
ATOM 8990 N N . VAL F 1 198 ? 5.113 36.004 48.927 1.00 82.20 198 VAL F N 1
ATOM 8991 C CA . VAL F 1 198 ? 4.606 36.428 50.231 1.00 86.46 198 VAL F CA 1
ATOM 8992 C C . VAL F 1 198 ? 4.418 37.951 50.266 1.00 83.98 198 VAL F C 1
ATOM 8993 O O . VAL F 1 198 ? 3.636 38.477 51.063 1.00 84.62 198 VAL F O 1
ATOM 8997 N N . LEU F 1 199 ? 5.120 38.655 49.382 1.00 81.86 199 LEU F N 1
ATOM 8998 C CA . LEU F 1 199 ? 4.945 40.097 49.250 1.00 82.13 199 LEU F CA 1
ATOM 8999 C C . LEU F 1 199 ? 3.849 40.432 48.243 1.00 91.23 199 LEU F C 1
ATOM 9000 O O . LEU F 1 199 ? 3.133 41.423 48.405 1.00 97.39 199 LEU F O 1
ATOM 9005 N N . GLN F 1 200 ? 3.729 39.606 47.205 1.00 90.96 200 GLN F N 1
ATOM 9006 C CA . GLN F 1 200 ? 2.668 39.758 46.213 1.00 88.22 200 GLN F CA 1
ATOM 9007 C C . GLN F 1 200 ? 1.298 39.748 46.876 1.00 89.58 200 GLN F C 1
ATOM 9008 O O . GLN F 1 200 ? 0.500 40.669 46.697 1.00 92.00 200 GLN F O 1
ATOM 9014 N N . GLY F 1 201 ? 1.042 38.699 47.650 1.00 89.05 201 GLY F N 1
ATOM 9015 C CA . GLY F 1 201 ? -0.254 38.481 48.263 1.00 91.50 201 GLY F CA 1
ATOM 9016 C C . GLY F 1 201 ? -0.693 39.492 49.307 1.00 91.73 201 GLY F C 1
ATOM 9017 O O . GLY F 1 201 ? 0.107 39.962 50.116 1.00 91.25 201 GLY F O 1
ATOM 9018 N N . ALA F 1 202 ? -1.985 39.810 49.285 1.00 92.39 202 ALA F N 1
ATOM 9019 C CA . ALA F 1 202 ? -2.586 40.752 50.223 1.00 90.42 202 ALA F CA 1
ATOM 9020 C C . ALA F 1 202 ? -3.924 40.227 50.732 1.00 92.28 202 ALA F C 1
ATOM 9021 O O . ALA F 1 202 ? -4.686 39.622 49.976 1.00 95.27 202 ALA F O 1
ATOM 9023 N N . LYS F 1 203 ? -4.203 40.447 52.015 1.00 91.22 203 LYS F N 1
ATOM 9024 C CA . LYS F 1 203 ? -5.489 40.071 52.600 1.00 93.04 203 LYS F CA 1
ATOM 9025 C C . LYS F 1 203 ? -5.985 41.161 53.549 1.00 92.30 203 LYS F C 1
ATOM 9026 O O . LYS F 1 203 ? -7.187 41.301 53.785 1.00 94.97 203 LYS F O 1
#

Nearest PDB structures (foldseek):
  5l39-assembly1_C  TM=1.005E+00  e=4.139E-40  Mycolicibacterium smegmatis MC2 155
  5l39-assembly1_D  TM=9.740E-01  e=3.235E-34  Mycolicibacterium smegmatis MC2 155
  5l39-assembly1_F  TM=9.585E-01  e=3.050E-34  Mycolicibacterium smegmatis MC2 155
  5lsr-assembly1_B  TM=9.530E-01  e=1.973E-21  Synechococcus elongatus PCC 7942 = FACHB-805
  5v76-assembly1_A  TM=9.550E-01  e=3.558E-21  Haliangium ochraceum DSM 14365

Sequence (1205 aa):
AELRSFIFIDRLQPQTMSYLGTWIKGALPRANMAAQIIEVAPGLDIEGVTDVALKHAEVKAGILVVERQFGYLEFHGETGAVKAAADAALDYLGGDPDAAVRPEILASRIISSIDHQHAFLINRNKIGSMVLPGESLFVLEVAPASYAILATNEAEKAADVKVVDFRMIGATGRVYLSGTEADVRQAADAARDALAVLQGAKLAAALEAELRSFIFIDRLQPQTMSYLGTWIKGALPRANMAAQIIEVAPGLDIEGVTDVALKHAEVKAGILVVERQFGYLEFHGETGAVKAAADAALDYLGGDPDAAVRPEILASRIISSIDHQHAFLINRNKIGSMVLPGESLFVLEVAPASYAILATNEAEKAADVKVVDFRMIGATGRVYLSGTEADVRQAADAARDALAVLQGAKLAAALEHAELRSFIFIDRLQPQTMSYLGTWIKGANMAAQIIEVAPGLDIEGVTDVALKHAEVKAGILVVERQFGYLEFHGETGAVKAAADAALDYLGGDPDAAVRPEILASRIISSIDHQHAFLINRNKIGSMVLPGESLFVLEVAPASYAILATNEAEKAADVKVVDFRMIGATGRVYLSGTEADVRQAADAARDALAVLQGAELRSFIFIDRLQPQTMSYLGTWNMAAQIIEVAPGLDIEGVTDVALKHAEVKAGILVVERQFGYLEFHGETGAVKAAADAALDYLGGDPDAAVRPEILASRIISSIDHQHAFLINRNKIGSMVLPGESLFVLEVAPASYAILATNEAEKAADVKVVDFRMIGATGRVYLSGTEADVRQAADAARDALAVLQGAELRSFIFIDRLQPQTMSYLGTWIKGALPRANMAAQIIEVAPGLDIEGVTDVALKHAEVKAGILVVERQFGYLEFHGETGAVKAAADAALDYLGGDPDAAVRPEILASRIISSIDHQHAFLINRNKIGSMVLPGESLFVLEVAPASYAILATNEAEKAADVKVVDFRMIGATGRVYLSGTEADVRQAADAARDALAVLAELRSFIFIDRLQPQTMSYLGTWIKGALPRANMAAQIIEVAPGLDIEGVTDVALKHAEVKAGILVVERQFGYLEFHGETGAVKAAADAALDYLGGDPDAAVRPEILASRIISSIDHQHAFLINRNKIGSMVLPGESLFVLEVAPASYAILATNEAEKAADVKVVDFRMIGATGRVYLSGTEADVRQAADAARDALAVLQGAK

Radius of gyration: 29.87 Å; Cα contacts (8 Å, |Δi|>4): 3141; chains: 6; bounding box: 80×76×73 Å

Secondary structure (DSSP, 8-state):
-EEEEEEEESS--HHHHHHHHHH--SPPP-TT-EEEEEEEESGGGHHHHHHHHHHHS--EEEEEEE-SS-EEEEEEESHHHHHHHHHHHHHHTTS-GGGSPPPEEEEEEEESS--HHHHHHHHHH--SSPP-TT-EEEEEEEESTTHHHHHHHHHHHHS--EEEEEE-SSSSEEEEEEE-HHHHHHHHHHHHHHHHHHHTTTHHHHH-/-EEEEEEEESS--HHHHHHHHHH-SSPPPPTT-EEEEEEEESTTHHHHHHHHHHTTS--EEEEEEE-SS-EEEEEEESHHHHHHHHHHHHHHTTS-GGGSPPPEEEEEEEESS--HHHHHHHHHH-SSSPP-TT-EEEEEEEESGGGHHHHHHHHHHHS--EEEEEE-SSSSEEEEEEE-HHHHHHHHHHHHHHHHHHHTTTHHHHHT-/-EEEEEEEESS--HHHHHTTT--------EEEEEEEESTTHHHHHHHHHHHHS--EEEEEEE-SS-EEEEEEESHHHHHHHHHHHHHHTTS-GGGSPPPEEEEEEEE-S--HHHHHHHHTT-SSSPP-TT-EEEEEEEESGGGHHHHHHHHHHHS--EEEEEE-SSSSEEEEEEE-HHHHHHHHHHHHHHHHHTT-/-EEEEEEEESS--HHHHHHHT----EEEEEEEESTTHHHHHHHHHTTS--SEEEEEEE-SS-EEEEEEESHHHHHHHHHHHHHHHTS-TTSSPPPEEEEEEEE-S--HHHHHHHHHH--SSPP-TT-EEEEEEEESGGGHHHHHHHHHHHS--EEEEEE-SSSSEEEEEEE-HHHHHHHHHHHHHHT-----/-EEEEEEEESS--HHHHHTTT----SS-GGG--EEEEEEEESTTHHHHHHHHHHTTS--EEEEEEE-SS-EEEEEEESHHHHHHHHHHHHHHHTS-GGGSPPPEEEEEEEESS--HHHHHHHHTT-SSSPP-TT-EEEEEEEESGGGHHHHHHHHHHHS--EEEEEE-SSSSEEEEEEE-HHHHHHHHHHHHHHHHH-/-EEEEEEEESS--HHHHHHHHTT-SSPPPPTT-EEEEEEEESTTHHHHHHHHHHHHS--EEEEEEE-SS-EEEEEEESHHHHHHHHHHHHHHTTS-TT-SPPPEEEEEEEESS--HHHHHHHHHH-SSSPP-TT-EEEEEEEESGGGHHHHHHHHHHHS--EEEEEE-SSSSEEEEEEE-HHHHHHHHHHHHHHHHHHH---

Organism: Mycolicibacterium smegmatis (strain ATCC 700084 / mc(2)155) (NCBI:txid246196)

B-factor: mean 47.22, std 16.64, range [17.29, 125.88]